Protein AF-0000000081344327 (afdb_homodimer)

Structure (mmCIF, N/CA/C/O backbone):
data_AF-0000000081344327-model_v1
#
loop_
_entity.id
_entity.type
_entity.pdbx_description
1 polymer 'Glycosyltransferase family 92 protein'
#
loop_
_atom_site.group_PDB
_atom_site.id
_atom_site.type_symbol
_atom_site.label_atom_id
_atom_site.label_alt_id
_atom_site.label_comp_id
_atom_site.label_asym_id
_atom_site.label_entity_id
_atom_site.label_seq_id
_atom_site.pdbx_PDB_ins_code
_atom_site.Cartn_x
_atom_site.Cartn_y
_atom_site.Cartn_z
_atom_site.occupancy
_atom_site.B_iso_or_equiv
_atom_site.auth_seq_id
_atom_site.auth_comp_id
_atom_site.auth_asym_id
_atom_site.auth_atom_id
_atom_site.pdbx_PDB_model_num
ATOM 1 N N . MET A 1 1 ? -19.141 -17.672 19.172 1 50.88 1 MET A N 1
ATOM 2 C CA . MET A 1 1 ? -18.172 -18.234 18.234 1 50.88 1 MET A CA 1
ATOM 3 C C . MET A 1 1 ? -18.219 -19.766 18.266 1 50.88 1 MET A C 1
ATOM 5 O O . MET A 1 1 ? -18.219 -20.375 19.344 1 50.88 1 MET A O 1
ATOM 9 N N . ASN A 1 2 ? -18.656 -20.359 17.172 1 65.81 2 ASN A N 1
ATOM 10 C CA . ASN A 1 2 ? -18.859 -21.797 17.031 1 65.81 2 ASN A CA 1
ATOM 11 C C . ASN A 1 2 ? -17.641 -22.594 17.484 1 65.81 2 ASN A C 1
ATOM 13 O O . ASN A 1 2 ? -16.516 -22.172 17.266 1 65.81 2 ASN A O 1
ATOM 17 N N . ASN A 1 3 ? -17.875 -23.438 18.5 1 71.12 3 ASN A N 1
ATOM 18 C CA . ASN A 1 3 ? -16.859 -24.312 19.094 1 71.12 3 ASN A CA 1
ATOM 19 C C . ASN A 1 3 ? -15.93 -24.891 18.047 1 71.12 3 ASN A C 1
ATOM 21 O O . ASN A 1 3 ? -14.727 -25.047 18.281 1 71.12 3 ASN A O 1
ATOM 25 N N . GLN A 1 4 ? -16.453 -25.125 16.922 1 75.94 4 GLN A N 1
ATOM 26 C CA . GLN A 1 4 ? -15.648 -25.703 15.852 1 75.94 4 GLN A CA 1
ATOM 27 C C . GLN A 1 4 ? -14.633 -24.688 15.328 1 75.94 4 GLN A C 1
ATOM 29 O O . GLN A 1 4 ? -13.484 -25.047 15.039 1 75.94 4 GLN A O 1
ATOM 34 N N . ILE A 1 5 ? -15.023 -23.531 15.383 1 76.25 5 ILE A N 1
ATOM 35 C CA . ILE A 1 5 ? -14.141 -22.469 14.906 1 76.25 5 ILE A CA 1
ATOM 36 C C . ILE A 1 5 ? -13.008 -22.25 15.906 1 76.25 5 ILE A C 1
ATOM 38 O O . ILE A 1 5 ? -11.852 -22.109 15.516 1 76.25 5 ILE A O 1
ATOM 42 N N . VAL A 1 6 ? -13.336 -22.359 17.125 1 80.25 6 VAL A N 1
ATOM 43 C CA . VAL A 1 6 ? -12.352 -22.141 18.172 1 80.25 6 VAL A CA 1
ATOM 44 C C . VAL A 1 6 ? -11.328 -23.281 18.172 1 80.25 6 VAL A C 1
ATOM 46 O O . VAL A 1 6 ? -10.125 -23.047 18.312 1 80.25 6 VAL A O 1
ATOM 49 N N . SER A 1 7 ? -11.867 -24.422 17.938 1 85.5 7 SER A N 1
ATOM 50 C CA . SER A 1 7 ? -10.961 -25.562 17.891 1 85.5 7 SER A CA 1
ATOM 51 C C . SER A 1 7 ? -10.031 -25.5 16.688 1 85.5 7 SER A C 1
ATOM 53 O O . SER A 1 7 ? -8.836 -25.797 16.797 1 85.5 7 SER A O 1
ATOM 55 N N . ARG A 1 8 ? -10.539 -25.156 15.617 1 85.56 8 ARG A N 1
ATOM 56 C CA . ARG A 1 8 ? -9.742 -25.047 14.398 1 85.56 8 ARG A CA 1
ATOM 57 C C . ARG A 1 8 ? -8.664 -23.984 14.539 1 85.56 8 ARG A C 1
ATOM 59 O O . ARG A 1 8 ? -7.523 -24.172 14.109 1 85.56 8 ARG A O 1
ATOM 66 N N . ILE A 1 9 ? -8.977 -22.953 15.188 1 85.06 9 ILE A N 1
ATOM 67 C CA . ILE A 1 9 ? -8.023 -21.875 15.422 1 85.06 9 ILE A CA 1
ATOM 68 C C . ILE A 1 9 ? -6.949 -22.344 16.406 1 85.06 9 ILE A C 1
ATOM 70 O O . ILE A 1 9 ? -5.77 -22.016 16.234 1 85.06 9 ILE A O 1
ATOM 74 N N . GLY A 1 10 ? -7.426 -23.047 17.359 1 88.94 10 GLY A N 1
ATOM 75 C CA . GLY A 1 10 ? -6.461 -23.609 18.297 1 88.94 10 GLY A CA 1
ATOM 76 C C . GLY A 1 10 ? -5.449 -24.531 17.641 1 88.94 10 GLY A C 1
ATOM 77 O O . GLY A 1 10 ? -4.25 -24.422 17.891 1 88.94 10 GLY A O 1
ATOM 78 N N . ILE A 1 11 ? -5.922 -25.359 16.766 1 91.62 11 ILE A N 1
ATOM 79 C CA . ILE A 1 11 ? -5.051 -26.281 16.031 1 91.62 11 ILE A CA 1
ATOM 80 C C . ILE A 1 11 ? -4.102 -25.5 15.141 1 91.62 11 ILE A C 1
ATOM 82 O O . ILE A 1 11 ? -2.916 -25.828 15.039 1 91.62 11 ILE A O 1
ATOM 86 N N . PHE A 1 12 ? -4.688 -24.562 14.555 1 91.69 12 PHE A N 1
ATOM 87 C CA . PHE A 1 12 ? -3.887 -23.703 13.672 1 91.69 12 PHE A CA 1
ATOM 88 C C . PHE A 1 12 ? -2.742 -23.062 14.445 1 91.69 12 PHE A C 1
ATOM 90 O O . PHE A 1 12 ? -1.598 -23.062 13.992 1 91.69 12 PHE A O 1
ATOM 97 N N . LEU A 1 13 ? -2.992 -22.531 15.609 1 91.12 13 LEU A N 1
ATOM 98 C CA . LEU A 1 13 ? -1.978 -21.859 16.406 1 91.12 13 LEU A CA 1
ATOM 99 C C . LEU A 1 13 ? -0.922 -22.844 16.891 1 91.12 13 LEU A C 1
ATOM 101 O O . LEU A 1 13 ? 0.272 -22.547 16.875 1 91.12 13 LEU A O 1
ATOM 105 N N . LEU A 1 14 ? -1.408 -23.969 17.281 1 94.19 14 LEU A N 1
ATOM 106 C CA . LEU A 1 14 ? -0.48 -25.016 17.688 1 94.19 14 LEU A CA 1
ATOM 107 C C . LEU A 1 14 ? 0.416 -25.438 16.531 1 94.19 14 LEU A C 1
ATOM 109 O O . LEU A 1 14 ? 1.628 -25.594 16.703 1 94.19 14 LEU A O 1
ATOM 113 N N . PHE A 1 15 ? -0.182 -25.625 15.445 1 95.44 15 PHE A N 1
ATOM 114 C CA . PHE A 1 15 ? 0.564 -26.062 14.266 1 95.44 15 PHE A CA 1
ATOM 115 C C . PHE A 1 15 ? 1.618 -25.031 13.891 1 95.44 15 PHE A C 1
ATOM 117 O O . PHE A 1 15 ? 2.752 -25.375 13.562 1 95.44 15 PHE A O 1
ATOM 124 N N . ARG A 1 16 ? 1.254 -23.766 13.969 1 93.75 16 ARG A N 1
ATOM 125 C CA . ARG A 1 16 ? 2.186 -22.703 13.633 1 93.75 16 ARG A CA 1
ATOM 126 C C . ARG A 1 16 ? 3.338 -22.641 14.633 1 93.75 16 ARG A C 1
ATOM 128 O O . ARG A 1 16 ? 4.48 -22.375 14.25 1 93.75 16 ARG A O 1
ATOM 135 N N . PHE A 1 17 ? 2.994 -22.875 15.828 1 94.69 17 PHE A N 1
ATOM 136 C CA . PHE A 1 17 ? 4.031 -22.906 16.859 1 94.69 17 PHE A CA 1
ATOM 137 C C . PHE A 1 17 ? 4.996 -24.062 16.609 1 94.69 17 PHE A C 1
ATOM 139 O O . PHE A 1 17 ? 6.215 -23.875 16.641 1 94.69 17 PHE A O 1
ATOM 146 N N . LEU A 1 18 ? 4.488 -25.172 16.328 1 95.5 18 LEU A N 1
ATOM 147 C CA . LEU A 1 18 ? 5.312 -26.344 16.047 1 95.5 18 LEU A CA 1
ATOM 148 C C . LEU A 1 18 ? 6.156 -26.125 14.797 1 95.5 18 LEU A C 1
ATOM 150 O O . LEU A 1 18 ? 7.305 -26.562 14.734 1 95.5 18 LEU A O 1
ATOM 154 N N . HIS A 1 19 ? 5.551 -25.5 13.828 1 95.88 19 HIS A N 1
ATOM 155 C CA . HIS A 1 19 ? 6.289 -25.188 12.609 1 95.88 19 HIS A CA 1
ATOM 156 C C . HIS A 1 19 ? 7.535 -24.359 12.914 1 95.88 19 HIS A C 1
ATOM 158 O O . HIS A 1 19 ? 8.617 -24.656 12.406 1 95.88 19 HIS A O 1
ATOM 164 N N . LEU A 1 20 ? 7.363 -23.344 13.719 1 93.12 20 LEU A N 1
ATOM 165 C CA . LEU A 1 20 ? 8.484 -22.484 14.078 1 93.12 20 LEU A CA 1
ATOM 166 C C . LEU A 1 20 ? 9.539 -23.266 14.859 1 93.12 20 LEU A C 1
ATOM 168 O O . LEU A 1 20 ? 10.734 -23.094 14.625 1 93.12 20 LEU A O 1
ATOM 172 N N . LEU A 1 21 ? 9.094 -24.109 15.719 1 94 21 LEU A N 1
ATOM 173 C CA . LEU A 1 21 ? 10 -24.922 16.516 1 94 21 LEU A CA 1
ATOM 174 C C . LEU A 1 21 ? 10.789 -25.875 15.633 1 94 21 LEU A C 1
ATOM 176 O O . LEU A 1 21 ? 12.016 -25.969 15.742 1 94 21 LEU A O 1
ATOM 180 N N . PHE A 1 22 ? 10.125 -26.562 14.758 1 93.62 22 PHE A N 1
ATOM 181 C CA . PHE A 1 22 ? 10.766 -27.516 13.867 1 93.62 22 PHE A CA 1
ATOM 182 C C . PHE A 1 22 ? 11.75 -26.812 12.938 1 93.62 22 PHE A C 1
ATOM 184 O O . PHE A 1 22 ? 12.844 -27.328 12.68 1 93.62 22 PHE A O 1
ATOM 191 N N . LEU A 1 23 ? 11.289 -25.703 12.438 1 92.12 23 LEU A N 1
ATOM 192 C CA . LEU A 1 23 ? 12.164 -24.969 11.523 1 92.12 23 LEU A CA 1
ATOM 193 C C . LEU A 1 23 ? 13.43 -24.516 12.234 1 92.12 23 LEU A C 1
ATOM 195 O O . LEU A 1 23 ? 14.523 -24.578 11.664 1 92.12 23 LEU A O 1
ATOM 199 N N . PHE A 1 24 ? 13.234 -24.078 13.445 1 92.44 24 PHE A N 1
ATOM 200 C CA . PHE A 1 24 ? 14.383 -23.641 14.234 1 92.44 24 PHE A CA 1
ATOM 201 C C . PHE A 1 24 ? 15.336 -24.797 14.484 1 92.44 24 PHE A C 1
ATOM 203 O O . PHE A 1 24 ? 16.547 -24.672 14.258 1 92.44 24 PHE A O 1
ATOM 210 N N . GLU A 1 25 ? 14.852 -25.875 14.914 1 92.12 25 GLU A N 1
ATOM 211 C CA . GLU A 1 25 ? 15.672 -27.062 15.164 1 92.12 25 GLU A CA 1
ATOM 212 C C . GLU A 1 25 ? 16.312 -27.562 13.875 1 92.12 25 GLU A C 1
ATOM 214 O O . GLU A 1 25 ? 17.469 -27.969 13.875 1 92.12 25 GLU A O 1
ATOM 219 N N . SER A 1 26 ? 15.547 -27.547 12.891 1 92.75 26 SER A N 1
ATOM 220 C CA . SER A 1 26 ? 16.031 -27.984 11.586 1 92.75 26 SER A CA 1
ATOM 221 C C . SER A 1 26 ? 17.188 -27.109 11.094 1 92.75 26 SER A C 1
ATOM 223 O O . SER A 1 26 ? 18.172 -27.625 10.578 1 92.75 26 SER A O 1
ATOM 225 N N . ASP A 1 27 ? 17.047 -25.844 11.242 1 91.69 27 ASP A N 1
ATOM 226 C CA . ASP A 1 27 ? 18.094 -24.922 10.812 1 91.69 27 ASP A CA 1
ATOM 227 C C . ASP A 1 27 ? 19.375 -25.141 11.625 1 91.69 27 ASP A C 1
ATOM 229 O O . ASP A 1 27 ? 20.484 -25.078 11.078 1 91.69 27 ASP A O 1
ATOM 233 N N . ILE A 1 28 ? 19.219 -25.406 12.906 1 91.62 28 ILE A N 1
ATOM 234 C CA . ILE A 1 28 ? 20.375 -25.688 13.758 1 91.62 28 ILE A CA 1
ATOM 235 C C . ILE A 1 28 ? 21.031 -26.984 13.312 1 91.62 28 ILE A C 1
ATOM 237 O O . ILE A 1 28 ? 22.266 -27.047 13.203 1 91.62 28 ILE A O 1
ATOM 241 N N . TYR A 1 29 ? 20.266 -27.922 13.086 1 91.25 29 TYR A N 1
ATOM 242 C CA . TYR A 1 29 ? 20.766 -29.203 12.625 1 91.25 29 TYR A CA 1
ATOM 243 C C . TYR A 1 29 ? 21.531 -29.062 11.312 1 91.25 29 TYR A C 1
ATOM 245 O O . TYR A 1 29 ? 22.625 -29.594 11.156 1 91.25 29 TYR A O 1
ATOM 253 N N . ALA A 1 30 ? 20.938 -28.359 10.375 1 89.38 30 ALA A N 1
ATOM 254 C CA . ALA A 1 30 ? 21.562 -28.125 9.086 1 89.38 30 ALA A CA 1
ATOM 255 C C . ALA A 1 30 ? 22.891 -27.391 9.25 1 89.38 30 ALA A C 1
ATOM 257 O O . ALA A 1 30 ? 23.875 -27.688 8.562 1 89.38 30 ALA A O 1
ATOM 258 N N . LEU A 1 31 ? 22.875 -26.406 10.141 1 88 31 LEU A N 1
ATOM 259 C CA . LEU A 1 31 ? 24.094 -25.641 10.414 1 88 31 LEU A CA 1
ATOM 260 C C . LEU A 1 31 ? 25.188 -26.547 10.984 1 88 31 LEU A C 1
ATOM 262 O O . LEU A 1 31 ? 26.344 -26.453 10.586 1 88 31 LEU A O 1
ATOM 266 N N . VAL A 1 32 ? 24.828 -27.406 11.867 1 88.94 32 VAL A N 1
ATOM 267 C CA . VAL A 1 32 ? 25.766 -28.328 12.492 1 88.94 32 VAL A CA 1
ATOM 268 C C . VAL A 1 32 ? 26.312 -29.281 11.438 1 88.94 32 VAL A C 1
ATOM 270 O O . VAL A 1 32 ? 27.531 -29.547 11.406 1 88.94 32 VAL A O 1
ATOM 273 N N . LEU A 1 33 ? 25.484 -29.766 10.562 1 87.06 33 LEU A N 1
ATOM 274 C CA . LEU A 1 33 ? 25.922 -30.672 9.492 1 87.06 33 LEU A CA 1
ATOM 275 C C . LEU A 1 33 ? 26.906 -29.969 8.562 1 87.06 33 LEU A C 1
ATOM 277 O O . LEU A 1 33 ? 27.875 -30.578 8.117 1 87.06 33 LEU A O 1
ATOM 281 N N . ARG A 1 34 ? 26.703 -28.734 8.266 1 84.75 34 ARG A N 1
ATOM 282 C CA . ARG A 1 34 ? 27.578 -27.969 7.379 1 84.75 34 ARG A CA 1
ATOM 283 C C . ARG A 1 34 ? 28.938 -27.719 8.031 1 84.75 34 ARG A C 1
ATOM 285 O O . ARG A 1 34 ? 29.953 -27.641 7.34 1 84.75 34 ARG A O 1
ATOM 292 N N . LEU A 1 35 ? 28.859 -27.516 9.258 1 82.94 35 LEU A N 1
ATOM 293 C CA . LEU A 1 35 ? 30.109 -27.281 9.977 1 82.94 35 LEU A CA 1
ATOM 294 C C . LEU A 1 35 ? 30.984 -28.531 9.969 1 82.94 35 LEU A C 1
ATOM 296 O O . LEU A 1 35 ? 32.219 -28.438 9.922 1 82.94 35 LEU A O 1
ATOM 300 N N . PHE A 1 36 ? 30.406 -29.641 9.922 1 82.94 36 PHE A N 1
ATOM 301 C CA . PHE A 1 36 ? 31.156 -30.875 10.023 1 82.94 36 PHE A CA 1
ATOM 302 C C . PHE A 1 36 ? 31.438 -31.453 8.633 1 82.94 36 PHE A C 1
ATOM 304 O O . PHE A 1 36 ? 32.25 -32.344 8.484 1 82.94 36 PHE A O 1
ATOM 311 N N . ASP A 1 37 ? 30.672 -31.125 7.672 1 75.25 37 ASP A N 1
ATOM 312 C CA . ASP A 1 37 ? 30.859 -31.656 6.328 1 75.25 37 ASP A CA 1
ATOM 313 C C . ASP A 1 37 ? 31.188 -30.547 5.336 1 75.25 37 ASP A C 1
ATOM 315 O O . ASP A 1 37 ? 30.281 -29.891 4.816 1 75.25 37 ASP A O 1
ATOM 319 N N . SER A 1 38 ? 32.438 -30.25 5.086 1 68.31 38 SER A N 1
ATOM 320 C CA . SER A 1 38 ? 32.938 -29.188 4.223 1 68.31 38 SER A CA 1
ATOM 321 C C . SER A 1 38 ? 32.688 -29.516 2.752 1 68.31 38 SER A C 1
ATOM 323 O O . SER A 1 38 ? 32.812 -28.641 1.892 1 68.31 38 SER A O 1
ATOM 325 N N . SER A 1 39 ? 32.312 -30.797 2.391 1 67.12 39 SER A N 1
ATOM 326 C CA . SER A 1 39 ? 32.188 -31.156 0.986 1 67.12 39 SER A CA 1
ATOM 327 C C . SER A 1 39 ? 30.906 -30.562 0.393 1 67.12 39 SER A C 1
ATOM 329 O O . SER A 1 39 ? 30.719 -30.562 -0.827 1 67.12 39 SER A O 1
ATOM 331 N N . LYS A 1 40 ? 30.188 -30.047 1.107 1 66.5 40 LYS A N 1
ATOM 332 C CA . LYS A 1 40 ? 28.875 -29.656 0.613 1 66.5 40 LYS A CA 1
ATOM 333 C C . LYS A 1 40 ? 28.781 -28.141 0.433 1 66.5 40 LYS A C 1
ATOM 335 O O . LYS A 1 40 ? 27.703 -27.562 0.496 1 66.5 40 LYS A O 1
ATOM 340 N N . LYS A 1 41 ? 29.891 -27.719 0.206 1 65.69 41 LYS A N 1
ATOM 341 C CA . LYS A 1 41 ? 29.984 -26.266 0.113 1 65.69 41 LYS A CA 1
ATOM 342 C C . LYS A 1 41 ? 29.25 -25.75 -1.121 1 65.69 41 LYS A C 1
ATOM 344 O O . LYS A 1 41 ? 28.781 -24.609 -1.137 1 65.69 41 LYS A O 1
ATOM 349 N N . ASN A 1 42 ? 29.016 -26.594 -2.039 1 73.31 42 ASN A N 1
ATOM 350 C CA . ASN A 1 42 ? 28.391 -26.141 -3.283 1 73.31 42 ASN A CA 1
ATOM 351 C C . ASN A 1 42 ? 26.891 -26.422 -3.303 1 73.31 42 ASN A C 1
ATOM 353 O O . ASN A 1 42 ? 26.219 -26.109 -4.285 1 73.31 42 ASN A O 1
ATOM 357 N N . GLU A 1 43 ? 26.469 -26.969 -2.318 1 83.62 43 GLU A N 1
ATOM 358 C CA . GLU A 1 43 ? 25.047 -27.281 -2.264 1 83.62 43 GLU A CA 1
ATOM 359 C C . GLU A 1 43 ? 24.234 -26.094 -1.754 1 83.62 43 GLU A C 1
ATOM 361 O O . GLU A 1 43 ? 24.406 -25.672 -0.606 1 83.62 43 GLU A O 1
ATOM 366 N N . GLU A 1 44 ? 23.359 -25.625 -2.725 1 90.12 44 GLU A N 1
ATOM 367 C CA . GLU A 1 44 ? 22.688 -24.359 -2.447 1 90.12 44 GLU A CA 1
ATOM 368 C C . GLU A 1 44 ? 21.203 -24.578 -2.143 1 90.12 44 GLU A C 1
ATOM 370 O O . GLU A 1 44 ? 20.484 -23.641 -1.794 1 90.12 44 GLU A O 1
ATOM 375 N N . VAL A 1 45 ? 20.766 -25.859 -2.264 1 96.62 45 VAL A N 1
ATOM 376 C CA . VAL A 1 45 ? 19.359 -26.172 -2.055 1 96.62 45 VAL A CA 1
ATOM 377 C C . VAL A 1 45 ? 19.203 -27.078 -0.842 1 96.62 45 VAL A C 1
ATOM 379 O O . VAL A 1 45 ? 19.938 -28.062 -0.703 1 96.62 45 VAL A O 1
ATOM 382 N N . GLU A 1 46 ? 18.344 -26.781 -0.004 1 96.31 46 GLU A N 1
ATOM 383 C CA . GLU A 1 46 ? 18.031 -27.641 1.139 1 96.31 46 GLU A CA 1
ATOM 384 C C . GLU A 1 46 ? 16.75 -28.438 0.902 1 96.31 46 GLU A C 1
ATOM 386 O O . GLU A 1 46 ? 15.734 -27.875 0.49 1 96.31 46 GLU A O 1
ATOM 391 N N . VAL A 1 47 ? 16.797 -29.688 1.205 1 97.19 47 VAL A N 1
ATOM 392 C CA . VAL A 1 47 ? 15.641 -30.547 1.04 1 97.19 47 VAL A CA 1
ATOM 393 C C . VAL A 1 47 ? 15.141 -31.016 2.408 1 97.19 47 VAL A C 1
ATOM 395 O O . VAL A 1 47 ? 15.938 -31.344 3.289 1 97.19 47 VAL A O 1
ATOM 398 N N . PHE A 1 48 ? 13.828 -31.031 2.543 1 97.69 48 PHE A N 1
ATOM 399 C CA . PHE A 1 48 ? 13.195 -31.359 3.814 1 97.69 48 PHE A CA 1
ATOM 400 C C . PHE A 1 48 ? 12.227 -32.531 3.652 1 97.69 48 PHE A C 1
ATOM 402 O O . PHE A 1 48 ? 11.602 -32.688 2.604 1 97.69 48 PHE A O 1
ATOM 409 N N . ASN A 1 49 ? 12.086 -33.281 4.723 1 97.25 49 ASN A N 1
ATOM 410 C CA . ASN A 1 49 ? 10.992 -34.25 4.844 1 97.25 49 ASN A CA 1
ATOM 411 C C . ASN A 1 49 ? 9.742 -33.594 5.438 1 97.25 49 ASN A C 1
ATOM 413 O O . ASN A 1 49 ? 9.836 -32.781 6.34 1 97.25 49 ASN A O 1
ATOM 417 N N . ILE A 1 50 ? 8.648 -34 4.875 1 97.25 50 ILE A N 1
ATOM 418 C CA . ILE A 1 50 ? 7.383 -33.469 5.383 1 97.25 50 ILE A CA 1
ATOM 419 C C . ILE A 1 50 ? 6.773 -34.469 6.367 1 97.25 50 ILE A C 1
ATOM 421 O O . ILE A 1 50 ? 6.57 -35.656 6.035 1 97.25 50 ILE A O 1
ATOM 425 N N . PHE A 1 51 ? 6.359 -33.969 7.602 1 96.19 51 PHE A N 1
ATOM 426 C CA . PHE A 1 51 ? 5.801 -34.844 8.641 1 96.19 51 PHE A CA 1
ATOM 427 C C . PHE A 1 51 ? 4.301 -34.625 8.773 1 96.19 51 PHE A C 1
ATOM 429 O O . PHE A 1 51 ? 3.568 -35.531 9.172 1 96.19 51 PHE A O 1
ATOM 436 N N . ALA A 1 52 ? 3.943 -33.469 8.555 1 97 52 ALA A N 1
ATOM 437 C CA . ALA A 1 52 ? 2.531 -33.125 8.695 1 97 52 ALA A CA 1
ATOM 438 C C . ALA A 1 52 ? 2.176 -31.906 7.852 1 97 52 ALA A C 1
ATOM 440 O O . ALA A 1 52 ? 3.059 -31.156 7.43 1 97 52 ALA A O 1
ATOM 441 N N . ARG A 1 53 ? 0.951 -31.781 7.543 1 96.88 53 ARG A N 1
ATOM 442 C CA . ARG A 1 53 ? 0.442 -30.641 6.781 1 96.88 53 ARG A CA 1
ATOM 443 C C . ARG A 1 53 ? -0.889 -30.156 7.344 1 96.88 53 ARG A C 1
ATOM 445 O O . ARG A 1 53 ? -1.671 -30.938 7.875 1 96.88 53 ARG A O 1
ATOM 452 N N . PHE A 1 54 ? -1.058 -28.859 7.293 1 96.19 54 PHE A N 1
ATOM 453 C CA . PHE A 1 54 ? -2.293 -28.266 7.793 1 96.19 54 PHE A CA 1
ATOM 454 C C . PHE A 1 54 ? -2.504 -26.875 7.207 1 96.19 54 PHE A C 1
ATOM 456 O O . PHE A 1 54 ? -1.561 -26.094 7.105 1 96.19 54 PHE A O 1
ATOM 463 N N . ARG A 1 55 ? -3.75 -26.609 6.758 1 92.25 55 ARG A N 1
ATOM 464 C CA . ARG A 1 55 ? -4.191 -25.281 6.332 1 92.25 55 ARG A CA 1
ATOM 465 C C . ARG A 1 55 ? -5.496 -24.891 7.02 1 92.25 55 ARG A C 1
ATOM 467 O O . ARG A 1 55 ? -6.418 -25.703 7.113 1 92.25 55 ARG A O 1
ATOM 474 N N . LEU A 1 56 ? -5.496 -23.703 7.48 1 89.06 56 LEU A N 1
ATOM 475 C CA . LEU A 1 56 ? -6.715 -23.203 8.109 1 89.06 56 LEU A CA 1
ATOM 476 C C . LEU A 1 56 ? -7.84 -23.078 7.09 1 89.06 56 LEU A C 1
ATOM 478 O O . LEU A 1 56 ? -8.992 -23.391 7.391 1 89.06 56 LEU A O 1
ATOM 482 N N . ASP A 1 57 ? -7.492 -22.547 5.965 1 89.06 57 ASP A N 1
ATOM 483 C CA . ASP A 1 57 ? -8.422 -22.328 4.859 1 89.06 57 ASP A CA 1
ATOM 484 C C . ASP A 1 57 ? -7.777 -22.703 3.525 1 89.06 57 ASP A C 1
ATOM 486 O O . ASP A 1 57 ? -6.719 -22.188 3.17 1 89.06 57 ASP A O 1
ATOM 490 N N . SER A 1 58 ? -8.469 -23.562 2.801 1 89.06 58 SER A N 1
ATOM 491 C CA . SER A 1 58 ? -7.922 -24.078 1.551 1 89.06 58 SER A CA 1
ATOM 492 C C . SER A 1 58 ? -7.902 -23.016 0.469 1 89.06 58 SER A C 1
ATOM 494 O O . SER A 1 58 ? -7.199 -23.141 -0.533 1 89.06 58 SER A O 1
ATOM 496 N N . THR A 1 59 ? -8.664 -21.953 0.677 1 90.25 59 THR A N 1
ATOM 497 C CA . THR A 1 59 ? -8.75 -20.906 -0.342 1 90.25 59 THR A CA 1
ATOM 498 C C . THR A 1 59 ? -7.652 -19.875 -0.144 1 90.25 59 THR A C 1
ATOM 500 O O . THR A 1 59 ? -7.449 -19 -0.999 1 90.25 59 THR A O 1
ATOM 503 N N . ASP A 1 60 ? -6.93 -20 0.9 1 93.31 60 ASP A N 1
ATOM 504 C CA . ASP A 1 60 ? -5.832 -19.062 1.162 1 93.31 60 ASP A CA 1
ATOM 505 C C . ASP A 1 60 ? -4.621 -19.391 0.289 1 93.31 60 ASP A C 1
ATOM 507 O O . ASP A 1 60 ? -4.555 -20.469 -0.316 1 93.31 60 ASP A O 1
ATOM 511 N N . ALA A 1 61 ? -3.768 -18.484 0.151 1 96.38 61 ALA A N 1
ATOM 512 C CA . ALA A 1 61 ? -2.539 -18.703 -0.605 1 96.38 61 ALA A CA 1
ATOM 513 C C . ALA A 1 61 ? -1.642 -19.719 0.096 1 96.38 61 ALA A C 1
ATOM 515 O O . ALA A 1 61 ? -1.739 -19.906 1.312 1 96.38 61 ALA A O 1
ATOM 516 N N . THR A 1 62 ? -0.84 -20.359 -0.666 1 97.44 62 THR A N 1
ATOM 517 C CA . THR A 1 62 ? 0.089 -21.344 -0.122 1 97.44 62 THR A CA 1
ATOM 518 C C . THR A 1 62 ? 1.188 -20.656 0.688 1 97.44 62 THR A C 1
ATOM 520 O O . THR A 1 62 ? 1.603 -19.547 0.364 1 97.44 62 THR A O 1
ATOM 523 N N . ARG A 1 63 ? 1.624 -21.359 1.72 1 95.94 63 ARG A N 1
ATOM 524 C CA . ARG A 1 63 ? 2.711 -20.906 2.58 1 95.94 63 ARG A CA 1
ATOM 525 C C . ARG A 1 63 ? 3.627 -22.062 2.963 1 95.94 63 ARG A C 1
ATOM 527 O O . ARG A 1 63 ? 3.189 -23.219 3.023 1 95.94 63 ARG A O 1
ATOM 534 N N . GLU A 1 64 ? 4.805 -21.688 3.182 1 94.12 64 GLU A N 1
ATOM 535 C CA . GLU A 1 64 ? 5.73 -22.734 3.625 1 94.12 64 GLU A CA 1
ATOM 536 C C . GLU A 1 64 ? 5.316 -23.297 4.98 1 94.12 64 GLU A C 1
ATOM 538 O O . GLU A 1 64 ? 5.617 -24.453 5.293 1 94.12 64 GLU A O 1
ATOM 543 N N . SER A 1 65 ? 4.613 -22.531 5.766 1 95.06 65 SER A N 1
ATOM 544 C CA . SER A 1 65 ? 4.176 -22.938 7.098 1 95.06 65 SER A CA 1
ATOM 545 C C . SER A 1 65 ? 3.029 -23.938 7.02 1 95.06 65 SER A C 1
ATOM 547 O O . SER A 1 65 ? 2.535 -24.406 8.047 1 95.06 65 SER A O 1
ATOM 549 N N . ASP A 1 66 ? 2.598 -24.281 5.816 1 97.31 66 ASP A N 1
ATOM 550 C CA . ASP A 1 66 ? 1.562 -25.297 5.637 1 97.31 66 ASP A CA 1
ATOM 551 C C . ASP A 1 66 ? 2.09 -26.688 5.977 1 97.31 66 ASP A C 1
ATOM 553 O O . ASP A 1 66 ? 1.313 -27.641 6.125 1 97.31 66 ASP A O 1
ATOM 557 N N . PHE A 1 67 ? 3.451 -26.766 6.117 1 97.75 67 PHE A N 1
ATOM 558 C CA . PHE A 1 67 ? 4.078 -28.062 6.34 1 97.75 67 PHE A CA 1
ATOM 559 C C . PHE A 1 67 ? 4.945 -28.031 7.594 1 97.75 67 PHE A C 1
ATOM 561 O O . PHE A 1 67 ? 5.605 -27.031 7.879 1 97.75 67 PHE A O 1
ATOM 568 N N . LEU A 1 68 ? 4.852 -29.109 8.336 1 97.56 68 LEU A N 1
ATOM 569 C CA . LEU A 1 68 ? 5.91 -29.406 9.289 1 97.56 68 LEU A CA 1
ATOM 570 C C . LEU A 1 68 ? 7.035 -30.203 8.633 1 97.56 68 LEU A C 1
ATOM 572 O O . LEU A 1 68 ? 6.812 -31.312 8.156 1 97.56 68 LEU A O 1
ATOM 576 N N . SER A 1 69 ? 8.156 -29.594 8.57 1 96.75 69 SER A N 1
ATOM 577 C CA . SER A 1 69 ? 9.234 -30.219 7.82 1 96.75 69 SER A CA 1
ATOM 578 C C . SER A 1 69 ? 10.547 -30.156 8.594 1 96.75 69 SER A C 1
ATOM 580 O O . SER A 1 69 ? 10.703 -29.344 9.5 1 96.75 69 SER A O 1
ATOM 582 N N . PHE A 1 70 ? 11.406 -31.047 8.234 1 97.06 70 PHE A N 1
ATOM 583 C CA . PHE A 1 70 ? 12.719 -31.125 8.867 1 97.06 70 PHE A CA 1
ATOM 584 C C . PHE A 1 70 ? 13.805 -31.422 7.84 1 97.06 70 PHE A C 1
ATOM 586 O O . PHE A 1 70 ? 13.602 -32.219 6.926 1 97.06 70 PHE A O 1
ATOM 593 N N . HIS A 1 71 ? 14.906 -30.828 8.086 1 96.19 71 HIS A N 1
ATOM 594 C CA . HIS A 1 71 ? 16 -30.906 7.133 1 96.19 71 HIS A CA 1
ATOM 595 C C . HIS A 1 71 ? 16.438 -32.344 6.918 1 96.19 71 HIS A C 1
ATOM 597 O O . HIS A 1 71 ? 16.672 -33.094 7.883 1 96.19 71 HIS A O 1
ATOM 603 N N . GLU A 1 72 ? 16.562 -32.75 5.652 1 94.56 72 GLU A N 1
ATOM 604 C CA . GLU A 1 72 ? 17.062 -34.062 5.293 1 94.56 72 GLU A CA 1
ATOM 605 C C . GLU A 1 72 ? 18.469 -34 4.719 1 94.56 72 GLU A C 1
ATOM 607 O O . GLU A 1 72 ? 19.391 -34.625 5.234 1 94.56 72 GLU A O 1
ATOM 612 N N . LYS A 1 73 ? 18.578 -33.156 3.629 1 92.62 73 LYS A N 1
ATOM 613 C CA . LYS A 1 73 ? 19.875 -33.062 2.955 1 92.62 73 LYS A CA 1
ATOM 614 C C . LYS A 1 73 ? 19.984 -31.75 2.18 1 92.62 73 LYS A C 1
ATOM 616 O O . LYS A 1 73 ? 18.984 -31.031 2.014 1 92.62 73 LYS A O 1
ATOM 621 N N . SER A 1 74 ? 21.203 -31.484 1.789 1 92.94 74 SER A N 1
ATOM 622 C CA . SER A 1 74 ? 21.453 -30.406 0.834 1 92.94 74 SER A CA 1
ATOM 623 C C . SER A 1 74 ? 21.766 -30.953 -0.552 1 92.94 74 SER A C 1
ATOM 625 O O . SER A 1 74 ? 22.297 -32.062 -0.68 1 92.94 74 SER A O 1
ATOM 627 N N . THR A 1 75 ? 21.344 -30.281 -1.536 1 93.75 75 THR A N 1
ATOM 628 C CA . THR A 1 75 ? 21.578 -30.734 -2.9 1 93.75 75 THR A CA 1
ATOM 629 C C . THR A 1 75 ? 21.859 -29.562 -3.832 1 93.75 75 THR A C 1
ATOM 631 O O . THR A 1 75 ? 22 -28.422 -3.379 1 93.75 75 THR A O 1
ATOM 634 N N . ILE A 1 76 ? 21.984 -29.875 -5.137 1 94.19 76 ILE A N 1
ATOM 635 C CA . ILE A 1 76 ? 22.312 -28.859 -6.133 1 94.19 76 ILE A CA 1
ATOM 636 C C . ILE A 1 76 ? 21.031 -28.422 -6.848 1 94.19 76 ILE A C 1
ATOM 638 O O . ILE A 1 76 ? 20 -29.094 -6.777 1 94.19 76 ILE A O 1
ATOM 642 N N . PHE A 1 77 ? 21.094 -27.344 -7.578 1 96.06 77 PHE A N 1
ATOM 643 C CA . PHE A 1 77 ? 19.969 -26.734 -8.258 1 96.06 77 PHE A CA 1
ATOM 644 C C . PHE A 1 77 ? 19.422 -27.656 -9.344 1 96.06 77 PHE A C 1
ATOM 646 O O . PHE A 1 77 ? 18.203 -27.75 -9.547 1 96.06 77 PHE A O 1
ATOM 653 N N . GLU A 1 78 ? 20.266 -28.406 -9.977 1 94.12 78 GLU A N 1
ATOM 654 C CA . GLU A 1 78 ? 19.875 -29.266 -11.078 1 94.12 78 GLU A CA 1
ATOM 655 C C . GLU A 1 78 ? 18.922 -30.359 -10.617 1 94.12 78 GLU A C 1
ATOM 657 O O . GLU A 1 78 ? 18.062 -30.812 -11.383 1 94.12 78 GLU A O 1
ATOM 662 N N . GLU A 1 79 ? 19.016 -30.688 -9.422 1 94.62 79 GLU A N 1
ATOM 663 C CA . GLU A 1 79 ? 18.141 -31.734 -8.898 1 94.62 79 GLU A CA 1
ATOM 664 C C . GLU A 1 79 ? 16.703 -31.25 -8.828 1 94.62 79 GLU A C 1
ATOM 666 O O . GLU A 1 79 ? 15.773 -32.031 -9.094 1 94.62 79 GLU A O 1
ATOM 671 N N . ILE A 1 80 ? 16.547 -30.016 -8.461 1 95.69 80 ILE A N 1
ATOM 672 C CA . ILE A 1 80 ? 15.18 -29.531 -8.32 1 95.69 80 ILE A CA 1
ATOM 673 C C . ILE A 1 80 ? 14.633 -29.109 -9.68 1 95.69 80 ILE A C 1
ATOM 675 O O . ILE A 1 80 ? 13.484 -28.672 -9.797 1 95.69 80 ILE A O 1
ATOM 679 N N . CYS A 1 81 ? 15.414 -29.188 -10.695 1 95 81 CYS A N 1
ATOM 680 C CA . CYS A 1 81 ? 14.969 -28.938 -12.055 1 95 81 CYS A CA 1
ATOM 681 C C . CYS A 1 81 ? 14.336 -30.188 -12.672 1 95 81 CYS A C 1
ATOM 683 O O . CYS A 1 81 ? 13.773 -30.125 -13.766 1 95 81 CYS A O 1
ATOM 685 N N . GLU A 1 82 ? 14.391 -31.219 -11.93 1 92.12 82 GLU A N 1
ATOM 686 C CA . GLU A 1 82 ? 13.758 -32.438 -12.414 1 92.12 82 GLU A CA 1
ATOM 687 C C . GLU A 1 82 ? 12.234 -32.344 -12.391 1 92.12 82 GLU A C 1
ATOM 689 O O . GLU A 1 82 ? 11.68 -31.5 -11.656 1 92.12 82 GLU A O 1
ATOM 694 N N . GLU A 1 83 ? 11.609 -33.125 -13.25 1 89.69 83 GLU A N 1
ATOM 695 C CA . GLU A 1 83 ? 10.148 -33.156 -13.266 1 89.69 83 GLU A CA 1
ATOM 696 C C . GLU A 1 83 ? 9.578 -33.531 -11.906 1 89.69 83 GLU A C 1
ATOM 698 O O . GLU A 1 83 ? 10.141 -34.406 -11.219 1 89.69 83 GLU A O 1
ATOM 703 N N . GLY A 1 84 ? 8.531 -32.812 -11.562 1 92.06 84 GLY A N 1
ATOM 704 C CA . GLY A 1 84 ? 7.871 -33.125 -10.312 1 92.06 84 GLY A CA 1
ATOM 705 C C . GLY A 1 84 ? 8.047 -32.062 -9.25 1 92.06 84 GLY A C 1
ATOM 706 O O . GLY A 1 84 ? 7.324 -32.031 -8.258 1 92.06 84 GLY A O 1
ATOM 707 N N . TRP A 1 85 ? 9.062 -31.297 -9.461 1 95.94 85 TRP A N 1
ATOM 708 C CA . TRP A 1 85 ? 9.266 -30.172 -8.539 1 95.94 85 TRP A CA 1
ATOM 709 C C . TRP A 1 85 ? 8.492 -28.953 -8.992 1 95.94 85 TRP A C 1
ATOM 711 O O . TRP A 1 85 ? 8.516 -28.594 -10.18 1 95.94 85 TRP A O 1
ATOM 721 N N . PHE A 1 86 ? 7.77 -28.312 -8.07 1 97.19 86 PHE A N 1
ATOM 722 C CA . PHE A 1 86 ? 6.977 -27.125 -8.344 1 97.19 86 PHE A CA 1
ATOM 723 C C . PHE A 1 86 ? 7.246 -26.047 -7.309 1 97.19 86 PHE A C 1
ATOM 725 O O . PHE A 1 86 ? 7.43 -26.344 -6.125 1 97.19 86 PHE A O 1
ATOM 732 N N . ILE A 1 87 ? 7.297 -24.828 -7.719 1 98.5 87 ILE A N 1
ATOM 733 C CA . ILE A 1 87 ? 7.363 -23.734 -6.746 1 98.5 87 ILE A CA 1
ATOM 734 C C . ILE A 1 87 ? 6.051 -23.656 -5.977 1 98.5 87 ILE A C 1
ATOM 736 O O . ILE A 1 87 ? 4.98 -23.516 -6.578 1 98.5 87 ILE A O 1
ATOM 740 N N . TYR A 1 88 ? 6.141 -23.75 -4.668 1 98.5 88 TYR A N 1
ATOM 741 C CA . TYR A 1 88 ? 4.969 -23.781 -3.799 1 98.5 88 TYR A CA 1
ATOM 742 C C . TYR A 1 88 ? 4.699 -22.406 -3.199 1 98.5 88 TYR A C 1
ATOM 744 O O . TYR A 1 88 ? 3.541 -22.016 -3.051 1 98.5 88 TYR A O 1
ATOM 752 N N . ASN A 1 89 ? 5.793 -21.75 -2.846 1 98.31 89 ASN A N 1
ATOM 753 C CA . ASN A 1 89 ? 5.711 -20.438 -2.209 1 98.31 89 ASN A CA 1
ATOM 754 C C . ASN A 1 89 ? 7.012 -19.641 -2.371 1 98.31 89 ASN A C 1
ATOM 756 O O . ASN A 1 89 ? 8.086 -20.234 -2.484 1 98.31 89 ASN A O 1
ATOM 760 N N . ILE A 1 90 ? 6.824 -18.375 -2.479 1 98.31 90 ILE A N 1
ATOM 761 C CA . ILE A 1 90 ? 7.977 -17.484 -2.52 1 98.31 90 ILE A CA 1
ATOM 762 C C . ILE A 1 90 ? 7.863 -16.453 -1.404 1 98.31 90 ILE A C 1
ATOM 764 O O . ILE A 1 90 ? 6.848 -15.766 -1.287 1 98.31 90 ILE A O 1
ATOM 768 N N . THR A 1 91 ? 8.867 -16.391 -0.566 1 94.81 91 THR A N 1
ATOM 769 C CA . THR A 1 91 ? 8.953 -15.359 0.463 1 94.81 91 THR A CA 1
ATOM 770 C C . THR A 1 91 ? 9.984 -14.305 0.083 1 94.81 91 THR A C 1
ATOM 772 O O . THR A 1 91 ? 10.547 -14.344 -1.013 1 94.81 91 THR A O 1
ATOM 775 N N . SER A 1 92 ? 10.188 -13.391 0.94 1 89.69 92 SER A N 1
ATOM 776 C CA . SER A 1 92 ? 11.133 -12.312 0.662 1 89.69 92 SER A CA 1
ATOM 777 C C . SER A 1 92 ? 12.562 -12.836 0.586 1 89.69 92 SER A C 1
ATOM 779 O O . SER A 1 92 ? 13.43 -12.219 -0.033 1 89.69 92 SER A O 1
ATOM 781 N N . ASN A 1 93 ? 12.773 -14.047 1.111 1 92.19 93 ASN A N 1
ATOM 782 C CA . ASN A 1 93 ? 14.156 -14.5 1.208 1 92.19 93 ASN A CA 1
ATOM 783 C C . ASN A 1 93 ? 14.367 -15.82 0.476 1 92.19 93 ASN A C 1
ATOM 785 O O . ASN A 1 93 ? 15.477 -16.125 0.049 1 92.19 93 ASN A O 1
ATOM 789 N N . TYR A 1 94 ? 13.242 -16.562 0.379 1 96.88 94 TYR A N 1
ATOM 790 C CA . TYR A 1 94 ? 13.438 -17.922 -0.11 1 96.88 94 TYR A CA 1
ATOM 791 C C . TYR A 1 94 ? 12.383 -18.281 -1.147 1 96.88 94 TYR A C 1
ATOM 793 O O . TYR A 1 94 ? 11.305 -17.688 -1.177 1 96.88 94 TYR A O 1
ATOM 801 N N . VAL A 1 95 ? 12.75 -19.188 -1.967 1 98.5 95 VAL A N 1
ATOM 802 C CA . VAL A 1 95 ? 11.82 -19.906 -2.83 1 98.5 95 VAL A CA 1
ATOM 803 C C . VAL A 1 95 ? 11.602 -21.312 -2.303 1 98.5 95 VAL A C 1
ATOM 805 O O . VAL A 1 95 ? 12.562 -22.062 -2.111 1 98.5 95 VAL A O 1
ATOM 808 N N . TYR A 1 96 ? 10.422 -21.641 -2.029 1 98.75 96 TYR A N 1
ATOM 809 C CA . TYR A 1 96 ? 10.062 -22.969 -1.531 1 98.75 96 TYR A CA 1
ATOM 810 C C . TYR A 1 96 ? 9.453 -23.812 -2.637 1 98.75 96 TYR A C 1
ATOM 812 O O . TYR A 1 96 ? 8.547 -23.375 -3.344 1 98.75 96 TYR A O 1
ATOM 820 N N . LEU A 1 97 ? 9.93 -25.016 -2.771 1 98.56 97 LEU A N 1
ATOM 821 C CA . LEU A 1 97 ? 9.445 -25.969 -3.768 1 98.56 97 LEU A CA 1
ATOM 822 C C . LEU A 1 97 ? 8.93 -27.234 -3.1 1 98.56 97 LEU A C 1
ATOM 824 O O . LEU A 1 97 ? 9.32 -27.547 -1.977 1 98.56 97 LEU A O 1
ATOM 828 N N . VAL A 1 98 ? 8.055 -27.875 -3.773 1 98.25 98 VAL A N 1
ATOM 829 C CA . VAL A 1 98 ? 7.59 -29.188 -3.316 1 98.25 98 VAL A CA 1
ATOM 830 C C . VAL A 1 98 ? 7.727 -30.203 -4.441 1 98.25 98 VAL A C 1
ATOM 832 O O . VAL A 1 98 ? 7.656 -29.859 -5.621 1 98.25 98 VAL A O 1
ATOM 835 N N . ARG A 1 99 ? 7.91 -31.406 -4.051 1 97 99 ARG A N 1
ATOM 836 C CA . ARG A 1 99 ? 7.977 -32.5 -5.008 1 97 99 ARG A CA 1
ATOM 837 C C . ARG A 1 99 ? 6.719 -33.375 -4.941 1 97 99 ARG A C 1
ATOM 839 O O . ARG A 1 99 ? 6.301 -33.781 -3.859 1 97 99 ARG A O 1
ATOM 846 N N . VAL A 1 100 ? 6.102 -33.531 -6.078 1 93.88 100 VAL A N 1
ATOM 847 C CA . VAL A 1 100 ? 4.957 -34.406 -6.18 1 93.88 100 VAL A CA 1
ATOM 848 C C . VAL A 1 100 ? 5.32 -35.625 -7.031 1 93.88 100 VAL A C 1
ATOM 850 O O . VAL A 1 100 ? 5.945 -35.5 -8.086 1 93.88 100 VAL A O 1
ATOM 853 N N . PRO A 1 101 ? 5.055 -36.781 -6.398 1 82.94 101 PRO A N 1
ATOM 854 C CA . PRO A 1 101 ? 5.41 -37.969 -7.16 1 82.94 101 PRO A CA 1
ATOM 855 C C . PRO A 1 101 ? 4.621 -38.094 -8.461 1 82.94 101 PRO A C 1
ATOM 857 O O . PRO A 1 101 ? 3.467 -37.656 -8.531 1 82.94 101 PRO A O 1
ATOM 860 N N . SER A 1 102 ? 5.355 -38.375 -9.516 1 70.5 102 SER A N 1
ATOM 861 C CA . SER A 1 102 ? 4.648 -38.688 -10.766 1 70.5 102 SER A CA 1
ATOM 862 C C . SER A 1 102 ? 3.904 -40 -10.68 1 70.5 102 SER A C 1
ATOM 864 O O . SER A 1 102 ? 4.484 -41.031 -10.305 1 70.5 102 SER A O 1
ATOM 866 N N . ILE A 1 103 ? 2.668 -40 -10.492 1 60.81 103 ILE A N 1
ATOM 867 C CA . ILE A 1 103 ? 1.993 -41.312 -10.477 1 60.81 103 ILE A CA 1
ATOM 868 C C . ILE A 1 103 ? 2.391 -42.094 -11.711 1 60.81 103 ILE A C 1
ATOM 870 O O . ILE A 1 103 ? 2.779 -43.281 -11.609 1 60.81 103 ILE A O 1
ATOM 874 N N . ASP A 1 104 ? 2.17 -41.5 -12.945 1 66.19 104 ASP A N 1
ATOM 875 C CA . ASP A 1 104 ? 2.529 -42.094 -14.227 1 66.19 104 ASP A CA 1
ATOM 876 C C . ASP A 1 104 ? 3.121 -41.031 -15.164 1 66.19 104 ASP A C 1
ATOM 878 O O . ASP A 1 104 ? 2.441 -40.094 -15.539 1 66.19 104 ASP A O 1
ATOM 882 N N . PRO A 1 105 ? 4.395 -41.188 -15.383 1 64.12 105 PRO A N 1
ATOM 883 C CA . PRO A 1 105 ? 5.051 -40.219 -16.266 1 64.12 105 PRO A CA 1
ATOM 884 C C . PRO A 1 105 ? 4.262 -39.969 -17.547 1 64.12 105 PRO A C 1
ATOM 886 O O . PRO A 1 105 ? 4.301 -38.844 -18.094 1 64.12 105 PRO A O 1
ATOM 889 N N . GLU A 1 106 ? 3.6 -40.969 -17.938 1 63.62 106 GLU A N 1
ATOM 890 C CA . GLU A 1 106 ? 2.826 -40.844 -19.172 1 63.62 106 GLU A CA 1
ATOM 891 C C . GLU A 1 106 ? 1.618 -39.938 -18.969 1 63.62 106 GLU A C 1
ATOM 893 O O . GLU A 1 106 ? 1.116 -39.344 -19.922 1 63.62 106 GLU A O 1
ATOM 898 N N . PHE A 1 107 ? 1.42 -39.719 -17.719 1 70.38 107 PHE A N 1
ATOM 899 C CA . PHE A 1 107 ? 0.182 -39 -17.469 1 70.38 107 PHE A CA 1
ATOM 900 C C . PHE A 1 107 ? 0.432 -37.781 -16.578 1 70.38 107 PHE A C 1
ATOM 902 O O . PHE A 1 107 ? -0.497 -37.25 -15.953 1 70.38 107 PHE A O 1
ATOM 909 N N . TYR A 1 108 ? 1.593 -37.406 -16.594 1 78 108 TYR A N 1
ATOM 910 C CA . TYR A 1 108 ? 1.957 -36.312 -15.672 1 78 108 TYR A CA 1
ATOM 911 C C . TYR A 1 108 ? 1.215 -35.031 -16.031 1 78 108 TYR A C 1
ATOM 913 O O . TYR A 1 108 ? 0.571 -34.438 -15.164 1 78 108 TYR A O 1
ATOM 921 N N . GLU A 1 109 ? 1.229 -34.75 -17.297 1 82 109 GLU A N 1
ATOM 922 C CA . GLU A 1 109 ? 0.571 -33.531 -17.75 1 82 109 GLU A CA 1
ATOM 923 C C . GLU A 1 109 ? -0.934 -33.594 -17.5 1 82 109 GLU A C 1
ATOM 925 O O . GLU A 1 109 ? -1.562 -32.562 -17.219 1 82 109 GLU A O 1
ATOM 930 N N . SER A 1 110 ? -1.353 -34.719 -17.547 1 82.88 110 SER A N 1
ATOM 931 C CA . SER A 1 110 ? -2.781 -34.875 -17.312 1 82.88 110 SER A CA 1
ATOM 932 C C . SER A 1 110 ? -3.135 -34.656 -15.852 1 82.88 110 SER A C 1
ATOM 934 O O . SER A 1 110 ? -4.223 -34.156 -15.539 1 82.88 110 SER A O 1
ATOM 936 N N . SER A 1 111 ? -2.227 -34.906 -15.055 1 84.81 111 SER A N 1
ATOM 937 C CA . SER A 1 111 ? -2.488 -34.781 -13.625 1 84.81 111 SER A CA 1
ATOM 938 C C . SER A 1 111 ? -2.475 -33.312 -13.188 1 84.81 111 SER A C 1
ATOM 940 O O . SER A 1 111 ? -3.195 -32.938 -12.266 1 84.81 111 SER A O 1
ATOM 942 N N . ILE A 1 112 ? -1.735 -32.562 -13.891 1 90.75 112 ILE A N 1
ATOM 943 C CA . ILE A 1 112 ? -1.578 -31.188 -13.43 1 90.75 112 ILE A CA 1
ATOM 944 C C . ILE A 1 112 ? -2.441 -30.25 -14.273 1 90.75 112 ILE A C 1
ATOM 946 O O . ILE A 1 112 ? -2.564 -29.062 -13.961 1 90.75 112 ILE A O 1
ATOM 950 N N . SER A 1 113 ? -3.027 -30.766 -15.312 1 94.38 113 SER A N 1
ATOM 951 C CA . SER A 1 113 ? -3.885 -29.969 -16.172 1 94.38 113 SER A CA 1
ATOM 952 C C . SER A 1 113 ? -5.121 -29.484 -15.43 1 94.38 113 SER A C 1
ATOM 954 O O . SER A 1 113 ? -5.574 -30.125 -14.477 1 94.38 113 SER A O 1
ATOM 956 N N . VAL A 1 114 ? -5.703 -28.453 -15.852 1 95.62 114 VAL A N 1
ATOM 957 C CA . VAL A 1 114 ? -6.844 -27.797 -15.211 1 95.62 114 VAL A CA 1
ATOM 958 C C . VAL A 1 114 ? -8.047 -28.734 -15.219 1 95.62 114 VAL A C 1
ATOM 960 O O . VAL A 1 114 ? -8.961 -28.578 -14.406 1 95.62 114 VAL A O 1
ATOM 963 N N . GLU A 1 115 ? -8 -29.703 -16.125 1 90.25 115 GLU A N 1
ATOM 964 C CA . GLU A 1 115 ? -9.078 -30.688 -16.219 1 90.25 115 GLU A CA 1
ATOM 965 C C . GLU A 1 115 ? -9.219 -31.484 -14.922 1 90.25 115 GLU A C 1
ATOM 967 O O . GLU A 1 115 ? -10.328 -31.734 -14.453 1 90.25 115 GLU A O 1
ATOM 972 N N . ASN A 1 116 ? -8.109 -31.781 -14.359 1 87.44 116 ASN A N 1
ATOM 973 C CA . ASN A 1 116 ? -8.102 -32.625 -13.164 1 87.44 116 ASN A CA 1
ATOM 974 C C . ASN A 1 116 ? -7.613 -31.844 -11.938 1 87.44 116 ASN A C 1
ATOM 976 O O . ASN A 1 116 ? -7.824 -32.281 -10.805 1 87.44 116 ASN A O 1
ATOM 980 N N . CYS A 1 117 ? -6.98 -30.719 -12.234 1 90.75 117 CYS A N 1
ATOM 981 C CA . CYS A 1 117 ? -6.406 -29.875 -11.188 1 90.75 117 CYS A CA 1
ATOM 982 C C . CYS A 1 117 ? -6.773 -28.422 -11.398 1 90.75 117 CYS A C 1
ATOM 984 O O . CYS A 1 117 ? -5.969 -27.641 -11.906 1 90.75 117 CYS A O 1
ATOM 986 N N . SER A 1 118 ? -7.918 -28.109 -10.867 1 89.44 118 SER A N 1
ATOM 987 C CA . SER A 1 118 ? -8.398 -26.75 -11.094 1 89.44 118 SER A CA 1
ATOM 988 C C . SER A 1 118 ? -7.598 -25.734 -10.273 1 89.44 118 SER A C 1
ATOM 990 O O . SER A 1 118 ? -7.461 -24.578 -10.664 1 89.44 118 SER A O 1
ATOM 992 N N . LYS A 1 119 ? -7.141 -26.25 -9.125 1 93.19 119 LYS A N 1
ATOM 993 C CA . LYS A 1 119 ? -6.297 -25.438 -8.25 1 93.19 119 LYS A CA 1
ATOM 994 C C . LYS A 1 119 ? -4.996 -26.172 -7.914 1 93.19 119 LYS A C 1
ATOM 996 O O . LYS A 1 119 ? -4.965 -27.016 -7.016 1 93.19 119 LYS A O 1
ATOM 1001 N N . MET A 1 120 ? -4.016 -25.766 -8.555 1 95.25 120 MET A N 1
ATOM 1002 C CA . MET A 1 120 ? -2.725 -26.422 -8.383 1 95.25 120 MET A CA 1
ATOM 1003 C C . MET A 1 120 ? -2.24 -26.297 -6.941 1 95.25 120 MET A C 1
ATOM 1005 O O . MET A 1 120 ? -1.563 -27.203 -6.434 1 95.25 120 MET A O 1
ATOM 1009 N N . SER A 1 121 ? -2.621 -25.219 -6.273 1 95.38 121 SER A N 1
ATOM 1010 C CA . SER A 1 121 ? -2.221 -25.031 -4.883 1 95.38 121 SER A CA 1
ATOM 1011 C C . SER A 1 121 ? -2.713 -26.172 -3.998 1 95.38 121 SER A C 1
ATOM 1013 O O . SER A 1 121 ? -1.952 -26.703 -3.189 1 95.38 121 SER A O 1
ATOM 1015 N N . ASN A 1 122 ? -3.926 -26.562 -4.172 1 94.31 122 ASN A N 1
ATOM 1016 C CA . ASN A 1 122 ? -4.5 -27.641 -3.379 1 94.31 122 ASN A CA 1
ATOM 1017 C C . ASN A 1 122 ? -3.879 -28.984 -3.734 1 94.31 122 ASN A C 1
ATOM 1019 O O . ASN A 1 122 ? -3.613 -29.797 -2.852 1 94.31 122 ASN A O 1
ATOM 1023 N N . TYR A 1 123 ? -3.689 -29.172 -4.98 1 94.38 123 TYR A N 1
ATOM 1024 C CA . TYR A 1 123 ? -3.086 -30.406 -5.438 1 94.38 123 TYR A CA 1
ATOM 1025 C C . TYR A 1 123 ? -1.693 -30.594 -4.848 1 94.38 123 TYR A C 1
ATOM 1027 O O . TYR A 1 123 ? -1.366 -31.672 -4.332 1 94.38 123 TYR A O 1
ATOM 1035 N N . LEU A 1 124 ? -0.892 -29.547 -4.926 1 96.31 124 LEU A N 1
ATOM 1036 C CA . LEU A 1 124 ? 0.469 -29.625 -4.402 1 96.31 124 LEU A CA 1
ATOM 1037 C C . LEU A 1 124 ? 0.461 -29.828 -2.893 1 96.31 124 LEU A C 1
ATOM 1039 O O . LEU A 1 124 ? 1.26 -30.594 -2.361 1 96.31 124 LEU A O 1
ATOM 1043 N N . PHE A 1 125 ? -0.435 -29.172 -2.211 1 96.88 125 PHE A N 1
ATOM 1044 C CA . PHE A 1 125 ? -0.555 -29.297 -0.763 1 96.88 125 PHE A CA 1
ATOM 1045 C C . PHE A 1 125 ? -0.859 -30.734 -0.375 1 96.88 125 PHE A C 1
ATOM 1047 O O . PHE A 1 125 ? -0.236 -31.281 0.537 1 96.88 125 PHE A O 1
ATOM 1054 N N . GLU A 1 126 ? -1.741 -31.375 -1.11 1 95.31 126 GLU A N 1
ATOM 1055 C CA . GLU A 1 126 ? -2.223 -32.719 -0.763 1 95.31 126 GLU A CA 1
ATOM 1056 C C . GLU A 1 126 ? -1.198 -33.781 -1.127 1 95.31 126 GLU A C 1
ATOM 1058 O O . GLU A 1 126 ? -1.083 -34.781 -0.439 1 95.31 126 GLU A O 1
ATOM 1063 N N . ASN A 1 127 ? -0.409 -33.531 -2.139 1 94.56 127 ASN A N 1
ATOM 1064 C CA . ASN A 1 127 ? 0.38 -34.625 -2.68 1 94.56 127 ASN A CA 1
ATOM 1065 C C . ASN A 1 127 ? 1.873 -34.406 -2.451 1 94.56 127 ASN A C 1
ATOM 1067 O O . ASN A 1 127 ? 2.688 -35.281 -2.789 1 94.56 127 ASN A O 1
ATOM 1071 N N . ALA A 1 128 ? 2.242 -33.312 -1.887 1 96.88 128 ALA A N 1
ATOM 1072 C CA . ALA A 1 128 ? 3.66 -33 -1.688 1 96.88 128 ALA A CA 1
ATOM 1073 C C . ALA A 1 128 ? 4.32 -34.062 -0.816 1 96.88 128 ALA A C 1
ATOM 1075 O O . ALA A 1 128 ? 3.805 -34.406 0.25 1 96.88 128 ALA A O 1
ATOM 1076 N N . GLU A 1 129 ? 5.512 -34.562 -1.242 1 96.44 129 GLU A N 1
ATOM 1077 C CA . GLU A 1 129 ? 6.258 -35.562 -0.486 1 96.44 129 GLU A CA 1
ATOM 1078 C C . GLU A 1 129 ? 7.496 -34.938 0.166 1 96.44 129 GLU A C 1
ATOM 1080 O O . GLU A 1 129 ? 7.938 -35.406 1.22 1 96.44 129 GLU A O 1
ATOM 1085 N N . ARG A 1 130 ? 8.062 -34.031 -0.524 1 97.38 130 ARG A N 1
ATOM 1086 C CA . ARG A 1 130 ? 9.258 -33.344 -0.043 1 97.38 130 ARG A CA 1
ATOM 1087 C C . ARG A 1 130 ? 9.125 -31.812 -0.222 1 97.38 130 ARG A C 1
ATOM 1089 O O . ARG A 1 130 ? 8.352 -31.344 -1.06 1 97.38 130 ARG A O 1
ATOM 1096 N N . LEU A 1 131 ? 9.82 -31.156 0.604 1 98.19 131 LEU A N 1
ATOM 1097 C CA . LEU A 1 131 ? 9.938 -29.703 0.525 1 98.19 131 LEU A CA 1
ATOM 1098 C C . LEU A 1 131 ? 11.383 -29.281 0.273 1 98.19 131 LEU A C 1
ATOM 1100 O O . LEU A 1 131 ? 12.312 -29.922 0.764 1 98.19 131 LEU A O 1
ATOM 1104 N N . ALA A 1 132 ? 11.602 -28.312 -0.537 1 98.31 132 ALA A N 1
ATOM 1105 C CA . ALA A 1 132 ? 12.93 -27.75 -0.762 1 98.31 132 ALA A CA 1
ATOM 1106 C C . ALA A 1 132 ? 12.938 -26.234 -0.583 1 98.31 132 ALA A C 1
ATOM 1108 O O . ALA A 1 132 ? 11.906 -25.578 -0.762 1 98.31 132 ALA A O 1
ATOM 1109 N N . ARG A 1 133 ? 14.016 -25.734 -0.228 1 97.88 133 ARG A N 1
ATOM 1110 C CA . ARG A 1 133 ? 14.188 -24.312 -0.01 1 97.88 133 ARG A CA 1
ATOM 1111 C C . ARG A 1 133 ? 15.5 -23.812 -0.613 1 97.88 133 ARG A C 1
ATOM 1113 O O . ARG A 1 133 ? 16.531 -24.484 -0.511 1 97.88 133 ARG A O 1
ATOM 1120 N N . ILE A 1 134 ? 15.469 -22.734 -1.302 1 97.69 134 ILE A N 1
ATOM 1121 C CA . ILE A 1 134 ? 16.656 -22.125 -1.89 1 97.69 134 ILE A CA 1
ATOM 1122 C C . ILE A 1 134 ? 16.594 -20.609 -1.689 1 97.69 134 ILE A C 1
ATOM 1124 O O . ILE A 1 134 ? 15.523 -20 -1.777 1 97.69 134 ILE A O 1
ATOM 1128 N N . ASP A 1 135 ? 17.719 -20.062 -1.41 1 96.5 135 ASP A N 1
ATOM 1129 C CA . ASP A 1 135 ? 17.797 -18.609 -1.288 1 96.5 135 ASP A CA 1
ATOM 1130 C C . ASP A 1 135 ? 17.359 -17.922 -2.584 1 96.5 135 ASP A C 1
ATOM 1132 O O . ASP A 1 135 ? 17.719 -18.375 -3.676 1 96.5 135 ASP A O 1
ATOM 1136 N N . MET A 1 136 ? 16.656 -16.891 -2.443 1 96.12 136 MET A N 1
ATOM 1137 C CA . MET A 1 136 ? 16.031 -16.219 -3.588 1 96.12 136 MET A CA 1
ATOM 1138 C C . MET A 1 136 ? 17.094 -15.734 -4.566 1 96.12 136 MET A C 1
ATOM 1140 O O . MET A 1 136 ? 16.953 -15.883 -5.781 1 96.12 136 MET A O 1
ATOM 1144 N N . GLU A 1 137 ? 18.156 -15.078 -4.078 1 94.31 137 GLU A N 1
ATOM 1145 C CA . GLU A 1 137 ? 19.219 -14.57 -4.945 1 94.31 137 GLU A CA 1
ATOM 1146 C C . GLU A 1 137 ? 19.922 -15.711 -5.684 1 94.31 137 GLU A C 1
ATOM 1148 O O . GLU A 1 137 ? 20.219 -15.594 -6.875 1 94.31 137 GLU A O 1
ATOM 1153 N N . THR A 1 138 ? 20.141 -16.73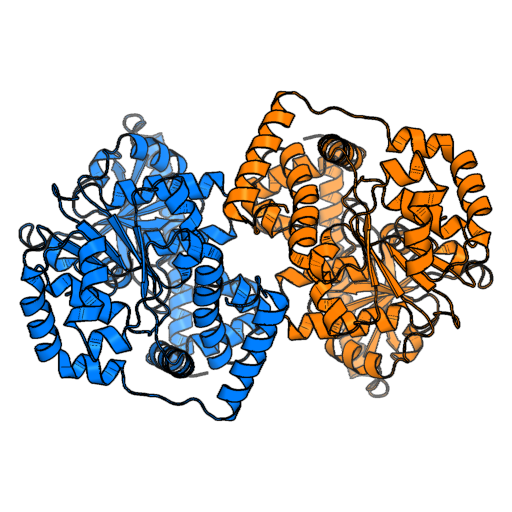4 -4.93 1 96.19 138 THR A N 1
ATOM 1154 C CA . THR A 1 138 ? 20.766 -17.906 -5.531 1 96.19 138 THR A CA 1
ATOM 1155 C C . THR A 1 138 ? 19.844 -18.516 -6.594 1 96.19 138 THR A C 1
ATOM 1157 O O . THR A 1 138 ? 20.312 -18.922 -7.66 1 96.19 138 THR A O 1
ATOM 1160 N N . PHE A 1 139 ? 18.656 -18.562 -6.309 1 97.88 139 PHE A N 1
ATOM 1161 C CA . PHE A 1 139 ? 17.672 -19.078 -7.25 1 97.88 139 PHE A CA 1
ATOM 1162 C C . PHE A 1 139 ? 17.672 -18.266 -8.539 1 97.88 139 PHE A C 1
ATOM 1164 O O . PHE A 1 139 ? 17.688 -18.844 -9.641 1 97.88 139 PHE A O 1
ATOM 1171 N N . GLU A 1 140 ? 17.625 -16.984 -8.445 1 96.44 140 GLU A N 1
ATOM 1172 C CA . GLU A 1 140 ? 17.609 -16.109 -9.609 1 96.44 140 GLU A CA 1
ATOM 1173 C C . GLU A 1 140 ? 18.859 -16.297 -10.461 1 96.44 140 GLU A C 1
ATOM 1175 O O . GLU A 1 140 ? 18.781 -16.328 -11.695 1 96.44 140 GLU A O 1
ATOM 1180 N N . ARG A 1 141 ? 19.953 -16.406 -9.797 1 95.25 141 ARG A N 1
ATOM 1181 C CA . ARG A 1 141 ? 21.219 -16.625 -10.5 1 95.25 141 ARG A CA 1
ATOM 1182 C C . ARG A 1 141 ? 21.203 -17.953 -11.25 1 95.25 141 ARG A C 1
ATOM 1184 O O . ARG A 1 141 ? 21.578 -18.016 -12.414 1 95.25 141 ARG A O 1
ATOM 1191 N N . ALA A 1 142 ? 20.75 -18.938 -10.578 1 95.56 142 ALA A N 1
ATOM 1192 C CA . ALA A 1 142 ? 20.734 -20.281 -11.164 1 95.56 142 ALA A CA 1
ATOM 1193 C C . ALA A 1 142 ? 19.734 -20.359 -12.312 1 95.56 142 ALA A C 1
ATOM 1195 O O . ALA A 1 142 ? 19.969 -21.031 -13.312 1 95.56 142 ALA A O 1
ATOM 1196 N N . ALA A 1 143 ? 18.656 -19.672 -12.164 1 95.44 143 ALA A N 1
ATOM 1197 C CA . ALA A 1 143 ? 17.562 -19.734 -13.141 1 95.44 143 ALA A CA 1
ATOM 1198 C C . ALA A 1 143 ? 17.984 -19.094 -14.453 1 95.44 143 ALA A C 1
ATOM 1200 O O . ALA A 1 143 ? 17.344 -19.297 -15.484 1 95.44 143 ALA A O 1
ATOM 1201 N N . LYS A 1 144 ? 19 -18.297 -14.469 1 92 144 LYS A N 1
ATOM 1202 C CA . LYS A 1 144 ? 19.5 -17.672 -15.68 1 92 144 LYS A CA 1
ATOM 1203 C C . LYS A 1 144 ? 20.016 -18.703 -16.672 1 92 144 LYS A C 1
ATOM 1205 O O . LYS A 1 144 ? 20.062 -18.453 -17.875 1 92 144 LYS A O 1
ATOM 1210 N N . SER A 1 145 ? 20.375 -19.781 -16.141 1 91.81 145 SER A N 1
ATOM 1211 C CA . SER A 1 145 ? 20.938 -20.828 -17 1 91.81 145 SER A CA 1
ATOM 1212 C C . SER A 1 145 ? 19.844 -21.641 -17.672 1 91.81 145 SER A C 1
ATOM 1214 O O . SER A 1 145 ? 20.109 -22.422 -18.594 1 91.81 145 SER A O 1
ATOM 1216 N N . LEU A 1 146 ? 18.672 -21.359 -17.234 1 92.81 146 LEU A N 1
ATOM 1217 C CA . LEU A 1 146 ? 17.578 -22.125 -17.812 1 92.81 146 LEU A CA 1
ATOM 1218 C C . LEU A 1 146 ? 17.266 -21.656 -19.219 1 92.81 146 LEU A C 1
ATOM 1220 O O . LEU A 1 146 ? 17.484 -20.484 -19.562 1 92.81 146 LEU A O 1
ATOM 1224 N N . GLY A 1 147 ? 16.859 -22.5 -20.047 1 84.44 147 GLY A N 1
ATOM 1225 C CA . GLY A 1 147 ? 16.625 -22.234 -21.469 1 84.44 147 GLY A CA 1
ATOM 1226 C C . GLY A 1 147 ? 15.445 -21.312 -21.703 1 84.44 147 GLY A C 1
ATOM 1227 O O . GLY A 1 147 ? 14.766 -20.891 -20.766 1 84.44 147 GLY A O 1
ATOM 1228 N N . LYS A 1 148 ? 15.234 -20.969 -22.922 1 88.62 148 LYS A N 1
ATOM 1229 C CA . LYS A 1 148 ? 14.125 -20.125 -23.375 1 88.62 148 LYS A CA 1
ATOM 1230 C C . LYS A 1 148 ? 12.828 -20.938 -23.453 1 88.62 148 LYS A C 1
ATOM 1232 O O . LYS A 1 148 ? 12.844 -22.156 -23.297 1 88.62 148 LYS A O 1
ATOM 1237 N N . PHE A 1 149 ? 11.758 -20.203 -23.609 1 93.44 149 PHE A N 1
ATOM 1238 C CA . PHE A 1 149 ? 10.477 -20.859 -23.797 1 93.44 149 PHE A CA 1
ATOM 1239 C C . PHE A 1 149 ? 10.484 -21.703 -25.062 1 93.44 149 PHE A C 1
ATOM 1241 O O . PHE A 1 149 ? 10.977 -21.266 -26.109 1 93.44 149 PHE A O 1
ATOM 1248 N N . GLN A 1 150 ? 10.008 -22.875 -25 1 94.56 150 GLN A N 1
ATOM 1249 C CA . GLN A 1 150 ? 9.984 -23.797 -26.141 1 94.56 150 GLN A CA 1
ATOM 1250 C C . GLN A 1 150 ? 8.711 -23.609 -26.953 1 94.56 150 GLN A C 1
ATOM 1252 O O . GLN A 1 150 ? 8.516 -24.281 -27.969 1 94.56 150 GLN A O 1
ATOM 1257 N N . GLY A 1 151 ? 7.82 -22.812 -26.531 1 95.44 151 GLY A N 1
ATOM 1258 C CA . GLY A 1 151 ? 6.551 -22.469 -27.156 1 95.44 151 GLY A CA 1
ATOM 1259 C C . GLY A 1 151 ? 5.898 -21.25 -26.531 1 95.44 151 GLY A C 1
ATOM 1260 O O . GLY A 1 151 ? 6.496 -20.578 -25.688 1 95.44 151 GLY A O 1
ATOM 1261 N N . PRO A 1 152 ? 4.703 -20.969 -26.984 1 97.19 152 PRO A N 1
ATOM 1262 C CA . PRO A 1 152 ? 4.004 -19.812 -26.438 1 97.19 152 PRO A CA 1
ATOM 1263 C C . PRO A 1 152 ? 3.559 -20.016 -24.984 1 97.19 152 PRO A C 1
ATOM 1265 O O . PRO A 1 152 ? 3.256 -21.141 -24.594 1 97.19 152 PRO A O 1
ATOM 1268 N N . VAL A 1 153 ? 3.564 -18.969 -24.266 1 98.25 153 VAL A N 1
ATOM 1269 C CA . VAL A 1 153 ? 3.035 -18.938 -22.906 1 98.25 153 VAL A CA 1
ATOM 1270 C C . VAL A 1 153 ? 1.959 -17.859 -22.797 1 98.25 153 VAL A C 1
ATOM 1272 O O . VAL A 1 153 ? 2.148 -16.734 -23.266 1 98.25 153 VAL A O 1
ATOM 1275 N N . VAL A 1 154 ? 0.837 -18.219 -22.266 1 98.44 154 VAL A N 1
ATOM 1276 C CA . VAL A 1 154 ? -0.292 -17.297 -22.141 1 98.44 154 VAL A CA 1
ATOM 1277 C C . VAL A 1 154 ? -0.762 -17.266 -20.688 1 98.44 154 VAL A C 1
ATOM 1279 O O . VAL A 1 154 ? -0.81 -18.297 -20.016 1 98.44 154 VAL A O 1
ATOM 1282 N N . MET A 1 155 ? -1.021 -16.125 -20.188 1 98.44 155 MET A N 1
ATOM 1283 C CA . MET A 1 155 ? -1.6 -15.961 -18.859 1 98.44 155 MET A CA 1
ATOM 1284 C C . MET A 1 155 ? -3.062 -15.539 -18.938 1 98.44 155 MET A C 1
ATOM 1286 O O . MET A 1 155 ? -3.395 -14.586 -19.656 1 98.44 155 MET A O 1
ATOM 1290 N N . MET A 1 156 ? -3.863 -16.266 -18.25 1 98.25 156 MET A N 1
ATOM 1291 C CA . MET A 1 156 ? -5.301 -16 -18.234 1 98.25 156 MET A CA 1
ATOM 1292 C C . MET A 1 156 ? -5.742 -15.477 -16.875 1 98.25 156 MET A C 1
ATOM 1294 O O . MET A 1 156 ? -5.574 -16.156 -15.859 1 98.25 156 MET A O 1
ATOM 1298 N N . TYR A 1 157 ? -6.281 -14.305 -16.891 1 98.38 157 TYR A N 1
ATOM 1299 C CA . TYR A 1 157 ? -6.738 -13.648 -15.664 1 98.38 157 TYR A CA 1
ATOM 1300 C C . TYR A 1 157 ? -8.258 -13.609 -15.609 1 98.38 157 TYR A C 1
ATOM 1302 O O . TYR A 1 157 ? -8.93 -13.586 -16.641 1 98.38 157 TYR A O 1
ATOM 1310 N N . SER A 1 158 ? -8.797 -13.625 -14.414 1 97.25 158 SER A N 1
ATOM 1311 C CA . SER A 1 158 ? -10.227 -13.484 -14.203 1 97.25 158 SER A CA 1
ATOM 1312 C C . SER A 1 158 ? -10.531 -13.047 -12.773 1 97.25 158 SER A C 1
ATOM 1314 O O . SER A 1 158 ? -9.703 -13.211 -11.875 1 97.25 158 SER A O 1
ATOM 1316 N N . THR A 1 159 ? -11.703 -12.414 -12.578 1 95.62 159 THR A N 1
ATOM 1317 C CA . THR A 1 159 ? -12.148 -12.172 -11.211 1 95.62 159 THR A CA 1
ATOM 1318 C C . THR A 1 159 ? -12.477 -13.477 -10.508 1 95.62 159 THR A C 1
ATOM 1320 O O . THR A 1 159 ? -12.641 -14.516 -11.148 1 95.62 159 THR A O 1
ATOM 1323 N N . PRO A 1 160 ? -12.539 -13.414 -9.195 1 93.81 160 PRO A N 1
ATOM 1324 C CA . PRO A 1 160 ? -12.922 -14.633 -8.492 1 93.81 160 PRO A CA 1
ATOM 1325 C C . PRO A 1 160 ? -14.344 -15.078 -8.812 1 93.81 160 PRO A C 1
ATOM 1327 O O . PRO A 1 160 ? -15.242 -14.242 -8.961 1 93.81 160 PRO A O 1
ATOM 1330 N N . CYS A 1 161 ? -14.508 -16.359 -9 1 90.06 161 CYS A N 1
ATOM 1331 C CA . CYS A 1 161 ? -15.82 -16.969 -9.164 1 90.06 161 CYS A CA 1
ATOM 1332 C C . CYS A 1 161 ? -16.531 -16.406 -10.391 1 90.06 161 CYS A C 1
ATOM 1334 O O . CYS A 1 161 ? -17.75 -16.203 -10.375 1 90.06 161 CYS A O 1
ATOM 1336 N N . SER A 1 162 ? -15.758 -16.047 -11.406 1 89.44 162 SER A N 1
ATOM 1337 C CA . SER A 1 162 ? -16.375 -15.445 -12.586 1 89.44 162 SER A CA 1
ATOM 1338 C C . SER A 1 162 ? -16.391 -16.422 -13.758 1 89.44 162 SER A C 1
ATOM 1340 O O . SER A 1 162 ? -16.734 -16.047 -14.875 1 89.44 162 SER A O 1
ATOM 1342 N N . GLY A 1 163 ? -15.922 -17.594 -13.523 1 89.5 163 GLY A N 1
ATOM 1343 C CA . GLY A 1 163 ? -15.961 -18.594 -14.586 1 89.5 163 GLY A CA 1
ATOM 1344 C C . GLY A 1 163 ? -14.617 -18.781 -15.273 1 89.5 163 GLY A C 1
ATOM 1345 O O . GLY A 1 163 ? -14.547 -19.406 -16.344 1 89.5 163 GLY A O 1
ATOM 1346 N N . GLY A 1 164 ? -13.609 -18.266 -14.688 1 92.81 164 GLY A N 1
ATOM 1347 C CA . GLY A 1 164 ? -12.281 -18.453 -15.25 1 92.81 164 GLY A CA 1
ATOM 1348 C C . GLY A 1 164 ? -11.898 -19.906 -15.398 1 92.81 164 GLY A C 1
ATOM 1349 O O . GLY A 1 164 ? -11.281 -20.297 -16.406 1 92.81 164 GLY A O 1
ATOM 1350 N N . THR A 1 165 ? -12.328 -20.719 -14.406 1 93.31 165 THR A N 1
ATOM 1351 C CA . THR A 1 165 ? -12.023 -22.141 -14.445 1 93.31 165 THR A CA 1
ATOM 1352 C C . THR A 1 165 ? -12.789 -22.828 -15.578 1 93.31 165 THR A C 1
ATOM 1354 O O . THR A 1 165 ? -12.258 -23.719 -16.25 1 93.31 165 THR A O 1
ATOM 1357 N N . VAL A 1 166 ? -13.945 -22.391 -15.82 1 92.81 166 VAL A N 1
ATOM 1358 C CA . VAL A 1 166 ? -14.758 -22.938 -16.906 1 92.81 166 VAL A CA 1
ATOM 1359 C C . VAL A 1 166 ? -14.102 -22.625 -18.25 1 92.81 166 VAL A C 1
ATOM 1361 O O . VAL A 1 166 ? -13.969 -23.5 -19.094 1 92.81 166 VAL A O 1
ATOM 1364 N N . ALA A 1 167 ? -13.719 -21.406 -18.391 1 94.31 167 ALA A N 1
ATOM 1365 C CA . ALA A 1 167 ? -13.047 -21 -19.625 1 94.31 167 ALA A CA 1
ATOM 1366 C C . ALA A 1 167 ? -11.766 -21.797 -19.844 1 94.31 167 ALA A C 1
ATOM 1368 O O . ALA A 1 167 ? -11.469 -22.219 -20.953 1 94.31 167 ALA A O 1
ATOM 1369 N N . ALA A 1 168 ? -11.055 -22.031 -18.781 1 96.38 168 ALA A N 1
ATOM 1370 C CA . ALA A 1 168 ? -9.797 -22.766 -18.844 1 96.38 168 ALA A CA 1
ATOM 1371 C C . ALA A 1 168 ? -10.039 -24.219 -19.25 1 96.38 168 ALA A C 1
ATOM 1373 O O . ALA A 1 168 ? -9.305 -24.781 -20.062 1 96.38 168 ALA A O 1
ATOM 1374 N N . LYS A 1 169 ? -11.016 -24.812 -18.656 1 94.56 169 LYS A N 1
ATOM 1375 C CA . LYS A 1 169 ? -11.344 -26.188 -18.969 1 94.56 169 LYS A CA 1
ATOM 1376 C C . LYS A 1 169 ? -11.852 -26.312 -20.406 1 94.56 169 LYS A C 1
ATOM 1378 O O . LYS A 1 169 ? -11.523 -27.281 -21.109 1 94.56 169 LYS A O 1
ATOM 1383 N N . LEU A 1 170 ? -12.656 -25.359 -20.812 1 93.94 170 LEU A N 1
ATOM 1384 C CA . LEU A 1 170 ? -13.117 -25.328 -22.203 1 93.94 170 LEU A CA 1
ATOM 1385 C C . LEU A 1 170 ? -11.945 -25.281 -23.172 1 93.94 170 LEU A C 1
ATOM 1387 O O . LEU A 1 170 ? -11.938 -26 -24.172 1 93.94 170 LEU A O 1
ATOM 1391 N N . LEU A 1 171 ? -10.992 -24.5 -22.844 1 95.56 171 LEU A N 1
ATOM 1392 C CA . LEU A 1 171 ? -9.805 -24.359 -23.672 1 95.56 171 LEU A CA 1
ATOM 1393 C C . LEU A 1 171 ? -8.984 -25.641 -23.688 1 95.56 171 LEU A C 1
ATOM 1395 O O . LEU A 1 171 ? -8.523 -26.078 -24.75 1 95.56 171 LEU A O 1
ATOM 1399 N N . GLN A 1 172 ? -8.805 -26.234 -22.5 1 95.88 172 GLN A N 1
ATOM 1400 C CA . GLN A 1 172 ? -8.023 -27.469 -22.406 1 95.88 172 GLN A CA 1
ATOM 1401 C C . GLN A 1 172 ? -8.664 -28.578 -23.234 1 95.88 172 GLN A C 1
ATOM 1403 O O . GLN A 1 172 ? -7.961 -29.438 -23.781 1 95.88 172 GLN A O 1
ATOM 1408 N N . ALA A 1 173 ? -9.945 -28.562 -23.359 1 94.25 173 ALA A N 1
ATOM 1409 C CA . ALA A 1 173 ? -10.68 -29.594 -24.078 1 94.25 173 ALA A CA 1
ATOM 1410 C C . ALA A 1 173 ? -10.305 -29.609 -25.562 1 94.25 173 ALA A C 1
ATOM 1412 O O . ALA A 1 173 ? -10.523 -30.594 -26.25 1 94.25 173 ALA A O 1
ATOM 1413 N N . CYS A 1 174 ? -9.711 -28.562 -26.016 1 93.88 174 CYS A N 1
ATOM 1414 C CA . CYS A 1 174 ? -9.32 -28.453 -27.406 1 93.88 174 CYS A CA 1
ATOM 1415 C C . CYS A 1 174 ? -8.141 -29.375 -27.719 1 93.88 174 CYS A C 1
ATOM 1417 O O . CYS A 1 174 ? -7.852 -29.641 -28.891 1 93.88 174 CYS A O 1
ATOM 1419 N N . ASP A 1 175 ? -7.438 -29.812 -26.703 1 93.38 175 ASP A N 1
ATOM 1420 C CA . ASP A 1 175 ? -6.352 -30.766 -26.875 1 93.38 175 ASP A CA 1
ATOM 1421 C C . ASP A 1 175 ? -6.309 -31.75 -25.703 1 93.38 175 ASP A C 1
ATOM 1423 O O . ASP A 1 175 ? -5.68 -31.484 -24.688 1 93.38 175 ASP A O 1
ATOM 1427 N N . ASN A 1 176 ? -6.719 -32.875 -25.938 1 88.88 176 ASN A N 1
ATOM 1428 C CA . ASN A 1 176 ? -6.781 -33.906 -24.891 1 88.88 176 ASN A CA 1
ATOM 1429 C C . ASN A 1 176 ? -5.41 -34.531 -24.625 1 88.88 176 ASN A C 1
ATOM 1431 O O . ASN A 1 176 ? -5.164 -35.031 -23.547 1 88.88 176 ASN A O 1
ATOM 1435 N N . SER A 1 177 ? -4.562 -34.469 -25.562 1 89.06 177 SER A N 1
ATOM 1436 C CA . SER A 1 177 ? -3.258 -35.094 -25.438 1 89.06 177 SER A CA 1
ATOM 1437 C C . SER A 1 177 ? -2.299 -34.219 -24.609 1 89.06 177 SER A C 1
ATOM 1439 O O . SER A 1 177 ? -1.285 -34.719 -24.125 1 89.06 177 SER A O 1
ATOM 1441 N N . LYS A 1 178 ? -2.605 -32.969 -24.562 1 91.25 178 LYS A N 1
ATOM 1442 C CA . LYS A 1 178 ? -1.783 -31.969 -23.875 1 91.25 178 LYS A CA 1
ATOM 1443 C C . LYS A 1 178 ? -0.44 -31.781 -24.578 1 91.25 178 LYS A C 1
ATOM 1445 O O . LYS A 1 178 ? 0.517 -31.297 -23.984 1 91.25 178 LYS A O 1
ATOM 1450 N N . MET A 1 179 ? -0.337 -32.188 -25.766 1 91.44 179 MET A N 1
ATOM 1451 C CA . MET A 1 179 ? 0.917 -32.094 -26.5 1 91.44 179 MET A CA 1
ATOM 1452 C C . MET A 1 179 ? 1.064 -30.703 -27.141 1 91.44 179 MET A C 1
ATOM 1454 O O . MET A 1 179 ? 2.168 -30.156 -27.188 1 91.44 179 MET A O 1
ATOM 1458 N N . SER A 1 180 ? -0.085 -30.188 -27.5 1 93.5 180 SER A N 1
ATOM 1459 C CA . SER A 1 180 ? -0.042 -28.891 -28.156 1 93.5 180 SER A CA 1
ATOM 1460 C C . SER A 1 180 ? -0.501 -27.781 -27.219 1 93.5 180 SER A C 1
ATOM 1462 O O . SER A 1 180 ? -0.184 -26.609 -27.422 1 93.5 180 SER A O 1
ATOM 1464 N N . LEU A 1 181 ? -1.307 -28.219 -26.281 1 96.44 181 LEU A N 1
ATOM 1465 C CA . LEU A 1 181 ? -1.876 -27.25 -25.359 1 96.44 181 LEU A CA 1
ATOM 1466 C C . LEU A 1 181 ? -1.963 -27.812 -23.953 1 96.44 181 LEU A C 1
ATOM 1468 O O . LEU A 1 181 ? -2.502 -28.906 -23.734 1 96.44 181 LEU A O 1
ATOM 1472 N N . LEU A 1 182 ? -1.437 -27.094 -23.016 1 96.94 182 LEU A N 1
ATOM 1473 C CA . LEU A 1 182 ? -1.54 -27.438 -21.609 1 96.94 182 LEU A CA 1
ATOM 1474 C C . LEU A 1 182 ? -2.014 -26.234 -20.797 1 96.94 182 LEU A C 1
ATOM 1476 O O . LEU A 1 182 ? -1.374 -25.188 -20.797 1 96.94 182 LEU A O 1
ATOM 1480 N N . VAL A 1 183 ? -3.143 -26.391 -20.156 1 98 183 VAL A N 1
ATOM 1481 C CA . VAL A 1 183 ? -3.682 -25.328 -19.312 1 98 183 VAL A CA 1
ATOM 1482 C C . VAL A 1 183 ? -3.5 -25.688 -17.844 1 98 183 VAL A C 1
ATOM 1484 O O . VAL A 1 183 ? -3.949 -26.75 -17.391 1 98 183 VAL A O 1
ATOM 1487 N N . LEU A 1 184 ? -2.797 -24.797 -17.109 1 97.44 184 LEU A N 1
ATOM 1488 C CA . LEU A 1 184 ? -2.543 -24.984 -15.688 1 97.44 184 LEU A CA 1
ATOM 1489 C C . LEU A 1 184 ? -3.465 -24.109 -14.859 1 97.44 184 LEU A C 1
ATOM 1491 O O . LEU A 1 184 ? -3.705 -22.953 -15.203 1 97.44 184 LEU A O 1
ATOM 1495 N N . GLY A 1 185 ? -3.926 -24.719 -13.773 1 97.31 185 GLY A N 1
ATOM 1496 C CA . GLY A 1 185 ? -4.836 -23.984 -12.914 1 97.31 185 GLY A CA 1
ATOM 1497 C C . GLY A 1 185 ? -4.148 -23.344 -11.719 1 97.31 185 GLY A C 1
ATOM 1498 O O . GLY A 1 185 ? -3.672 -24.047 -10.828 1 97.31 185 GLY A O 1
ATOM 1499 N N . GLU A 1 186 ? -4.051 -22.109 -11.641 1 96.5 186 GLU A N 1
ATOM 1500 C CA . GLU A 1 186 ? -3.633 -21.266 -10.531 1 96.5 186 GLU A CA 1
ATOM 1501 C C . GLU A 1 186 ? -2.307 -21.734 -9.938 1 96.5 186 GLU A C 1
ATOM 1503 O O . GLU A 1 186 ? -2.225 -22.047 -8.75 1 96.5 186 GLU A O 1
ATOM 1508 N N . PRO A 1 187 ? -1.294 -21.75 -10.758 1 97.38 187 PRO A N 1
ATOM 1509 C CA . PRO A 1 187 ? 0.017 -22.062 -10.172 1 97.38 187 PRO A CA 1
ATOM 1510 C C . PRO A 1 187 ? 0.352 -21.156 -8.984 1 97.38 187 PRO A C 1
ATOM 1512 O O . PRO A 1 187 ? 0.272 -19.938 -9.086 1 97.38 187 PRO A O 1
ATOM 1515 N N . PRO A 1 188 ? 0.789 -21.719 -7.891 1 98 188 PRO A N 1
ATOM 1516 C CA . PRO A 1 188 ? 0.928 -20.938 -6.648 1 98 188 PRO A CA 1
ATOM 1517 C C . PRO A 1 188 ? 2.029 -19.891 -6.73 1 98 188 PRO A C 1
ATOM 1519 O O . PRO A 1 188 ? 1.956 -18.859 -6.047 1 98 188 PRO A O 1
ATOM 1522 N N . PHE A 1 189 ? 3.039 -20.125 -7.57 1 98.19 189 PHE A N 1
ATOM 1523 C CA . PHE A 1 189 ? 4.148 -19.172 -7.598 1 98.19 189 PHE A CA 1
ATOM 1524 C C . PHE A 1 189 ? 3.676 -17.812 -8.078 1 98.19 189 PHE A C 1
ATOM 1526 O O . PHE A 1 189 ? 4.199 -16.781 -7.641 1 98.19 189 PHE A O 1
ATOM 1533 N N . LEU A 1 190 ? 2.674 -17.781 -8.938 1 98.5 190 LEU A N 1
ATOM 1534 C CA . LEU A 1 190 ? 2.148 -16.516 -9.422 1 98.5 190 LEU A CA 1
ATOM 1535 C C . LEU A 1 190 ? 1.443 -15.75 -8.305 1 98.5 190 LEU A C 1
ATOM 1537 O O . LEU A 1 190 ? 1.581 -14.531 -8.195 1 98.5 190 LEU A O 1
ATOM 1541 N N . THR A 1 191 ? 0.722 -16.5 -7.492 1 98.44 191 THR A N 1
ATOM 1542 C CA . THR A 1 191 ? 0.064 -15.883 -6.344 1 98.44 191 THR A CA 1
ATOM 1543 C C . THR A 1 191 ? 1.094 -15.32 -5.367 1 98.44 191 THR A C 1
ATOM 1545 O O . THR A 1 191 ? 0.906 -14.234 -4.816 1 98.44 191 THR A O 1
ATOM 1548 N N . SER A 1 192 ? 2.164 -16.062 -5.199 1 98.31 192 SER A N 1
ATOM 1549 C CA . SER A 1 192 ? 3.236 -15.586 -4.332 1 98.31 192 SER A CA 1
ATOM 1550 C C . SER A 1 192 ? 3.832 -14.281 -4.848 1 98.31 192 SER A C 1
ATOM 1552 O O . SER A 1 192 ? 4.102 -13.359 -4.07 1 98.31 192 SER A O 1
ATOM 1554 N N . LEU A 1 193 ? 4.004 -14.242 -6.117 1 98.25 193 LEU A N 1
ATOM 1555 C CA . LEU A 1 193 ? 4.539 -13.031 -6.727 1 98.25 193 LEU A CA 1
ATOM 1556 C C . LEU A 1 193 ? 3.596 -11.852 -6.52 1 98.25 193 LEU A C 1
ATOM 1558 O O . LEU A 1 193 ? 4.039 -10.742 -6.23 1 98.25 193 LEU A O 1
ATOM 1562 N N . SER A 1 194 ? 2.301 -12.125 -6.656 1 98.12 194 SER A N 1
ATOM 1563 C CA . SER A 1 194 ? 1.31 -11.07 -6.457 1 98.12 194 SER A CA 1
ATOM 1564 C C . SER A 1 194 ? 1.342 -10.539 -5.027 1 98.12 194 SER A C 1
ATOM 1566 O O . SER A 1 194 ? 1.125 -9.352 -4.797 1 98.12 194 SER A O 1
ATOM 1568 N N . LEU A 1 195 ? 1.605 -11.398 -4.086 1 97.69 195 LEU A N 1
ATOM 1569 C CA . LEU A 1 195 ? 1.685 -10.984 -2.688 1 97.69 195 LEU A CA 1
ATOM 1570 C C . LEU A 1 195 ? 2.955 -10.18 -2.43 1 97.69 195 LEU A C 1
ATOM 1572 O O . LEU A 1 195 ? 2.945 -9.227 -1.649 1 97.69 195 LEU A O 1
ATOM 1576 N N . LEU A 1 196 ? 3.99 -10.516 -3.131 1 96.81 196 LEU A N 1
ATOM 1577 C CA . LEU A 1 196 ? 5.266 -9.828 -2.967 1 96.81 196 LEU A CA 1
ATOM 1578 C C . LEU A 1 196 ? 5.227 -8.445 -3.609 1 96.81 196 LEU A C 1
ATOM 1580 O O . LEU A 1 196 ? 6.082 -7.605 -3.33 1 96.81 196 LEU A O 1
ATOM 1584 N N . TYR A 1 197 ? 4.25 -8.219 -4.441 1 95.38 197 TYR A N 1
ATOM 1585 C CA . TYR A 1 197 ? 3.996 -6.922 -5.059 1 95.38 197 TYR A CA 1
ATOM 1586 C C . TYR A 1 197 ? 3.986 -5.816 -4.008 1 95.38 197 TYR A C 1
ATOM 1588 O O . TYR A 1 197 ? 4.43 -4.699 -4.273 1 95.38 197 TYR A O 1
ATOM 1596 N N . ASN A 1 198 ? 3.564 -6.129 -2.824 1 88.94 198 ASN A N 1
ATOM 1597 C CA . ASN A 1 198 ? 3.352 -5.145 -1.769 1 88.94 198 ASN A CA 1
ATOM 1598 C C . ASN A 1 198 ? 4.633 -4.875 -0.988 1 88.94 198 ASN A C 1
ATOM 1600 O O . ASN A 1 198 ? 4.684 -3.953 -0.17 1 88.94 198 ASN A O 1
ATOM 1604 N N . SER A 1 199 ? 5.68 -5.613 -1.28 1 91.25 199 SER A N 1
ATOM 1605 C CA . SER A 1 199 ? 6.832 -5.473 -0.399 1 91.25 199 SER A CA 1
ATOM 1606 C C . SER A 1 199 ? 8.141 -5.48 -1.191 1 91.25 199 SER A C 1
ATOM 1608 O O . SER A 1 199 ? 9.219 -5.316 -0.621 1 91.25 199 SER A O 1
ATOM 1610 N N . MET A 1 200 ? 8.016 -5.66 -2.531 1 93.75 200 MET A N 1
ATOM 1611 C CA . MET A 1 200 ? 9.234 -5.766 -3.322 1 93.75 200 MET A CA 1
ATOM 1612 C C . MET A 1 200 ? 9.352 -4.602 -4.301 1 93.75 200 MET A C 1
ATOM 1614 O O . MET A 1 200 ? 8.344 -4.078 -4.777 1 93.75 200 MET A O 1
ATOM 1618 N N . SER A 1 201 ? 10.594 -4.289 -4.582 1 94.81 201 SER A N 1
ATOM 1619 C CA . SER A 1 201 ? 10.859 -3.23 -5.551 1 94.81 201 SER A CA 1
ATOM 1620 C C . SER A 1 201 ? 10.555 -3.693 -6.973 1 94.81 201 SER A C 1
ATOM 1622 O O . SER A 1 201 ? 10.445 -4.895 -7.23 1 94.81 201 SER A O 1
ATOM 1624 N N . ILE A 1 202 ? 10.445 -2.805 -7.867 1 95 202 ILE A N 1
ATOM 1625 C CA . ILE A 1 202 ? 10.156 -3.08 -9.273 1 95 202 ILE A CA 1
ATOM 1626 C C . ILE A 1 202 ? 11.258 -3.971 -9.859 1 95 202 ILE A C 1
ATOM 1628 O O . ILE A 1 202 ? 10.961 -4.977 -10.508 1 95 202 ILE A O 1
ATOM 1632 N N . GLU A 1 203 ? 12.469 -3.613 -9.539 1 95.06 203 GLU A N 1
ATOM 1633 C CA . GLU A 1 203 ? 13.602 -4.34 -10.117 1 95.06 203 GLU A CA 1
ATOM 1634 C C . GLU A 1 203 ? 13.633 -5.785 -9.633 1 95.06 203 GLU A C 1
ATOM 1636 O O . GLU A 1 203 ? 13.805 -6.711 -10.422 1 95.06 203 GLU A O 1
ATOM 1641 N N . LYS A 1 204 ? 13.422 -5.949 -8.391 1 95.06 204 LYS A N 1
ATOM 1642 C CA . LYS A 1 204 ? 13.477 -7.289 -7.812 1 95.06 204 LYS A CA 1
ATOM 1643 C C . LYS A 1 204 ? 12.297 -8.141 -8.289 1 95.06 204 LYS A C 1
ATOM 1645 O O . LYS A 1 204 ? 12.477 -9.312 -8.633 1 95.06 204 LYS A O 1
ATOM 1650 N N . LEU A 1 205 ? 11.133 -7.574 -8.328 1 96.56 205 LEU A N 1
ATOM 1651 C CA . LEU A 1 205 ? 9.953 -8.312 -8.742 1 96.56 205 LEU A CA 1
ATOM 1652 C C . LEU A 1 205 ? 10.039 -8.711 -10.219 1 96.56 205 LEU A C 1
ATOM 1654 O O . LEU A 1 205 ? 9.664 -9.82 -10.586 1 96.56 205 LEU A O 1
ATOM 1658 N N . ARG A 1 206 ? 10.523 -7.824 -11.055 1 95.94 206 ARG A N 1
ATOM 1659 C CA . ARG A 1 206 ? 10.711 -8.133 -12.469 1 95.94 206 ARG A CA 1
ATOM 1660 C C . ARG A 1 206 ? 11.68 -9.305 -12.648 1 95.94 206 ARG A C 1
ATOM 1662 O O . ARG A 1 206 ? 11.406 -10.227 -13.414 1 95.94 206 ARG A O 1
ATOM 1669 N N . SER A 1 207 ? 12.727 -9.227 -11.898 1 95.75 207 SER A N 1
ATOM 1670 C CA . SER A 1 207 ? 13.711 -10.297 -11.984 1 95.75 207 SER A CA 1
ATOM 1671 C C . SER A 1 207 ? 13.133 -11.625 -11.5 1 95.75 207 SER A C 1
ATOM 1673 O O . SER A 1 207 ? 13.328 -12.664 -12.133 1 95.75 207 SER A O 1
ATOM 1675 N N . LEU A 1 208 ? 12.445 -11.57 -10.445 1 97.38 208 LEU A N 1
ATOM 1676 C CA . LEU A 1 208 ? 11.852 -12.773 -9.867 1 97.38 208 LEU A CA 1
ATOM 1677 C C . LEU A 1 208 ? 10.797 -13.359 -10.797 1 97.38 208 LEU A C 1
ATOM 1679 O O . LEU A 1 208 ? 10.672 -14.578 -10.914 1 97.38 208 LEU A O 1
ATOM 1683 N N . CYS A 1 209 ? 9.977 -12.5 -11.422 1 97.31 209 CYS A N 1
ATOM 1684 C CA . CYS A 1 209 ? 8.977 -12.961 -12.375 1 97.31 209 CYS A CA 1
ATOM 1685 C C . CYS A 1 209 ? 9.625 -13.773 -13.492 1 97.31 209 CYS A C 1
ATOM 1687 O O . CYS A 1 209 ? 9.203 -14.891 -13.781 1 97.31 209 CYS A O 1
ATOM 1689 N N . ARG A 1 210 ? 10.656 -13.266 -14.016 1 96.56 210 ARG A N 1
ATOM 1690 C CA . ARG A 1 210 ? 11.344 -13.938 -15.117 1 96.56 210 ARG A CA 1
ATOM 1691 C C . ARG A 1 210 ? 11.891 -15.289 -14.672 1 96.56 210 ARG A C 1
ATOM 1693 O O . ARG A 1 210 ? 11.656 -16.312 -15.32 1 96.56 210 ARG A O 1
ATOM 1700 N N . SER A 1 211 ? 12.57 -15.258 -13.523 1 97.56 211 SER A N 1
ATOM 1701 C CA . SER A 1 211 ? 13.227 -16.469 -13.039 1 97.56 211 SER A CA 1
ATOM 1702 C C . SER A 1 211 ? 12.211 -17.547 -12.695 1 97.56 211 SER A C 1
ATOM 1704 O O . SER A 1 211 ? 12.398 -18.719 -13.023 1 97.56 211 SER A O 1
ATOM 1706 N N . THR A 1 212 ? 11.148 -17.188 -12.078 1 98.06 212 THR A N 1
ATOM 1707 C CA . THR A 1 212 ? 10.172 -18.156 -11.617 1 98.06 212 THR A CA 1
ATOM 1708 C C . THR A 1 212 ? 9.367 -18.703 -12.789 1 98.06 212 THR A C 1
ATOM 1710 O O . THR A 1 212 ? 9.016 -19.891 -12.82 1 98.06 212 THR A O 1
ATOM 1713 N N . ILE A 1 213 ? 9.031 -17.859 -13.797 1 97.69 213 ILE A N 1
ATOM 1714 C CA . ILE A 1 213 ? 8.297 -18.328 -14.977 1 97.69 213 ILE A CA 1
ATOM 1715 C C . ILE A 1 213 ? 9.172 -19.281 -15.789 1 97.69 213 ILE A C 1
ATOM 1717 O O . ILE A 1 213 ? 8.719 -20.344 -16.203 1 97.69 213 ILE A O 1
ATOM 1721 N N . ARG A 1 214 ? 10.43 -18.922 -15.938 1 96.44 214 ARG A N 1
ATOM 1722 C CA . ARG A 1 214 ? 11.359 -19.781 -16.656 1 96.44 214 ARG A CA 1
ATOM 1723 C C . ARG A 1 214 ? 11.461 -21.156 -15.992 1 96.44 214 ARG A C 1
ATOM 1725 O O . ARG A 1 214 ? 11.445 -22.188 -16.672 1 96.44 214 ARG A O 1
ATOM 1732 N N . PHE A 1 215 ? 11.555 -21.094 -14.734 1 97.81 215 PHE A N 1
ATOM 1733 C CA . PHE A 1 215 ? 11.641 -22.344 -13.984 1 97.81 215 PHE A CA 1
ATOM 1734 C C . PHE A 1 215 ? 10.367 -23.172 -14.164 1 97.81 215 PHE A C 1
ATOM 1736 O O . PHE A 1 215 ? 10.438 -24.391 -14.336 1 97.81 215 PHE A O 1
ATOM 1743 N N . SER A 1 216 ? 9.227 -22.531 -14.148 1 96.69 216 SER A N 1
ATOM 1744 C CA . SER A 1 216 ? 7.941 -23.219 -14.117 1 96.69 216 SER A CA 1
ATOM 1745 C C . SER A 1 216 ? 7.609 -23.828 -15.477 1 96.69 216 SER A C 1
ATOM 1747 O O . SER A 1 216 ? 6.82 -24.781 -15.57 1 96.69 216 SER A O 1
ATOM 1749 N N . VAL A 1 217 ? 8.211 -23.312 -16.547 1 95.75 217 VAL A N 1
ATOM 1750 C CA . VAL A 1 217 ? 7.879 -23.812 -17.875 1 95.75 217 VAL A CA 1
ATOM 1751 C C . VAL A 1 217 ? 9.086 -24.547 -18.469 1 95.75 217 VAL A C 1
ATOM 1753 O O . VAL A 1 217 ? 9.156 -24.75 -19.688 1 95.75 217 VAL A O 1
ATOM 1756 N N . GLN A 1 218 ? 10.023 -24.891 -17.641 1 94.5 218 GLN A N 1
ATOM 1757 C CA . GLN A 1 218 ? 11.289 -25.438 -18.125 1 94.5 218 GLN A CA 1
ATOM 1758 C C . GLN A 1 218 ? 11.07 -26.766 -18.828 1 94.5 218 GLN A C 1
ATOM 1760 O O . GLN A 1 218 ? 11.883 -27.172 -19.672 1 94.5 218 GLN A O 1
ATOM 1765 N N . HIS A 1 219 ? 9.977 -27.438 -18.547 1 92.56 219 HIS A N 1
ATOM 1766 C CA . HIS A 1 219 ? 9.711 -28.75 -19.156 1 92.56 219 HIS A CA 1
ATOM 1767 C C . HIS A 1 219 ? 8.68 -28.641 -20.281 1 92.56 219 HIS A C 1
ATOM 1769 O O . HIS A 1 219 ? 8.07 -29.625 -20.656 1 92.56 219 HIS A O 1
ATOM 1775 N N . GLN A 1 220 ? 8.445 -27.484 -20.75 1 95.12 220 GLN A N 1
ATOM 1776 C CA . GLN A 1 220 ? 7.535 -27.266 -21.875 1 95.12 220 GLN A CA 1
ATOM 1777 C C . GLN A 1 220 ? 7.969 -28.047 -23.109 1 95.12 220 GLN A C 1
ATOM 1779 O O . GLN A 1 220 ? 9.148 -28.031 -23.469 1 95.12 220 GLN A O 1
ATOM 1784 N N . LYS A 1 221 ? 7.055 -28.719 -23.656 1 93.56 221 LYS A N 1
ATOM 1785 C CA . LYS A 1 221 ? 7.336 -29.453 -24.875 1 93.56 221 LYS A CA 1
ATOM 1786 C C . LYS A 1 221 ? 7.496 -28.5 -26.062 1 93.56 221 LYS A C 1
ATOM 1788 O O . LYS A 1 221 ? 7 -27.375 -26.031 1 93.56 221 LYS A O 1
ATOM 1793 N N . GLN A 1 222 ? 8.133 -29 -27.062 1 94.19 222 GLN A N 1
ATOM 1794 C CA . GLN A 1 222 ? 8.344 -28.188 -28.266 1 94.19 222 GLN A CA 1
ATOM 1795 C C . GLN A 1 222 ? 7.016 -27.812 -28.922 1 94.19 222 GLN A C 1
ATOM 1797 O O . GLN A 1 222 ? 6.172 -28.688 -29.156 1 94.19 222 GLN A O 1
ATOM 1802 N N . ASN A 1 223 ? 6.715 -26.594 -29.109 1 92.75 223 ASN A N 1
ATOM 1803 C CA . ASN A 1 223 ? 5.555 -26.016 -29.766 1 92.75 223 ASN A CA 1
ATOM 1804 C C . ASN A 1 223 ? 4.289 -26.172 -28.938 1 92.75 223 ASN A C 1
ATOM 1806 O O . ASN A 1 223 ? 3.176 -26.062 -29.453 1 92.75 223 ASN A O 1
ATOM 1810 N N . GLN A 1 224 ? 4.453 -26.516 -27.734 1 96 224 GLN A N 1
ATOM 1811 C CA . GLN A 1 224 ? 3.324 -26.578 -26.812 1 96 224 GLN A CA 1
ATOM 1812 C C . GLN A 1 224 ? 2.99 -25.188 -26.266 1 96 224 GLN A C 1
ATOM 1814 O O . GLN A 1 224 ? 3.885 -24.453 -25.859 1 96 224 GLN A O 1
ATOM 1819 N N . THR A 1 225 ? 1.755 -24.891 -26.312 1 97.88 225 THR A N 1
ATOM 1820 C CA . THR A 1 225 ? 1.308 -23.672 -25.641 1 97.88 225 THR A CA 1
ATOM 1821 C C . THR A 1 225 ? 0.943 -23.969 -24.188 1 97.88 225 THR A C 1
ATOM 1823 O O . THR A 1 225 ? 0.155 -24.859 -23.906 1 97.88 225 THR A O 1
ATOM 1826 N N . ILE A 1 226 ? 1.523 -23.25 -23.312 1 98.06 226 ILE A N 1
ATOM 1827 C CA . ILE A 1 226 ? 1.16 -23.375 -21.906 1 98.06 226 ILE A CA 1
ATOM 1828 C C . ILE A 1 226 ? 0.329 -22.156 -21.484 1 98.06 226 ILE A C 1
ATOM 1830 O O . ILE A 1 226 ? 0.751 -21.016 -21.656 1 98.06 226 ILE A O 1
ATOM 1834 N N . VAL A 1 227 ? -0.852 -22.438 -21.031 1 98.38 227 VAL A N 1
ATOM 1835 C CA . VAL A 1 227 ? -1.727 -21.406 -20.5 1 98.38 227 VAL A CA 1
ATOM 1836 C C . VAL A 1 227 ? -1.809 -21.516 -18.984 1 98.38 227 VAL A C 1
ATOM 1838 O O . VAL A 1 227 ? -2.1 -22.594 -18.453 1 98.38 227 VAL A O 1
ATOM 1841 N N . MET A 1 228 ? -1.516 -20.484 -18.312 1 98.25 228 MET A N 1
ATOM 1842 C CA . MET A 1 228 ? -1.64 -20.453 -16.859 1 98.25 228 MET A CA 1
ATOM 1843 C C . MET A 1 228 ? -2.822 -19.594 -16.422 1 98.25 228 MET A C 1
ATOM 1845 O O . MET A 1 228 ? -2.787 -18.375 -16.562 1 98.25 228 MET A O 1
ATOM 1849 N N . LYS A 1 229 ? -3.816 -20.219 -15.953 1 98.12 229 LYS A N 1
ATOM 1850 C CA . LYS A 1 229 ? -4.902 -19.484 -15.312 1 98.12 229 LYS A CA 1
ATOM 1851 C C . LYS A 1 229 ? -4.488 -19 -13.922 1 98.12 229 LYS A C 1
ATOM 1853 O O . LYS A 1 229 ? -4.172 -19.812 -13.047 1 98.12 229 LYS A O 1
ATOM 1858 N N . THR A 1 230 ? -4.535 -17.75 -13.742 1 97.94 230 THR A N 1
ATOM 1859 C CA . THR A 1 230 ? -3.99 -17.172 -12.516 1 97.94 230 THR A CA 1
ATOM 1860 C C . THR A 1 230 ? -5.105 -16.844 -11.523 1 97.94 230 THR A C 1
ATOM 1862 O O . THR A 1 230 ? -6.285 -16.828 -11.891 1 97.94 230 THR A O 1
ATOM 1865 N N . ARG A 1 231 ? -4.73 -16.672 -10.312 1 97.06 231 ARG A N 1
ATOM 1866 C CA . ARG A 1 231 ? -5.652 -16.094 -9.352 1 97.06 231 ARG A CA 1
ATOM 1867 C C . ARG A 1 231 ? -5.906 -14.617 -9.656 1 97.06 231 ARG A C 1
ATOM 1869 O O . ARG A 1 231 ? -5.113 -13.977 -10.359 1 97.06 231 ARG A O 1
ATOM 1876 N N . SER A 1 232 ? -6.957 -14.164 -9.156 1 97 232 SER A N 1
ATOM 1877 C CA . SER A 1 232 ? -7.434 -12.828 -9.508 1 97 232 SER A CA 1
ATOM 1878 C C . SER A 1 232 ? -6.418 -11.758 -9.117 1 97 232 SER A C 1
ATOM 1880 O O . SER A 1 232 ? -6.258 -10.766 -9.82 1 97 232 SER A O 1
ATOM 1882 N N . SER A 1 233 ? -5.652 -11.961 -8.062 1 97.88 233 SER A N 1
ATOM 1883 C CA . SER A 1 233 ? -4.746 -10.938 -7.547 1 97.88 233 SER A CA 1
ATOM 1884 C C . SER A 1 233 ? -3.557 -10.734 -8.477 1 97.88 233 SER A C 1
ATOM 1886 O O . SER A 1 233 ? -2.824 -9.75 -8.352 1 97.88 233 SER A O 1
ATOM 1888 N N . CYS A 1 234 ? -3.355 -11.57 -9.453 1 98.38 234 CYS A N 1
ATOM 1889 C CA . CYS A 1 234 ? -2.164 -11.555 -10.297 1 98.38 234 CYS A CA 1
ATOM 1890 C C . CYS A 1 234 ? -2.268 -10.477 -11.367 1 98.38 234 CYS A C 1
ATOM 1892 O O . CYS A 1 234 ? -1.282 -10.164 -12.039 1 98.38 234 CYS A O 1
ATOM 1894 N N . THR A 1 235 ? -3.418 -9.883 -11.508 1 97.31 235 THR A N 1
ATOM 1895 C CA . THR A 1 235 ? -3.58 -8.82 -12.5 1 97.31 235 THR A CA 1
ATOM 1896 C C . THR A 1 235 ? -2.641 -7.652 -12.203 1 97.31 235 THR A C 1
ATOM 1898 O O . THR A 1 235 ? -2.242 -6.922 -13.109 1 97.31 235 THR A O 1
ATOM 1901 N N . LYS A 1 236 ? -2.246 -7.5 -10.969 1 95 236 LYS A N 1
ATOM 1902 C CA . LYS A 1 236 ? -1.438 -6.348 -10.586 1 95 236 LYS A CA 1
ATOM 1903 C C . LYS A 1 236 ? 0.017 -6.531 -11.008 1 95 236 LYS A C 1
ATOM 1905 O O . LYS A 1 236 ? 0.775 -5.562 -11.086 1 95 236 LYS A O 1
ATOM 1910 N N . ILE A 1 237 ? 0.47 -7.801 -11.367 1 96.81 237 ILE A N 1
ATOM 1911 C CA . ILE A 1 237 ? 1.885 -8.008 -11.656 1 96.81 237 ILE A CA 1
ATOM 1912 C C . ILE A 1 237 ? 2.082 -8.156 -13.164 1 96.81 237 ILE A C 1
ATOM 1914 O O . ILE A 1 237 ? 3.182 -8.469 -13.625 1 96.81 237 ILE A O 1
ATOM 1918 N N . VAL A 1 238 ? 1.059 -7.883 -14 1 96.81 238 VAL A N 1
ATOM 1919 C CA . VAL A 1 238 ? 1.105 -8.023 -15.453 1 96.81 238 VAL A CA 1
ATOM 1920 C C . VAL A 1 238 ? 2.246 -7.18 -16.016 1 96.81 238 VAL A C 1
ATOM 1922 O O . VAL A 1 238 ? 3.061 -7.668 -16.797 1 96.81 238 VAL A O 1
ATOM 1925 N N . PRO A 1 239 ? 2.395 -5.887 -15.57 1 94.62 239 PRO A N 1
ATOM 1926 C CA . PRO A 1 239 ? 3.482 -5.082 -16.141 1 94.62 239 PRO A CA 1
ATOM 1927 C C . PRO A 1 239 ? 4.863 -5.652 -15.82 1 94.62 239 PRO A C 1
ATOM 1929 O O . PRO A 1 239 ? 5.789 -5.52 -16.625 1 94.62 239 PRO A O 1
ATOM 1932 N N . PHE A 1 240 ? 4.977 -6.305 -14.711 1 95.75 240 PHE A N 1
ATOM 1933 C CA . PHE A 1 240 ? 6.262 -6.855 -14.297 1 95.75 240 PHE A CA 1
ATOM 1934 C C . PHE A 1 240 ? 6.621 -8.07 -15.141 1 95.75 240 PHE A C 1
ATOM 1936 O O . PHE A 1 240 ? 7.777 -8.234 -15.547 1 95.75 240 PHE A O 1
ATOM 1943 N N . ILE A 1 241 ? 5.637 -8.867 -15.406 1 97.12 241 ILE A N 1
ATOM 1944 C CA . ILE A 1 241 ? 5.84 -10.031 -16.25 1 97.12 241 ILE A CA 1
ATOM 1945 C C . ILE A 1 241 ? 6.145 -9.578 -17.688 1 97.12 241 ILE A C 1
ATOM 1947 O O . ILE A 1 241 ? 7.098 -10.055 -18.297 1 97.12 241 ILE A O 1
ATOM 1951 N N . HIS A 1 242 ? 5.395 -8.648 -18.172 1 95.38 242 HIS A N 1
ATOM 1952 C CA . HIS A 1 242 ? 5.512 -8.188 -19.547 1 95.38 242 HIS A CA 1
ATOM 1953 C C . HIS A 1 242 ? 6.871 -7.547 -19.797 1 95.38 242 HIS A C 1
ATOM 1955 O O . HIS A 1 242 ? 7.434 -7.672 -20.891 1 95.38 242 HIS A O 1
ATOM 1961 N N . SER A 1 243 ? 7.367 -6.879 -18.844 1 92.56 243 SER A N 1
ATOM 1962 C CA . SER A 1 243 ? 8.633 -6.156 -18.984 1 92.56 243 SER A CA 1
ATOM 1963 C C . SER A 1 243 ? 9.789 -7.117 -19.234 1 92.56 243 SER A C 1
ATOM 1965 O O . SER A 1 243 ? 10.719 -6.801 -19.969 1 92.56 243 SER A O 1
ATOM 1967 N N . ARG A 1 244 ? 9.695 -8.258 -18.656 1 92.62 244 ARG A N 1
ATOM 1968 C CA . ARG A 1 244 ? 10.82 -9.18 -18.75 1 92.62 244 ARG A CA 1
ATOM 1969 C C . ARG A 1 244 ? 10.516 -10.32 -19.719 1 92.62 244 ARG A C 1
ATOM 1971 O O . ARG A 1 244 ? 11.438 -10.938 -20.266 1 92.62 244 ARG A O 1
ATOM 1978 N N . CYS A 1 245 ? 9.25 -10.57 -19.875 1 95.62 245 CYS A N 1
ATOM 1979 C CA . CYS A 1 245 ? 8.805 -11.609 -20.797 1 95.62 245 CYS A CA 1
ATOM 1980 C C . CYS A 1 245 ? 7.719 -11.078 -21.734 1 95.62 245 CYS A C 1
ATOM 1982 O O . CYS A 1 245 ? 6.574 -11.531 -21.672 1 95.62 245 CYS A O 1
ATOM 1984 N N . PRO A 1 246 ? 8.078 -10.32 -22.672 1 94.44 246 PRO A N 1
ATOM 1985 C CA . PRO A 1 246 ? 7.082 -9.672 -23.531 1 94.44 246 PRO A CA 1
ATOM 1986 C C . PRO A 1 246 ? 6.367 -10.656 -24.453 1 94.44 246 PRO A C 1
ATOM 1988 O O . PRO A 1 246 ? 5.305 -10.336 -24.984 1 94.44 246 PRO A O 1
ATOM 1991 N N . SER A 1 247 ? 6.973 -11.773 -24.641 1 95.75 247 SER A N 1
ATOM 1992 C CA . SER A 1 247 ? 6.355 -12.766 -25.516 1 95.75 247 SER A CA 1
ATOM 1993 C C . SER A 1 247 ? 5.129 -13.391 -24.859 1 95.75 247 SER A C 1
ATOM 1995 O O . SER A 1 247 ? 4.312 -14.023 -25.531 1 95.75 247 SER A O 1
ATOM 1997 N N . ILE A 1 248 ? 5.035 -13.242 -23.594 1 97.75 248 ILE A N 1
ATOM 1998 C CA . ILE A 1 248 ? 3.891 -13.805 -22.875 1 97.75 248 ILE A CA 1
ATOM 1999 C C . ILE A 1 248 ? 2.643 -12.977 -23.172 1 97.75 248 ILE A C 1
ATOM 2001 O O . ILE A 1 248 ? 2.654 -11.75 -23.016 1 97.75 248 ILE A O 1
ATOM 2005 N N . GLN A 1 249 ? 1.657 -13.656 -23.578 1 97.94 249 GLN A N 1
ATOM 2006 C CA . GLN A 1 249 ? 0.393 -12.984 -23.859 1 97.94 249 GLN A CA 1
ATOM 2007 C C . GLN A 1 249 ? -0.531 -13.008 -22.641 1 97.94 249 GLN A C 1
ATOM 2009 O O . GLN A 1 249 ? -0.517 -13.969 -21.875 1 97.94 249 GLN A O 1
ATOM 2014 N N . HIS A 1 250 ? -1.278 -11.938 -22.516 1 98.25 250 HIS A N 1
ATOM 2015 C CA . HIS A 1 250 ? -2.203 -11.805 -21.391 1 98.25 250 HIS A CA 1
ATOM 2016 C C . HIS A 1 250 ? -3.645 -11.688 -21.875 1 98.25 250 HIS A C 1
ATOM 2018 O O . HIS A 1 250 ? -3.93 -10.93 -22.812 1 98.25 250 HIS A O 1
ATOM 2024 N N . ILE A 1 251 ? -4.531 -12.445 -21.281 1 97.94 251 ILE A N 1
ATOM 2025 C CA . ILE A 1 251 ? -5.949 -12.367 -21.609 1 97.94 251 ILE A CA 1
ATOM 2026 C C . ILE A 1 251 ? -6.777 -12.258 -20.328 1 97.94 251 ILE A C 1
ATOM 2028 O O . ILE A 1 251 ? -6.371 -12.758 -19.281 1 97.94 251 ILE A O 1
ATOM 2032 N N . PHE A 1 252 ? -7.918 -11.555 -20.422 1 98 252 PHE A N 1
ATOM 2033 C CA . PHE A 1 252 ? -8.797 -11.383 -19.266 1 98 252 PHE A CA 1
ATOM 2034 C C . PHE A 1 252 ? -10.188 -11.953 -19.562 1 98 252 PHE A C 1
ATOM 2036 O O . PHE A 1 252 ? -10.789 -11.633 -20.578 1 98 252 PHE A O 1
ATOM 2043 N N . ILE A 1 253 ? -10.625 -12.812 -18.672 1 96.62 253 ILE A N 1
ATOM 2044 C CA . ILE A 1 253 ? -11.961 -13.383 -18.75 1 96.62 253 ILE A CA 1
ATOM 2045 C C . ILE A 1 253 ? -12.883 -12.664 -17.766 1 96.62 253 ILE A C 1
ATOM 2047 O O . ILE A 1 253 ? -12.609 -12.633 -16.562 1 96.62 253 ILE A O 1
ATOM 2051 N N . GLY A 1 254 ? -13.93 -12.102 -18.266 1 94.25 254 GLY A N 1
ATOM 2052 C CA . GLY A 1 254 ? -14.859 -11.352 -17.422 1 94.25 254 GLY A CA 1
ATOM 2053 C C . GLY A 1 254 ? -16.25 -11.969 -17.391 1 94.25 254 GLY A C 1
ATOM 2054 O O . GLY A 1 254 ? -16.469 -13.047 -17.938 1 94.25 254 GLY A O 1
ATOM 2055 N N . LYS A 1 255 ? -17.109 -11.328 -16.594 1 93.25 255 LYS A N 1
ATOM 2056 C CA . LYS A 1 255 ? -18.516 -11.672 -16.469 1 93.25 255 LYS A CA 1
ATOM 2057 C C . LYS A 1 255 ? -19.406 -10.438 -16.594 1 93.25 255 LYS A C 1
ATOM 2059 O O . LYS A 1 255 ? -18.938 -9.312 -16.359 1 93.25 255 LYS A O 1
ATOM 2064 N N . HIS A 1 256 ? -20.609 -10.609 -16.984 1 89.69 256 HIS A N 1
ATOM 2065 C CA . HIS A 1 256 ? -21.5 -9.477 -17.203 1 89.69 256 HIS A CA 1
ATOM 2066 C C . HIS A 1 256 ? -21.984 -8.883 -15.891 1 89.69 256 HIS A C 1
ATOM 2068 O O . HIS A 1 256 ? -22.141 -7.668 -15.766 1 89.69 256 HIS A O 1
ATOM 2074 N N . ASN A 1 257 ? -22.266 -9.703 -14.961 1 90.38 257 ASN A N 1
ATOM 2075 C CA . ASN A 1 257 ? -22.828 -9.242 -13.695 1 90.38 257 ASN A CA 1
ATOM 2076 C C . ASN A 1 257 ? -21.891 -9.523 -12.523 1 90.38 257 ASN A C 1
ATOM 2078 O O . ASN A 1 257 ? -21.875 -10.633 -11.992 1 90.38 257 ASN A O 1
ATOM 2082 N N . TYR A 1 258 ? -21.359 -8.484 -12.016 1 92.25 258 TYR A N 1
ATOM 2083 C CA . TYR A 1 258 ? -20.375 -8.68 -10.969 1 92.25 258 TYR A CA 1
ATOM 2084 C C . TYR A 1 258 ? -21.031 -8.727 -9.594 1 92.25 258 TYR A C 1
ATOM 2086 O O . TYR A 1 258 ? -20.406 -9.156 -8.617 1 92.25 258 TYR A O 1
ATOM 2094 N N . GLU A 1 259 ? -22.25 -8.32 -9.477 1 92.69 259 GLU A N 1
ATOM 2095 C CA . GLU A 1 259 ? -22.969 -8.516 -8.219 1 92.69 259 GLU A CA 1
ATOM 2096 C C . GLU A 1 259 ? -23.125 -10.008 -7.906 1 92.69 259 GLU A C 1
ATOM 2098 O O . GLU A 1 259 ? -23 -10.422 -6.754 1 92.69 259 GLU A O 1
ATOM 2103 N N . ASN A 1 260 ? -23.422 -10.68 -8.977 1 92.5 260 ASN A N 1
ATOM 2104 C CA . ASN A 1 260 ? -23.547 -12.125 -8.828 1 92.5 260 ASN A CA 1
ATOM 2105 C C . ASN A 1 260 ? -22.203 -12.75 -8.43 1 92.5 260 ASN A C 1
ATOM 2107 O O . ASN A 1 260 ? -22.172 -13.703 -7.645 1 92.5 260 ASN A O 1
ATOM 2111 N N . VAL A 1 261 ? -21.156 -12.273 -8.992 1 93.88 261 VAL A N 1
ATOM 2112 C CA . VAL A 1 261 ? -19.812 -12.773 -8.711 1 93.88 261 VAL A CA 1
ATOM 2113 C C . VAL A 1 261 ? -19.484 -12.562 -7.234 1 93.88 261 VAL A C 1
ATOM 2115 O O . VAL A 1 261 ? -18.953 -13.461 -6.574 1 93.88 261 VAL A O 1
ATOM 2118 N N . ILE A 1 262 ? -19.828 -11.391 -6.711 1 96.31 262 ILE A N 1
ATOM 2119 C CA . ILE A 1 262 ? -19.578 -11.047 -5.312 1 96.31 262 ILE A CA 1
ATOM 2120 C C . ILE A 1 262 ? -20.344 -12.008 -4.398 1 96.31 262 ILE A C 1
ATOM 2122 O O . ILE A 1 262 ? -19.766 -12.555 -3.449 1 96.31 262 ILE A O 1
ATOM 2126 N N . SER A 1 263 ? -21.562 -12.227 -4.73 1 94.25 263 SER A N 1
ATOM 2127 C CA . SER A 1 263 ? -22.391 -13.125 -3.932 1 94.25 263 SER A CA 1
ATOM 2128 C C . SER A 1 263 ? -21.828 -14.547 -3.949 1 94.25 263 SER A C 1
ATOM 2130 O O . SER A 1 263 ? -21.781 -15.211 -2.912 1 94.25 263 SER A O 1
ATOM 2132 N N . ARG A 1 264 ? -21.406 -14.992 -5.051 1 92.38 264 ARG A N 1
ATOM 2133 C CA . ARG A 1 264 ? -20.859 -16.344 -5.188 1 92.38 264 ARG A CA 1
ATOM 2134 C C . ARG A 1 264 ? -19.562 -16.484 -4.406 1 92.38 264 ARG A C 1
ATOM 2136 O O . ARG A 1 264 ? -19.297 -17.547 -3.824 1 92.38 264 ARG A O 1
ATOM 2143 N N . LEU A 1 265 ? -18.797 -15.492 -4.465 1 93.81 265 LEU A N 1
ATOM 2144 C CA . LEU A 1 265 ? -17.531 -15.539 -3.729 1 93.81 265 LEU A CA 1
ATOM 2145 C C . LEU A 1 265 ? -17.781 -15.672 -2.23 1 93.81 265 LEU A C 1
ATOM 2147 O O . LEU A 1 265 ? -17.109 -16.438 -1.55 1 93.81 265 LEU A O 1
ATOM 2151 N N . VAL A 1 266 ? -18.766 -14.93 -1.739 1 93.94 266 VAL A N 1
ATOM 2152 C CA . VAL A 1 266 ? -19.109 -15 -0.323 1 93.94 266 VAL A CA 1
ATOM 2153 C C . VAL A 1 266 ? -19.562 -16.422 0.027 1 93.94 266 VAL A C 1
ATOM 2155 O O . VAL A 1 266 ? -19.109 -16.984 1.024 1 93.94 266 VAL A O 1
ATOM 2158 N N . ILE A 1 267 ? -20.328 -16.969 -0.822 1 89.5 267 ILE A N 1
ATOM 2159 C CA . ILE A 1 267 ? -20.875 -18.297 -0.57 1 89.5 267 ILE A CA 1
ATOM 2160 C C . ILE A 1 267 ? -19.766 -19.344 -0.657 1 89.5 267 ILE A C 1
ATOM 2162 O O . ILE A 1 267 ? -19.672 -20.234 0.198 1 89.5 267 ILE A O 1
ATOM 2166 N N . SER A 1 268 ? -18.953 -19.234 -1.634 1 87.12 268 SER A N 1
ATOM 2167 C CA . SER A 1 268 ? -17.891 -20.219 -1.862 1 87.12 268 SER A CA 1
ATOM 2168 C C . SER A 1 268 ? -16.891 -20.219 -0.723 1 87.12 268 SER A C 1
ATOM 2170 O O . SER A 1 268 ? -16.266 -21.25 -0.438 1 87.12 268 SER A O 1
ATOM 2172 N N . THR A 1 269 ? -16.703 -19.125 -0.074 1 85.81 269 THR A N 1
ATOM 2173 C CA . THR A 1 269 ? -15.688 -19.031 0.976 1 85.81 269 THR A CA 1
ATOM 2174 C C . THR A 1 269 ? -16.312 -19.25 2.35 1 85.81 269 THR A C 1
ATOM 2176 O O . THR A 1 269 ? -15.625 -19.188 3.369 1 85.81 269 THR A O 1
ATOM 2179 N N . SER A 1 270 ? -17.594 -19.438 2.402 1 79.56 270 SER A N 1
ATOM 2180 C CA . SER A 1 270 ? -18.266 -19.609 3.678 1 79.56 270 SER A CA 1
ATOM 2181 C C . SER A 1 270 ? -18.641 -21.078 3.918 1 79.56 270 SER A C 1
ATOM 2183 O O . SER A 1 270 ? -19.219 -21.406 4.945 1 79.56 270 SER A O 1
ATOM 2185 N N . SER A 1 271 ? -18.328 -21.891 2.998 1 74.88 271 SER A N 1
ATOM 2186 C CA . SER A 1 271 ? -18.766 -23.281 3.084 1 74.88 271 SER A CA 1
ATOM 2187 C C . SER A 1 271 ? -18.141 -23.984 4.281 1 74.88 271 SER A C 1
ATOM 2189 O O . SER A 1 271 ? -18.844 -24.688 5.027 1 74.88 271 SER A O 1
ATOM 2191 N N . GLU A 1 272 ? -16.953 -23.875 4.461 1 67.94 272 GLU A N 1
ATOM 2192 C CA . GLU A 1 272 ? -16.266 -24.531 5.566 1 67.94 272 GLU A CA 1
ATOM 2193 C C . GLU A 1 272 ? -16.219 -23.641 6.805 1 67.94 272 GLU A C 1
ATOM 2195 O O . GLU A 1 272 ? -16.516 -24.094 7.91 1 67.94 272 GLU A O 1
ATOM 2200 N N . PHE A 1 273 ? -15.875 -22.516 6.535 1 77.75 273 PHE A N 1
ATOM 2201 C CA . PHE A 1 273 ? -15.617 -21.5 7.543 1 77.75 273 PHE A CA 1
ATOM 2202 C C . PHE A 1 273 ? -15.867 -20.109 6.98 1 77.75 273 PHE A C 1
ATOM 2204 O O . PHE A 1 273 ? -15.562 -19.844 5.816 1 77.75 273 PHE A O 1
ATOM 2211 N N . ALA A 1 274 ? -16.719 -19.328 7.762 1 84.56 274 ALA A N 1
ATOM 2212 C CA . ALA A 1 274 ? -16.984 -17.969 7.289 1 84.56 274 ALA A CA 1
ATOM 2213 C C . ALA A 1 274 ? -15.711 -17.141 7.309 1 84.56 274 ALA A C 1
ATOM 2215 O O . ALA A 1 274 ? -15.57 -16.234 8.141 1 84.56 274 ALA A O 1
ATOM 2216 N N . VAL A 1 275 ? -14.953 -17.375 6.344 1 87.62 275 VAL A N 1
ATOM 2217 C CA . VAL A 1 275 ? -13.594 -16.844 6.305 1 87.62 275 VAL A CA 1
ATOM 2218 C C . VAL A 1 275 ? -13.633 -15.328 6.211 1 87.62 275 VAL A C 1
ATOM 2220 O O . VAL A 1 275 ? -12.945 -14.641 6.969 1 87.62 275 VAL A O 1
ATOM 2223 N N . PHE A 1 276 ? -14.516 -14.781 5.398 1 93.12 276 PHE A N 1
ATOM 2224 C CA . PHE A 1 276 ? -14.508 -13.344 5.156 1 93.12 276 PHE A CA 1
ATOM 2225 C C . PHE A 1 276 ? -15.047 -12.594 6.367 1 93.12 276 PHE A C 1
ATOM 2227 O O . PHE A 1 276 ? -14.547 -11.516 6.703 1 93.12 276 PHE A O 1
ATOM 2234 N N . SER A 1 277 ? -16.016 -13.18 7 1 91.12 277 SER A N 1
ATOM 2235 C CA . SER A 1 277 ? -16.5 -12.555 8.227 1 91.12 277 SER A CA 1
ATOM 2236 C C . SER A 1 277 ? -15.422 -12.531 9.305 1 91.12 277 SER A C 1
ATOM 2238 O O . SER A 1 277 ? -15.273 -11.531 10.008 1 91.12 277 SER A O 1
ATOM 2240 N N . TRP A 1 278 ? -14.789 -13.555 9.328 1 89.25 278 TRP A N 1
ATOM 2241 C CA . TRP A 1 278 ? -13.711 -13.656 10.312 1 89.25 278 TRP A CA 1
ATOM 2242 C C . TRP A 1 278 ? -12.594 -12.672 10 1 89.25 278 TRP A C 1
ATOM 2244 O O . TRP A 1 278 ? -12.047 -12.039 10.906 1 89.25 278 TRP A O 1
ATOM 2254 N N . ILE A 1 279 ? -12.266 -12.547 8.781 1 92.56 279 ILE A N 1
ATOM 2255 C CA . ILE A 1 279 ? -11.219 -11.625 8.359 1 92.56 279 ILE A CA 1
ATOM 2256 C C . ILE A 1 279 ? -11.633 -10.188 8.68 1 92.56 279 ILE A C 1
ATOM 2258 O O . ILE A 1 279 ? -10.828 -9.398 9.164 1 92.56 279 ILE A O 1
ATOM 2262 N N . CYS A 1 280 ? -12.844 -9.875 8.406 1 93.81 280 CYS A N 1
ATOM 2263 C CA . CYS A 1 280 ? -13.344 -8.539 8.727 1 93.81 280 CYS A CA 1
ATOM 2264 C C . CYS A 1 280 ? -13.234 -8.266 10.219 1 93.81 280 CYS A C 1
ATOM 2266 O O . CYS A 1 280 ? -12.852 -7.164 10.625 1 93.81 280 CYS A O 1
ATOM 2268 N N . TRP A 1 281 ? -13.531 -9.289 10.977 1 90.81 281 TRP A N 1
ATOM 2269 C CA . TRP A 1 281 ? -13.406 -9.148 12.43 1 90.81 281 TRP A CA 1
ATOM 2270 C C . TRP A 1 281 ? -11.953 -8.906 12.828 1 90.81 281 TRP A C 1
ATOM 2272 O O . TRP A 1 281 ? -11.672 -8.039 13.656 1 90.81 281 TRP A O 1
ATOM 2282 N N . LEU A 1 282 ? -11.055 -9.594 12.227 1 89.88 282 LEU A N 1
ATOM 2283 C CA . LEU A 1 282 ? -9.633 -9.438 12.508 1 89.88 282 LEU A CA 1
ATOM 2284 C C . LEU A 1 282 ? -9.148 -8.055 12.086 1 89.88 282 LEU A C 1
ATOM 2286 O O . LEU A 1 282 ? -8.367 -7.418 12.805 1 89.88 282 LEU A O 1
ATOM 2290 N N . LEU A 1 283 ? -9.594 -7.582 10.969 1 91 283 LEU A N 1
ATOM 2291 C CA . LEU A 1 283 ? -9.18 -6.285 10.445 1 91 283 LEU A CA 1
ATOM 2292 C C . LEU A 1 283 ? -9.602 -5.16 11.383 1 91 283 LEU A C 1
ATOM 2294 O O . LEU A 1 283 ? -8.867 -4.184 11.555 1 91 283 LEU A O 1
ATOM 2298 N N . ASN A 1 284 ? -10.648 -5.312 12.016 1 86 284 ASN A N 1
ATOM 2299 C CA . ASN A 1 284 ? -11.188 -4.25 12.852 1 86 284 ASN A CA 1
ATOM 2300 C C . ASN A 1 284 ? -10.656 -4.332 14.281 1 86 284 ASN A C 1
ATOM 2302 O O . ASN A 1 284 ? -10.633 -3.33 14.992 1 86 284 ASN A O 1
ATOM 2306 N N . ASN A 1 285 ? -10.164 -5.52 14.648 1 82.5 285 ASN A N 1
ATOM 2307 C CA . ASN A 1 285 ? -9.805 -5.691 16.047 1 82.5 285 ASN A CA 1
ATOM 2308 C C . ASN A 1 285 ? -8.312 -5.961 16.219 1 82.5 285 ASN A C 1
ATOM 2310 O O . ASN A 1 285 ? -7.742 -5.703 17.281 1 82.5 285 ASN A O 1
ATOM 2314 N N . SER A 1 286 ? -7.711 -6.508 15.273 1 80.12 286 SER A N 1
ATOM 2315 C CA . SER A 1 286 ? -6.301 -6.871 15.367 1 80.12 286 SER A CA 1
ATOM 2316 C C . SER A 1 286 ? -5.605 -6.719 14.016 1 80.12 286 SER A C 1
ATOM 2318 O O . SER A 1 286 ? -5.152 -7.707 13.43 1 80.12 286 SER A O 1
ATOM 2320 N N . LYS A 1 287 ? -5.328 -5.629 13.609 1 74.88 287 LYS A N 1
ATOM 2321 C CA . LYS A 1 287 ? -4.824 -5.344 12.273 1 74.88 287 LYS A CA 1
ATOM 2322 C C . LYS A 1 287 ? -3.438 -5.945 12.062 1 74.88 287 LYS A C 1
ATOM 2324 O O . LYS A 1 287 ? -3.104 -6.387 10.961 1 74.88 287 LYS A O 1
ATOM 2329 N N . TYR A 1 288 ? -2.732 -6.223 13.109 1 73.56 288 TYR A N 1
ATOM 2330 C CA . TYR A 1 288 ? -1.346 -6.656 12.977 1 73.56 288 TYR A CA 1
ATOM 2331 C C . TYR A 1 288 ? -1.257 -8.172 12.852 1 73.56 288 TYR A C 1
ATOM 2333 O O . TYR A 1 288 ? -0.234 -8.703 12.414 1 73.56 288 TYR A O 1
ATOM 2341 N N . LEU A 1 289 ? -2.381 -8.789 13.125 1 82.38 289 LEU A N 1
ATOM 2342 C CA . LEU A 1 289 ? -2.346 -10.25 13.125 1 82.38 289 LEU A CA 1
ATOM 2343 C C . LEU A 1 289 ? -2.926 -10.805 11.828 1 82.38 289 LEU A C 1
ATOM 2345 O O . LEU A 1 289 ? -2.732 -11.984 11.508 1 82.38 289 LEU A O 1
ATOM 2349 N N . VAL A 1 290 ? -3.537 -10 11.086 1 88.25 290 VAL A N 1
ATOM 2350 C CA . VAL A 1 290 ? -4.297 -10.484 9.938 1 88.25 290 VAL A CA 1
ATOM 2351 C C . VAL A 1 290 ? -3.352 -11.117 8.922 1 88.25 290 VAL A C 1
ATOM 2353 O O . VAL A 1 290 ? -3.6 -12.219 8.43 1 88.25 290 VAL A O 1
ATOM 2356 N N . ASP A 1 291 ? -2.225 -10.539 8.695 1 87.56 291 ASP A N 1
ATOM 2357 C CA . ASP A 1 291 ? -1.298 -11 7.664 1 87.56 291 ASP A CA 1
ATOM 2358 C C . ASP A 1 291 ? -0.617 -12.305 8.078 1 87.56 291 ASP A C 1
ATOM 2360 O O . ASP A 1 291 ? -0.167 -13.078 7.23 1 87.56 291 ASP A O 1
ATOM 2364 N N . SER A 1 292 ? -0.576 -12.492 9.398 1 86.56 292 SER A N 1
ATOM 2365 C CA . SER A 1 292 ? 0.043 -13.711 9.898 1 86.56 292 SER A CA 1
ATOM 2366 C C . SER A 1 292 ? -0.899 -14.906 9.766 1 86.56 292 SER A C 1
ATOM 2368 O O . SER A 1 292 ? -0.45 -16.047 9.641 1 86.56 292 SER A O 1
ATOM 2370 N N . VAL A 1 293 ? -2.145 -14.594 9.664 1 88.88 293 VAL A N 1
ATOM 2371 C CA . VAL A 1 293 ? -3.119 -15.68 9.711 1 88.88 293 VAL A CA 1
ATOM 2372 C C . VAL A 1 293 ? -3.609 -15.992 8.297 1 88.88 293 VAL A C 1
ATOM 2374 O O . VAL A 1 293 ? -3.836 -17.156 7.953 1 88.88 293 VAL A O 1
ATOM 2377 N N . THR A 1 294 ? -3.771 -14.984 7.531 1 92.69 294 THR A N 1
ATOM 2378 C CA . THR A 1 294 ? -4.324 -15.195 6.195 1 92.69 294 THR A CA 1
ATOM 2379 C C . THR A 1 294 ? -3.664 -14.266 5.184 1 92.69 294 THR A C 1
ATOM 2381 O O . THR A 1 294 ? -3.113 -13.227 5.551 1 92.69 294 THR A O 1
ATOM 2384 N N . SER A 1 295 ? -3.727 -14.672 3.934 1 94.69 295 SER A N 1
ATOM 2385 C CA . SER A 1 295 ? -3.148 -13.875 2.855 1 94.69 295 SER A CA 1
ATOM 2386 C C . SER A 1 295 ? -4.223 -13.07 2.127 1 94.69 295 SER A C 1
ATOM 2388 O O . SER A 1 295 ? -3.912 -12.281 1.234 1 94.69 295 SER A O 1
ATOM 2390 N N . TRP A 1 296 ? -5.449 -13.219 2.508 1 95.12 296 TRP A N 1
ATOM 2391 C CA . TRP A 1 296 ? -6.566 -12.641 1.763 1 95.12 296 TRP A CA 1
ATOM 2392 C C . TRP A 1 296 ? -6.457 -11.125 1.701 1 95.12 296 TRP A C 1
ATOM 2394 O O . TRP A 1 296 ? -6.703 -10.516 0.656 1 95.12 296 TRP A O 1
ATOM 2404 N N . LYS A 1 297 ? -6.07 -10.523 2.74 1 95.56 297 LYS A N 1
ATOM 2405 C CA . LYS A 1 297 ? -5.914 -9.07 2.721 1 95.56 297 LYS A CA 1
ATOM 2406 C C . LYS A 1 297 ? -4.859 -8.641 1.703 1 95.56 297 LYS A C 1
ATOM 2408 O O . LYS A 1 297 ? -5.066 -7.688 0.95 1 95.56 297 LYS A O 1
ATOM 2413 N N . GLY A 1 298 ? -3.777 -9.398 1.688 1 95.81 298 GLY A N 1
ATOM 2414 C CA . GLY A 1 298 ? -2.65 -9.062 0.833 1 95.81 298 GLY A CA 1
ATOM 2415 C C . GLY A 1 298 ? -2.934 -9.273 -0.642 1 95.81 298 GLY A C 1
ATOM 2416 O O . GLY A 1 298 ? -2.25 -8.711 -1.5 1 95.81 298 GLY A O 1
ATOM 2417 N N . LEU A 1 299 ? -3.922 -10.07 -0.966 1 97.69 299 LEU A N 1
ATOM 2418 C CA . LEU A 1 299 ? -4.242 -10.352 -2.361 1 97.69 299 LEU A CA 1
ATOM 2419 C C . LEU A 1 299 ? -4.742 -9.094 -3.064 1 97.69 299 LEU A C 1
ATOM 2421 O O . LEU A 1 299 ? -4.391 -8.836 -4.219 1 97.69 299 LEU A O 1
ATOM 2425 N N . GLU A 1 300 ? -5.535 -8.367 -2.344 1 96.94 300 GLU A N 1
ATOM 2426 C CA . GLU A 1 300 ? -5.98 -7.066 -2.834 1 96.94 300 GLU A CA 1
ATOM 2427 C C . GLU A 1 300 ? -5.867 -5.996 -1.75 1 96.94 300 GLU A C 1
ATOM 2429 O O . GLU A 1 300 ? -6.852 -5.328 -1.426 1 96.94 300 GLU A O 1
ATOM 2434 N N . GLU A 1 301 ? -4.699 -5.777 -1.378 1 95.25 301 GLU A N 1
ATOM 2435 C CA . GLU A 1 301 ? -4.43 -4.938 -0.216 1 95.25 301 GLU A CA 1
ATOM 2436 C C . GLU A 1 301 ? -4.922 -3.51 -0.441 1 95.25 301 GLU A C 1
ATOM 2438 O O . GLU A 1 301 ? -5.547 -2.918 0.442 1 95.25 301 GLU A O 1
ATOM 2443 N N . GLU A 1 302 ? -4.664 -2.896 -1.573 1 93.62 302 GLU A N 1
ATOM 2444 C CA . GLU A 1 302 ? -5.051 -1.517 -1.854 1 93.62 302 GLU A CA 1
ATOM 2445 C C . GLU A 1 302 ? -6.559 -1.33 -1.727 1 93.62 302 GLU A C 1
ATOM 2447 O O . GLU A 1 302 ? -7.023 -0.451 -0.998 1 93.62 302 GLU A O 1
ATOM 2452 N N . LEU A 1 303 ? -7.332 -2.199 -2.363 1 95.94 303 LEU A N 1
ATOM 2453 C CA . LEU A 1 303 ? -8.781 -2.014 -2.371 1 95.94 303 LEU A CA 1
ATOM 2454 C C . LEU A 1 303 ? -9.383 -2.391 -1.021 1 95.94 303 LEU A C 1
ATOM 2456 O O . LEU A 1 303 ? -10.367 -1.792 -0.59 1 95.94 303 LEU A O 1
ATOM 2460 N N . VAL A 1 304 ? -8.805 -3.422 -0.391 1 96.81 304 VAL A N 1
ATOM 2461 C CA . VAL A 1 304 ? -9.289 -3.775 0.94 1 96.81 304 VAL A CA 1
ATOM 2462 C C . VAL A 1 304 ? -9.117 -2.588 1.885 1 96.81 304 VAL A C 1
ATOM 2464 O O . VAL A 1 304 ? -10.008 -2.287 2.682 1 96.81 304 VAL A O 1
ATOM 2467 N N . THR A 1 305 ? -8.039 -1.908 1.732 1 94 305 THR A N 1
ATOM 2468 C CA . THR A 1 305 ? -7.793 -0.743 2.572 1 94 305 THR A CA 1
ATOM 2469 C C . THR A 1 305 ? -8.742 0.395 2.219 1 94 305 THR A C 1
ATOM 2471 O O . THR A 1 305 ? -9.32 1.028 3.104 1 94 305 THR A O 1
ATOM 2474 N N . ARG A 1 306 ? -8.945 0.669 0.942 1 95 306 ARG A N 1
ATOM 2475 C CA . ARG A 1 306 ? -9.789 1.77 0.491 1 95 306 ARG A CA 1
ATOM 2476 C C . ARG A 1 306 ? -11.242 1.536 0.878 1 95 306 ARG A C 1
ATOM 2478 O O . ARG A 1 306 ? -11.961 2.48 1.213 1 95 306 ARG A O 1
ATOM 2485 N N . VAL A 1 307 ? -11.625 0.31 0.825 1 96.56 307 VAL A N 1
ATOM 2486 C CA . VAL A 1 307 ? -13.016 -0.021 1.144 1 96.56 307 VAL A CA 1
ATOM 2487 C C . VAL A 1 307 ? -13.195 -0.065 2.658 1 96.56 307 VAL A C 1
ATOM 2489 O O . VAL A 1 307 ? -14.211 0.408 3.18 1 96.56 307 VAL A O 1
ATOM 2492 N N . GLY A 1 308 ? -12.219 -0.577 3.389 1 95.44 308 GLY A N 1
ATOM 2493 C CA . GLY A 1 308 ? -12.406 -0.795 4.812 1 95.44 308 GLY A CA 1
ATOM 2494 C C . GLY A 1 308 ? -13.609 -1.656 5.133 1 95.44 308 GLY A C 1
ATOM 2495 O O . GLY A 1 308 ? -14.539 -1.209 5.809 1 95.44 308 GLY A O 1
ATOM 2496 N N . PRO A 1 309 ? -13.516 -2.896 4.758 1 96.88 309 PRO A N 1
ATOM 2497 C CA . PRO A 1 309 ? -14.711 -3.738 4.82 1 96.88 309 PRO A CA 1
ATOM 2498 C C . PRO A 1 309 ? -15.125 -4.07 6.254 1 96.88 309 PRO A C 1
ATOM 2500 O O . PRO A 1 309 ? -14.273 -4.379 7.09 1 96.88 309 PRO A O 1
ATOM 2503 N N . ASN A 1 310 ? -16.438 -4.031 6.457 1 94.75 310 ASN A N 1
ATOM 2504 C CA . ASN A 1 310 ? -17.016 -4.426 7.734 1 94.75 310 ASN A CA 1
ATOM 2505 C C . ASN A 1 310 ? -17.844 -5.703 7.605 1 94.75 310 ASN A C 1
ATOM 2507 O O . ASN A 1 310 ? -18.156 -6.344 8.609 1 94.75 310 ASN A O 1
ATOM 2511 N N . THR A 1 311 ? -18.203 -6.02 6.398 1 95.88 311 THR A N 1
ATOM 2512 C CA . THR A 1 311 ? -19 -7.203 6.133 1 95.88 311 THR A CA 1
ATOM 2513 C C . THR A 1 311 ? -18.312 -8.117 5.133 1 95.88 311 THR A C 1
ATOM 2515 O O . THR A 1 311 ? -17.359 -7.711 4.465 1 95.88 311 THR A O 1
ATOM 2518 N N . ASP A 1 312 ? -18.812 -9.328 5.07 1 95.94 312 ASP A N 1
ATOM 2519 C CA . ASP A 1 312 ? -18.25 -10.289 4.117 1 95.94 312 ASP A CA 1
ATOM 2520 C C . ASP A 1 312 ? -18.5 -9.836 2.68 1 95.94 312 ASP A C 1
ATOM 2522 O O . ASP A 1 312 ? -17.641 -10.016 1.813 1 95.94 312 ASP A O 1
ATOM 2526 N N . VAL A 1 313 ? -19.609 -9.172 2.416 1 97.25 313 VAL A N 1
ATOM 2527 C CA . VAL A 1 313 ? -19.953 -8.688 1.079 1 97.25 313 VAL A CA 1
ATOM 2528 C C . VAL A 1 313 ? -18.984 -7.582 0.668 1 97.25 313 VAL A C 1
ATOM 2530 O O . VAL A 1 313 ? -18.484 -7.566 -0.462 1 97.25 313 VAL A O 1
ATOM 2533 N N . GLU A 1 314 ? -18.672 -6.703 1.582 1 97.94 314 GLU A N 1
ATOM 2534 C CA . GLU A 1 314 ? -17.734 -5.625 1.288 1 97.94 314 GLU A CA 1
ATOM 2535 C C . GLU A 1 314 ? -16.328 -6.172 1.004 1 97.94 314 GLU A C 1
ATOM 2537 O O . GLU A 1 314 ? -15.633 -5.676 0.118 1 97.94 314 GLU A O 1
ATOM 2542 N N . PHE A 1 315 ? -15.984 -7.137 1.776 1 97.94 315 PHE A N 1
ATOM 2543 C CA . PHE A 1 315 ? -14.672 -7.75 1.575 1 97.94 315 PHE A CA 1
ATOM 2544 C C . PHE A 1 315 ? -14.602 -8.445 0.22 1 97.94 315 PHE A C 1
ATOM 2546 O O . PHE A 1 315 ? -13.609 -8.312 -0.497 1 97.94 315 PHE A O 1
ATOM 2553 N N . ALA A 1 316 ? -15.656 -9.172 -0.097 1 97.75 316 ALA A N 1
ATOM 2554 C CA . ALA A 1 316 ? -15.727 -9.836 -1.395 1 97.75 316 ALA A CA 1
ATOM 2555 C C . ALA A 1 316 ? -15.68 -8.82 -2.535 1 97.75 316 ALA A C 1
ATOM 2557 O O . ALA A 1 316 ? -14.992 -9.039 -3.537 1 97.75 316 ALA A O 1
ATOM 2558 N N . MET A 1 317 ? -16.406 -7.781 -2.352 1 97.88 317 MET A N 1
ATOM 2559 C CA . MET A 1 317 ? -16.406 -6.734 -3.369 1 97.88 317 MET A CA 1
ATOM 2560 C C . MET A 1 317 ? -15 -6.176 -3.582 1 97.88 317 MET A C 1
ATOM 2562 O O . MET A 1 317 ? -14.586 -5.941 -4.719 1 97.88 317 MET A O 1
ATOM 2566 N N . ALA A 1 318 ? -14.273 -5.977 -2.494 1 97.88 318 ALA A N 1
ATOM 2567 C CA . ALA A 1 318 ? -12.914 -5.461 -2.592 1 97.88 318 ALA A CA 1
ATOM 2568 C C . ALA A 1 318 ? -12.031 -6.41 -3.395 1 97.88 318 ALA A C 1
ATOM 2570 O O . ALA A 1 318 ? -11.164 -5.969 -4.16 1 97.88 318 ALA A O 1
ATOM 2571 N N . GLN A 1 319 ? -12.219 -7.684 -3.236 1 97.88 319 GLN A N 1
ATOM 2572 C CA . GLN A 1 319 ? -11.453 -8.672 -3.982 1 97.88 319 GLN A CA 1
ATOM 2573 C C . GLN A 1 319 ? -11.781 -8.625 -5.469 1 97.88 319 GLN A C 1
ATOM 2575 O O . GLN A 1 319 ? -10.891 -8.641 -6.312 1 97.88 319 GLN A O 1
ATOM 2580 N N . VAL A 1 320 ? -13.047 -8.531 -5.77 1 97.62 320 VAL A N 1
ATOM 2581 C CA . VAL A 1 320 ? -13.516 -8.562 -7.152 1 97.62 320 VAL A CA 1
ATOM 2582 C C . VAL A 1 320 ? -13.086 -7.285 -7.871 1 97.62 320 VAL A C 1
ATOM 2584 O O . VAL A 1 320 ? -12.461 -7.34 -8.93 1 97.62 320 VAL A O 1
ATOM 2587 N N . TYR A 1 321 ? -13.312 -6.203 -7.266 1 96.38 321 TYR A N 1
ATOM 2588 C CA . TYR A 1 321 ? -13.047 -4.934 -7.934 1 96.38 321 TYR A CA 1
ATOM 2589 C C . TYR A 1 321 ? -11.562 -4.594 -7.883 1 96.38 321 TYR A C 1
ATOM 2591 O O . TYR A 1 321 ? -11.062 -3.824 -8.711 1 96.38 321 TYR A O 1
ATOM 2599 N N . GLY A 1 322 ? -10.859 -5.141 -6.855 1 95.81 322 GLY A N 1
ATOM 2600 C CA . GLY A 1 322 ? -9.406 -5 -6.91 1 95.81 322 GLY A CA 1
ATOM 2601 C C . GLY A 1 322 ? -8.805 -5.559 -8.18 1 95.81 322 GLY A C 1
ATOM 2602 O O . GLY A 1 322 ? -7.957 -4.914 -8.805 1 95.81 322 GLY A O 1
ATOM 2603 N N . CYS A 1 323 ? -9.273 -6.668 -8.57 1 96.81 323 CYS A N 1
ATOM 2604 C CA . CYS A 1 323 ? -8.844 -7.305 -9.812 1 96.81 323 CYS A CA 1
ATOM 2605 C C . CYS A 1 323 ? -9.242 -6.465 -11.023 1 96.81 323 CYS A C 1
ATOM 2607 O O . CYS A 1 323 ? -8.422 -6.246 -11.922 1 96.81 323 CYS A O 1
ATOM 2609 N N . LEU A 1 324 ? -10.43 -5.93 -11.031 1 95.31 324 LEU A N 1
ATOM 2610 C CA . LEU A 1 324 ? -10.945 -5.172 -12.164 1 95.31 324 LEU A CA 1
ATOM 2611 C C . LEU A 1 324 ? -10.203 -3.85 -12.32 1 95.31 324 LEU A C 1
ATOM 2613 O O . LEU A 1 324 ? -9.906 -3.424 -13.438 1 95.31 324 LEU A O 1
ATOM 2617 N N . VAL A 1 325 ? -9.914 -3.221 -11.227 1 93.19 325 VAL A N 1
ATOM 2618 C CA . VAL A 1 325 ? -9.172 -1.966 -11.25 1 93.19 325 VAL A CA 1
ATOM 2619 C C . VAL A 1 325 ? -7.781 -2.201 -11.836 1 93.19 325 VAL A C 1
ATOM 2621 O O . VAL A 1 325 ? -7.324 -1.44 -12.695 1 93.19 325 VAL A O 1
ATOM 2624 N N . ASN A 1 326 ? -7.156 -3.205 -11.398 1 93.5 326 ASN A N 1
ATOM 2625 C CA . ASN A 1 326 ? -5.824 -3.516 -11.906 1 93.5 326 ASN A CA 1
ATOM 2626 C C . ASN A 1 326 ? -5.871 -3.902 -13.383 1 93.5 326 ASN A C 1
ATOM 2628 O O . ASN A 1 326 ? -4.945 -3.596 -14.141 1 93.5 326 ASN A O 1
ATOM 2632 N N . PHE A 1 327 ? -6.941 -4.602 -13.805 1 95.25 327 PHE A N 1
ATOM 2633 C CA . PHE A 1 327 ? -7.113 -4.902 -15.219 1 95.25 327 PHE A CA 1
ATOM 2634 C C . PHE A 1 327 ? -7.199 -3.619 -16.031 1 95.25 327 PHE A C 1
ATOM 2636 O O . PHE A 1 327 ? -6.539 -3.49 -17.078 1 95.25 327 PHE A O 1
ATOM 2643 N N . ARG A 1 328 ? -7.926 -2.729 -15.562 1 90.56 328 ARG A N 1
ATOM 2644 C CA . ARG A 1 328 ? -8.086 -1.465 -16.266 1 90.56 328 ARG A CA 1
ATOM 2645 C C . ARG A 1 328 ? -6.773 -0.696 -16.328 1 90.56 328 ARG A C 1
ATOM 2647 O O . ARG A 1 328 ? -6.426 -0.129 -17.375 1 90.56 328 ARG A O 1
ATOM 2654 N N . ARG A 1 329 ? -6.109 -0.68 -15.234 1 87.25 329 ARG A N 1
ATOM 2655 C CA . ARG A 1 329 ? -4.832 0.018 -15.164 1 87.25 329 ARG A CA 1
ATOM 2656 C C . ARG A 1 329 ? -3.822 -0.591 -16.125 1 87.25 329 ARG A C 1
ATOM 2658 O O . ARG A 1 329 ? -2.975 0.117 -16.688 1 87.25 329 ARG A O 1
ATOM 2665 N N . ASN A 1 330 ? -3.939 -1.901 -16.359 1 91.75 330 ASN A N 1
ATOM 2666 C CA . ASN A 1 330 ? -2.939 -2.619 -17.141 1 91.75 330 ASN A CA 1
ATOM 2667 C C . ASN A 1 330 ? -3.494 -3.043 -18.5 1 91.75 330 ASN A C 1
ATOM 2669 O O . ASN A 1 330 ? -2.969 -3.963 -19.125 1 91.75 330 ASN A O 1
ATOM 2673 N N . GLN A 1 331 ? -4.512 -2.406 -18.984 1 91.94 331 GLN A N 1
ATOM 2674 C CA . GLN A 1 331 ? -5.23 -2.809 -20.188 1 91.94 331 GLN A CA 1
ATOM 2675 C C . GLN A 1 331 ? -4.305 -2.83 -21.391 1 91.94 331 GLN A C 1
ATOM 2677 O O . GLN A 1 331 ? -4.461 -3.67 -22.281 1 91.94 331 GLN A O 1
ATOM 2682 N N . GLN A 1 332 ? -3.305 -2.035 -21.422 1 90.38 332 GLN A N 1
ATOM 2683 C CA . GLN A 1 332 ? -2.41 -1.896 -22.562 1 90.38 332 GLN A CA 1
ATOM 2684 C C . GLN A 1 332 ? -1.59 -3.164 -22.781 1 90.38 332 GLN A C 1
ATOM 2686 O O . GLN A 1 332 ? -1.096 -3.41 -23.891 1 90.38 332 GLN A O 1
ATOM 2691 N N . PHE A 1 333 ? -1.477 -3.959 -21.781 1 94 333 PHE A N 1
ATOM 2692 C CA . PHE A 1 333 ? -0.623 -5.137 -21.875 1 94 333 PHE A CA 1
ATOM 2693 C C . PHE A 1 333 ? -1.425 -6.352 -22.328 1 94 333 PHE A C 1
ATOM 2695 O O . PHE A 1 333 ? -0.854 -7.398 -22.641 1 94 333 PHE A O 1
ATOM 2702 N N . PHE A 1 334 ? -2.715 -6.254 -22.344 1 96.19 334 PHE A N 1
ATOM 2703 C CA . PHE A 1 334 ? -3.557 -7.391 -22.703 1 96.19 334 PHE A CA 1
ATOM 2704 C C . PHE A 1 334 ? -3.697 -7.512 -24.219 1 96.19 334 PHE A C 1
ATOM 2706 O O . PHE A 1 334 ? -3.795 -6.5 -24.922 1 96.19 334 PHE A O 1
ATOM 2713 N N . SER A 1 335 ? -3.738 -8.688 -24.672 1 95.38 335 SER A N 1
ATOM 2714 C CA . SER A 1 335 ? -3.709 -8.992 -26.109 1 95.38 335 SER A CA 1
ATOM 2715 C C . SER A 1 335 ? -5.082 -8.797 -26.734 1 95.38 335 SER A C 1
ATOM 2717 O O . SER A 1 335 ? -5.199 -8.711 -27.969 1 95.38 335 SER A O 1
ATOM 2719 N N . SER A 1 336 ? -6.07 -8.82 -25.953 1 92.06 336 SER A N 1
ATOM 2720 C CA . SER A 1 336 ? -7.438 -8.656 -26.438 1 92.06 336 SER A CA 1
ATOM 2721 C C . SER A 1 336 ? -8.312 -7.949 -25.406 1 92.06 336 SER A C 1
ATOM 2723 O O . SER A 1 336 ? -7.898 -7.777 -24.25 1 92.06 336 SER A O 1
ATOM 2725 N N . GLU A 1 337 ? -9.43 -7.59 -25.922 1 91.75 337 GLU A N 1
ATOM 2726 C CA . GLU A 1 337 ? -10.445 -7.102 -24.984 1 91.75 337 GLU A CA 1
ATOM 2727 C C . GLU A 1 337 ? -10.945 -8.219 -24.078 1 91.75 337 GLU A C 1
ATOM 2729 O O . GLU A 1 337 ? -10.641 -9.391 -24.297 1 91.75 337 GLU A O 1
ATOM 2734 N N . MET A 1 338 ? -11.617 -7.758 -23.156 1 93.44 338 MET A N 1
ATOM 2735 C CA . MET A 1 338 ? -12.164 -8.703 -22.188 1 93.44 338 MET A CA 1
ATOM 2736 C C . MET A 1 338 ? -13.086 -9.711 -22.859 1 93.44 338 MET A C 1
ATOM 2738 O O . MET A 1 338 ? -13.945 -9.336 -23.672 1 93.44 338 MET A O 1
ATOM 2742 N N . ILE A 1 339 ? -12.852 -10.984 -22.656 1 94.44 339 ILE A N 1
ATOM 2743 C CA . ILE A 1 339 ? -13.711 -12.055 -23.172 1 94.44 339 ILE A CA 1
ATOM 2744 C C . ILE A 1 339 ? -14.734 -12.445 -22.109 1 94.44 339 ILE A C 1
ATOM 2746 O O . ILE A 1 339 ? -14.367 -12.812 -20.984 1 94.44 339 ILE A O 1
ATOM 2750 N N . MET A 1 340 ? -15.969 -12.375 -22.469 1 94.56 340 MET A N 1
ATOM 2751 C CA . MET A 1 340 ? -17.031 -12.656 -21.516 1 94.56 340 MET A CA 1
ATOM 2752 C C . MET A 1 340 ? -17.359 -14.148 -21.484 1 94.56 340 MET A C 1
ATOM 2754 O O . MET A 1 340 ? -17.703 -14.727 -22.516 1 94.56 340 MET A O 1
ATOM 2758 N N . VAL A 1 341 ? -17.297 -14.703 -20.297 1 93.94 341 VAL A N 1
ATOM 2759 C CA . VAL A 1 341 ? -17.547 -16.141 -20.172 1 93.94 341 VAL A CA 1
ATOM 2760 C C . VAL A 1 341 ? -19 -16.453 -20.531 1 93.94 341 VAL A C 1
ATOM 2762 O O . VAL A 1 341 ? -19.281 -17.5 -21.094 1 93.94 341 VAL A O 1
ATOM 2765 N N . ASP A 1 342 ? -19.875 -15.523 -20.219 1 92.31 342 ASP A N 1
ATOM 2766 C CA . ASP A 1 342 ? -21.281 -15.703 -20.578 1 92.31 342 ASP A CA 1
ATOM 2767 C C . ASP A 1 342 ? -21.453 -15.891 -22.078 1 92.31 342 ASP A C 1
ATOM 2769 O O . ASP A 1 342 ? -22.203 -16.766 -22.531 1 92.31 342 ASP A O 1
ATOM 2773 N N . ASP A 1 343 ? -20.719 -15.156 -22.812 1 93.38 343 ASP A N 1
ATOM 2774 C CA . ASP A 1 343 ? -20.766 -15.242 -24.266 1 93.38 343 ASP A CA 1
ATOM 2775 C C . ASP A 1 343 ? -20.078 -16.516 -24.766 1 93.38 343 ASP A C 1
ATOM 2777 O O . ASP A 1 343 ? -20.531 -17.141 -25.734 1 93.38 343 ASP A O 1
ATOM 2781 N N . LEU A 1 344 ? -19.031 -16.891 -24.109 1 92.25 344 LEU A N 1
ATOM 2782 C CA . LEU A 1 344 ? -18.281 -18.094 -24.453 1 92.25 344 LEU A CA 1
ATOM 2783 C C . LEU A 1 344 ? -19.172 -19.328 -24.328 1 92.25 344 LEU A C 1
ATOM 2785 O O . LEU A 1 344 ? -19.062 -20.281 -25.125 1 92.25 344 LEU A O 1
ATOM 2789 N N . ILE A 1 345 ? -20.031 -19.297 -23.359 1 90.81 345 ILE A N 1
ATOM 2790 C CA . ILE A 1 345 ? -20.859 -20.469 -23.094 1 90.81 345 ILE A CA 1
ATOM 2791 C C . ILE A 1 345 ? -22.125 -20.391 -23.953 1 90.81 345 ILE A C 1
ATOM 2793 O O . ILE A 1 345 ? -22.578 -21.406 -24.484 1 90.81 345 ILE A O 1
ATOM 2797 N N . SER A 1 346 ? -22.719 -19.203 -24.094 1 91.12 346 SER A N 1
ATOM 2798 C CA . SER A 1 346 ? -23.969 -19.047 -24.844 1 91.12 346 SER A CA 1
ATOM 2799 C C . SER A 1 346 ? -23.719 -19.219 -26.344 1 91.12 346 SER A C 1
ATOM 2801 O O . SER A 1 346 ? -24.516 -19.859 -27.031 1 91.12 346 SER A O 1
ATOM 2803 N N . ASP A 1 347 ? -22.641 -18.641 -26.844 1 93.56 347 ASP A N 1
ATOM 2804 C CA . ASP A 1 347 ? -22.219 -18.703 -28.234 1 93.56 347 ASP A CA 1
ATOM 2805 C C . ASP A 1 347 ? -20.734 -19 -28.344 1 93.56 347 ASP A C 1
ATOM 2807 O O . ASP A 1 347 ? -19.922 -18.109 -28.578 1 93.56 347 ASP A O 1
ATOM 2811 N N . THR A 1 348 ? -20.422 -20.281 -28.312 1 92.81 348 THR A N 1
ATOM 2812 C CA . THR A 1 348 ? -19.062 -20.75 -28.094 1 92.81 348 THR A CA 1
ATOM 2813 C C . THR A 1 348 ? -18.188 -20.531 -29.328 1 92.81 348 THR A C 1
ATOM 2815 O O . THR A 1 348 ? -17.078 -20.016 -29.219 1 92.81 348 THR A O 1
ATOM 2818 N N . VAL A 1 349 ? -18.625 -20.797 -30.516 1 92.25 349 VAL A N 1
ATOM 2819 C CA . VAL A 1 349 ? -17.812 -20.891 -31.719 1 92.25 349 VAL A CA 1
ATOM 2820 C C . VAL A 1 349 ? -17.172 -19.531 -32.031 1 92.25 349 VAL A C 1
ATOM 2822 O O . VAL A 1 349 ? -15.945 -19.406 -32.062 1 92.25 349 VAL A O 1
ATOM 2825 N N . PRO A 1 350 ? -17.938 -18.484 -32.094 1 93.19 350 PRO A N 1
ATOM 2826 C CA . PRO A 1 350 ? -17.297 -17.203 -32.438 1 93.19 350 PRO A CA 1
ATOM 2827 C C . PRO A 1 350 ? -16.484 -16.641 -31.281 1 93.19 350 PRO A C 1
ATOM 2829 O O . PRO A 1 350 ? -15.492 -15.938 -31.5 1 93.19 350 PRO A O 1
ATOM 2832 N N . ASN A 1 351 ? -16.797 -17.016 -30.078 1 93.25 351 ASN A N 1
ATOM 2833 C CA . ASN A 1 351 ? -16.172 -16.359 -28.938 1 93.25 351 ASN A CA 1
ATOM 2834 C C . ASN A 1 351 ? -14.93 -17.109 -28.469 1 93.25 351 ASN A C 1
ATOM 2836 O O . ASN A 1 351 ? -14.109 -16.547 -27.734 1 93.25 351 ASN A O 1
ATOM 2840 N N . ILE A 1 352 ? -14.805 -18.344 -28.891 1 93.75 352 ILE A N 1
ATOM 2841 C CA . ILE A 1 352 ? -13.617 -19.094 -28.484 1 93.75 352 ILE A CA 1
ATOM 2842 C C . ILE A 1 352 ? -12.484 -18.844 -29.484 1 93.75 352 ILE A C 1
ATOM 2844 O O . ILE A 1 352 ? -11.312 -19.078 -29.172 1 93.75 352 ILE A O 1
ATOM 2848 N N . ARG A 1 353 ? -12.773 -18.422 -30.672 1 93.62 353 ARG A N 1
ATOM 2849 C CA . ARG A 1 353 ? -11.805 -18.266 -31.75 1 93.62 353 ARG A CA 1
ATOM 2850 C C . ARG A 1 353 ? -10.68 -17.328 -31.359 1 93.62 353 ARG A C 1
ATOM 2852 O O . ARG A 1 353 ? -9.5 -17.625 -31.562 1 93.62 353 ARG A O 1
ATOM 2859 N N . PRO A 1 354 ? -11.039 -16.172 -30.781 1 93.38 354 PRO A N 1
ATOM 2860 C CA . PRO A 1 354 ? -9.953 -15.281 -30.375 1 93.38 354 PRO A CA 1
ATOM 2861 C C . PRO A 1 354 ? -9.008 -15.93 -29.359 1 93.38 354 PRO A C 1
ATOM 2863 O O . PRO A 1 354 ? -7.793 -15.711 -29.406 1 93.38 354 PRO A O 1
ATOM 2866 N N . LEU A 1 355 ? -9.523 -16.656 -28.516 1 94.62 355 LEU A N 1
ATOM 2867 C CA . LEU A 1 355 ? -8.719 -17.344 -27.516 1 94.62 355 LEU A CA 1
ATOM 2868 C C . LEU A 1 355 ? -7.812 -18.391 -28.172 1 94.62 355 LEU A C 1
ATOM 2870 O O . LEU A 1 355 ? -6.641 -18.516 -27.812 1 94.62 355 LEU A O 1
ATOM 2874 N N . LEU A 1 356 ? -8.367 -19.156 -29.078 1 95.44 356 LEU A N 1
ATOM 2875 C CA . LEU A 1 356 ? -7.594 -20.156 -29.797 1 95.44 356 LEU A CA 1
ATOM 2876 C C . LEU A 1 356 ? -6.473 -19.516 -30.609 1 95.44 356 LEU A C 1
ATOM 2878 O O . LEU A 1 356 ? -5.355 -20.031 -30.656 1 95.44 356 LEU A O 1
ATOM 2882 N N . ASN A 1 357 ? -6.793 -18.422 -31.156 1 95.38 357 ASN A N 1
ATOM 2883 C CA . ASN A 1 357 ? -5.789 -17.703 -31.953 1 95.38 357 ASN A CA 1
ATOM 2884 C C . ASN A 1 357 ? -4.613 -17.266 -31.078 1 95.38 357 ASN A C 1
ATOM 2886 O O . ASN A 1 357 ? -3.455 -17.438 -31.469 1 95.38 357 ASN A O 1
ATOM 2890 N N . ILE A 1 358 ? -4.926 -16.734 -29.938 1 95.94 358 ILE A N 1
ATOM 2891 C CA . ILE A 1 358 ? -3.889 -16.266 -29.031 1 95.94 358 ILE A CA 1
ATOM 2892 C C . ILE A 1 358 ? -3.053 -17.438 -28.531 1 95.94 358 ILE A C 1
ATOM 2894 O O . ILE A 1 358 ? -1.833 -17.328 -28.375 1 95.94 358 ILE A O 1
ATOM 2898 N N . CYS A 1 359 ? -3.686 -18.531 -28.359 1 95.81 359 CYS A N 1
ATOM 2899 C CA . CYS A 1 359 ? -3.01 -19.719 -27.859 1 95.81 359 CYS A CA 1
ATOM 2900 C C . CYS A 1 359 ? -2.377 -20.516 -29 1 95.81 359 CYS A C 1
ATOM 2902 O O . CYS A 1 359 ? -1.784 -21.562 -28.766 1 95.81 359 CYS A O 1
ATOM 2904 N N . GLN A 1 360 ? -2.625 -20.125 -30.219 1 94.5 360 GLN A N 1
ATOM 2905 C CA . GLN A 1 360 ? -2.084 -20.797 -31.391 1 94.5 360 GLN A CA 1
ATOM 2906 C C . GLN A 1 360 ? -2.598 -22.219 -31.516 1 94.5 360 GLN A C 1
ATOM 2908 O O . GLN A 1 360 ? -1.819 -23.156 -31.734 1 94.5 360 GLN A O 1
ATOM 2913 N N . VAL A 1 361 ? -3.82 -22.344 -31.219 1 93.62 361 VAL A N 1
ATOM 2914 C CA . VAL A 1 361 ? -4.52 -23.625 -31.391 1 93.62 361 VAL A CA 1
ATOM 2915 C C . VAL A 1 361 ? -5.414 -23.547 -32.625 1 93.62 361 VAL A C 1
ATOM 2917 O O . VAL A 1 361 ? -6.055 -22.531 -32.875 1 93.62 361 VAL A O 1
ATOM 2920 N N . SER A 1 362 ? -5.477 -24.625 -33.375 1 92.62 362 SER A N 1
ATOM 2921 C CA . SER A 1 362 ? -6.219 -24.656 -34.656 1 92.62 362 SER A CA 1
ATOM 2922 C C . SER A 1 362 ? -7.727 -24.672 -34.406 1 92.62 362 SER A C 1
ATOM 2924 O O . SER A 1 362 ? -8.203 -25.281 -33.438 1 92.62 362 SER A O 1
ATOM 2926 N N . ASP A 1 363 ? -8.453 -24.109 -35.312 1 92.31 363 ASP A N 1
ATOM 2927 C CA . ASP A 1 363 ? -9.906 -24.094 -35.281 1 92.31 363 ASP A CA 1
ATOM 2928 C C . ASP A 1 363 ? -10.477 -25.516 -35.406 1 92.31 363 ASP A C 1
ATOM 2930 O O . ASP A 1 363 ? -11.641 -25.734 -35.062 1 92.31 363 ASP A O 1
ATOM 2934 N N . LEU A 1 364 ? -9.719 -26.359 -35.812 1 92 364 LEU A N 1
ATOM 2935 C CA . LEU A 1 364 ? -10.148 -27.734 -36 1 92 364 LEU A CA 1
ATOM 2936 C C . LEU A 1 364 ? -10.477 -28.375 -34.625 1 92 364 LEU A C 1
ATOM 2938 O O . LEU A 1 364 ? -11.125 -29.422 -34.594 1 92 364 LEU A O 1
ATOM 2942 N N . ALA A 1 365 ? -10.062 -27.703 -33.594 1 93.19 365 ALA A N 1
ATOM 2943 C CA . ALA A 1 365 ? -10.266 -28.25 -32.25 1 93.19 365 ALA A CA 1
ATOM 2944 C C . ALA A 1 365 ? -11.609 -27.812 -31.672 1 93.19 365 ALA A C 1
ATOM 2946 O O . ALA A 1 365 ? -12.016 -28.281 -30.609 1 93.19 365 ALA A O 1
ATOM 2947 N N . ILE A 1 366 ? -12.375 -26.984 -32.312 1 93.62 366 ILE A N 1
ATOM 2948 C CA . ILE A 1 366 ? -13.594 -26.359 -31.812 1 93.62 366 ILE A CA 1
ATOM 2949 C C . ILE A 1 366 ? -14.633 -27.438 -31.5 1 93.62 366 ILE A C 1
ATOM 2951 O O . ILE A 1 366 ? -15.32 -27.375 -30.484 1 93.62 366 ILE A O 1
ATOM 2955 N N . PRO A 1 367 ? -14.797 -28.469 -32.344 1 93.56 367 PRO A N 1
ATOM 2956 C CA . PRO A 1 367 ? -15.773 -29.516 -32 1 93.56 367 PRO A CA 1
ATOM 2957 C C . PRO A 1 367 ? -15.492 -30.172 -30.672 1 93.56 367 PRO A C 1
ATOM 2959 O O . PRO A 1 367 ? -16.422 -30.531 -29.938 1 93.56 367 PRO A O 1
ATOM 2962 N N . GLU A 1 368 ? -14.273 -30.297 -30.312 1 92.81 368 GLU A N 1
ATOM 2963 C CA . GLU A 1 368 ? -13.922 -30.891 -29.016 1 92.81 368 GLU A CA 1
ATOM 2964 C C . GLU A 1 368 ? -14.391 -30 -27.859 1 92.81 368 GLU A C 1
ATOM 2966 O O . GLU A 1 368 ? -14.859 -30.5 -26.844 1 92.81 368 GLU A O 1
ATOM 2971 N N . CYS A 1 369 ? -14.242 -28.766 -28.062 1 91.5 369 CYS A N 1
ATOM 2972 C CA . CYS A 1 369 ? -14.688 -27.812 -27.062 1 91.5 369 CYS A CA 1
ATOM 2973 C C . CYS A 1 369 ? -16.188 -27.875 -26.859 1 91.5 369 CYS A C 1
ATOM 2975 O O . CYS A 1 369 ? -16.688 -27.828 -25.734 1 91.5 369 CYS A O 1
ATOM 2977 N N . ILE A 1 370 ? -16.844 -27.969 -27.938 1 92.69 370 ILE A N 1
ATOM 2978 C CA . ILE A 1 370 ? -18.297 -28.031 -27.906 1 92.69 370 ILE A CA 1
ATOM 2979 C C . ILE A 1 370 ? -18.734 -29.328 -27.219 1 92.69 370 ILE A C 1
ATOM 2981 O O . ILE A 1 370 ? -19.703 -29.344 -26.453 1 92.69 370 ILE A O 1
ATOM 2985 N N . GLU A 1 371 ? -18.078 -30.391 -27.516 1 93.5 371 GLU A N 1
ATOM 2986 C CA . GLU A 1 371 ? -18.391 -31.672 -26.891 1 93.5 371 GLU A CA 1
ATOM 2987 C C . GLU A 1 371 ? -18.188 -31.594 -25.375 1 93.5 371 GLU A C 1
ATOM 2989 O O . GLU A 1 371 ? -19 -32.125 -24.609 1 93.5 371 GLU A O 1
ATOM 2994 N N . TRP A 1 372 ? -17.141 -31.031 -24.953 1 93.38 372 TRP A N 1
ATOM 2995 C CA . TRP A 1 372 ? -16.906 -30.859 -23.516 1 93.38 372 TRP A CA 1
ATOM 2996 C C . TRP A 1 372 ? -18.016 -30.047 -22.875 1 93.38 372 TRP A C 1
ATOM 2998 O O . TRP A 1 372 ? -18.516 -30.406 -21.797 1 93.38 372 TRP A O 1
ATOM 3008 N N . LYS A 1 373 ? -18.406 -28.922 -23.5 1 92.44 373 LYS A N 1
ATOM 3009 C CA . LYS A 1 373 ? -19.484 -28.078 -23 1 92.44 373 LYS A CA 1
ATOM 3010 C C . LYS A 1 373 ? -20.766 -28.891 -22.781 1 92.44 373 LYS A C 1
ATOM 3012 O O . LYS A 1 373 ? -21.438 -28.719 -21.75 1 92.44 373 LYS A O 1
ATOM 3017 N N . ARG A 1 374 ? -21.031 -29.75 -23.672 1 91.12 374 ARG A N 1
ATOM 3018 C CA . ARG A 1 374 ? -22.219 -30.578 -23.562 1 91.12 374 ARG A CA 1
ATOM 3019 C C . ARG A 1 374 ? -22.125 -31.562 -22.406 1 91.12 374 ARG A C 1
ATOM 3021 O O . ARG A 1 374 ? -23.109 -31.812 -21.703 1 91.12 374 ARG A O 1
ATOM 3028 N N . SER A 1 375 ? -21 -31.984 -22.203 1 91.06 375 SER A N 1
ATOM 3029 C CA . SER A 1 375 ? -20.781 -32.969 -21.156 1 91.06 375 SER A CA 1
ATOM 3030 C C . SER A 1 375 ? -20.734 -32.312 -19.781 1 91.06 375 SER A C 1
ATOM 3032 O O . SER A 1 375 ? -20.984 -32.969 -18.766 1 91.06 375 SER A O 1
ATOM 3034 N N . ALA A 1 376 ? -20.406 -31.094 -19.703 1 88.69 376 ALA A N 1
ATOM 3035 C CA . ALA A 1 376 ? -20.219 -30.375 -18.453 1 88.69 376 ALA A CA 1
ATOM 3036 C C . ALA A 1 376 ? -21.469 -29.547 -18.109 1 88.69 376 ALA A C 1
ATOM 3038 O O . ALA A 1 376 ? -21.375 -28.578 -17.359 1 88.69 376 ALA A O 1
ATOM 3039 N N . GLU A 1 377 ? -22.531 -29.859 -18.594 1 85.5 377 GLU A N 1
ATOM 3040 C CA . GLU A 1 377 ? -23.766 -29.078 -18.453 1 85.5 377 GLU A CA 1
ATOM 3041 C C . GLU A 1 377 ? -24.125 -28.875 -16.984 1 85.5 377 GLU A C 1
ATOM 3043 O O . GLU A 1 377 ? -24.547 -27.781 -16.594 1 85.5 377 GLU A O 1
ATOM 3048 N N . ASP A 1 378 ? -23.922 -29.812 -16.172 1 83.12 378 ASP A N 1
ATOM 3049 C CA . ASP A 1 378 ? -24.266 -29.719 -14.766 1 83.12 378 ASP A CA 1
ATOM 3050 C C . ASP A 1 378 ? -23.359 -28.703 -14.047 1 83.12 378 ASP A C 1
ATOM 3052 O O . ASP A 1 378 ? -23.828 -27.906 -13.242 1 83.12 378 ASP A O 1
ATOM 3056 N N . ILE A 1 379 ? -22.141 -28.828 -14.383 1 78.94 379 ILE A N 1
ATOM 3057 C CA . ILE A 1 379 ? -21.156 -27.922 -13.781 1 78.94 379 ILE A CA 1
ATOM 3058 C C . ILE A 1 379 ? -21.469 -26.484 -14.211 1 78.94 379 ILE A C 1
ATOM 3060 O O . ILE A 1 379 ? -21.406 -25.562 -13.398 1 78.94 379 ILE A O 1
ATOM 3064 N N . LEU A 1 380 ? -21.844 -26.344 -15.422 1 85.12 380 LEU A N 1
ATOM 3065 C CA . LEU A 1 380 ? -22.125 -25.016 -15.969 1 85.12 380 LEU A CA 1
ATOM 3066 C C . LEU A 1 380 ? -23.375 -24.422 -15.336 1 85.12 380 LEU A C 1
ATOM 3068 O O . LEU A 1 380 ? -23.406 -23.219 -15.047 1 85.12 380 LEU A O 1
ATOM 3072 N N . GLN A 1 381 ? -24.312 -25.203 -15.047 1 81 381 GLN A N 1
ATOM 3073 C CA . GLN A 1 381 ? -25.531 -24.719 -14.406 1 81 381 GLN A CA 1
ATOM 3074 C C . GLN A 1 381 ? -25.234 -24.219 -12.992 1 81 381 GLN A C 1
ATOM 3076 O O . GLN A 1 381 ? -25.797 -23.203 -12.57 1 81 381 GLN A O 1
ATOM 3081 N N . SER A 1 382 ? -24.391 -24.812 -12.383 1 76.19 382 SER A N 1
ATOM 3082 C CA . SER A 1 382 ? -24.047 -24.422 -11.023 1 76.19 382 SER A CA 1
ATOM 3083 C C . SER A 1 382 ? -23.266 -23.109 -11 1 76.19 382 SER A C 1
ATOM 3085 O O . SER A 1 382 ? -23.484 -22.266 -10.133 1 76.19 382 SER A O 1
ATOM 3087 N N . VAL A 1 383 ? -22.391 -23 -11.953 1 76.25 383 VAL A N 1
ATOM 3088 C CA . VAL A 1 383 ? -21.516 -21.828 -12.016 1 76.25 383 VAL A CA 1
ATOM 3089 C C . VAL A 1 383 ? -22.328 -20.609 -12.469 1 76.25 383 VAL A C 1
ATOM 3091 O O . VAL A 1 383 ? -22.047 -19.484 -12.055 1 76.25 383 VAL A O 1
ATOM 3094 N N . PHE A 1 384 ? -23.391 -20.859 -13.156 1 79.75 384 PHE A N 1
ATOM 3095 C CA . PHE A 1 384 ? -24.078 -19.719 -13.758 1 79.75 384 PHE A CA 1
ATOM 3096 C C . PHE A 1 384 ? -25.422 -19.469 -13.062 1 79.75 384 PHE A C 1
ATOM 3098 O O . PHE A 1 384 ? -26.188 -18.609 -13.484 1 79.75 384 PHE A O 1
ATOM 3105 N N . GLN A 1 385 ? -25.531 -20.234 -11.922 1 80.94 385 GLN A N 1
ATOM 3106 C CA . GLN A 1 385 ? -26.688 -19.938 -11.094 1 80.94 385 GLN A CA 1
ATOM 3107 C C . GLN A 1 385 ? -26.562 -18.562 -10.438 1 80.94 385 GLN A C 1
ATOM 3109 O O . GLN A 1 385 ? -25.5 -18.219 -9.906 1 80.94 385 GLN A O 1
ATOM 3114 N N . THR A 1 386 ? -27.594 -17.844 -10.57 1 79.88 386 THR A N 1
ATOM 3115 C CA . THR A 1 386 ? -27.578 -16.484 -10.055 1 79.88 386 THR A CA 1
ATOM 3116 C C . THR A 1 386 ? -27.938 -16.453 -8.57 1 79.88 386 THR A C 1
ATOM 3118 O O . THR A 1 386 ? -28.906 -17.078 -8.156 1 79.88 386 THR A O 1
ATOM 3121 N N . VAL A 1 387 ? -27.109 -15.914 -7.824 1 84.75 387 VAL A N 1
ATOM 3122 C CA . VAL A 1 387 ? -27.375 -15.625 -6.418 1 84.75 387 VAL A CA 1
ATOM 3123 C C . VAL A 1 387 ? -27.422 -14.109 -6.199 1 84.75 387 VAL A C 1
ATOM 3125 O O . VAL A 1 387 ? -26.391 -13.445 -6.262 1 84.75 387 VAL A O 1
ATOM 3128 N N . LYS A 1 388 ? -28.578 -13.633 -5.82 1 89.25 388 LYS A N 1
ATOM 3129 C CA . LYS A 1 388 ? -28.75 -12.188 -5.707 1 89.25 388 LYS A CA 1
ATOM 3130 C C . LYS A 1 388 ? -28.359 -11.688 -4.32 1 89.25 388 LYS A C 1
ATOM 3132 O O . LYS A 1 388 ? -28.594 -12.367 -3.318 1 89.25 388 LYS A O 1
ATOM 3137 N N . LEU A 1 389 ? -27.75 -10.57 -4.363 1 93.31 389 LEU A N 1
ATOM 3138 C CA . LEU A 1 389 ? -27.484 -9.867 -3.113 1 93.31 389 LEU A CA 1
ATOM 3139 C C . LEU A 1 389 ? -28.781 -9.258 -2.553 1 93.31 389 LEU A C 1
ATOM 3141 O O . LEU A 1 389 ? -29.719 -9 -3.297 1 93.31 389 LEU A O 1
ATOM 3145 N N . THR A 1 390 ? -28.766 -9.062 -1.266 1 94.5 390 THR A N 1
ATOM 3146 C CA . THR A 1 390 ? -29.875 -8.297 -0.692 1 94.5 390 THR A CA 1
ATOM 3147 C C . THR A 1 390 ? -29.859 -6.863 -1.225 1 94.5 390 THR A C 1
ATOM 3149 O O . THR A 1 390 ? -28.828 -6.367 -1.675 1 94.5 390 THR A O 1
ATOM 3152 N N . GLU A 1 391 ? -30.969 -6.238 -1.219 1 94.81 391 GLU A N 1
ATOM 3153 C CA . GLU A 1 391 ? -31.078 -4.871 -1.717 1 94.81 391 GLU A CA 1
ATOM 3154 C C . GLU A 1 391 ? -30.141 -3.934 -0.964 1 94.81 391 GLU A C 1
ATOM 3156 O O . GLU A 1 391 ? -29.531 -3.037 -1.561 1 94.81 391 GLU A O 1
ATOM 3161 N N . GLU A 1 392 ? -30 -4.137 0.297 1 95.62 392 GLU A N 1
ATOM 3162 C CA . GLU A 1 392 ? -29.109 -3.316 1.114 1 95.62 392 GLU A CA 1
ATOM 3163 C C . GLU A 1 392 ? -27.656 -3.504 0.705 1 95.62 392 GLU A C 1
ATOM 3165 O O . GLU A 1 392 ? -26.922 -2.529 0.55 1 95.62 392 GLU A O 1
ATOM 3170 N N . ASP A 1 393 ? -27.344 -4.746 0.476 1 96.31 393 ASP A N 1
ATOM 3171 C CA . ASP A 1 393 ? -25.984 -5.051 0.074 1 96.31 393 ASP A CA 1
ATOM 3172 C C . ASP A 1 393 ? -25.688 -4.516 -1.327 1 96.31 393 ASP A C 1
ATOM 3174 O O . ASP A 1 393 ? -24.594 -4.008 -1.589 1 96.31 393 ASP A O 1
ATOM 3178 N N . ALA A 1 394 ? -26.641 -4.66 -2.174 1 96.5 394 ALA A N 1
ATOM 3179 C CA . ALA A 1 394 ? -26.469 -4.176 -3.541 1 96.5 394 ALA A CA 1
ATOM 3180 C C . ALA A 1 394 ? -26.25 -2.666 -3.568 1 96.5 394 ALA A C 1
ATOM 3182 O O . ALA A 1 394 ? -25.391 -2.168 -4.289 1 96.5 394 ALA A O 1
ATOM 3183 N N . SER A 1 395 ? -27.016 -1.976 -2.785 1 96.88 395 SER A N 1
ATOM 3184 C CA . SER A 1 395 ? -26.891 -0.524 -2.705 1 96.88 395 SER A CA 1
ATOM 3185 C C . SER A 1 395 ? -25.531 -0.124 -2.117 1 96.88 395 SER A C 1
ATOM 3187 O O . SER A 1 395 ? -24.906 0.825 -2.588 1 96.88 395 SER A O 1
ATOM 3189 N N . ARG A 1 396 ? -25.125 -0.824 -1.133 1 97.25 396 ARG A N 1
ATOM 3190 C CA . ARG A 1 396 ? -23.844 -0.56 -0.5 1 97.25 396 ARG A CA 1
ATOM 3191 C C . ARG A 1 396 ? -22.688 -0.781 -1.479 1 97.25 396 ARG A C 1
ATOM 3193 O O . ARG A 1 396 ? -21.766 0.031 -1.556 1 97.25 396 ARG A O 1
ATOM 3200 N N . VAL A 1 397 ? -22.781 -1.822 -2.207 1 96.75 397 VAL A N 1
ATOM 3201 C CA . VAL A 1 397 ? -21.75 -2.139 -3.195 1 96.75 397 VAL A CA 1
ATOM 3202 C C . VAL A 1 397 ? -21.703 -1.041 -4.258 1 96.75 397 VAL A C 1
ATOM 3204 O O . VAL A 1 397 ? -20.625 -0.564 -4.617 1 96.75 397 VAL A O 1
ATOM 3207 N N . GLU A 1 398 ? -22.828 -0.677 -4.695 1 95.81 398 GLU A N 1
ATOM 3208 C CA . GLU A 1 398 ? -22.891 0.379 -5.699 1 95.81 398 GLU A CA 1
ATOM 3209 C C . GLU A 1 398 ? -22.25 1.669 -5.188 1 95.81 398 GLU A C 1
ATOM 3211 O O . GLU A 1 398 ? -21.516 2.334 -5.918 1 95.81 398 GLU A O 1
ATOM 3216 N N . HIS A 1 399 ? -22.531 1.945 -3.975 1 95.81 399 HIS A N 1
ATOM 3217 C CA . HIS A 1 399 ? -21.984 3.15 -3.365 1 95.81 399 HIS A CA 1
ATOM 3218 C C . HIS A 1 399 ? -20.453 3.074 -3.281 1 95.81 399 HIS A C 1
ATOM 3220 O O . HIS A 1 399 ? -19.766 4.027 -3.645 1 95.81 399 HIS A O 1
ATOM 3226 N N . LEU A 1 400 ? -19.953 2.023 -2.855 1 95.62 400 LEU A N 1
ATOM 3227 C CA . LEU A 1 400 ? -18.516 1.853 -2.691 1 95.62 400 LEU A CA 1
ATOM 3228 C C . LEU A 1 400 ? -17.812 1.856 -4.047 1 95.62 400 LEU A C 1
ATOM 3230 O O . LEU A 1 400 ? -16.703 2.404 -4.176 1 95.62 400 LEU A O 1
ATOM 3234 N N . VAL A 1 401 ? -18.438 1.239 -4.996 1 93.94 401 VAL A N 1
ATOM 3235 C CA . VAL A 1 401 ? -17.875 1.213 -6.336 1 93.94 401 VAL A CA 1
ATOM 3236 C C . VAL A 1 401 ? -17.781 2.635 -6.887 1 93.94 401 VAL A C 1
ATOM 3238 O O . VAL A 1 401 ? -16.781 3.004 -7.512 1 93.94 401 VAL A O 1
ATOM 3241 N N . ASP A 1 402 ? -18.734 3.4 -6.598 1 92 402 ASP A N 1
ATOM 3242 C CA . ASP A 1 402 ? -18.734 4.793 -7.027 1 92 402 ASP A CA 1
ATOM 3243 C C . ASP A 1 402 ? -17.594 5.57 -6.359 1 92 402 ASP A C 1
ATOM 3245 O O . ASP A 1 402 ? -16.938 6.387 -7 1 92 402 ASP A O 1
ATOM 3249 N N . LEU A 1 403 ? -17.406 5.281 -5.141 1 90.62 403 LEU A N 1
ATOM 3250 C CA . LEU A 1 403 ? -16.328 5.941 -4.406 1 90.62 403 LEU A CA 1
ATOM 3251 C C . LEU A 1 403 ? -14.969 5.574 -4.98 1 90.62 403 LEU A C 1
ATOM 3253 O O . LEU A 1 403 ? -14.109 6.441 -5.137 1 90.62 403 LEU A O 1
ATOM 3257 N N . ILE A 1 404 ? -14.812 4.34 -5.262 1 89.81 404 ILE A N 1
ATOM 3258 C CA . ILE A 1 404 ? -13.555 3.838 -5.785 1 89.81 404 ILE A CA 1
ATOM 3259 C C . ILE A 1 404 ? -13.273 4.457 -7.156 1 89.81 404 ILE A C 1
ATOM 3261 O O . ILE A 1 404 ? -12.148 4.875 -7.441 1 89.81 404 ILE A O 1
ATOM 3265 N N . ASN A 1 405 ? -14.266 4.543 -7.891 1 84.88 405 ASN A N 1
ATOM 3266 C CA . ASN A 1 405 ? -14.102 5.09 -9.234 1 84.88 405 ASN A CA 1
ATOM 3267 C C . ASN A 1 405 ? -13.734 6.574 -9.188 1 84.88 405 ASN A C 1
ATOM 3269 O O . ASN A 1 405 ? -12.969 7.051 -10.031 1 84.88 405 ASN A O 1
ATOM 3273 N N . ARG A 1 406 ? -14.219 7.281 -8.227 1 77.88 406 ARG A N 1
ATOM 3274 C CA . ARG A 1 406 ? -13.914 8.703 -8.086 1 77.88 406 ARG A CA 1
ATOM 3275 C C . ARG A 1 406 ? -12.492 8.914 -7.57 1 77.88 406 ARG A C 1
ATOM 3277 O O . ARG A 1 406 ? -11.828 9.875 -7.949 1 77.88 406 ARG A O 1
ATOM 3284 N N . ASP A 1 407 ? -12.125 8.039 -6.66 1 70.56 407 ASP A N 1
ATOM 3285 C CA . ASP A 1 407 ? -10.82 8.188 -6.027 1 70.56 407 ASP A CA 1
ATOM 3286 C C . ASP A 1 407 ? -9.711 7.68 -6.945 1 70.56 407 ASP A C 1
ATOM 3288 O O . ASP A 1 407 ? -8.633 8.273 -7.012 1 70.56 407 ASP A O 1
ATOM 3292 N N . LEU A 1 408 ? -10.055 6.469 -7.359 1 62.91 408 LEU A N 1
ATOM 3293 C CA . LEU A 1 408 ? -9.008 5.863 -8.18 1 62.91 408 LEU A CA 1
ATOM 3294 C C . LEU A 1 408 ? -9.117 6.32 -9.625 1 62.91 408 LEU A C 1
ATOM 3296 O O . LEU A 1 408 ? -8.359 5.859 -10.484 1 62.91 408 LEU A O 1
ATOM 3300 N N . TYR A 1 409 ? -10.438 7.012 -10.062 1 52.81 409 TYR A N 1
ATOM 3301 C CA . TYR A 1 409 ? -10.797 7.355 -11.43 1 52.81 409 TYR A CA 1
ATOM 3302 C C . TYR A 1 409 ? -9.578 7.832 -12.211 1 52.81 409 TYR A C 1
ATOM 3304 O O . TYR A 1 409 ? -9.031 8.906 -11.938 1 52.81 409 TYR A O 1
ATOM 3312 N N . MET A 1 410 ? -8.961 6.867 -12.672 1 47.59 410 MET A N 1
ATOM 3313 C CA . MET A 1 410 ? -8.398 6.57 -13.984 1 47.59 410 MET A CA 1
ATOM 3314 C C . MET A 1 410 ? -9.164 7.312 -15.078 1 47.59 410 MET A C 1
ATOM 3316 O O . MET A 1 410 ? -10.344 7.621 -14.914 1 47.59 410 MET A O 1
ATOM 3320 N N . PRO A 1 411 ? -8.664 7.824 -15.922 1 40 411 PRO A N 1
ATOM 3321 C CA . PRO A 1 411 ? -9.43 8.461 -17 1 40 411 PRO A CA 1
ATOM 3322 C C . PRO A 1 411 ? -10.711 7.699 -17.328 1 40 411 PRO A C 1
ATOM 3324 O O . PRO A 1 411 ? -10.789 6.484 -17.125 1 40 411 PRO A O 1
ATOM 3327 N N . SER A 1 412 ? -11.977 8.398 -17.328 1 31.86 412 SER A N 1
ATOM 3328 C CA . SER A 1 412 ? -13.289 7.902 -17.734 1 31.86 412 SER A CA 1
ATOM 3329 C C . SER A 1 412 ? -13.164 6.699 -18.672 1 31.86 412 SER A C 1
ATOM 3331 O O . SER A 1 412 ? -12.281 6.668 -19.531 1 31.86 412 SER A O 1
ATOM 3333 N N . PRO A 1 413 ? -13.883 5.555 -18.344 1 28.31 413 PRO A N 1
ATOM 3334 C CA . PRO A 1 413 ? -14.07 4.539 -19.375 1 28.31 413 PRO A CA 1
ATOM 3335 C C . PRO A 1 413 ? -14.297 5.145 -20.766 1 28.31 413 PRO A C 1
ATOM 3337 O O . PRO A 1 413 ? -15.031 6.125 -20.891 1 28.31 413 PRO A O 1
ATOM 3340 N N . LEU A 1 414 ? -13.375 4.902 -21.766 1 21.3 414 LEU A N 1
ATOM 3341 C CA . LEU A 1 414 ? -13.859 5.098 -23.125 1 21.3 414 LEU A CA 1
ATOM 3342 C C . LEU A 1 414 ? -15.211 4.422 -23.328 1 21.3 414 LEU A C 1
ATOM 3344 O O . LEU A 1 414 ? -15.414 3.291 -22.891 1 21.3 414 LEU A O 1
ATOM 3348 N N . MET B 1 1 ? 29.359 2.184 13.727 1 51.19 1 MET B N 1
ATOM 3349 C CA . MET B 1 1 ? 28.219 3.021 14.078 1 51.19 1 MET B CA 1
ATOM 3350 C C . MET B 1 1 ? 28.609 4.055 15.133 1 51.19 1 MET B C 1
ATOM 3352 O O . MET B 1 1 ? 29.234 3.713 16.141 1 51.19 1 MET B O 1
ATOM 3356 N N . ASN B 1 2 ? 28.609 5.309 14.758 1 66.06 2 ASN B N 1
ATOM 3357 C CA . ASN B 1 2 ? 29.031 6.438 15.578 1 66.06 2 ASN B CA 1
ATOM 3358 C C . ASN B 1 2 ? 28.359 6.41 16.953 1 66.06 2 ASN B C 1
ATOM 3360 O O . ASN B 1 2 ? 27.188 6.043 17.078 1 66.06 2 ASN B O 1
ATOM 3364 N N . ASN B 1 3 ? 29.219 6.324 17.984 1 71.06 3 ASN B N 1
ATOM 3365 C CA . ASN B 1 3 ? 28.812 6.285 19.391 1 71.06 3 ASN B CA 1
ATOM 3366 C C . ASN B 1 3 ? 27.656 7.238 19.656 1 71.06 3 ASN B C 1
ATOM 3368 O O . ASN B 1 3 ? 26.766 6.93 20.469 1 71.06 3 ASN B O 1
ATOM 3372 N N . GLN B 1 4 ? 27.641 8.305 18.984 1 75.75 4 GLN B N 1
ATOM 3373 C CA . GLN B 1 4 ? 26.578 9.289 19.188 1 75.75 4 GLN B CA 1
ATOM 3374 C C . GLN B 1 4 ? 25.234 8.758 18.656 1 75.75 4 GLN B C 1
ATOM 3376 O O . GLN B 1 4 ? 24.203 8.961 19.297 1 75.75 4 GLN B O 1
ATOM 3381 N N . ILE B 1 5 ? 25.359 8 17.703 1 76.44 5 ILE B N 1
ATOM 3382 C CA . ILE B 1 5 ? 24.156 7.434 17.109 1 76.44 5 ILE B CA 1
ATOM 3383 C C . ILE B 1 5 ? 23.594 6.34 18.016 1 76.44 5 ILE B C 1
ATOM 3385 O O . ILE B 1 5 ? 22.391 6.273 18.25 1 76.44 5 ILE B O 1
ATOM 3389 N N . VAL B 1 6 ? 24.453 5.641 18.594 1 80.5 6 VAL B N 1
ATOM 3390 C CA . VAL B 1 6 ? 24.047 4.543 19.469 1 80.5 6 VAL B CA 1
ATOM 3391 C C . VAL B 1 6 ? 23.406 5.102 20.734 1 80.5 6 VAL B C 1
ATOM 3393 O O . VAL B 1 6 ? 22.391 4.594 21.203 1 80.5 6 VAL B O 1
ATOM 3396 N N . SER B 1 7 ? 24.016 6.16 21.156 1 85.56 7 SER B N 1
ATOM 3397 C CA . SER B 1 7 ? 23.453 6.777 22.359 1 85.56 7 SER B CA 1
ATOM 3398 C C . SER B 1 7 ? 22.078 7.383 22.094 1 85.56 7 SER B C 1
ATOM 3400 O O . SER B 1 7 ? 21.172 7.254 22.906 1 85.56 7 SER B O 1
ATOM 3402 N N . ARG B 1 8 ? 21.938 8.016 21.047 1 85.56 8 ARG B N 1
ATOM 3403 C CA . ARG B 1 8 ? 20.672 8.633 20.703 1 85.56 8 ARG B CA 1
ATOM 3404 C C . ARG B 1 8 ? 19.578 7.586 20.516 1 85.56 8 ARG B C 1
ATOM 3406 O O . ARG B 1 8 ? 18.438 7.781 20.953 1 85.56 8 ARG B O 1
ATOM 3413 N N . ILE B 1 9 ? 19.938 6.492 20 1 85.06 9 ILE B N 1
ATOM 3414 C CA . ILE B 1 9 ? 19 5.395 19.797 1 85.06 9 ILE B CA 1
ATOM 3415 C C . ILE B 1 9 ? 18.625 4.789 21.156 1 85.06 9 ILE B C 1
ATOM 3417 O O . ILE B 1 9 ? 17.469 4.438 21.391 1 85.06 9 ILE B O 1
ATOM 3421 N N . GLY B 1 10 ? 19.641 4.695 21.938 1 89.12 10 GLY B N 1
ATOM 3422 C CA . GLY B 1 10 ? 19.359 4.207 23.281 1 89.12 10 GLY B CA 1
ATOM 3423 C C . GLY B 1 10 ? 18.391 5.082 24.047 1 89.12 10 GLY B C 1
ATOM 3424 O O . GLY B 1 10 ? 17.453 4.574 24.672 1 89.12 10 GLY B O 1
ATOM 3425 N N . ILE B 1 11 ? 18.547 6.367 23.953 1 91.62 11 ILE B N 1
ATOM 3426 C CA . ILE B 1 11 ? 17.656 7.312 24.609 1 91.62 11 ILE B CA 1
ATOM 3427 C C . ILE B 1 11 ? 16.266 7.211 24.016 1 91.62 11 ILE B C 1
ATOM 3429 O O . ILE B 1 11 ? 15.266 7.25 24.734 1 91.62 11 ILE B O 1
ATOM 3433 N N . PHE B 1 12 ? 16.297 7.117 22.766 1 91.75 12 PHE B N 1
ATOM 3434 C CA . PHE B 1 12 ? 15.016 6.992 22.062 1 91.75 12 PHE B CA 1
ATOM 3435 C C . PHE B 1 12 ? 14.25 5.77 22.562 1 91.75 12 PHE B C 1
ATOM 3437 O O . PHE B 1 12 ? 13.055 5.855 22.844 1 91.75 12 PHE B O 1
ATOM 3444 N N . LEU B 1 13 ? 14.898 4.641 22.688 1 91.25 13 LEU B N 1
ATOM 3445 C CA . LEU B 1 13 ? 14.258 3.402 23.109 1 91.25 13 LEU B CA 1
ATOM 3446 C C . LEU B 1 13 ? 13.781 3.508 24.562 1 91.25 13 LEU B C 1
ATOM 3448 O O . LEU B 1 13 ? 12.68 3.059 24.891 1 91.25 13 LEU B O 1
ATOM 3452 N N . LEU B 1 14 ? 14.617 4.109 25.344 1 94.19 14 LEU B N 1
ATOM 3453 C CA . LEU B 1 14 ? 14.234 4.324 26.734 1 94.19 14 LEU B CA 1
ATOM 3454 C C . LEU B 1 14 ? 13.023 5.238 26.828 1 94.19 14 LEU B C 1
ATOM 3456 O O . LEU B 1 14 ? 12.086 4.965 27.594 1 94.19 14 LEU B O 1
ATOM 3460 N N . PHE B 1 15 ? 13.055 6.258 26.094 1 95.56 15 PHE B N 1
ATOM 3461 C CA . PHE B 1 15 ? 11.961 7.219 26.109 1 95.56 15 PHE B CA 1
ATOM 3462 C C . PHE B 1 15 ? 10.664 6.566 25.656 1 95.56 15 PHE B C 1
ATOM 3464 O O . PHE B 1 15 ? 9.609 6.797 26.266 1 95.56 15 PHE B O 1
ATOM 3471 N N . ARG B 1 16 ? 10.75 5.738 24.641 1 93.88 16 ARG B N 1
ATOM 3472 C CA . ARG B 1 16 ? 9.562 5.051 24.141 1 93.88 16 ARG B CA 1
ATOM 3473 C C . ARG B 1 16 ? 9.023 4.066 25.172 1 93.88 16 ARG B C 1
ATOM 3475 O O . ARG B 1 16 ? 7.805 3.912 25.312 1 93.88 16 ARG B O 1
ATOM 3482 N N . PHE B 1 17 ? 9.922 3.445 25.812 1 94.81 17 PHE B N 1
ATOM 3483 C CA . PHE B 1 17 ? 9.516 2.531 26.875 1 94.81 17 PHE B CA 1
ATOM 3484 C C . PHE B 1 17 ? 8.812 3.283 28 1 94.81 17 PHE B C 1
ATOM 3486 O O . PHE B 1 17 ? 7.742 2.867 28.453 1 94.81 17 PHE B O 1
ATOM 3493 N N . LEU B 1 18 ? 9.359 4.34 28.406 1 95.5 18 LEU B N 1
ATOM 3494 C CA . LEU B 1 18 ? 8.766 5.16 29.469 1 95.5 18 LEU B CA 1
ATOM 3495 C C . LEU B 1 18 ? 7.414 5.711 29.031 1 95.5 18 LEU B C 1
ATOM 3497 O O . LEU B 1 18 ? 6.488 5.809 29.828 1 95.5 18 LEU B O 1
ATOM 3501 N N . HIS B 1 19 ? 7.348 6.098 27.781 1 95.94 19 HIS B N 1
ATOM 3502 C CA . HIS B 1 19 ? 6.082 6.59 27.25 1 95.94 19 HIS B CA 1
ATOM 3503 C C . HIS B 1 19 ? 4.977 5.555 27.406 1 95.94 19 HIS B C 1
ATOM 3505 O O . HIS B 1 19 ? 3.869 5.879 27.844 1 95.94 19 HIS B O 1
ATOM 3511 N N . LEU B 1 20 ? 5.281 4.34 27.047 1 93.25 20 LEU B N 1
ATOM 3512 C CA . LEU B 1 20 ? 4.301 3.264 27.141 1 93.25 20 LEU B CA 1
ATOM 3513 C C . LEU B 1 20 ? 3.92 3.018 28.609 1 93.25 20 LEU B C 1
ATOM 3515 O O . LEU B 1 20 ? 2.744 2.811 28.922 1 93.25 20 LEU B O 1
ATOM 3519 N N . LEU B 1 21 ? 4.887 3.066 29.453 1 94.06 21 LEU B N 1
ATOM 3520 C CA . LEU B 1 21 ? 4.652 2.859 30.875 1 94.06 21 LEU B CA 1
ATOM 3521 C C . LEU B 1 21 ? 3.77 3.965 31.438 1 94.06 21 LEU B C 1
ATOM 3523 O O . LEU B 1 21 ? 2.783 3.686 32.125 1 94.06 21 LEU B O 1
ATOM 3527 N N . PHE B 1 22 ? 4.078 5.18 31.141 1 93.62 22 PHE B N 1
ATOM 3528 C CA . PHE B 1 22 ? 3.318 6.32 31.641 1 93.62 22 PHE B CA 1
ATOM 3529 C C . PHE B 1 22 ? 1.894 6.301 31.109 1 93.62 22 PHE B C 1
ATOM 3531 O O . PHE B 1 22 ? 0.944 6.598 31.828 1 93.62 22 PHE B O 1
ATOM 3538 N N . LEU B 1 23 ? 1.814 6 29.828 1 92.25 23 LEU B N 1
ATOM 3539 C CA . LEU B 1 23 ? 0.487 5.965 29.234 1 92.25 23 LEU B CA 1
ATOM 3540 C C . LEU B 1 23 ? -0.375 4.887 29.875 1 92.25 23 LEU B C 1
ATOM 3542 O O . LEU B 1 23 ? -1.562 5.105 30.125 1 92.25 23 LEU B O 1
ATOM 3546 N N . PHE B 1 24 ? 0.25 3.766 30.125 1 92.75 24 PHE B N 1
ATOM 3547 C CA . PHE B 1 24 ? -0.467 2.67 30.766 1 92.75 24 PHE B CA 1
ATOM 3548 C C . PHE B 1 24 ? -0.93 3.066 32.156 1 92.75 24 PHE B C 1
ATOM 3550 O O . PHE B 1 24 ? -2.1 2.883 32.5 1 92.75 24 PHE B O 1
ATOM 3557 N N . GLU B 1 25 ? -0.088 3.607 32.938 1 92.19 25 GLU B N 1
ATOM 3558 C CA . GLU B 1 25 ? -0.425 4.055 34.281 1 92.19 25 GLU B CA 1
ATOM 3559 C C . GLU B 1 25 ? -1.463 5.176 34.25 1 92.19 25 GLU B C 1
ATOM 3561 O O . GLU B 1 25 ? -2.375 5.207 35.094 1 92.19 25 GLU B O 1
ATOM 3566 N N . SER B 1 26 ? -1.259 6.023 33.344 1 92.88 26 SER B N 1
ATOM 3567 C CA . SER B 1 26 ? -2.18 7.141 33.188 1 92.88 26 SER B CA 1
ATOM 3568 C C . SER B 1 26 ? -3.584 6.656 32.844 1 92.88 26 SER B C 1
ATOM 3570 O O . SER B 1 26 ? -4.57 7.16 33.375 1 92.88 26 SER B O 1
ATOM 3572 N N . ASP B 1 27 ? -3.68 5.715 31.953 1 91.62 27 ASP B N 1
ATOM 3573 C CA . ASP B 1 27 ? -4.977 5.172 31.562 1 91.62 27 ASP B CA 1
ATOM 3574 C C . ASP B 1 27 ? -5.66 4.48 32.719 1 91.62 27 ASP B C 1
ATOM 3576 O O . ASP B 1 27 ? -6.879 4.594 32.906 1 91.62 27 ASP B O 1
ATOM 3580 N N . ILE B 1 28 ? -4.883 3.787 33.531 1 91.56 28 ILE B N 1
ATOM 3581 C CA . ILE B 1 28 ? -5.422 3.135 34.719 1 91.56 28 ILE B CA 1
ATOM 3582 C C . ILE B 1 28 ? -5.926 4.188 35.719 1 91.56 28 ILE B C 1
ATOM 3584 O O . ILE B 1 28 ? -7.016 4.055 36.281 1 91.56 28 ILE B O 1
ATOM 3588 N N . TYR B 1 29 ? -5.145 5.141 35.906 1 91.31 29 TYR B N 1
ATOM 3589 C CA . TYR B 1 29 ? -5.516 6.23 36.781 1 91.31 29 TYR B CA 1
ATOM 3590 C C . TYR B 1 29 ? -6.809 6.895 36.344 1 91.31 29 TYR B C 1
ATOM 3592 O O . TYR B 1 29 ? -7.711 7.133 37.125 1 91.31 29 TYR B O 1
ATOM 3600 N N . ALA B 1 30 ? -6.891 7.195 35.062 1 89.31 30 ALA B N 1
ATOM 3601 C CA . ALA B 1 30 ? -8.086 7.82 34.5 1 89.31 30 ALA B CA 1
ATOM 3602 C C . ALA B 1 30 ? -9.305 6.922 34.688 1 89.31 30 ALA B C 1
ATOM 3604 O O . ALA B 1 30 ? -10.406 7.406 34.969 1 89.31 30 ALA B O 1
ATOM 3605 N N . LEU B 1 31 ? -9.094 5.637 34.469 1 88 31 LEU B N 1
ATOM 3606 C CA . LEU B 1 31 ? -10.172 4.676 34.625 1 88 31 LEU B CA 1
ATOM 3607 C C . LEU B 1 31 ? -10.656 4.652 36.062 1 88 31 LEU B C 1
ATOM 3609 O O . LEU B 1 31 ? -11.859 4.633 36.344 1 88 31 LEU B O 1
ATOM 3613 N N . VAL B 1 32 ? -9.75 4.688 37 1 89.06 32 VAL B N 1
ATOM 3614 C CA . VAL B 1 32 ? -10.078 4.68 38.406 1 89.06 32 VAL B CA 1
ATOM 3615 C C . VAL B 1 32 ? -10.844 5.945 38.781 1 89.06 32 VAL B C 1
ATOM 3617 O O . VAL B 1 32 ? -11.836 5.891 39.5 1 89.06 32 VAL B O 1
ATOM 3620 N N . LEU B 1 33 ? -10.422 7.074 38.25 1 87.06 33 LEU B N 1
ATOM 3621 C CA . LEU B 1 33 ? -11.102 8.336 38.5 1 87.06 33 LEU B CA 1
ATOM 3622 C C . LEU B 1 33 ? -12.531 8.312 37.969 1 87.06 33 LEU B C 1
ATOM 3624 O O . LEU B 1 33 ? -13.445 8.828 38.625 1 87.06 33 LEU B O 1
ATOM 3628 N N . ARG B 1 34 ? -12.766 7.727 36.844 1 84.56 34 ARG B N 1
ATOM 3629 C CA . ARG B 1 34 ? -14.086 7.648 36.219 1 84.56 34 ARG B CA 1
ATOM 3630 C C . ARG B 1 34 ? -15.008 6.734 37.031 1 84.56 34 ARG B C 1
ATOM 3632 O O . ARG B 1 34 ? -16.219 6.957 37.062 1 84.56 34 ARG B O 1
ATOM 3639 N N . LEU B 1 35 ? -14.43 5.758 37.531 1 83.31 35 LEU B N 1
ATOM 3640 C CA . LEU B 1 35 ? -15.227 4.828 38.312 1 83.31 35 LEU B CA 1
ATOM 3641 C C . LEU B 1 35 ? -15.719 5.488 39.594 1 83.31 35 LEU B C 1
ATOM 3643 O O . LEU B 1 35 ? -16.812 5.191 40.094 1 83.31 35 LEU B O 1
ATOM 3647 N N . PHE B 1 36 ? -15.008 6.383 40.094 1 82.75 36 PHE B N 1
ATOM 3648 C CA . PHE B 1 36 ? -15.352 6.996 41.375 1 82.75 36 PHE B CA 1
ATOM 3649 C C . PHE B 1 36 ? -16.109 8.305 41.156 1 82.75 36 PHE B C 1
ATOM 3651 O O . PHE B 1 36 ? -16.719 8.836 42.094 1 82.75 36 PHE B O 1
ATOM 3658 N N . ASP B 1 37 ? -15.961 8.914 40.062 1 74.94 37 ASP B N 1
ATOM 3659 C CA . ASP B 1 37 ? -16.625 10.188 39.812 1 74.94 37 ASP B CA 1
ATOM 3660 C C . ASP B 1 37 ? -17.594 10.07 38.656 1 74.94 37 ASP B C 1
ATOM 3662 O O . ASP B 1 37 ? -17.188 10.164 37.469 1 74.94 37 ASP B O 1
ATOM 3666 N N . SER B 1 38 ? -18.875 9.781 38.875 1 68.19 38 SER B N 1
ATOM 3667 C CA . SER B 1 38 ? -19.922 9.578 37.906 1 68.19 38 SER B CA 1
ATOM 3668 C C . SER B 1 38 ? -20.297 10.883 37.219 1 68.19 38 SER B C 1
ATOM 3670 O O . SER B 1 38 ? -20.984 10.883 36.188 1 68.19 38 SER B O 1
ATOM 3672 N N . SER B 1 39 ? -19.875 12.078 37.781 1 66.94 39 SER B N 1
ATOM 3673 C CA . SER B 1 39 ? -20.312 13.352 37.188 1 66.94 39 SER B CA 1
ATOM 3674 C C . SER B 1 39 ? -19.625 13.633 35.875 1 66.94 39 SER B C 1
ATOM 3676 O O . SER B 1 39 ? -20.031 14.531 35.125 1 66.94 39 SER B O 1
ATOM 3678 N N . LYS B 1 40 ? -18.766 12.938 35.562 1 66.06 40 LYS B N 1
ATOM 3679 C CA . LYS B 1 40 ? -17.953 13.297 34.406 1 66.06 40 LYS B CA 1
ATOM 3680 C C . LYS B 1 40 ? -18.281 12.422 33.188 1 66.06 40 LYS B C 1
ATOM 3682 O O . LYS B 1 40 ? -17.438 12.219 32.312 1 66.06 40 LYS B O 1
ATOM 3687 N N . LYS B 1 41 ? -19.422 12.055 33.281 1 65.25 41 LYS B N 1
ATOM 3688 C CA . LYS B 1 41 ? -19.859 11.117 32.25 1 65.25 41 LYS B CA 1
ATOM 3689 C C . LYS B 1 41 ? -19.906 11.789 30.891 1 65.25 41 LYS B C 1
ATOM 3691 O O . LYS B 1 41 ? -19.766 11.133 29.859 1 65.25 41 LYS B O 1
ATOM 3696 N N . ASN B 1 42 ? -19.953 13.062 30.891 1 73.06 42 ASN B N 1
ATOM 3697 C CA . ASN B 1 42 ? -20.109 13.766 29.625 1 73.06 42 ASN B CA 1
ATOM 3698 C C . ASN B 1 42 ? -18.766 14.281 29.094 1 73.06 42 ASN B C 1
ATOM 3700 O O . ASN B 1 42 ? -18.703 14.922 28.047 1 73.06 42 ASN B O 1
ATOM 3704 N N . GLU B 1 43 ? -17.812 14.047 29.812 1 82.88 43 GLU B N 1
ATOM 3705 C CA . GLU B 1 43 ? -16.5 14.531 29.391 1 82.88 43 GLU B CA 1
ATOM 3706 C C . GLU B 1 43 ? -15.82 13.547 28.453 1 82.88 43 GLU B C 1
ATOM 3708 O O . GLU B 1 43 ? -15.523 12.414 28.828 1 82.88 43 GLU B O 1
ATOM 3713 N N . GLU B 1 44 ? -15.609 14.102 27.188 1 90.25 44 GLU B N 1
ATOM 3714 C CA . GLU B 1 44 ? -15.172 13.203 26.125 1 90.25 44 GLU B CA 1
ATOM 3715 C C . GLU B 1 44 ? -13.711 13.453 25.766 1 90.25 44 GLU B C 1
ATOM 3717 O O . GLU B 1 44 ? -13.133 12.727 24.938 1 90.25 44 GLU B O 1
ATOM 3722 N N . VAL B 1 45 ? -13.117 14.477 26.406 1 96.62 45 VAL B N 1
ATOM 3723 C CA . VAL B 1 45 ? -11.734 14.828 26.078 1 96.62 45 VAL B CA 1
ATOM 3724 C C . VAL B 1 45 ? -10.852 14.633 27.312 1 96.62 45 VAL B C 1
ATOM 3726 O O . VAL B 1 45 ? -11.211 15.039 28.422 1 96.62 45 VAL B O 1
ATOM 3729 N N . GLU B 1 46 ? -9.789 14.031 27.172 1 96.31 46 GLU B N 1
ATOM 3730 C CA . GLU B 1 46 ? -8.82 13.867 28.234 1 96.31 46 GLU B CA 1
ATOM 3731 C C . GLU B 1 46 ? -7.652 14.844 28.078 1 96.31 46 GLU B C 1
ATOM 3733 O O . GLU B 1 46 ? -7.086 14.977 26.984 1 96.31 46 GLU B O 1
ATOM 3738 N N . VAL B 1 47 ? -7.277 15.461 29.141 1 97.25 47 VAL B N 1
ATOM 3739 C CA . VAL B 1 47 ? -6.168 16.406 29.125 1 97.25 47 VAL B CA 1
ATOM 3740 C C . VAL B 1 47 ? -5.012 15.859 29.953 1 97.25 47 VAL B C 1
ATOM 3742 O O . VAL B 1 47 ? -5.223 15.297 31.031 1 97.25 47 VAL B O 1
ATOM 3745 N N . PHE B 1 48 ? -3.818 16.062 29.438 1 97.75 48 PHE B N 1
ATOM 3746 C CA . PHE B 1 48 ? -2.617 15.523 30.062 1 97.75 48 PHE B CA 1
ATOM 3747 C C . PHE B 1 48 ? -1.61 16.625 30.359 1 97.75 48 PHE B C 1
ATOM 3749 O O . PHE B 1 48 ? -1.512 17.594 29.594 1 97.75 48 PHE B O 1
ATOM 3756 N N . ASN B 1 49 ? -0.822 16.406 31.406 1 97.31 49 ASN B N 1
ATOM 3757 C CA . ASN B 1 49 ? 0.382 17.203 31.641 1 97.31 49 ASN B CA 1
ATOM 3758 C C . ASN B 1 49 ? 1.591 16.609 30.922 1 97.31 49 ASN B C 1
ATOM 3760 O O . ASN B 1 49 ? 1.743 15.391 30.859 1 97.31 49 ASN B O 1
ATOM 3764 N N . ILE B 1 50 ? 2.373 17.5 30.391 1 97.31 50 ILE B N 1
ATOM 3765 C CA . ILE B 1 50 ? 3.584 17.047 29.703 1 97.31 50 ILE B CA 1
ATOM 3766 C C . ILE B 1 50 ? 4.777 17.156 30.656 1 97.31 50 ILE B C 1
ATOM 3768 O O . ILE B 1 50 ? 5.051 18.234 31.203 1 97.31 50 ILE B O 1
ATOM 3772 N N . PHE B 1 51 ? 5.594 16.047 30.781 1 96.25 51 PHE B N 1
ATOM 3773 C CA . PHE B 1 51 ? 6.738 16.031 31.688 1 96.25 51 PHE B CA 1
ATOM 3774 C C . PHE B 1 51 ? 8.047 16.094 30.906 1 96.25 51 PHE B C 1
ATOM 3776 O O . PHE B 1 51 ? 9.055 16.578 31.422 1 96.25 51 PHE B O 1
ATOM 3783 N N . ALA B 1 52 ? 8.016 15.531 29.828 1 97.06 52 ALA B N 1
ATOM 3784 C CA . ALA B 1 52 ? 9.219 15.492 29.016 1 97.06 52 ALA B CA 1
ATOM 3785 C C . ALA B 1 52 ? 8.875 15.344 27.531 1 97.06 52 ALA B C 1
ATOM 3787 O O . ALA B 1 52 ? 7.762 14.953 27.188 1 97.06 52 ALA B O 1
ATOM 3788 N N . ARG B 1 53 ? 9.75 15.727 26.703 1 97 53 ARG B N 1
ATOM 3789 C CA . ARG B 1 53 ? 9.594 15.609 25.25 1 97 53 ARG B CA 1
ATOM 3790 C C . ARG B 1 53 ? 10.898 15.164 24.594 1 97 53 ARG B C 1
ATOM 3792 O O . ARG B 1 53 ? 11.984 15.484 25.078 1 97 53 ARG B O 1
ATOM 3799 N N . PHE B 1 54 ? 10.742 14.352 23.578 1 96.25 54 PHE B N 1
ATOM 3800 C CA . PHE B 1 54 ? 11.906 13.867 22.859 1 96.25 54 PHE B CA 1
ATOM 3801 C C . PHE B 1 54 ? 11.523 13.383 21.469 1 96.25 54 PHE B C 1
ATOM 3803 O O . PHE B 1 54 ? 10.492 12.719 21.297 1 96.25 54 PHE B O 1
ATOM 3810 N N . ARG B 1 55 ? 12.336 13.789 20.453 1 92.25 55 ARG B N 1
ATOM 3811 C CA . ARG B 1 55 ? 12.234 13.281 19.094 1 92.25 55 ARG B CA 1
ATOM 3812 C C . ARG B 1 55 ? 13.594 12.812 18.578 1 92.25 55 ARG B C 1
ATOM 3814 O O . ARG B 1 55 ? 14.609 13.492 18.781 1 92.25 55 ARG B O 1
ATOM 3821 N N . LEU B 1 56 ? 13.547 11.68 17.984 1 89.12 56 LEU B N 1
ATOM 3822 C CA . LEU B 1 56 ? 14.781 11.164 17.422 1 89.12 56 LEU B CA 1
ATOM 3823 C C . LEU B 1 56 ? 15.25 12.031 16.25 1 89.12 56 LEU B C 1
ATOM 3825 O O . LEU B 1 56 ? 16.453 12.281 16.109 1 89.12 56 LEU B O 1
ATOM 3829 N N . ASP B 1 57 ? 14.32 12.391 15.438 1 89.06 57 ASP B N 1
ATOM 3830 C CA . ASP B 1 57 ? 14.555 13.219 14.258 1 89.06 57 ASP B CA 1
ATOM 3831 C C . ASP B 1 57 ? 13.477 14.281 14.109 1 89.06 57 ASP B C 1
ATOM 3833 O O . ASP B 1 57 ? 12.289 13.961 14.039 1 89.06 57 ASP B O 1
ATOM 3837 N N . SER B 1 58 ? 13.914 15.523 14.016 1 89 58 SER B N 1
ATOM 3838 C CA . SER B 1 58 ? 12.977 16.641 13.961 1 89 58 SER B CA 1
ATOM 3839 C C . SER B 1 58 ? 12.234 16.672 12.625 1 89 58 SER B C 1
ATOM 3841 O O . SER B 1 58 ? 11.195 17.328 12.508 1 89 58 SER B O 1
ATOM 3843 N N . THR B 1 59 ? 12.766 15.977 11.641 1 90.19 59 THR B N 1
ATOM 3844 C CA . THR B 1 59 ? 12.148 16.016 10.32 1 90.19 59 THR B CA 1
ATOM 3845 C C . THR B 1 59 ? 11.07 14.93 10.195 1 90.19 59 THR B C 1
ATOM 3847 O O . THR B 1 59 ? 10.32 14.898 9.219 1 90.19 59 THR B O 1
ATOM 3850 N N . ASP B 1 60 ? 10.953 14.133 11.188 1 93.19 60 ASP B N 1
ATOM 3851 C CA . ASP B 1 60 ? 9.93 13.086 11.188 1 93.19 60 ASP B CA 1
ATOM 3852 C C . ASP B 1 60 ? 8.555 13.664 11.508 1 93.19 60 ASP B C 1
ATOM 3854 O O . ASP B 1 60 ? 8.445 14.805 11.969 1 93.19 60 ASP B O 1
ATOM 3858 N N . ALA B 1 61 ? 7.559 12.961 11.188 1 96.38 61 ALA B N 1
ATOM 3859 C CA . ALA B 1 61 ? 6.199 13.391 11.508 1 96.38 61 ALA B CA 1
ATOM 3860 C C . ALA B 1 61 ? 5.969 13.391 13.016 1 96.38 61 ALA B C 1
ATOM 3862 O O . ALA B 1 61 ? 6.656 12.68 13.758 1 96.38 61 ALA B O 1
ATOM 3863 N N . THR B 1 62 ? 5.066 14.203 13.43 1 97.5 62 THR B N 1
ATOM 3864 C CA . THR B 1 62 ? 4.73 14.289 14.844 1 97.5 62 THR B CA 1
ATOM 3865 C C . THR B 1 62 ? 4.008 13.023 15.305 1 97.5 62 THR B C 1
ATOM 3867 O O . THR B 1 62 ? 3.268 12.406 14.531 1 97.5 62 THR B O 1
ATOM 3870 N N . ARG B 1 63 ? 4.246 12.672 16.562 1 96.06 63 ARG B N 1
ATOM 3871 C CA . ARG B 1 63 ? 3.609 11.531 17.203 1 96.06 63 ARG B CA 1
ATOM 3872 C C . ARG B 1 63 ? 3.252 11.852 18.656 1 96.06 63 ARG B C 1
ATOM 3874 O O . ARG B 1 63 ? 3.908 12.68 19.297 1 96.06 63 ARG B O 1
ATOM 3881 N N . GLU B 1 64 ? 2.262 11.203 19.062 1 94.44 64 GLU B N 1
ATOM 3882 C CA . GLU B 1 64 ? 1.892 11.398 20.453 1 94.44 64 GLU B CA 1
ATOM 3883 C C . GLU B 1 64 ? 2.994 10.914 21.391 1 94.44 64 GLU B C 1
ATOM 3885 O O . GLU B 1 64 ? 3.129 11.414 22.516 1 94.44 64 GLU B O 1
ATOM 3890 N N . SER B 1 65 ? 3.811 9.984 20.938 1 95.19 65 SER B N 1
ATOM 3891 C CA . SER B 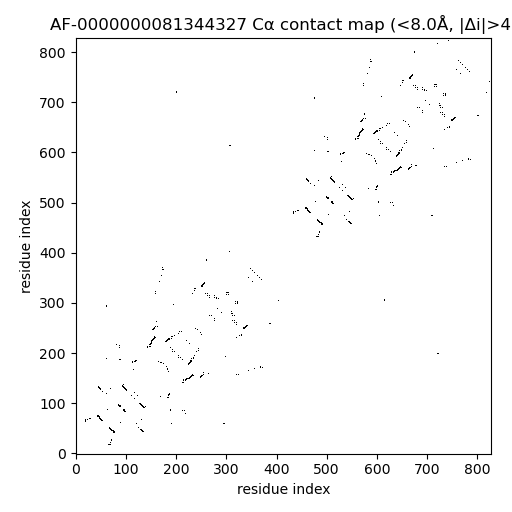1 65 ? 4.887 9.414 21.734 1 95.19 65 SER B CA 1
ATOM 3892 C C . SER B 1 65 ? 6.059 10.383 21.859 1 95.19 65 SER B C 1
ATOM 3894 O O . SER B 1 65 ? 7.059 10.07 22.516 1 95.19 65 SER B O 1
ATOM 3896 N N . ASP B 1 66 ? 5.941 11.547 21.266 1 97.38 66 ASP B N 1
ATOM 3897 C CA . ASP B 1 66 ? 6.965 12.578 21.406 1 97.38 66 ASP B CA 1
ATOM 3898 C C . ASP B 1 66 ? 6.965 13.164 22.812 1 97.38 66 ASP B C 1
ATOM 3900 O O . ASP B 1 66 ? 7.906 13.859 23.203 1 97.38 66 ASP B O 1
ATOM 3904 N N . PHE B 1 67 ? 5.867 12.82 23.562 1 97.81 67 PHE B N 1
ATOM 3905 C CA . PHE B 1 67 ? 5.707 13.406 24.891 1 97.81 67 PHE B CA 1
ATOM 3906 C C . PHE B 1 67 ? 5.539 12.328 25.938 1 97.81 67 PHE B C 1
ATOM 3908 O O . PHE B 1 67 ? 4.895 11.305 25.703 1 97.81 67 PHE B O 1
ATOM 3915 N N . LEU B 1 68 ? 6.18 12.555 27.062 1 97.62 68 LEU B N 1
ATOM 3916 C CA . LEU B 1 68 ? 5.773 11.859 28.266 1 97.62 68 LEU B CA 1
ATOM 3917 C C . LEU B 1 68 ? 4.668 12.625 29 1 97.62 68 LEU B C 1
ATOM 3919 O O . LEU B 1 68 ? 4.875 13.758 29.422 1 97.62 68 LEU B O 1
ATOM 3923 N N . SER B 1 69 ? 3.541 12.008 29.047 1 96.75 69 SER B N 1
ATOM 3924 C CA . SER B 1 69 ? 2.395 12.742 29.578 1 96.75 69 SER B CA 1
ATOM 3925 C C . SER B 1 69 ? 1.606 11.883 30.562 1 96.75 69 SER B C 1
ATOM 3927 O O . SER B 1 69 ? 1.709 10.656 30.547 1 96.75 69 SER B O 1
ATOM 3929 N N . PHE B 1 70 ? 0.893 12.547 31.391 1 97.12 70 PHE B N 1
ATOM 3930 C CA . PHE B 1 70 ? 0.073 11.883 32.406 1 97.12 70 PHE B CA 1
ATOM 3931 C C . PHE B 1 70 ? -1.272 12.578 32.562 1 97.12 70 PHE B C 1
ATOM 3933 O O . PHE B 1 70 ? -1.344 13.812 32.531 1 97.12 70 PHE B O 1
ATOM 3940 N N . HIS B 1 71 ? -2.232 11.781 32.781 1 96.19 71 HIS B N 1
ATOM 3941 C CA . HIS B 1 71 ? -3.604 12.273 32.844 1 96.19 71 HIS B CA 1
ATOM 3942 C C . HIS B 1 71 ? -3.764 13.32 33.938 1 96.19 71 HIS B C 1
ATOM 3944 O O . HIS B 1 71 ? -3.352 13.094 35.094 1 96.19 71 HIS B O 1
ATOM 3950 N N . GLU B 1 72 ? -4.367 14.445 33.594 1 94.62 72 GLU B N 1
ATOM 3951 C CA . GLU B 1 72 ? -4.676 15.492 34.562 1 94.62 72 GLU B CA 1
ATOM 3952 C C . GLU B 1 72 ? -6.176 15.547 34.844 1 94.62 72 GLU B C 1
ATOM 3954 O O . GLU B 1 72 ? -6.59 15.422 36 1 94.62 72 GLU B O 1
ATOM 3959 N N . LYS B 1 73 ? -6.953 15.734 33.719 1 92.69 73 LYS B N 1
ATOM 3960 C CA . LYS B 1 73 ? -8.398 15.859 33.875 1 92.69 73 LYS B CA 1
ATOM 3961 C C . LYS B 1 73 ? -9.125 15.5 32.594 1 92.69 73 LYS B C 1
ATOM 3963 O O . LYS B 1 73 ? -8.492 15.359 31.547 1 92.69 73 LYS B O 1
ATOM 3968 N N . SER B 1 74 ? -10.414 15.336 32.75 1 92.88 74 SER B N 1
ATOM 3969 C CA . SER B 1 74 ? -11.305 15.234 31.609 1 92.88 74 SER B CA 1
ATOM 3970 C C . SER B 1 74 ? -12.086 16.531 31.391 1 92.88 74 SER B C 1
ATOM 3972 O O . SER B 1 74 ? -12.359 17.25 32.344 1 92.88 74 SER B O 1
ATOM 3974 N N . THR B 1 75 ? -12.328 16.844 30.188 1 93.81 75 THR B N 1
ATOM 3975 C CA . THR B 1 75 ? -13.055 18.062 29.891 1 93.81 75 THR B CA 1
ATOM 3976 C C . THR B 1 75 ? -13.977 17.875 28.688 1 93.81 75 THR B C 1
ATOM 3978 O O . THR B 1 75 ? -14.141 16.75 28.203 1 93.81 75 THR B O 1
ATOM 3981 N N . ILE B 1 76 ? -14.617 18.984 28.25 1 94.25 76 ILE B N 1
ATOM 3982 C CA . ILE B 1 76 ? -15.57 18.922 27.156 1 94.25 76 ILE B CA 1
ATOM 3983 C C . ILE B 1 76 ? -14.906 19.391 25.875 1 94.25 76 ILE B C 1
ATOM 3985 O O . ILE B 1 76 ? -13.836 20.016 25.906 1 94.25 76 ILE B O 1
ATOM 3989 N N . PHE B 1 77 ? -15.523 19.172 24.75 1 96.12 77 PHE B N 1
ATOM 3990 C CA . PHE B 1 77 ? -14.992 19.484 23.422 1 96.12 77 PHE B CA 1
ATOM 3991 C C . PHE B 1 77 ? -14.828 20.984 23.25 1 96.12 77 PHE B C 1
ATOM 3993 O O . PHE B 1 77 ? -13.859 21.438 22.641 1 96.12 77 PHE B O 1
ATOM 4000 N N . GLU B 1 78 ? -15.68 21.766 23.812 1 94.19 78 GLU B N 1
ATOM 4001 C CA . GLU B 1 78 ? -15.672 23.219 23.656 1 94.19 78 GLU B CA 1
ATOM 4002 C C . GLU B 1 78 ? -14.406 23.828 24.234 1 94.19 78 GLU B C 1
ATOM 4004 O O . GLU B 1 78 ? -13.914 24.844 23.75 1 94.19 78 GLU B O 1
ATOM 4009 N N . GLU B 1 79 ? -13.875 23.172 25.172 1 94.62 79 GLU B N 1
ATOM 4010 C CA . GLU B 1 79 ? -12.656 23.688 25.781 1 94.62 79 GLU B CA 1
ATOM 4011 C C . GLU B 1 79 ? -11.477 23.625 24.812 1 94.62 79 GLU B C 1
ATOM 4013 O O . GLU B 1 79 ? -10.641 24.516 24.781 1 94.62 79 GLU B O 1
ATOM 4018 N N . ILE B 1 80 ? -11.445 22.562 24.078 1 95.69 80 ILE B N 1
ATOM 4019 C CA . ILE B 1 80 ? -10.305 22.422 23.172 1 95.69 80 ILE B CA 1
ATOM 4020 C C . ILE B 1 80 ? -10.547 23.219 21.891 1 95.69 80 ILE B C 1
ATOM 4022 O O . ILE B 1 80 ? -9.703 23.234 21 1 95.69 80 ILE B O 1
ATOM 4026 N N . CYS B 1 81 ? -11.672 23.812 21.781 1 95.12 81 CYS B N 1
ATOM 4027 C CA . CYS B 1 81 ? -11.969 24.703 20.656 1 95.12 81 CYS B CA 1
ATOM 4028 C C . CYS B 1 81 ? -11.438 26.109 20.922 1 95.12 81 CYS B C 1
ATOM 4030 O O . CYS B 1 81 ? -11.461 26.953 20.031 1 95.12 81 CYS B O 1
ATOM 4032 N N . GLU B 1 82 ? -10.914 26.281 22.062 1 92.19 82 GLU B N 1
ATOM 4033 C CA . GLU B 1 82 ? -10.328 27.578 22.375 1 92.19 82 GLU B CA 1
ATOM 4034 C C . GLU B 1 82 ? -9.031 27.797 21.609 1 92.19 82 GLU B C 1
ATOM 4036 O O . GLU B 1 82 ? -8.391 26.844 21.172 1 92.19 82 GLU B O 1
ATOM 4041 N N . GLU B 1 83 ? -8.703 29.078 21.406 1 89.81 83 GLU B N 1
ATOM 4042 C CA . GLU B 1 83 ? -7.453 29.406 20.734 1 89.81 83 GLU B CA 1
ATOM 4043 C C . GLU B 1 83 ? -6.254 28.828 21.484 1 89.81 83 GLU B C 1
ATOM 4045 O O . GLU B 1 83 ? -6.242 28.797 22.719 1 89.81 83 GLU B O 1
ATOM 4050 N N . GLY B 1 84 ? -5.355 28.312 20.688 1 92.12 84 GLY B N 1
ATOM 4051 C CA . GLY B 1 84 ? -4.145 27.781 21.281 1 92.12 84 GLY B CA 1
ATOM 4052 C C . GLY B 1 84 ? -4.035 26.266 21.172 1 92.12 84 GLY B C 1
ATOM 4053 O O . GLY B 1 84 ? -2.957 25.703 21.359 1 92.12 84 GLY B O 1
ATOM 4054 N N . TRP B 1 85 ? -5.172 25.703 20.984 1 95.94 85 TRP B N 1
ATOM 4055 C CA . TRP B 1 85 ? -5.164 24.25 20.781 1 95.94 85 TRP B CA 1
ATOM 4056 C C . TRP B 1 85 ? -4.969 23.906 19.312 1 95.94 85 TRP B C 1
ATOM 4058 O O . TRP B 1 85 ? -5.609 24.5 18.438 1 95.94 85 TRP B O 1
ATOM 4068 N N . PHE B 1 86 ? -4.066 22.984 19.016 1 97.12 86 PHE B N 1
ATOM 4069 C CA . PHE B 1 86 ? -3.766 22.531 17.672 1 97.12 86 PHE B CA 1
ATOM 4070 C C . PHE B 1 86 ? -3.754 21.016 17.578 1 97.12 86 PHE B C 1
ATOM 4072 O O . PHE B 1 86 ? -3.305 20.344 18.516 1 97.12 86 PHE B O 1
ATOM 4079 N N . ILE B 1 87 ? -4.238 20.469 16.531 1 98.5 87 ILE B N 1
ATOM 4080 C CA . ILE B 1 87 ? -4.082 19.031 16.312 1 98.5 87 ILE B CA 1
ATOM 4081 C C . ILE B 1 87 ? -2.613 18.703 16.062 1 98.5 87 ILE B C 1
ATOM 4083 O O . ILE B 1 87 ? -1.995 19.266 15.156 1 98.5 87 ILE B O 1
ATOM 4087 N N . TYR B 1 88 ? -2.062 17.844 16.875 1 98.5 88 TYR B N 1
ATOM 4088 C CA . TYR B 1 88 ? -0.646 17.5 16.828 1 98.5 88 TYR B CA 1
ATOM 4089 C C . TYR B 1 88 ? -0.427 16.203 16.062 1 98.5 88 TYR B C 1
ATOM 4091 O O . TYR B 1 88 ? 0.548 16.062 15.312 1 98.5 88 TYR B O 1
ATOM 4099 N N . ASN B 1 89 ? -1.345 15.266 16.281 1 98.38 89 ASN B N 1
ATOM 4100 C CA . ASN B 1 89 ? -1.26 13.945 15.672 1 98.38 89 ASN B CA 1
ATOM 4101 C C . ASN B 1 89 ? -2.619 13.25 15.633 1 98.38 89 ASN B C 1
ATOM 4103 O O . ASN B 1 89 ? -3.465 13.492 16.5 1 98.38 89 ASN B O 1
ATOM 4107 N N . ILE B 1 90 ? -2.789 12.516 14.586 1 98.31 90 ILE B N 1
ATOM 4108 C CA . ILE B 1 90 ? -3.992 11.695 14.469 1 98.31 90 ILE B CA 1
ATOM 4109 C C . ILE B 1 90 ? -3.604 10.234 14.281 1 98.31 90 ILE B C 1
ATOM 4111 O O . ILE B 1 90 ? -2.824 9.898 13.391 1 98.31 90 ILE B O 1
ATOM 4115 N N . THR B 1 91 ? -4.09 9.391 15.164 1 94.88 91 THR B N 1
ATOM 4116 C CA . THR B 1 91 ? -3.908 7.949 15.023 1 94.88 91 THR B CA 1
ATOM 4117 C C . THR B 1 91 ? -5.195 7.285 14.547 1 94.88 91 THR B C 1
ATOM 4119 O O . THR B 1 91 ? -6.18 7.965 14.258 1 94.88 91 THR B O 1
ATOM 4122 N N . SER B 1 92 ? -5.16 6.016 14.461 1 89.75 92 SER B N 1
ATOM 4123 C CA . SER B 1 92 ? -6.332 5.285 13.984 1 89.75 92 SER B CA 1
ATOM 4124 C C . SER B 1 92 ? -7.488 5.391 14.977 1 89.75 92 SER B C 1
ATOM 4126 O O . SER B 1 92 ? -8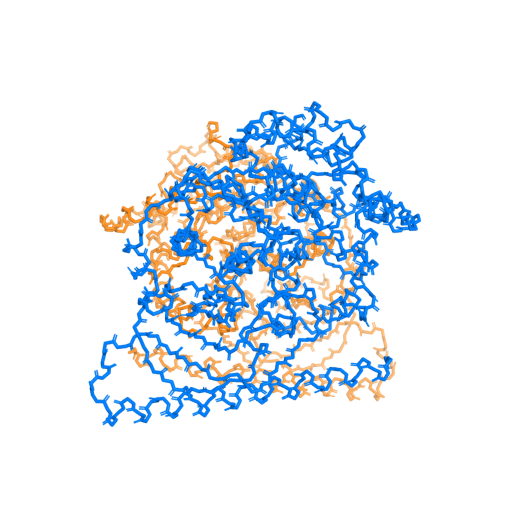.648 5.219 14.602 1 89.75 92 SER B O 1
ATOM 4128 N N . ASN B 1 93 ? -7.176 5.801 16.203 1 92.19 93 ASN B N 1
ATOM 4129 C CA . ASN B 1 93 ? -8.227 5.746 17.219 1 92.19 93 ASN B CA 1
ATOM 4130 C C . ASN B 1 93 ? -8.469 7.113 17.844 1 92.19 93 ASN B C 1
ATOM 4132 O O . ASN B 1 93 ? -9.555 7.383 18.359 1 92.19 93 ASN B O 1
ATOM 4136 N N . TYR B 1 94 ? -7.383 7.926 17.812 1 96.88 94 TYR B N 1
ATOM 4137 C CA . TYR B 1 94 ? -7.484 9.148 18.594 1 96.88 94 TYR B CA 1
ATOM 4138 C C . TYR B 1 94 ? -6.977 10.352 17.797 1 96.88 94 TYR B C 1
ATOM 4140 O O . TYR B 1 94 ? -6.188 10.195 16.859 1 96.88 94 TYR B O 1
ATOM 4148 N N . VAL B 1 95 ? -7.484 11.461 18.172 1 98.5 95 VAL B N 1
ATOM 4149 C CA . VAL B 1 95 ? -6.926 12.75 17.781 1 98.5 95 VAL B CA 1
ATOM 4150 C C . VAL B 1 95 ? -6.199 13.383 18.953 1 98.5 95 VAL B C 1
ATOM 4152 O O . VAL B 1 95 ? -6.781 13.562 20.031 1 98.5 95 VAL B O 1
ATOM 4155 N N . TYR B 1 96 ? -4.984 13.641 18.797 1 98.75 96 TYR B N 1
ATOM 4156 C CA . TYR B 1 96 ? -4.168 14.258 19.828 1 98.75 96 TYR B CA 1
ATOM 4157 C C . TYR B 1 96 ? -3.971 15.75 19.547 1 98.75 96 TYR B C 1
ATOM 4159 O O . TYR B 1 96 ? -3.609 16.141 18.438 1 98.75 96 TYR B O 1
ATOM 4167 N N . LEU B 1 97 ? -4.184 16.562 20.531 1 98.62 97 LEU B N 1
ATOM 4168 C CA . LEU B 1 97 ? -4.02 18 20.453 1 98.62 97 LEU B CA 1
ATOM 4169 C C . LEU B 1 97 ? -2.994 18.5 21.469 1 98.62 97 LEU B C 1
ATOM 4171 O O . LEU B 1 97 ? -2.748 17.844 22.469 1 98.62 97 LEU B O 1
ATOM 4175 N N . VAL B 1 98 ? -2.41 19.594 21.156 1 98.31 98 VAL B N 1
ATOM 4176 C CA . VAL B 1 98 ? -1.523 20.25 22.109 1 98.31 98 VAL B CA 1
ATOM 4177 C C . VAL B 1 98 ? -1.945 21.719 22.281 1 98.31 98 VAL B C 1
ATOM 4179 O O . VAL B 1 98 ? -2.496 22.328 21.375 1 98.31 98 VAL B O 1
ATOM 4182 N N . ARG B 1 99 ? -1.676 22.203 23.438 1 97 99 ARG B N 1
ATOM 4183 C CA . ARG B 1 99 ? -1.937 23.609 23.719 1 97 99 ARG B CA 1
ATOM 4184 C C . ARG B 1 99 ? -0.638 24.406 23.781 1 97 99 ARG B C 1
ATOM 4186 O O . ARG B 1 99 ? 0.307 24.016 24.469 1 97 99 ARG B O 1
ATOM 4193 N N . VAL B 1 100 ? -0.588 25.438 23 1 94 100 VAL B N 1
ATOM 4194 C CA . VAL B 1 100 ? 0.547 26.359 23.047 1 94 100 VAL B CA 1
ATOM 4195 C C . VAL B 1 100 ? 0.102 27.703 23.609 1 94 100 VAL B C 1
ATOM 4197 O O . VAL B 1 100 ? -0.953 28.219 23.25 1 94 100 VAL B O 1
ATOM 4200 N N . PRO B 1 101 ? 0.879 28.078 24.625 1 83.06 101 PRO B N 1
ATOM 4201 C CA . PRO B 1 101 ? 0.483 29.359 25.219 1 83.06 101 PRO B CA 1
ATOM 4202 C C . PRO B 1 101 ? 0.605 30.531 24.234 1 83.06 101 PRO B C 1
ATOM 4204 O O . PRO B 1 101 ? 1.482 30.531 23.359 1 83.06 101 PRO B O 1
ATOM 4207 N N . SER B 1 102 ? -0.449 31.297 24.172 1 70.25 102 SER B N 1
ATOM 4208 C CA . SER B 1 102 ? -0.335 32.5 23.375 1 70.25 102 SER B CA 1
ATOM 4209 C C . SER B 1 102 ? 0.617 33.5 24.016 1 70.25 102 SER B C 1
ATOM 4211 O O . SER B 1 102 ? 0.51 33.812 25.203 1 70.25 102 SER B O 1
ATOM 4213 N N . ILE B 1 103 ? 1.764 33.688 23.516 1 61.12 103 ILE B N 1
ATOM 4214 C CA . ILE B 1 103 ? 2.625 34.719 24.109 1 61.12 103 ILE B CA 1
ATOM 4215 C C . ILE B 1 103 ? 1.862 36.031 24.234 1 61.12 103 ILE B C 1
ATOM 4217 O O . ILE B 1 103 ? 1.841 36.656 25.297 1 61.12 103 ILE B O 1
ATOM 4221 N N . ASP B 1 104 ? 1.328 36.5 23.078 1 66.94 104 ASP B N 1
ATOM 4222 C CA . ASP B 1 104 ? 0.525 37.719 23 1 66.94 104 ASP B CA 1
ATOM 4223 C C . ASP B 1 104 ? -0.656 37.531 22.047 1 66.94 104 ASP B C 1
ATOM 4225 O O . ASP B 1 104 ? -0.466 37.281 20.844 1 66.94 104 ASP B O 1
ATOM 4229 N N . PRO B 1 105 ? -1.805 37.531 22.641 1 64.69 105 PRO B N 1
ATOM 4230 C CA . PRO B 1 105 ? -2.998 37.344 21.797 1 64.69 105 PRO B CA 1
ATOM 4231 C C . PRO B 1 105 ? -2.992 38.25 20.562 1 64.69 105 PRO B C 1
ATOM 4233 O O . PRO B 1 105 ? -3.527 37.875 19.516 1 64.69 105 PRO B O 1
ATOM 4236 N N . GLU B 1 106 ? -2.379 39.344 20.75 1 64.25 106 GLU B N 1
ATOM 4237 C CA . GLU B 1 106 ? -2.338 40.281 19.641 1 64.25 106 GLU B CA 1
ATOM 4238 C C . GLU B 1 106 ? -1.401 39.812 18.531 1 64.25 106 GLU B C 1
ATOM 4240 O O . GLU B 1 106 ? -1.549 40.188 17.375 1 64.25 106 GLU B O 1
ATOM 4245 N N . PHE B 1 107 ? -0.685 38.844 18.953 1 70.94 107 PHE B N 1
ATOM 4246 C CA . PHE B 1 107 ? 0.333 38.438 17.984 1 70.94 107 PHE B CA 1
ATOM 4247 C C . PHE B 1 107 ? 0.28 36.938 17.734 1 70.94 107 PHE B C 1
ATOM 4249 O O . PHE B 1 107 ? 1.262 36.344 17.281 1 70.94 107 PHE B O 1
ATOM 4256 N N . TYR B 1 108 ? -0.804 36.438 18 1 78 108 TYR B N 1
ATOM 4257 C CA . TYR B 1 108 ? -0.929 34.969 17.891 1 78 108 TYR B CA 1
ATOM 4258 C C . TYR B 1 108 ? -0.707 34.5 16.453 1 78 108 TYR B C 1
ATOM 4260 O O . TYR B 1 108 ? 0.122 33.625 16.203 1 78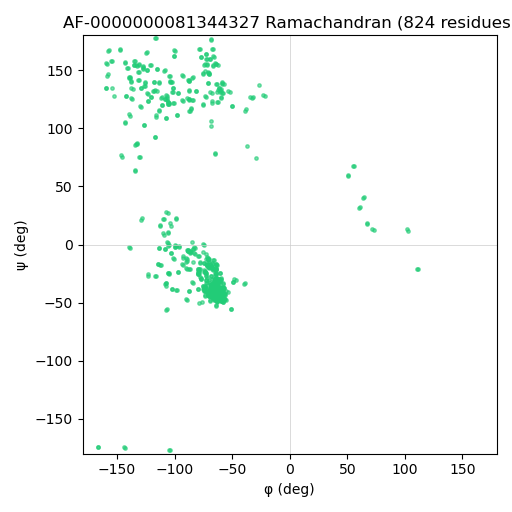 108 TYR B O 1
ATOM 4268 N N . GLU B 1 109 ? -1.35 35.219 15.562 1 82.44 109 GLU B N 1
ATOM 4269 C CA . GLU B 1 109 ? -1.239 34.875 14.156 1 82.44 109 GLU B CA 1
ATOM 4270 C C . GLU B 1 109 ? 0.188 35.031 13.648 1 82.44 109 GLU B C 1
ATOM 4272 O O . GLU B 1 109 ? 0.65 34.281 12.797 1 82.44 109 GLU B O 1
ATOM 4277 N N . SER B 1 110 ? 0.769 35.906 14.219 1 82.81 110 SER B N 1
ATOM 4278 C CA . SER B 1 110 ? 2.148 36.188 13.812 1 82.81 110 SER B CA 1
ATOM 4279 C C . SER B 1 110 ? 3.074 35.062 14.281 1 82.81 110 SER B C 1
ATOM 4281 O O . SER B 1 110 ? 4.062 34.75 13.609 1 82.81 110 SER B O 1
ATOM 4283 N N . SER B 1 111 ? 2.705 34.469 15.312 1 84.75 111 SER B N 1
ATOM 4284 C CA . SER B 1 111 ? 3.559 33.438 15.875 1 84.75 111 SER B CA 1
ATOM 4285 C C . SER B 1 111 ? 3.445 32.125 15.078 1 84.75 111 SER B C 1
ATOM 4287 O O . SER B 1 111 ? 4.414 31.375 14.977 1 84.75 111 SER B O 1
ATOM 4289 N N . ILE B 1 112 ? 2.33 31.984 14.508 1 90.56 112 ILE B N 1
ATOM 4290 C CA . ILE B 1 112 ? 2.129 30.688 13.859 1 90.56 112 ILE B CA 1
ATOM 4291 C C . ILE B 1 112 ? 2.291 30.828 12.352 1 90.56 112 ILE B C 1
ATOM 4293 O O . ILE B 1 112 ? 2.295 29.844 11.617 1 90.56 112 ILE B O 1
ATOM 4297 N N . SER B 1 113 ? 2.416 32.031 11.891 1 94.38 113 SER B N 1
ATOM 4298 C CA . SER B 1 113 ? 2.59 32.281 10.461 1 94.38 113 SER B CA 1
ATOM 4299 C C . SER B 1 113 ? 3.898 31.688 9.953 1 94.38 113 SER B C 1
ATOM 4301 O O . SER B 1 113 ? 4.863 31.562 10.703 1 94.38 113 SER B O 1
ATOM 4303 N N . VAL B 1 114 ? 3.98 31.406 8.734 1 95.62 114 VAL B N 1
ATOM 4304 C CA . VAL B 1 114 ? 5.125 30.75 8.094 1 95.62 114 VAL B CA 1
ATOM 4305 C C . VAL B 1 114 ? 6.352 31.656 8.188 1 95.62 114 VAL B C 1
ATOM 4307 O O . VAL B 1 114 ? 7.484 31.188 8.109 1 95.62 114 VAL B O 1
ATOM 4310 N N . GLU B 1 115 ? 6.086 32.938 8.398 1 90.31 115 GLU B N 1
ATOM 4311 C CA . GLU B 1 115 ? 7.176 33.906 8.539 1 90.31 115 GLU B CA 1
ATOM 4312 C C . GLU B 1 115 ? 8.062 33.562 9.734 1 90.31 115 GLU B C 1
ATOM 4314 O O . GLU B 1 115 ? 9.289 33.656 9.641 1 90.31 115 GLU B O 1
ATOM 4319 N N . ASN B 1 116 ? 7.445 33.125 10.758 1 87.44 116 ASN B N 1
ATOM 4320 C CA . ASN B 1 116 ? 8.172 32.844 11.992 1 87.44 116 ASN B CA 1
ATOM 4321 C C . ASN B 1 116 ? 8.156 31.359 12.328 1 87.44 116 ASN B C 1
ATOM 4323 O O . ASN B 1 116 ? 8.961 30.891 13.141 1 87.44 116 ASN B O 1
ATOM 4327 N N . CYS B 1 117 ? 7.234 30.688 11.672 1 90.75 117 CYS B N 1
ATOM 4328 C CA . CYS B 1 117 ? 7.051 29.25 11.914 1 90.75 117 CYS B CA 1
ATOM 4329 C C . CYS B 1 117 ? 6.965 28.484 10.602 1 90.75 117 CYS B C 1
ATOM 4331 O O . CYS B 1 117 ? 5.871 28.156 10.141 1 90.75 117 CYS B O 1
ATOM 4333 N N . SER B 1 118 ? 8.133 28.125 10.141 1 89.38 118 SER B N 1
ATOM 4334 C CA . SER B 1 118 ? 8.156 27.469 8.844 1 89.38 118 SER B CA 1
ATOM 4335 C C . SER B 1 118 ? 7.621 26.047 8.945 1 89.38 118 SER B C 1
ATOM 4337 O O . SER B 1 118 ? 7.062 25.516 7.977 1 89.38 118 SER B O 1
ATOM 4339 N N . LYS B 1 119 ? 7.863 25.484 10.141 1 93.19 119 LYS B N 1
ATOM 4340 C CA . LYS B 1 119 ? 7.363 24.141 10.422 1 93.19 119 LYS B CA 1
ATOM 4341 C C . LYS B 1 119 ? 6.551 24.109 11.719 1 93.19 119 LYS B C 1
ATOM 4343 O O . LYS B 1 119 ? 7.117 24.047 12.805 1 93.19 119 LYS B O 1
ATOM 4348 N N . MET B 1 120 ? 5.328 24.078 11.539 1 95.25 120 MET B N 1
ATOM 4349 C CA . MET B 1 120 ? 4.434 24.125 12.688 1 95.25 120 MET B CA 1
ATOM 4350 C C . MET B 1 120 ? 4.652 22.922 13.602 1 95.25 120 MET B C 1
ATOM 4352 O O . MET B 1 120 ? 4.492 23.031 14.82 1 95.25 120 MET B O 1
ATOM 4356 N N . SER B 1 121 ? 5.062 21.797 13.016 1 95.44 121 SER B N 1
ATOM 4357 C CA . SER B 1 121 ? 5.32 20.594 13.805 1 95.44 121 SER B CA 1
ATOM 4358 C C . SER B 1 121 ? 6.391 20.844 14.859 1 95.44 121 SER B C 1
ATOM 4360 O O . SER B 1 121 ? 6.223 20.484 16.016 1 95.44 121 SER B O 1
ATOM 4362 N N . ASN B 1 122 ? 7.449 21.5 14.477 1 94.31 122 ASN B N 1
ATOM 4363 C CA . ASN B 1 122 ? 8.539 21.781 15.398 1 94.31 122 ASN B CA 1
ATOM 4364 C C . ASN B 1 122 ? 8.125 22.812 16.453 1 94.31 122 ASN B C 1
ATOM 4366 O O . ASN B 1 122 ? 8.477 22.688 17.625 1 94.31 122 ASN B O 1
ATOM 4370 N N . TYR B 1 123 ? 7.422 23.781 16 1 94.44 123 TYR B N 1
ATOM 4371 C CA . TYR B 1 123 ? 6.953 24.828 16.906 1 94.44 123 TYR B CA 1
ATOM 4372 C C . TYR B 1 123 ? 6.066 24.234 18 1 94.44 123 TYR B C 1
ATOM 4374 O O . TYR B 1 123 ? 6.25 24.531 19.188 1 94.44 123 TYR B O 1
ATOM 4382 N N . LEU B 1 124 ? 5.117 23.422 17.594 1 96.38 124 LEU B N 1
ATOM 4383 C CA . LEU B 1 124 ? 4.203 22.812 18.547 1 96.38 124 LEU B CA 1
ATOM 4384 C C . LEU B 1 124 ? 4.949 21.875 19.5 1 96.38 124 LEU B C 1
ATOM 4386 O O . LEU B 1 124 ? 4.672 21.859 20.703 1 96.38 124 LEU B O 1
ATOM 4390 N N . PHE B 1 125 ? 5.895 21.141 18.984 1 96.94 125 PHE B N 1
ATOM 4391 C CA . PHE B 1 125 ? 6.695 20.234 19.797 1 96.94 125 PHE B CA 1
ATOM 4392 C C . PHE B 1 125 ? 7.438 21 20.891 1 96.94 125 PHE B C 1
ATOM 4394 O O . PHE B 1 125 ? 7.438 20.594 22.047 1 96.94 125 PHE B O 1
ATOM 4401 N N . GLU B 1 126 ? 7.988 22.125 20.531 1 95.31 126 GLU B N 1
ATOM 4402 C CA . GLU B 1 126 ? 8.852 22.891 21.438 1 95.31 126 GLU B CA 1
ATOM 4403 C C . GLU B 1 126 ? 8.023 23.656 22.469 1 95.31 126 GLU B C 1
ATOM 4405 O O . GLU B 1 126 ? 8.469 23.844 23.609 1 95.31 126 GLU B O 1
ATOM 4410 N N . ASN B 1 127 ? 6.836 24.031 22.109 1 94.56 127 ASN B N 1
ATOM 4411 C CA . ASN B 1 127 ? 6.141 24.984 22.953 1 94.56 127 ASN B CA 1
ATOM 4412 C C . ASN B 1 127 ? 4.91 24.375 23.609 1 94.56 127 ASN B C 1
ATOM 4414 O O . ASN B 1 127 ? 4.234 25.016 24.406 1 94.56 127 ASN B O 1
ATOM 4418 N N . ALA B 1 128 ? 4.617 23.141 23.297 1 96.88 128 ALA B N 1
ATOM 4419 C CA . ALA B 1 128 ? 3.424 22.5 23.859 1 96.88 128 ALA B CA 1
ATOM 4420 C C . ALA B 1 128 ? 3.484 22.469 25.375 1 96.88 128 ALA B C 1
ATOM 4422 O O . ALA B 1 128 ? 4.492 22.062 25.953 1 96.88 128 ALA B O 1
ATOM 4423 N N . GLU B 1 129 ? 2.361 22.844 26.047 1 96.5 129 GLU B N 1
ATOM 4424 C CA . GLU B 1 129 ? 2.285 22.828 27.5 1 96.5 129 GLU B CA 1
ATOM 4425 C C . GLU B 1 129 ? 1.388 21.703 28 1 96.5 129 GLU B C 1
ATOM 4427 O O . GLU B 1 129 ? 1.589 21.172 29.094 1 96.5 129 GLU B O 1
ATOM 4432 N N . ARG B 1 130 ? 0.381 21.438 27.234 1 97.44 130 ARG B N 1
ATOM 4433 C CA . ARG B 1 130 ? -0.572 20.375 27.547 1 97.44 130 ARG B CA 1
ATOM 4434 C C . ARG B 1 130 ? -0.866 19.516 26.328 1 97.44 130 ARG B C 1
ATOM 4436 O O . ARG B 1 130 ? -0.678 19.938 25.188 1 97.44 130 ARG B O 1
ATOM 4443 N N . LEU B 1 131 ? -1.231 18.344 26.625 1 98.19 131 LEU B N 1
ATOM 4444 C CA . LEU B 1 131 ? -1.677 17.391 25.609 1 98.19 131 LEU B CA 1
ATOM 4445 C C . LEU B 1 131 ? -3.127 16.984 25.844 1 98.19 131 LEU B C 1
ATOM 4447 O O . LEU B 1 131 ? -3.566 16.875 27 1 98.19 131 LEU B O 1
ATOM 4451 N N . ALA B 1 132 ? -3.893 16.859 24.828 1 98.31 132 ALA B N 1
ATOM 4452 C CA . ALA B 1 132 ? -5.262 16.359 24.938 1 98.31 132 ALA B CA 1
ATOM 4453 C C . ALA B 1 132 ? -5.5 15.203 23.969 1 98.31 132 ALA B C 1
ATOM 4455 O O . ALA B 1 132 ? -4.832 15.102 22.938 1 98.31 132 ALA B O 1
ATOM 4456 N N . ARG B 1 133 ? -6.387 14.391 24.297 1 97.88 133 ARG B N 1
ATOM 4457 C CA . ARG B 1 133 ? -6.738 13.234 23.484 1 97.88 133 ARG B CA 1
ATOM 4458 C C . ARG B 1 133 ? -8.25 13.055 23.422 1 97.88 133 ARG B C 1
ATOM 4460 O O . ARG B 1 133 ? -8.945 13.219 24.422 1 97.88 133 ARG B O 1
ATOM 4467 N N . ILE B 1 134 ? -8.766 12.812 22.281 1 97.75 134 ILE B N 1
ATOM 4468 C CA . ILE B 1 134 ? -10.188 12.562 22.062 1 97.75 134 ILE B CA 1
ATOM 4469 C C . ILE B 1 134 ? -10.367 11.406 21.078 1 97.75 134 ILE B C 1
ATOM 4471 O O . ILE B 1 134 ? -9.617 11.289 20.109 1 97.75 134 ILE B O 1
ATOM 4475 N N . ASP B 1 135 ? -11.328 10.602 21.375 1 96.44 135 ASP B N 1
ATOM 4476 C CA . ASP B 1 135 ? -11.648 9.516 20.453 1 96.44 135 ASP B CA 1
ATOM 4477 C C . ASP B 1 135 ? -12.023 10.062 19.062 1 96.44 135 ASP B C 1
ATOM 4479 O O . ASP B 1 135 ? -12.734 11.062 18.969 1 96.44 135 ASP B O 1
ATOM 4483 N N . MET B 1 136 ? -11.555 9.406 18.094 1 96.19 136 MET B N 1
ATOM 4484 C CA . MET B 1 136 ? -11.695 9.891 16.719 1 96.19 136 MET B CA 1
ATOM 4485 C C . MET B 1 136 ? -13.164 10.039 16.344 1 96.19 136 MET B C 1
ATOM 4487 O O . MET B 1 136 ? -13.555 11.031 15.727 1 96.19 136 MET B O 1
ATOM 4491 N N . GLU B 1 137 ? -13.992 9.031 16.625 1 94.31 137 GLU B N 1
ATOM 4492 C CA . GLU B 1 137 ? -15.406 9.078 16.281 1 94.31 137 GLU B CA 1
ATOM 4493 C C . GLU B 1 137 ? -16.109 10.219 17.016 1 94.31 137 GLU B C 1
ATOM 4495 O O . GLU B 1 137 ? -16.938 10.922 16.422 1 94.31 137 GLU B O 1
ATOM 4500 N N . THR B 1 138 ? -15.75 10.32 18.25 1 96.31 138 THR B N 1
ATOM 4501 C CA . THR B 1 138 ? -16.312 11.414 19.031 1 96.31 138 THR B CA 1
ATOM 4502 C C . THR B 1 138 ? -15.883 12.758 18.469 1 96.31 138 THR B C 1
ATOM 4504 O O . THR B 1 138 ? -16.688 13.695 18.406 1 96.31 138 THR B O 1
ATOM 4507 N N . PHE B 1 139 ? -14.703 12.852 18.109 1 97.88 139 PHE B N 1
ATOM 4508 C CA . PHE B 1 139 ? -14.18 14.078 17.516 1 97.88 139 PHE B CA 1
ATOM 4509 C C . PHE B 1 139 ? -14.953 14.445 16.25 1 97.88 139 PHE B C 1
ATOM 4511 O O . PHE B 1 139 ? -15.352 15.594 16.078 1 97.88 139 PHE B O 1
ATOM 4518 N N . GLU B 1 140 ? -15.141 13.516 15.375 1 96.44 140 GLU B N 1
ATOM 4519 C CA . GLU B 1 140 ? -15.852 13.75 14.125 1 96.44 140 GLU B CA 1
ATOM 4520 C C . GLU B 1 140 ? -17.281 14.219 14.383 1 96.44 140 GLU B C 1
ATOM 4522 O O . GLU B 1 140 ? -17.781 15.117 13.703 1 96.44 140 GLU B O 1
ATOM 4527 N N . ARG B 1 141 ? -17.891 13.586 15.32 1 95.38 141 ARG B N 1
ATOM 4528 C CA . ARG B 1 141 ? -19.266 13.969 15.68 1 95.38 141 ARG B CA 1
ATOM 4529 C C . ARG B 1 141 ? -19.297 15.398 16.219 1 95.38 141 ARG B C 1
ATOM 4531 O O . ARG B 1 141 ? -20.156 16.188 15.805 1 95.38 141 ARG B O 1
ATOM 4538 N N . ALA B 1 142 ? -18.406 15.68 17.078 1 95.62 142 ALA B N 1
ATOM 4539 C CA . ALA B 1 142 ? -18.375 17 17.688 1 95.62 142 ALA B CA 1
ATOM 4540 C C . ALA B 1 142 ? -18.016 18.078 16.672 1 95.62 142 ALA B C 1
ATOM 4542 O O . ALA B 1 142 ? -18.547 19.188 16.719 1 95.62 142 ALA B O 1
ATOM 4543 N N . ALA B 1 143 ? -17.172 17.75 15.766 1 95.44 143 ALA B N 1
ATOM 4544 C CA . ALA B 1 143 ? -16.672 18.703 14.781 1 95.44 143 ALA B CA 1
ATOM 4545 C C . ALA B 1 143 ? -17.781 19.109 13.805 1 95.44 143 ALA B C 1
ATOM 4547 O O . ALA B 1 143 ? -17.656 20.125 13.109 1 95.44 143 ALA B O 1
ATOM 4548 N N . LYS B 1 144 ? -18.844 18.375 13.727 1 92.19 144 LYS B N 1
ATOM 4549 C CA . LYS B 1 144 ? -19.969 18.703 12.859 1 92.19 144 LYS B CA 1
ATOM 4550 C C . LYS B 1 144 ? -20.641 20 13.297 1 92.19 144 LYS B C 1
ATOM 4552 O O . LYS B 1 144 ? -21.297 20.672 12.492 1 92.19 144 LYS B O 1
ATOM 4557 N N . SER B 1 145 ? -20.469 20.281 14.508 1 91.88 145 SER B N 1
ATOM 4558 C CA . SER B 1 145 ? -21.125 21.469 15.047 1 91.88 145 SER B CA 1
ATOM 4559 C C . SER B 1 145 ? -20.297 22.719 14.758 1 91.88 145 SER B C 1
ATOM 4561 O O . SER B 1 145 ? -20.781 23.844 14.938 1 91.88 145 SER B O 1
ATOM 4563 N N . LEU B 1 146 ? -19.156 22.453 14.242 1 93.06 146 LEU B N 1
ATOM 4564 C CA . LEU B 1 146 ? -18.312 23.609 13.961 1 93.06 146 LEU B CA 1
ATOM 4565 C C . LEU B 1 146 ? -18.797 24.359 12.727 1 93.06 146 LEU B C 1
ATOM 4567 O O . LEU B 1 146 ? -19.391 23.766 11.828 1 93.06 146 LEU B O 1
ATOM 4571 N N . GLY B 1 147 ? -18.656 25.594 12.695 1 84.56 147 GLY B N 1
ATOM 4572 C CA . GLY B 1 147 ? -19.172 26.453 11.641 1 84.56 147 GLY B CA 1
ATOM 4573 C C . GLY B 1 147 ? -18.469 26.25 10.312 1 84.56 147 GLY B C 1
ATOM 4574 O O . GLY B 1 147 ? -17.547 25.438 10.211 1 84.56 147 GLY B O 1
ATOM 4575 N N . LYS B 1 148 ? -18.922 26.938 9.312 1 88.56 148 LYS B N 1
ATOM 4576 C CA . LYS B 1 148 ? -18.344 26.922 7.969 1 88.56 148 LYS B CA 1
ATOM 4577 C C . LYS B 1 148 ? -17.094 27.797 7.898 1 88.56 148 LYS B C 1
ATOM 4579 O O . LYS B 1 148 ? -16.781 28.516 8.852 1 88.56 148 LYS B O 1
ATOM 4584 N N . PHE B 1 149 ? -16.406 27.625 6.805 1 93.38 149 PHE B N 1
ATOM 4585 C CA . PHE B 1 149 ? -15.242 28.484 6.582 1 93.38 149 PHE B CA 1
ATOM 4586 C C . PHE B 1 149 ? -15.648 29.953 6.496 1 93.38 149 PHE B C 1
ATOM 4588 O O . PHE B 1 149 ? -16.656 30.281 5.863 1 93.38 149 PHE B O 1
ATOM 4595 N N . GLN B 1 150 ? -14.953 30.797 7.141 1 94.5 150 GLN B N 1
ATOM 4596 C CA . GLN B 1 150 ? -15.266 32.219 7.148 1 94.5 150 GLN B CA 1
ATOM 4597 C C . GLN B 1 150 ? -14.586 32.938 5.996 1 94.5 150 GLN B C 1
ATOM 4599 O O . GLN B 1 150 ? -14.758 34.156 5.824 1 94.5 150 GLN B O 1
ATOM 4604 N N . GLY B 1 151 ? -13.789 32.281 5.25 1 95.38 151 GLY B N 1
ATOM 4605 C CA . GLY B 1 151 ? -13.062 32.75 4.086 1 95.38 151 GLY B CA 1
ATOM 4606 C C . GLY B 1 151 ? -12.469 31.625 3.256 1 95.38 151 GLY B C 1
ATOM 4607 O O . GLY B 1 151 ? -12.734 30.453 3.52 1 95.38 151 GLY B O 1
ATOM 4608 N N . PRO B 1 152 ? -11.711 32.031 2.266 1 97.19 152 PRO B N 1
ATOM 4609 C CA . PRO B 1 152 ? -11.109 30.984 1.418 1 97.19 152 PRO B CA 1
ATOM 4610 C C . PRO B 1 152 ? -10.008 30.203 2.135 1 97.19 152 PRO B C 1
ATOM 4612 O O . PRO B 1 152 ? -9.32 30.75 3.002 1 97.19 152 PRO B O 1
ATOM 4615 N N . VAL B 1 153 ? -9.906 28.984 1.789 1 98.25 153 VAL B N 1
ATOM 4616 C CA . VAL B 1 153 ? -8.828 28.109 2.25 1 98.25 153 VAL B CA 1
ATOM 4617 C C . VAL B 1 153 ? -8.078 27.531 1.05 1 98.25 153 VAL B C 1
ATOM 4619 O O . VAL B 1 153 ? -8.695 27.062 0.093 1 98.25 153 VAL B O 1
ATOM 4622 N N . VAL B 1 154 ? -6.785 27.641 1.074 1 98.44 154 VAL B N 1
ATOM 4623 C CA . VAL B 1 154 ? -5.945 27.172 -0.024 1 98.44 154 VAL B CA 1
ATOM 4624 C C . VAL B 1 154 ? -4.875 26.219 0.513 1 98.44 154 VAL B C 1
ATOM 4626 O O . VAL B 1 154 ? -4.305 26.453 1.58 1 98.44 154 VAL B O 1
ATOM 4629 N N . MET B 1 155 ? -4.66 25.156 -0.145 1 98.44 155 MET B N 1
ATOM 4630 C CA . MET B 1 155 ? -3.58 24.234 0.185 1 98.44 155 MET B CA 1
ATOM 4631 C C . MET B 1 155 ? -2.455 24.312 -0.84 1 98.44 155 MET B C 1
ATOM 4633 O O . MET B 1 155 ? -2.701 24.266 -2.045 1 98.44 155 MET B O 1
ATOM 4637 N N . MET B 1 156 ? -1.296 24.484 -0.325 1 98.25 156 MET B N 1
ATOM 4638 C CA . MET B 1 156 ? -0.109 24.594 -1.169 1 98.25 156 MET B CA 1
ATOM 4639 C C . MET B 1 156 ? 0.791 23.375 -1.006 1 98.25 156 MET B C 1
ATOM 4641 O O . MET B 1 156 ? 1.259 23.078 0.097 1 98.25 156 MET B O 1
ATOM 4645 N N . TYR B 1 157 ? 0.995 22.703 -2.1 1 98.38 157 TYR B N 1
ATOM 4646 C CA . TYR B 1 157 ? 1.813 21.5 -2.109 1 98.38 157 TYR B CA 1
ATOM 4647 C C . TYR B 1 157 ? 3.143 21.734 -2.814 1 98.38 157 TYR B C 1
ATOM 4649 O O . TYR B 1 157 ? 3.234 22.594 -3.697 1 98.38 157 TYR B O 1
ATOM 4657 N N . SER B 1 158 ? 4.164 21.031 -2.398 1 97.31 158 SER B N 1
ATOM 4658 C CA . SER B 1 158 ? 5.473 21.078 -3.045 1 97.31 158 SER B CA 1
ATOM 4659 C C . SER B 1 158 ? 6.301 19.844 -2.725 1 97.31 158 SER B C 1
ATOM 4661 O O . SER B 1 158 ? 6.039 19.156 -1.734 1 97.31 158 SER B O 1
ATOM 4663 N N . THR B 1 159 ? 7.25 19.516 -3.6 1 95.69 159 THR B N 1
ATOM 4664 C CA . THR B 1 159 ? 8.219 18.484 -3.246 1 95.69 159 THR B CA 1
ATOM 4665 C C . THR B 1 159 ? 9.109 18.938 -2.096 1 95.69 159 THR B C 1
ATOM 4667 O O . THR B 1 159 ? 9.172 20.141 -1.793 1 95.69 159 THR B O 1
ATOM 4670 N N . PRO B 1 160 ? 9.742 17.984 -1.464 1 93.88 160 PRO B N 1
ATOM 4671 C CA . PRO B 1 160 ? 10.656 18.391 -0.4 1 93.88 160 PRO B CA 1
ATOM 4672 C C . PRO B 1 160 ? 11.828 19.234 -0.92 1 93.88 160 PRO B C 1
ATOM 4674 O O . PRO B 1 160 ? 12.359 18.953 -2 1 93.88 160 PRO B O 1
ATOM 4677 N N . CYS B 1 161 ? 12.164 20.266 -0.187 1 90.38 161 CYS B N 1
ATOM 4678 C CA . CYS B 1 161 ? 13.344 21.078 -0.452 1 90.38 161 CYS B CA 1
ATOM 4679 C C . CYS B 1 161 ? 13.273 21.703 -1.835 1 90.38 161 CYS B C 1
ATOM 4681 O O . CYS B 1 161 ? 14.289 21.828 -2.523 1 90.38 161 CYS B O 1
ATOM 4683 N N . SER B 1 162 ? 12.078 22 -2.283 1 90 162 SER B N 1
ATOM 4684 C CA . SER B 1 162 ? 11.938 22.562 -3.623 1 90 162 SER B CA 1
ATOM 4685 C C . SER B 1 162 ? 11.625 24.062 -3.572 1 90 162 SER B C 1
ATOM 4687 O O . SER B 1 162 ? 11.359 24.672 -4.602 1 90 162 SER B O 1
ATOM 4689 N N . GLY B 1 163 ? 11.562 24.594 -2.396 1 89.81 163 GLY B N 1
ATOM 4690 C CA . GLY B 1 163 ? 11.32 26.016 -2.287 1 89.81 163 GLY B CA 1
ATOM 4691 C C . GLY B 1 163 ? 9.898 26.359 -1.897 1 89.81 163 GLY B C 1
ATOM 4692 O O . GLY B 1 163 ? 9.477 27.516 -1.992 1 89.81 163 GLY B O 1
ATOM 4693 N N . GLY B 1 164 ? 9.188 25.375 -1.494 1 92.94 164 GLY B N 1
ATOM 4694 C CA . GLY B 1 164 ? 7.82 25.625 -1.054 1 92.94 164 GLY B CA 1
ATOM 4695 C C . GLY B 1 164 ? 7.723 26.625 0.073 1 92.94 164 GLY B C 1
ATOM 4696 O O . GLY B 1 164 ? 6.816 27.469 0.089 1 92.94 164 GLY B O 1
ATOM 4697 N N . THR B 1 165 ? 8.703 26.562 0.99 1 93.44 165 THR B N 1
ATOM 4698 C CA . THR B 1 165 ? 8.719 27.484 2.113 1 93.44 165 THR B CA 1
ATOM 4699 C C . THR B 1 165 ? 9.008 28.906 1.636 1 93.44 165 THR B C 1
ATOM 4701 O O . THR B 1 165 ? 8.438 29.875 2.154 1 93.44 165 THR B O 1
ATOM 4704 N N . VAL B 1 166 ? 9.805 29.031 0.656 1 93 166 VAL B N 1
ATOM 4705 C CA . VAL B 1 166 ? 10.125 30.344 0.087 1 93 166 VAL B CA 1
ATOM 4706 C C . VAL B 1 166 ? 8.875 30.953 -0.549 1 93 166 VAL B C 1
ATOM 4708 O O . VAL B 1 166 ? 8.555 32.125 -0.321 1 93 166 VAL B O 1
ATOM 4711 N N . ALA B 1 167 ? 8.227 30.141 -1.318 1 94.5 167 ALA B N 1
ATOM 4712 C CA . ALA B 1 167 ? 6.992 30.609 -1.953 1 94.5 167 ALA B CA 1
ATOM 4713 C C . ALA B 1 167 ? 5.961 31.016 -0.909 1 94.5 167 ALA B C 1
ATOM 4715 O O . ALA B 1 167 ? 5.27 32.031 -1.077 1 94.5 167 ALA B O 1
ATOM 4716 N N . ALA B 1 168 ? 5.871 30.281 0.153 1 96.44 168 ALA B N 1
ATOM 4717 C CA . ALA B 1 168 ? 4.918 30.547 1.225 1 96.44 168 ALA B CA 1
ATOM 4718 C C . ALA B 1 168 ? 5.246 31.859 1.927 1 96.44 168 ALA B C 1
ATOM 4720 O O . ALA B 1 168 ? 4.352 32.656 2.217 1 96.44 168 ALA B O 1
ATOM 4721 N N . LYS B 1 169 ? 6.492 32.062 2.197 1 94.75 169 LYS B N 1
ATOM 4722 C CA . LYS B 1 169 ? 6.918 33.281 2.85 1 94.75 169 LYS B CA 1
ATOM 4723 C C . LYS B 1 169 ? 6.715 34.5 1.935 1 94.75 169 LYS B C 1
ATOM 4725 O O . LYS B 1 169 ? 6.316 35.562 2.391 1 94.75 169 LYS B O 1
ATOM 4730 N N . LEU B 1 170 ? 7.027 34.312 0.685 1 94 170 LEU B N 1
ATOM 4731 C CA . LEU B 1 170 ? 6.785 35.344 -0.304 1 94 170 LEU B CA 1
ATOM 4732 C C . LEU B 1 170 ? 5.316 35.75 -0.319 1 94 170 LEU B C 1
ATOM 4734 O O . LEU B 1 170 ? 4.996 36.938 -0.35 1 94 170 LEU B O 1
ATOM 4738 N N . LEU B 1 171 ? 4.48 34.812 -0.259 1 95.5 171 LEU B N 1
ATOM 4739 C CA . LEU B 1 171 ? 3.039 35.031 -0.267 1 95.5 171 LEU B CA 1
ATOM 4740 C C . LEU B 1 171 ? 2.596 35.75 1.013 1 95.5 171 LEU B C 1
ATOM 4742 O O . LEU B 1 171 ? 1.806 36.688 0.964 1 95.5 171 LEU B O 1
ATOM 4746 N N . GLN B 1 172 ? 3.115 35.25 2.16 1 95.94 172 GLN B N 1
ATOM 4747 C CA . GLN B 1 172 ? 2.744 35.875 3.434 1 95.94 172 GLN B CA 1
ATOM 4748 C C . GLN B 1 172 ? 3.148 37.344 3.482 1 95.94 172 GLN B C 1
ATOM 4750 O O . GLN B 1 172 ? 2.473 38.156 4.113 1 95.94 172 GLN B O 1
ATOM 4755 N N . ALA B 1 173 ? 4.195 37.688 2.82 1 94.31 173 ALA B N 1
ATOM 4756 C CA . ALA B 1 173 ? 4.715 39.031 2.824 1 94.31 173 ALA B CA 1
ATOM 4757 C C . ALA B 1 173 ? 3.715 40 2.201 1 94.31 173 ALA B C 1
ATOM 4759 O O . ALA B 1 173 ? 3.797 41.219 2.42 1 94.31 173 ALA B O 1
ATOM 4760 N N . CYS B 1 174 ? 2.789 39.5 1.489 1 93.88 174 CYS B N 1
ATOM 4761 C CA . CYS B 1 174 ? 1.787 40.344 0.834 1 93.88 174 CYS B CA 1
ATOM 4762 C C . CYS B 1 174 ? 0.816 40.906 1.852 1 93.88 174 CYS B C 1
ATOM 4764 O O . CYS B 1 174 ? 0.088 41.875 1.546 1 93.88 174 CYS B O 1
ATOM 4766 N N . ASP B 1 175 ? 0.766 40.344 3.039 1 93.44 175 ASP B N 1
ATOM 4767 C CA . ASP B 1 175 ? -0.044 40.875 4.129 1 93.44 175 ASP B CA 1
ATOM 4768 C C . ASP B 1 175 ? 0.662 40.719 5.473 1 93.44 175 ASP B C 1
ATOM 4770 O O . ASP B 1 175 ? 0.527 39.688 6.125 1 93.44 175 ASP B O 1
ATOM 4774 N N . ASN B 1 176 ? 1.141 41.719 5.953 1 88.94 176 ASN B N 1
ATOM 4775 C CA . ASN B 1 176 ? 1.893 41.688 7.203 1 88.94 176 ASN B CA 1
ATOM 4776 C C . ASN B 1 176 ? 0.965 41.625 8.414 1 88.94 176 ASN B C 1
ATOM 4778 O O . ASN B 1 176 ? 1.365 41.188 9.484 1 88.94 176 ASN B O 1
ATOM 4782 N N . SER B 1 177 ? -0.206 42.094 8.273 1 89.06 177 SER B N 1
ATOM 4783 C CA . SER B 1 177 ? -1.136 42.156 9.391 1 89.06 177 SER B CA 1
ATOM 4784 C C . SER B 1 177 ? -1.771 40.781 9.664 1 89.06 177 SER B C 1
ATOM 4786 O O . SER B 1 177 ? -2.312 40.562 10.742 1 89.06 177 SER B O 1
ATOM 4788 N N . LYS B 1 178 ? -1.756 39.969 8.656 1 91.44 178 LYS B N 1
ATOM 4789 C CA . LYS B 1 178 ? -2.361 38.625 8.703 1 91.44 178 LYS B CA 1
ATOM 4790 C C . LYS B 1 178 ? -3.881 38.719 8.82 1 91.44 178 LYS B C 1
ATOM 4792 O O . LYS B 1 178 ? -4.535 37.75 9.242 1 91.44 178 LYS B O 1
ATOM 4797 N N . MET B 1 179 ? -4.422 39.812 8.508 1 91.44 179 MET B N 1
ATOM 4798 C CA . MET B 1 179 ? -5.867 40 8.625 1 91.44 179 MET B CA 1
ATOM 4799 C C . MET B 1 179 ? -6.582 39.469 7.379 1 91.44 179 MET B C 1
ATOM 4801 O O . MET B 1 179 ? -7.676 38.906 7.477 1 91.44 179 MET B O 1
ATOM 4805 N N . SER B 1 180 ? -5.871 39.625 6.281 1 93.56 180 SER B N 1
ATOM 4806 C CA . SER B 1 180 ? -6.492 39.188 5.035 1 93.56 180 SER B CA 1
ATOM 4807 C C . SER B 1 180 ? -5.895 37.875 4.539 1 93.56 180 SER B C 1
ATOM 4809 O O . SER B 1 180 ? -6.516 37.188 3.746 1 93.56 180 SER B O 1
ATOM 4811 N N . LEU B 1 181 ? -4.668 37.688 4.988 1 96.44 181 LEU B N 1
ATOM 4812 C CA . LEU B 1 181 ? -3.961 36.5 4.527 1 96.44 181 LEU B CA 1
ATOM 4813 C C . LEU B 1 181 ? -3.113 35.906 5.645 1 96.44 181 LEU B C 1
ATOM 4815 O O . LEU B 1 181 ? -2.318 36.594 6.273 1 96.44 181 LEU B O 1
ATOM 4819 N N . LEU B 1 182 ? -3.291 34.656 5.883 1 97 182 LEU B N 1
ATOM 4820 C CA . LEU B 1 182 ? -2.477 33.906 6.836 1 97 182 LEU B CA 1
ATOM 4821 C C . LEU B 1 182 ? -1.947 32.625 6.207 1 97 182 LEU B C 1
ATOM 4823 O O . LEU B 1 182 ? -2.727 31.781 5.754 1 97 182 LEU B O 1
ATOM 4827 N N . VAL B 1 183 ? -0.65 32.531 6.137 1 98 183 VAL B N 1
ATOM 4828 C CA . VAL B 1 183 ? -0.023 31.312 5.59 1 98 183 VAL B CA 1
ATOM 4829 C C . VAL B 1 183 ? 0.574 30.484 6.719 1 98 183 VAL B C 1
ATOM 4831 O O . VAL B 1 183 ? 1.396 30.984 7.496 1 98 183 VAL B O 1
ATOM 4834 N N . LEU B 1 184 ? 0.119 29.219 6.809 1 97.44 184 LEU B N 1
ATOM 4835 C CA . LEU B 1 184 ? 0.597 28.297 7.824 1 97.44 184 LEU B CA 1
ATOM 4836 C C . LEU B 1 184 ? 1.59 27.297 7.227 1 97.44 184 LEU B C 1
ATOM 4838 O O . LEU B 1 184 ? 1.391 26.812 6.113 1 97.44 184 LEU B O 1
ATOM 4842 N N . GLY B 1 185 ? 2.615 27.047 8.039 1 97.31 185 GLY B N 1
ATOM 4843 C CA . GLY B 1 185 ? 3.643 26.141 7.559 1 97.31 185 GLY B CA 1
ATOM 4844 C C . GLY B 1 185 ? 3.467 24.719 8.07 1 97.31 185 GLY B C 1
ATOM 4845 O O . GLY B 1 185 ? 3.623 24.469 9.258 1 97.31 185 GLY B O 1
ATOM 4846 N N . GLU B 1 186 ? 3.152 23.812 7.281 1 96.5 186 GLU B N 1
ATOM 4847 C CA . GLU B 1 186 ? 3.127 22.359 7.473 1 96.5 186 GLU B CA 1
ATOM 4848 C C . GLU B 1 186 ? 2.354 21.984 8.734 1 96.5 186 GLU B C 1
ATOM 4850 O O . GLU B 1 186 ? 2.893 21.328 9.625 1 96.5 186 GLU B O 1
ATOM 4855 N N . PRO B 1 187 ? 1.115 22.375 8.773 1 97.31 187 PRO B N 1
ATOM 4856 C CA . PRO B 1 187 ? 0.314 21.891 9.898 1 97.31 187 PRO B CA 1
ATOM 4857 C C . PRO B 1 187 ? 0.383 20.359 10.062 1 97.31 187 PRO B C 1
ATOM 4859 O O . PRO B 1 187 ? 0.144 19.625 9.109 1 97.31 187 PRO B O 1
ATOM 4862 N N . PRO B 1 188 ? 0.629 19.875 11.242 1 98 188 PRO B N 1
ATOM 4863 C CA . PRO B 1 188 ? 0.917 18.453 11.43 1 98 188 PRO B CA 1
ATOM 4864 C C . PRO B 1 188 ? -0.293 17.562 11.156 1 98 188 PRO B C 1
ATOM 4866 O O . PRO B 1 188 ? -0.136 16.406 10.766 1 98 188 PRO B O 1
ATOM 4869 N N . PHE B 1 189 ? -1.494 18.094 11.336 1 98.25 189 PHE B N 1
ATOM 4870 C CA . PHE B 1 189 ? -2.664 17.234 11.164 1 98.25 189 PHE B CA 1
ATOM 4871 C C . PHE B 1 189 ? -2.768 16.75 9.727 1 98.25 189 PHE B C 1
ATOM 4873 O O . PHE B 1 189 ? -3.227 15.633 9.477 1 98.25 189 PHE B O 1
ATOM 4880 N N . LEU B 1 190 ? -2.32 17.547 8.773 1 98.56 190 LEU B N 1
ATOM 4881 C CA . LEU B 1 190 ? -2.365 17.141 7.375 1 98.56 190 LEU B CA 1
ATOM 4882 C C . LEU B 1 190 ? -1.404 15.984 7.113 1 98.56 190 LEU B C 1
ATOM 4884 O O . LEU B 1 190 ? -1.733 15.055 6.375 1 98.56 190 LEU B O 1
ATOM 4888 N N . THR B 1 191 ? -0.236 16.062 7.746 1 98.44 191 THR B N 1
ATOM 4889 C CA . THR B 1 191 ? 0.728 14.984 7.625 1 98.44 191 THR B CA 1
ATOM 4890 C C . THR B 1 191 ? 0.172 13.695 8.234 1 98.44 191 THR B C 1
ATOM 4892 O O . THR B 1 191 ? 0.352 12.609 7.676 1 98.44 191 THR B O 1
ATOM 4895 N N . SER B 1 192 ? -0.514 13.859 9.344 1 98.31 192 SER B N 1
ATOM 4896 C CA . SER B 1 192 ? -1.138 12.703 9.977 1 98.31 192 SER B CA 1
ATOM 4897 C C . SER B 1 192 ? -2.166 12.055 9.055 1 98.31 192 SER B C 1
ATOM 4899 O O . SER B 1 192 ? -2.234 10.828 8.945 1 98.31 192 SER B O 1
ATOM 4901 N N . LEU B 1 193 ? -2.908 12.891 8.414 1 98.31 193 LEU B N 1
ATOM 4902 C CA . LEU B 1 193 ? -3.91 12.391 7.48 1 98.31 193 LEU B CA 1
ATOM 4903 C C . LEU B 1 193 ? -3.248 11.641 6.328 1 98.31 193 LEU B C 1
ATOM 4905 O O . LEU B 1 193 ? -3.73 10.586 5.906 1 98.31 193 LEU B O 1
ATOM 4909 N N . SER B 1 194 ? -2.141 12.188 5.844 1 98.19 194 SER B N 1
ATOM 4910 C CA . SER B 1 194 ? -1.422 11.539 4.75 1 98.19 194 SER B CA 1
ATOM 4911 C C . SER B 1 194 ? -0.902 10.172 5.16 1 98.19 194 SER B C 1
ATOM 4913 O O . SER B 1 194 ? -0.862 9.242 4.348 1 98.19 194 SER B O 1
ATOM 4915 N N . LEU B 1 195 ? -0.509 10.039 6.395 1 97.69 195 LEU B N 1
ATOM 4916 C CA . LEU B 1 195 ? -0.02 8.758 6.891 1 97.69 195 LEU B CA 1
ATOM 4917 C C . LEU B 1 195 ? -1.166 7.762 7.047 1 97.69 195 LEU B C 1
ATOM 4919 O O . LEU B 1 195 ? -1 6.566 6.785 1 97.69 195 LEU B O 1
ATOM 4923 N N . LEU B 1 196 ? -2.305 8.266 7.391 1 96.81 196 LEU B N 1
ATOM 4924 C CA . LEU B 1 196 ? -3.473 7.41 7.582 1 96.81 196 LEU B CA 1
ATOM 4925 C C . LEU B 1 196 ? -4.027 6.941 6.242 1 96.81 196 LEU B C 1
ATOM 4927 O O . LEU B 1 196 ? -4.812 5.988 6.188 1 96.81 196 LEU B O 1
ATOM 4931 N N . TYR B 1 197 ? -3.627 7.582 5.176 1 95.44 197 TYR B N 1
ATOM 4932 C CA . TYR B 1 197 ? -3.969 7.195 3.811 1 95.44 197 TYR B CA 1
ATOM 4933 C C . TYR B 1 197 ? -3.711 5.711 3.584 1 95.44 197 TYR B C 1
ATOM 4935 O O . TYR B 1 197 ? -4.453 5.047 2.855 1 95.44 197 TYR B O 1
ATOM 4943 N N . ASN B 1 198 ? -2.729 5.176 4.242 1 89 198 ASN B N 1
ATOM 4944 C CA . ASN B 1 198 ? -2.27 3.812 4.012 1 89 198 ASN B CA 1
ATOM 4945 C C . ASN B 1 198 ? -3.076 2.805 4.824 1 89 198 ASN B C 1
ATOM 4947 O O . ASN B 1 198 ? -2.945 1.595 4.629 1 89 198 ASN B O 1
ATOM 4951 N N . SER B 1 199 ? -3.947 3.287 5.684 1 91.25 199 SER B N 1
ATOM 4952 C CA . SER B 1 199 ? -4.562 2.324 6.59 1 91.25 199 SER B CA 1
ATOM 4953 C C . SER B 1 199 ? -6.051 2.609 6.773 1 91.25 199 SER B C 1
ATOM 4955 O O . SER B 1 199 ? -6.754 1.863 7.457 1 91.25 199 SER B O 1
ATOM 4957 N N . MET B 1 200 ? -6.52 3.707 6.129 1 93.81 200 MET B N 1
ATOM 4958 C CA . MET B 1 200 ? -7.914 4.074 6.348 1 93.81 200 MET B CA 1
ATOM 4959 C C . MET B 1 200 ? -8.711 3.953 5.055 1 93.81 200 MET B C 1
ATOM 4961 O O . MET B 1 200 ? -8.18 4.16 3.963 1 93.81 200 MET B O 1
ATOM 4965 N N . SER B 1 201 ? -9.992 3.674 5.258 1 94.75 201 SER B N 1
ATOM 4966 C CA . SER B 1 201 ? -10.891 3.59 4.117 1 94.75 201 SER B CA 1
ATOM 4967 C C . SER B 1 201 ? -11.18 4.973 3.535 1 94.75 201 SER B C 1
ATOM 4969 O O . SER B 1 201 ? -10.953 5.988 4.195 1 94.75 201 SER B O 1
ATOM 4971 N N . ILE B 1 202 ? -11.688 5.02 2.375 1 95 202 ILE B N 1
ATOM 4972 C CA . ILE B 1 202 ? -12.023 6.258 1.681 1 95 202 ILE B CA 1
ATOM 4973 C C . ILE B 1 202 ? -13.047 7.043 2.496 1 95 202 ILE B C 1
ATOM 4975 O O . ILE B 1 202 ? -12.891 8.242 2.717 1 95 202 ILE B O 1
ATOM 4979 N N . GLU B 1 203 ? -14.039 6.328 2.977 1 95.12 203 GLU B N 1
ATOM 4980 C CA . GLU B 1 203 ? -15.117 6.988 3.699 1 95.12 203 GLU B CA 1
ATOM 4981 C C . GLU B 1 203 ? -14.617 7.613 4.996 1 95.12 203 GLU B C 1
ATOM 4983 O O . GLU B 1 203 ? -14.938 8.766 5.301 1 95.12 203 GLU B O 1
ATOM 4988 N N . LYS B 1 204 ? -13.82 6.898 5.68 1 95 204 LYS B N 1
ATOM 4989 C CA . LYS B 1 204 ? -13.312 7.379 6.961 1 95 204 LYS B CA 1
ATOM 4990 C C . LYS B 1 204 ? -12.344 8.539 6.766 1 95 204 LYS B C 1
ATOM 4992 O O . LYS B 1 204 ? -12.398 9.531 7.492 1 95 204 LYS B O 1
ATOM 4997 N N . LEU B 1 205 ? -11.484 8.43 5.809 1 96.56 205 LEU B N 1
ATOM 4998 C CA . LEU B 1 205 ? -10.492 9.469 5.562 1 96.56 205 LEU B CA 1
ATOM 4999 C C . LEU B 1 205 ? -11.172 10.758 5.094 1 96.56 205 LEU B C 1
ATOM 5001 O O . LEU B 1 205 ? -10.773 11.852 5.5 1 96.56 205 LEU B O 1
ATOM 5005 N N . ARG B 1 206 ? -12.156 10.656 4.238 1 95.94 206 ARG B N 1
ATOM 5006 C CA . ARG B 1 206 ? -12.914 11.82 3.785 1 95.94 206 ARG B CA 1
ATOM 5007 C C . ARG B 1 206 ? -13.578 12.531 4.957 1 95.94 206 ARG B C 1
ATOM 5009 O O . ARG B 1 206 ? -13.5 13.758 5.07 1 95.94 206 ARG B O 1
ATOM 5016 N N . SER B 1 207 ? -14.148 11.734 5.793 1 95.75 207 SER B N 1
ATOM 5017 C CA . SER B 1 207 ? -14.812 12.305 6.961 1 95.75 207 SER B CA 1
ATOM 5018 C C . SER B 1 207 ? -13.805 12.984 7.887 1 95.75 207 SER B C 1
ATOM 5020 O O . SER B 1 207 ? -14.055 14.094 8.367 1 95.75 207 SER B O 1
ATOM 5022 N N . LEU B 1 208 ? -12.742 12.359 8.094 1 97.38 208 LEU B N 1
ATOM 5023 C CA . LEU B 1 208 ? -11.711 12.891 8.984 1 97.38 208 LEU B CA 1
ATOM 5024 C C . LEU B 1 208 ? -11.102 14.164 8.406 1 97.38 208 LEU B C 1
ATOM 5026 O O . LEU B 1 208 ? -10.797 15.102 9.148 1 97.38 208 LEU B O 1
ATOM 5030 N N . CYS B 1 209 ? -10.867 14.195 7.086 1 97.31 209 CYS B N 1
ATOM 5031 C CA . CYS B 1 209 ? -10.359 15.391 6.438 1 97.31 209 CYS B CA 1
ATOM 5032 C C . CYS B 1 209 ? -11.258 16.594 6.707 1 97.31 209 CYS B C 1
ATOM 5034 O O . CYS B 1 209 ? -10.789 17.641 7.141 1 97.31 209 CYS B O 1
ATOM 5036 N N . ARG B 1 210 ? -12.492 16.406 6.543 1 96.62 210 ARG B N 1
ATOM 5037 C CA . ARG B 1 210 ? -13.445 17.5 6.746 1 96.62 210 ARG B CA 1
ATOM 5038 C C . ARG B 1 210 ? -13.422 17.984 8.188 1 96.62 210 ARG B C 1
ATOM 5040 O O . ARG B 1 210 ? -13.312 19.172 8.445 1 96.62 210 ARG B O 1
ATOM 5047 N N . SER B 1 211 ? -13.484 17 9.086 1 97.62 211 SER B N 1
ATOM 5048 C CA . SER B 1 211 ? -13.57 17.344 10.508 1 97.62 211 SER B CA 1
ATOM 5049 C C . SER B 1 211 ? -12.305 18.047 10.984 1 97.62 211 SER B C 1
ATOM 5051 O O . SER B 1 211 ? -12.375 19.031 11.719 1 97.62 211 SER B O 1
ATOM 5053 N N . THR B 1 212 ? -11.18 17.578 10.578 1 98.12 212 THR B N 1
ATOM 5054 C CA . THR B 1 212 ? -9.922 18.125 11.062 1 98.12 212 THR B CA 1
ATOM 5055 C C . THR B 1 212 ? -9.648 19.484 10.438 1 98.12 212 THR B C 1
ATOM 5057 O O . THR B 1 212 ? -9.117 20.391 11.102 1 98.12 212 THR B O 1
ATOM 5060 N N . ILE B 1 213 ? -10.008 19.703 9.156 1 97.69 213 ILE B N 1
ATOM 5061 C CA . ILE B 1 213 ? -9.82 21 8.516 1 97.69 213 ILE B CA 1
ATOM 5062 C C . ILE B 1 213 ? -10.75 22.031 9.148 1 97.69 213 ILE B C 1
ATOM 5064 O O . ILE B 1 213 ? -10.32 23.141 9.477 1 97.69 213 ILE B O 1
ATOM 5068 N N . ARG B 1 214 ? -11.969 21.625 9.398 1 96.5 214 ARG B N 1
ATOM 5069 C CA . ARG B 1 214 ? -12.922 22.531 10.055 1 96.5 214 ARG B CA 1
ATOM 5070 C C . ARG B 1 214 ? -12.414 22.953 11.422 1 96.5 214 ARG B C 1
ATOM 5072 O O . ARG B 1 214 ? -12.492 24.141 11.781 1 96.5 214 ARG B O 1
ATOM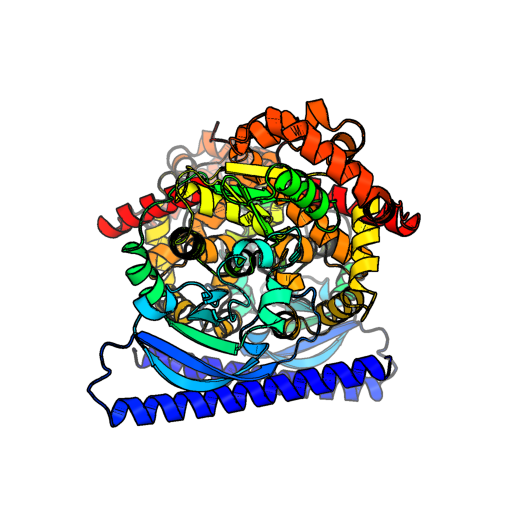 5079 N N . PHE B 1 215 ? -11.922 22.016 12.102 1 97.81 215 PHE B N 1
ATOM 5080 C CA . PHE B 1 215 ? -11.383 22.312 13.422 1 97.81 215 PHE B CA 1
ATOM 5081 C C . PHE B 1 215 ? -10.195 23.266 13.32 1 97.81 215 PHE B C 1
ATOM 5083 O O . PHE B 1 215 ? -10.07 24.203 14.117 1 97.81 215 PHE B O 1
ATOM 5090 N N . SER B 1 216 ? -9.344 23.062 12.359 1 96.81 216 SER B N 1
ATOM 5091 C CA . SER B 1 216 ? -8.07 23.766 12.258 1 96.81 216 SER B CA 1
ATOM 5092 C C . SER B 1 216 ? -8.289 25.219 11.805 1 96.81 216 SER B C 1
ATOM 5094 O O . SER B 1 216 ? -7.445 26.078 12.055 1 96.81 216 SER B O 1
ATOM 5096 N N . VAL B 1 217 ? -9.422 25.5 11.141 1 95.81 217 VAL B N 1
ATOM 5097 C CA . VAL B 1 217 ? -9.641 26.859 10.641 1 95.81 217 VAL B CA 1
ATOM 5098 C C . VAL B 1 217 ? -10.797 27.516 11.391 1 95.81 217 VAL B C 1
ATOM 5100 O O . VAL B 1 217 ? -11.367 28.5 10.922 1 95.81 217 VAL B O 1
ATOM 5103 N N . GLN B 1 218 ? -11.148 26.953 12.508 1 94.56 218 GLN B N 1
ATOM 5104 C CA . GLN B 1 218 ? -12.344 27.406 13.219 1 94.56 218 GLN B CA 1
ATOM 5105 C C . GLN B 1 218 ? -12.188 28.844 13.688 1 94.56 218 GLN B C 1
ATOM 5107 O O . GLN B 1 218 ? -13.188 29.547 13.906 1 94.56 218 GLN B O 1
ATOM 5112 N N . HIS B 1 219 ? -10.969 29.344 13.797 1 92.62 219 HIS B N 1
ATOM 5113 C CA . HIS B 1 219 ? -10.742 30.703 14.266 1 92.62 219 HIS B CA 1
ATOM 5114 C C . HIS B 1 219 ? -10.391 31.625 13.109 1 92.62 219 HIS B C 1
ATOM 5116 O O . HIS B 1 219 ? -9.828 32.719 13.328 1 92.62 219 HIS B O 1
ATOM 5122 N N . GLN B 1 220 ? -10.672 31.25 11.938 1 95.19 220 GLN B N 1
ATOM 5123 C CA . GLN B 1 220 ? -10.453 32.094 10.758 1 95.19 220 GLN B CA 1
ATOM 5124 C C . GLN B 1 220 ? -11.227 33.375 10.859 1 95.19 220 GLN B C 1
ATOM 5126 O O . GLN B 1 220 ? -12.414 33.406 11.203 1 95.19 220 GLN B O 1
ATOM 5131 N N . LYS B 1 221 ? -10.555 34.406 10.594 1 93.56 221 LYS B N 1
ATOM 5132 C CA . LYS B 1 221 ? -11.203 35.719 10.586 1 93.56 221 LYS B CA 1
ATOM 5133 C C . LYS B 1 221 ? -12.094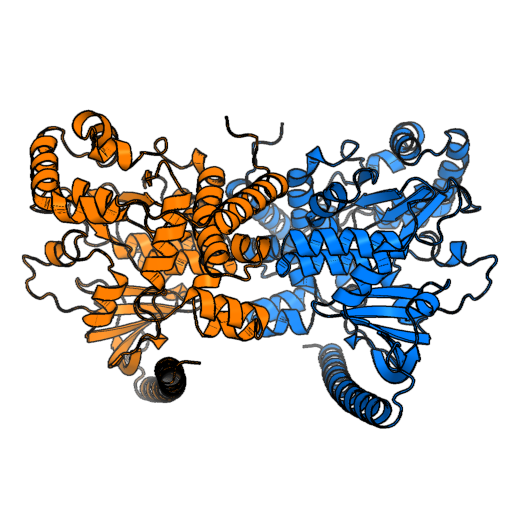 35.875 9.359 1 93.56 221 LYS B C 1
ATOM 5135 O O . LYS B 1 221 ? -11.891 35.188 8.344 1 93.56 221 LYS B O 1
ATOM 5140 N N . GLN B 1 222 ? -13 36.781 9.461 1 94.12 222 GLN B N 1
ATOM 5141 C CA . GLN B 1 222 ? -13.906 37.031 8.344 1 94.12 222 GLN B CA 1
ATOM 5142 C C . GLN B 1 222 ? -13.141 37.531 7.117 1 94.12 222 GLN B C 1
ATOM 5144 O O . GLN B 1 222 ? -12.344 38.469 7.207 1 94.12 222 GLN B O 1
ATOM 5149 N N . ASN B 1 223 ? -13.227 36.875 6.008 1 92.69 223 ASN B N 1
ATOM 5150 C CA . ASN B 1 223 ? -12.656 37.219 4.703 1 92.69 223 ASN B CA 1
ATOM 5151 C C . ASN B 1 223 ? -11.148 37 4.684 1 92.69 223 ASN B C 1
ATOM 5153 O O . ASN B 1 223 ? -10.453 37.5 3.809 1 92.69 223 ASN B O 1
ATOM 5157 N N . GLN B 1 224 ? -10.664 36.344 5.656 1 96 224 GLN B N 1
ATOM 5158 C CA . GLN B 1 224 ? -9.25 35.969 5.668 1 96 224 GLN B CA 1
ATOM 5159 C C . GLN B 1 224 ? -9.008 34.719 4.832 1 96 224 GLN B C 1
ATOM 5161 O O . GLN B 1 224 ? -9.75 33.75 4.941 1 96 224 GLN B O 1
ATOM 5166 N N . THR B 1 225 ? -8.031 34.812 4.016 1 97.81 225 THR B N 1
ATOM 5167 C CA . THR B 1 225 ? -7.594 33.625 3.316 1 97.81 225 THR B CA 1
ATOM 5168 C C . THR B 1 225 ? -6.551 32.844 4.137 1 97.81 225 THR B C 1
ATOM 5170 O O . THR B 1 225 ? -5.555 33.438 4.566 1 97.81 225 THR B O 1
ATOM 5173 N N . ILE B 1 226 ? -6.793 31.641 4.379 1 98.06 226 ILE B N 1
ATOM 5174 C CA . ILE B 1 226 ? -5.809 30.797 5.047 1 98.06 226 ILE B CA 1
ATOM 5175 C C . ILE B 1 226 ? -5.152 29.859 4.035 1 98.06 226 ILE B C 1
ATOM 5177 O O . ILE B 1 226 ? -5.844 29.125 3.32 1 98.06 226 ILE B O 1
ATOM 5181 N N . VAL B 1 227 ? -3.865 29.969 3.939 1 98.38 227 VAL B N 1
ATOM 5182 C CA . VAL B 1 227 ? -3.088 29.078 3.086 1 98.38 227 VAL B CA 1
ATOM 5183 C C . VAL B 1 227 ? -2.293 28.109 3.947 1 98.38 227 VAL B C 1
ATOM 5185 O O . VAL B 1 227 ? -1.571 28.516 4.859 1 98.38 227 VAL B O 1
ATOM 5188 N N . MET B 1 228 ? -2.455 26.875 3.717 1 98.19 228 MET B N 1
ATOM 5189 C CA . MET B 1 228 ? -1.683 25.859 4.422 1 98.19 228 MET B CA 1
ATOM 5190 C C . MET B 1 228 ? -0.644 25.234 3.502 1 98.19 228 MET B C 1
ATOM 5192 O O . MET B 1 228 ? -0.992 24.484 2.588 1 98.19 228 MET B O 1
ATOM 5196 N N . LYS B 1 229 ? 0.558 25.531 3.73 1 98.12 229 LYS B N 1
ATOM 5197 C CA . LYS B 1 229 ? 1.633 24.812 3.053 1 98.12 229 LYS B CA 1
ATOM 5198 C C . LYS B 1 229 ? 1.821 23.422 3.643 1 98.12 229 LYS B C 1
ATOM 5200 O O . LYS B 1 229 ? 2.15 23.281 4.824 1 98.12 229 LYS B O 1
ATOM 5205 N N . THR B 1 230 ? 1.668 22.438 2.836 1 97.94 230 THR B N 1
ATOM 5206 C CA . THR B 1 230 ? 1.639 21.078 3.338 1 97.94 230 THR B CA 1
ATOM 5207 C C . THR B 1 230 ? 2.988 20.391 3.129 1 97.94 230 THR B C 1
ATOM 5209 O O . THR B 1 230 ? 3.832 20.891 2.379 1 97.94 230 THR B O 1
ATOM 5212 N N . ARG B 1 231 ? 3.182 19.344 3.838 1 97 231 ARG B N 1
ATOM 5213 C CA . ARG B 1 231 ? 4.297 18.469 3.521 1 97 231 ARG B CA 1
ATOM 5214 C C . ARG B 1 231 ? 4.062 17.734 2.201 1 97 231 ARG B C 1
ATOM 5216 O O . ARG B 1 231 ? 2.926 17.625 1.739 1 97 231 ARG B O 1
ATOM 5223 N N . SER B 1 232 ? 5.113 17.297 1.666 1 97 232 SER B N 1
ATOM 5224 C CA . SER B 1 232 ? 5.082 16.75 0.317 1 97 232 SER B CA 1
ATOM 5225 C C . SER B 1 232 ? 4.156 15.539 0.24 1 97 232 SER B C 1
ATOM 5227 O O . SER B 1 232 ? 3.484 15.328 -0.771 1 97 232 SER B O 1
ATOM 5229 N N . SER B 1 233 ? 4.031 14.758 1.289 1 97.94 233 SER B N 1
ATOM 5230 C CA . SER B 1 233 ? 3.271 13.516 1.262 1 97.94 233 SER B CA 1
ATOM 5231 C C . SER B 1 233 ? 1.773 13.781 1.167 1 97.94 233 SER B C 1
ATOM 5233 O O . SER B 1 233 ? 0.994 12.867 0.875 1 97.94 233 SER B O 1
ATOM 5235 N N . CYS B 1 234 ? 1.331 14.992 1.343 1 98.38 234 CYS B N 1
ATOM 5236 C CA . CYS B 1 234 ? -0.087 15.328 1.428 1 98.38 234 CYS B CA 1
ATOM 5237 C C . CYS B 1 234 ? -0.719 15.375 0.042 1 98.38 234 CYS B C 1
ATOM 5239 O O . CYS B 1 234 ? -1.944 15.422 -0.084 1 98.38 234 CYS B O 1
ATOM 5241 N N . THR B 1 235 ? 0.076 15.32 -0.994 1 97.25 235 THR B N 1
ATOM 5242 C CA . THR B 1 235 ? -0.464 15.336 -2.35 1 97.25 235 THR B CA 1
ATOM 5243 C C . THR B 1 235 ? -1.38 14.133 -2.576 1 97.25 235 THR B C 1
ATOM 5245 O O . THR B 1 235 ? -2.301 14.195 -3.395 1 97.25 235 THR B O 1
ATOM 5248 N N . LYS B 1 236 ? -1.174 13.078 -1.83 1 94.94 236 LYS B N 1
ATOM 5249 C CA . LYS B 1 236 ? -1.936 11.859 -2.066 1 94.94 236 LYS B CA 1
ATOM 5250 C C . LYS B 1 236 ? -3.346 11.969 -1.493 1 94.94 236 LYS B C 1
ATOM 5252 O O . LYS B 1 236 ? -4.234 11.203 -1.865 1 94.94 236 LYS B O 1
ATOM 5257 N N . ILE B 1 237 ? -3.641 12.992 -0.584 1 96.81 237 ILE B N 1
ATOM 5258 C CA . ILE B 1 237 ? -4.953 13.031 0.053 1 96.81 237 ILE B CA 1
ATOM 5259 C C . ILE B 1 237 ? -5.789 14.156 -0.56 1 96.81 237 ILE B C 1
ATOM 5261 O O . ILE B 1 237 ? -6.883 14.453 -0.078 1 96.81 237 ILE B O 1
ATOM 5265 N N . VAL B 1 238 ? -5.352 14.773 -1.671 1 96.81 238 VAL B N 1
ATOM 5266 C CA . VAL B 1 238 ? -6.031 15.883 -2.332 1 96.81 238 VAL B CA 1
ATOM 5267 C C . VAL B 1 238 ? -7.453 15.469 -2.709 1 96.81 238 VAL B C 1
ATOM 5269 O O . VAL B 1 238 ? -8.414 16.188 -2.412 1 96.81 238 VAL B O 1
ATOM 5272 N N . PRO B 1 239 ? -7.641 14.258 -3.318 1 94.62 239 PRO B N 1
ATOM 5273 C CA . PRO B 1 239 ? -9.008 13.875 -3.693 1 94.62 239 PRO B CA 1
ATOM 5274 C C . PRO B 1 239 ? -9.93 13.742 -2.486 1 94.62 239 PRO B C 1
ATOM 5276 O O . PRO B 1 239 ? -11.133 14.023 -2.592 1 94.62 239 PRO B O 1
ATOM 5279 N N . PHE B 1 240 ? -9.383 13.383 -1.376 1 95.69 240 PHE B N 1
ATOM 5280 C CA . PHE B 1 240 ? -10.188 13.188 -0.173 1 95.69 240 PHE B CA 1
ATOM 5281 C C . PHE B 1 240 ? -10.633 14.531 0.398 1 95.69 240 PHE B C 1
ATOM 5283 O O . PHE B 1 240 ? -11.773 14.68 0.826 1 95.69 240 PHE B O 1
ATOM 5290 N N . ILE B 1 241 ? -9.734 15.461 0.363 1 97.06 241 ILE B N 1
ATOM 5291 C CA . ILE B 1 241 ? -10.055 16.812 0.82 1 97.06 241 ILE B CA 1
ATOM 5292 C C . ILE B 1 241 ? -11.07 17.453 -0.127 1 97.06 241 ILE B C 1
ATOM 5294 O O . ILE B 1 241 ? -12.078 18 0.316 1 97.06 241 ILE B O 1
ATOM 5298 N N . HIS B 1 242 ? -10.852 17.312 -1.396 1 95.38 242 HIS B N 1
ATOM 5299 C CA . HIS B 1 242 ? -11.688 17.953 -2.406 1 95.38 242 HIS B CA 1
ATOM 5300 C C . HIS B 1 242 ? -13.109 17.406 -2.369 1 95.38 242 HIS B C 1
ATOM 5302 O O . HIS B 1 242 ? -14.07 18.141 -2.605 1 95.38 242 HIS B O 1
ATOM 5308 N N . SER B 1 243 ? -13.242 16.188 -2.088 1 92.5 243 SER B N 1
ATOM 5309 C CA . SER B 1 243 ? -14.547 15.531 -2.09 1 92.5 243 SER B CA 1
ATOM 5310 C C . SER B 1 243 ? -15.453 16.109 -1.009 1 92.5 243 SER B C 1
ATOM 5312 O O . SER B 1 243 ? -16.672 16.234 -1.201 1 92.5 243 SER B O 1
ATOM 5314 N N . ARG B 1 244 ? -14.859 16.5 0.068 1 92.62 244 ARG B N 1
ATOM 5315 C CA . ARG B 1 244 ? -15.672 16.953 1.192 1 92.62 244 ARG B CA 1
ATOM 5316 C C . ARG B 1 244 ? -15.617 18.469 1.332 1 92.62 244 ARG B C 1
ATOM 5318 O O . ARG B 1 244 ? -16.531 19.078 1.895 1 92.62 244 ARG B O 1
ATOM 5325 N N . CYS B 1 245 ? -14.547 19.031 0.833 1 95.62 245 CYS B N 1
ATOM 5326 C CA . CYS B 1 245 ? -14.375 20.469 0.859 1 95.62 245 CYS B CA 1
ATOM 5327 C C . CYS B 1 245 ? -13.977 21 -0.515 1 95.62 245 CYS B C 1
ATOM 5329 O O . CYS B 1 245 ? -12.867 21.5 -0.698 1 95.62 245 CYS B O 1
ATOM 5331 N N . PRO B 1 246 ? -14.891 21.062 -1.391 1 94.38 246 PRO B N 1
ATOM 5332 C CA . PRO B 1 246 ? -14.562 21.438 -2.768 1 94.38 246 PRO B CA 1
ATOM 5333 C C . PRO B 1 246 ? -14.164 22.906 -2.902 1 94.38 246 PRO B C 1
ATOM 5335 O O . PRO B 1 246 ? -13.562 23.297 -3.904 1 94.38 246 PRO B O 1
ATOM 5338 N N . SER B 1 247 ? -14.531 23.672 -1.939 1 95.69 247 SER B N 1
ATOM 5339 C CA . SER B 1 247 ? -14.188 25.078 -1.991 1 95.69 247 SER B CA 1
ATOM 5340 C C . SER B 1 247 ? -12.703 25.297 -1.759 1 95.69 247 SER B C 1
ATOM 5342 O O . SER B 1 247 ? -12.172 26.375 -2.053 1 95.69 247 SER B O 1
ATOM 5344 N N . ILE B 1 248 ? -12.062 24.312 -1.226 1 97.81 248 ILE B N 1
ATOM 5345 C CA . ILE B 1 248 ? -10.633 24.438 -0.97 1 97.81 248 ILE B CA 1
ATOM 5346 C C . ILE B 1 248 ? -9.867 24.344 -2.285 1 97.81 248 ILE B C 1
ATOM 5348 O O . ILE B 1 248 ? -10.055 23.406 -3.057 1 97.81 248 ILE B O 1
ATOM 5352 N N . GLN B 1 249 ? -9.062 25.297 -2.49 1 97.94 249 GLN B N 1
ATOM 5353 C CA . GLN B 1 249 ? -8.242 25.312 -3.697 1 97.94 249 GLN B CA 1
ATOM 5354 C C . GLN B 1 249 ? -6.883 24.672 -3.449 1 97.94 249 GLN B C 1
ATOM 5356 O O . GLN B 1 249 ? -6.332 24.766 -2.352 1 97.94 249 GLN B O 1
ATOM 5361 N N . HIS B 1 250 ? -6.406 24 -4.469 1 98.25 250 HIS B N 1
ATOM 5362 C CA . HIS B 1 250 ? -5.121 23.312 -4.391 1 98.25 250 HIS B CA 1
ATOM 5363 C C . HIS B 1 250 ? -4.129 23.891 -5.398 1 98.25 250 HIS B C 1
ATOM 5365 O O . HIS B 1 250 ? -4.473 24.094 -6.562 1 98.25 250 HIS B O 1
ATOM 5371 N N . ILE B 1 251 ? -2.928 24.172 -4.957 1 98 251 ILE B N 1
ATOM 5372 C CA . ILE B 1 251 ? -1.876 24.656 -5.848 1 98 251 ILE B CA 1
ATOM 5373 C C . ILE B 1 251 ? -0.598 23.859 -5.613 1 98 251 ILE B C 1
ATOM 5375 O O . ILE B 1 251 ? -0.359 23.359 -4.512 1 98 251 ILE B O 1
ATOM 5379 N N . PHE B 1 252 ? 0.195 23.688 -6.684 1 98 252 PHE B N 1
ATOM 5380 C CA . PHE B 1 252 ? 1.447 22.938 -6.586 1 98 252 PHE B CA 1
ATOM 5381 C C . PHE B 1 252 ? 2.627 23.828 -6.984 1 98 252 PHE B C 1
ATOM 5383 O O . PHE B 1 252 ? 2.607 24.453 -8.039 1 98 252 PHE B O 1
ATOM 5390 N N . ILE B 1 253 ? 3.6 23.875 -6.105 1 96.75 253 ILE B N 1
ATOM 5391 C CA . ILE B 1 253 ? 4.844 24.594 -6.363 1 96.75 253 ILE B CA 1
ATOM 5392 C C . ILE B 1 253 ? 5.934 23.609 -6.77 1 96.75 253 ILE B C 1
ATOM 5394 O O . ILE B 1 253 ? 6.242 22.672 -6.027 1 96.75 253 ILE B O 1
ATOM 5398 N N . GLY B 1 254 ? 6.488 23.797 -7.918 1 94.38 254 GLY B N 1
ATOM 5399 C CA . GLY B 1 254 ? 7.516 22.906 -8.43 1 94.38 254 GLY B CA 1
ATOM 5400 C C . GLY B 1 254 ? 8.859 23.594 -8.609 1 94.38 254 GLY B C 1
ATOM 5401 O O . GLY B 1 254 ? 9.023 24.75 -8.242 1 94.38 254 GLY B O 1
ATOM 5402 N N . LYS B 1 255 ? 9.828 22.781 -9.023 1 93.56 255 LYS B N 1
ATOM 5403 C CA . LYS B 1 255 ? 11.18 23.219 -9.352 1 93.56 255 LYS B CA 1
ATOM 5404 C C . LYS B 1 255 ? 11.625 22.672 -10.703 1 93.56 255 LYS B C 1
ATOM 5406 O O . LYS B 1 255 ? 11.102 21.641 -11.164 1 93.56 255 LYS B O 1
ATOM 5411 N N . HIS B 1 256 ? 12.516 23.328 -11.344 1 90 256 HIS B N 1
ATOM 5412 C CA . HIS B 1 256 ? 12.938 22.906 -12.68 1 90 256 HIS B CA 1
ATOM 5413 C C . HIS B 1 256 ? 13.844 21.688 -12.609 1 90 256 HIS B C 1
ATOM 5415 O O . HIS B 1 256 ? 13.766 20.812 -13.477 1 90 256 HIS B O 1
ATOM 5421 N N . ASN B 1 257 ? 14.688 21.641 -11.656 1 90.75 257 ASN B N 1
ATOM 5422 C CA . ASN B 1 257 ? 15.664 20.547 -11.562 1 90.75 257 ASN B CA 1
ATOM 5423 C C . ASN B 1 257 ? 15.445 19.719 -10.305 1 90.75 257 ASN B C 1
ATOM 5425 O O . ASN B 1 257 ? 15.906 20.078 -9.219 1 90.75 257 ASN B O 1
ATOM 5429 N N . TYR B 1 258 ? 15.016 18.531 -10.523 1 92.56 258 TYR B N 1
ATOM 5430 C CA . TYR B 1 258 ? 14.68 17.719 -9.367 1 92.56 258 TYR B CA 1
ATOM 5431 C C . TYR B 1 258 ? 15.883 16.922 -8.891 1 92.56 258 TYR B C 1
ATOM 5433 O O . TYR B 1 258 ? 15.891 16.391 -7.781 1 92.56 258 TYR B O 1
ATOM 5441 N N . GLU B 1 259 ? 16.906 16.812 -9.68 1 92.88 259 GLU B N 1
ATOM 5442 C CA . GLU B 1 259 ? 18.141 16.219 -9.188 1 92.88 259 GLU B CA 1
ATOM 5443 C C . GLU B 1 259 ? 18.75 17.031 -8.055 1 92.88 259 GLU B C 1
ATOM 5445 O O . GLU B 1 259 ? 19.25 16.469 -7.074 1 92.88 259 GLU B O 1
ATOM 5450 N N . ASN B 1 260 ? 18.656 18.312 -8.289 1 92.62 260 ASN B N 1
ATOM 5451 C CA . ASN B 1 260 ? 19.125 19.203 -7.238 1 92.62 260 ASN B CA 1
ATOM 5452 C C . ASN B 1 260 ? 18.297 19.062 -5.965 1 92.62 260 ASN B C 1
ATOM 5454 O O . ASN B 1 260 ? 18.828 19.141 -4.855 1 92.62 260 ASN B O 1
ATOM 5458 N N . VAL B 1 261 ? 17.016 18.906 -6.117 1 94.06 261 VAL B N 1
ATOM 5459 C CA . VAL B 1 261 ? 16.109 18.75 -4.992 1 94.06 261 VAL B CA 1
ATOM 5460 C C . VAL B 1 261 ? 16.453 17.5 -4.199 1 94.06 261 VAL B C 1
ATOM 5462 O O . VAL B 1 261 ? 16.5 17.516 -2.967 1 94.06 261 VAL B O 1
ATOM 5465 N N . ILE B 1 262 ? 16.766 16.422 -4.906 1 96.44 262 ILE B N 1
ATOM 5466 C CA . ILE B 1 262 ? 17.109 15.156 -4.285 1 96.44 262 ILE B CA 1
ATOM 5467 C C . ILE B 1 262 ? 18.391 15.32 -3.467 1 96.44 262 ILE B C 1
ATOM 5469 O O . ILE B 1 262 ? 18.453 14.891 -2.312 1 96.44 262 ILE B O 1
ATOM 5473 N N . SER B 1 263 ? 19.344 15.961 -4.059 1 94.31 263 SER B N 1
ATOM 5474 C CA . SER B 1 263 ? 20.609 16.172 -3.371 1 94.31 263 SER B CA 1
ATOM 5475 C C . SER B 1 263 ? 20.422 17.031 -2.121 1 94.31 263 SER B C 1
ATOM 5477 O O . SER B 1 263 ? 21 16.734 -1.071 1 94.31 263 SER B O 1
ATOM 5479 N N . ARG B 1 264 ? 19.656 18.016 -2.195 1 92.38 264 ARG B N 1
ATOM 5480 C CA . ARG B 1 264 ? 19.406 18.922 -1.066 1 92.38 264 ARG B CA 1
ATOM 5481 C C . ARG B 1 264 ? 18.672 18.188 0.06 1 92.38 264 ARG B C 1
ATOM 5483 O O . ARG B 1 264 ? 18.953 18.438 1.238 1 92.38 264 ARG B O 1
ATOM 5490 N N . LEU B 1 265 ? 17.781 17.391 -0.326 1 93.81 265 LEU B N 1
ATOM 5491 C CA . LEU B 1 265 ? 17.047 16.641 0.682 1 93.81 265 LEU B CA 1
ATOM 5492 C C . LEU B 1 265 ? 17.969 15.719 1.463 1 93.81 265 LEU B C 1
ATOM 5494 O O . LEU B 1 265 ? 17.875 15.609 2.688 1 93.81 265 LEU B O 1
ATOM 5498 N N . VAL B 1 266 ? 18.906 15.078 0.751 1 93.88 266 VAL B N 1
ATOM 5499 C CA . VAL B 1 266 ? 19.859 14.195 1.404 1 93.88 266 VAL B CA 1
ATOM 5500 C C . VAL B 1 266 ? 20.703 15 2.389 1 93.88 266 VAL B C 1
ATOM 5502 O O . VAL B 1 266 ? 20.906 14.586 3.533 1 93.88 266 VAL B O 1
ATOM 5505 N N . ILE B 1 267 ? 21.078 16.141 1.982 1 89.44 267 ILE B N 1
ATOM 5506 C CA . ILE B 1 267 ? 21.953 16.984 2.803 1 89.44 267 ILE B CA 1
ATOM 5507 C C . ILE B 1 267 ? 21.172 17.516 4.004 1 89.44 267 ILE B C 1
ATOM 5509 O O . ILE B 1 267 ? 21.672 17.484 5.133 1 89.44 267 ILE B O 1
ATOM 5513 N N . SER B 1 268 ? 20 17.938 3.77 1 87.06 268 SER B N 1
ATOM 5514 C CA . SER B 1 268 ? 19.188 18.531 4.828 1 87.06 268 SER B CA 1
ATOM 5515 C C . SER B 1 268 ? 18.844 17.516 5.906 1 87.06 268 SER B C 1
ATOM 5517 O O . SER B 1 268 ? 18.641 17.875 7.066 1 87.06 268 SER B O 1
ATOM 5519 N N . THR B 1 269 ? 18.75 16.297 5.562 1 86.06 269 THR B N 1
ATOM 5520 C CA . THR B 1 269 ? 18.344 15.266 6.52 1 86.06 269 THR B CA 1
ATOM 5521 C C . THR B 1 269 ? 19.562 14.578 7.121 1 86.06 269 THR B C 1
ATOM 5523 O O . THR B 1 269 ? 19.438 13.664 7.941 1 86.06 269 THR B O 1
ATOM 5526 N N . SER B 1 270 ? 20.734 14.953 6.715 1 79.75 270 SER B N 1
ATOM 5527 C CA . SER B 1 270 ? 21.938 14.312 7.207 1 79.75 270 SER B CA 1
ATOM 5528 C C . SER B 1 270 ? 22.672 15.203 8.203 1 79.75 270 SER B C 1
ATOM 5530 O O . SER B 1 270 ? 23.734 14.836 8.711 1 79.75 270 SER B O 1
ATOM 5532 N N . SER B 1 271 ? 22.172 16.344 8.43 1 74.62 271 SER B N 1
ATOM 5533 C CA . SER B 1 271 ? 22.891 17.312 9.258 1 74.62 271 SER B CA 1
ATOM 5534 C C . SER B 1 271 ? 23.062 16.797 10.68 1 74.62 271 SER B C 1
ATOM 5536 O O . SER B 1 271 ? 24.156 16.891 11.25 1 74.62 271 SER B O 1
ATOM 5538 N N . GLU B 1 272 ? 22.094 16.344 11.258 1 67.81 272 GLU B N 1
ATOM 5539 C CA . GLU B 1 272 ? 22.172 15.852 12.633 1 67.81 272 GLU B CA 1
ATOM 5540 C C . GLU B 1 272 ? 22.547 14.375 12.664 1 67.81 272 GLU B C 1
ATOM 5542 O O . GLU B 1 272 ? 23.422 13.969 13.43 1 67.81 272 GLU B O 1
ATOM 5547 N N . PHE B 1 273 ? 21.922 13.703 11.922 1 77.69 273 PHE B N 1
ATOM 5548 C CA . PHE B 1 273 ? 22.062 12.258 11.82 1 77.69 273 PHE B CA 1
ATOM 5549 C C . PHE B 1 273 ? 21.641 11.766 10.438 1 77.69 273 PHE B C 1
ATOM 5551 O O . PHE B 1 273 ? 20.75 12.336 9.812 1 77.69 273 PHE B O 1
ATOM 5558 N N . ALA B 1 274 ? 22.5 10.867 9.875 1 84.69 274 ALA B N 1
ATOM 5559 C CA . ALA B 1 274 ? 22.203 10.344 8.539 1 84.69 274 ALA B CA 1
ATOM 5560 C C . ALA B 1 274 ? 20.922 9.508 8.555 1 84.69 274 ALA B C 1
ATOM 5562 O O . ALA B 1 274 ? 20.969 8.281 8.414 1 84.69 274 ALA B O 1
ATOM 5563 N N . VAL B 1 275 ? 19.875 10.203 8.562 1 87.69 275 VAL B N 1
ATOM 5564 C CA . VAL B 1 275 ? 18.562 9.609 8.797 1 87.69 275 VAL B CA 1
ATOM 5565 C C . VAL B 1 275 ? 18.219 8.648 7.656 1 87.69 275 VAL B C 1
ATOM 5567 O O . VAL B 1 275 ? 17.828 7.508 7.898 1 87.69 275 VAL B O 1
ATOM 5570 N N . PHE B 1 276 ? 18.484 9.031 6.43 1 93.12 276 PHE B N 1
ATOM 5571 C CA . PHE B 1 276 ? 18.062 8.227 5.289 1 93.12 276 PHE B CA 1
ATOM 5572 C C . PHE B 1 276 ? 18.922 6.969 5.164 1 93.12 276 PHE B C 1
ATOM 5574 O O . PHE B 1 276 ? 18.422 5.902 4.809 1 93.12 276 PHE B O 1
ATOM 5581 N N . SER B 1 277 ? 20.172 7.129 5.484 1 91.06 277 SER B N 1
ATOM 5582 C CA . SER B 1 277 ? 21.016 5.949 5.48 1 91.06 277 SER B CA 1
ATOM 5583 C C . SER B 1 277 ? 20.578 4.941 6.535 1 91.06 277 SER B C 1
ATOM 5585 O O . SER B 1 277 ? 20.562 3.734 6.281 1 91.06 277 SER B O 1
ATOM 5587 N N . TRP B 1 278 ? 20.266 5.488 7.566 1 89.19 278 TRP B N 1
ATOM 5588 C CA . TRP B 1 278 ? 19.812 4.641 8.664 1 89.19 278 TRP B CA 1
ATOM 5589 C C . TRP B 1 278 ? 18.5 3.959 8.312 1 89.19 278 TRP B C 1
ATOM 5591 O O . TRP B 1 278 ? 18.312 2.773 8.602 1 89.19 278 TRP B O 1
ATOM 5601 N N . ILE B 1 279 ? 17.625 4.66 7.711 1 92.5 279 ILE B N 1
ATOM 5602 C CA . ILE B 1 279 ? 16.328 4.113 7.316 1 92.5 279 ILE B CA 1
ATOM 5603 C C . ILE B 1 279 ? 16.531 3.004 6.285 1 92.5 279 ILE B C 1
ATOM 5605 O O . ILE B 1 279 ? 15.891 1.955 6.359 1 92.5 279 ILE B O 1
ATOM 5609 N N . CYS B 1 280 ? 17.375 3.246 5.359 1 93.75 280 CYS B N 1
ATOM 5610 C CA . CYS B 1 280 ? 17.672 2.223 4.359 1 93.75 280 CYS B CA 1
ATOM 5611 C C . CYS B 1 280 ? 18.203 0.954 5.02 1 93.75 280 CYS B C 1
ATOM 5613 O O . CYS B 1 280 ? 17.828 -0.155 4.637 1 93.75 280 CYS B O 1
ATOM 5615 N N . TRP B 1 281 ? 19.031 1.173 6.016 1 90.69 281 TRP B N 1
ATOM 5616 C CA . TRP B 1 281 ? 19.562 0.031 6.758 1 90.69 281 TRP B CA 1
ATOM 5617 C C . TRP B 1 281 ? 18.438 -0.721 7.465 1 90.69 281 TRP B C 1
ATOM 5619 O O . TRP B 1 281 ? 18.375 -1.952 7.43 1 90.69 281 TRP B O 1
ATOM 5629 N N . LEU B 1 282 ? 17.516 -0.014 8.031 1 89.88 282 LEU B N 1
ATOM 5630 C CA . LEU B 1 282 ? 16.391 -0.615 8.727 1 89.88 282 LEU B CA 1
ATOM 5631 C C . LEU B 1 282 ? 15.477 -1.353 7.754 1 89.88 282 LEU B C 1
ATOM 5633 O O . LEU B 1 282 ? 15 -2.449 8.047 1 89.88 282 LEU B O 1
ATOM 5637 N N . LEU B 1 283 ? 15.25 -0.793 6.609 1 91.06 283 LEU B N 1
ATOM 5638 C CA . LEU B 1 283 ? 14.383 -1.384 5.602 1 91.06 283 LEU B CA 1
ATOM 5639 C C . LEU B 1 283 ? 14.93 -2.723 5.121 1 91.06 283 LEU B C 1
ATOM 5641 O O . LEU B 1 283 ? 14.172 -3.654 4.855 1 91.06 283 LEU B O 1
ATOM 5645 N N . ASN B 1 284 ? 16.172 -2.842 5.094 1 86 284 ASN B N 1
ATOM 5646 C CA . ASN B 1 284 ? 16.797 -4.039 4.547 1 86 284 ASN B CA 1
ATOM 5647 C C . ASN B 1 284 ? 17 -5.102 5.617 1 86 284 ASN B C 1
ATOM 5649 O O . ASN B 1 284 ? 17.109 -6.293 5.309 1 86 284 ASN B O 1
ATOM 5653 N N . ASN B 1 285 ? 17.016 -4.668 6.887 1 82.5 285 ASN B N 1
ATOM 5654 C CA . ASN B 1 285 ? 17.391 -5.621 7.93 1 82.5 285 ASN B CA 1
ATOM 5655 C C . ASN B 1 285 ? 16.234 -5.871 8.891 1 82.5 285 ASN B C 1
ATOM 5657 O O . ASN B 1 285 ? 16.172 -6.91 9.555 1 82.5 285 ASN B O 1
ATOM 5661 N N . SER B 1 286 ? 15.398 -4.965 9.031 1 80.06 286 SER B N 1
ATOM 5662 C CA . SER B 1 286 ? 14.297 -5.086 9.984 1 80.06 286 SER B CA 1
ATOM 5663 C C . SER B 1 286 ? 13.047 -4.379 9.477 1 80.06 286 SER B C 1
ATOM 5665 O O . SER B 1 286 ? 12.602 -3.387 10.055 1 80.06 286 SER B O 1
ATOM 5667 N N . LYS B 1 287 ? 12.367 -4.891 8.633 1 74.94 287 LYS B N 1
ATOM 5668 C CA . LYS B 1 287 ? 11.25 -4.246 7.949 1 74.94 287 LYS B CA 1
ATOM 5669 C C . LYS B 1 287 ? 10.094 -3.977 8.914 1 74.94 287 LYS B C 1
ATOM 5671 O O . LYS B 1 287 ? 9.398 -2.967 8.789 1 74.94 287 LYS B O 1
ATOM 5676 N N . TYR B 1 288 ? 10.016 -4.68 10 1 73.56 288 TYR B N 1
ATOM 5677 C CA . TYR B 1 288 ? 8.859 -4.578 10.875 1 73.56 288 TYR B CA 1
ATOM 5678 C C . TYR B 1 288 ? 9.055 -3.475 11.914 1 73.56 288 TYR B C 1
ATOM 5680 O O . TYR B 1 288 ? 8.094 -3.014 12.531 1 73.56 288 TYR B O 1
ATOM 5688 N N . LEU B 1 289 ? 10.297 -3.021 11.977 1 82.25 289 LEU B N 1
ATOM 5689 C CA . LEU B 1 289 ? 10.586 -2.037 13.016 1 82.25 289 LEU B CA 1
ATOM 5690 C C . LEU B 1 289 ? 10.602 -0.626 12.438 1 82.25 289 LEU B C 1
ATOM 5692 O O . LEU B 1 289 ? 10.539 0.354 13.188 1 82.25 289 LEU B O 1
ATOM 5696 N N . VAL B 1 290 ? 10.617 -0.529 11.18 1 88.19 290 VAL B N 1
ATOM 5697 C CA . VAL B 1 290 ? 10.844 0.768 10.555 1 88.19 290 VAL B CA 1
ATOM 5698 C C . VAL B 1 290 ? 9.688 1.713 10.883 1 88.19 290 VAL B C 1
ATOM 5700 O O . VAL B 1 290 ? 9.914 2.857 11.289 1 88.19 290 VAL B O 1
ATOM 5703 N N . ASP B 1 291 ? 8.484 1.236 10.891 1 87.44 291 ASP B N 1
ATOM 5704 C CA . ASP B 1 291 ? 7.309 2.08 11.086 1 87.44 291 ASP B CA 1
ATOM 5705 C C . ASP B 1 291 ? 7.188 2.523 12.539 1 87.44 291 ASP B C 1
ATOM 5707 O O . ASP B 1 291 ? 6.57 3.551 12.836 1 87.44 291 ASP B O 1
ATOM 5711 N N . SER B 1 292 ? 7.797 1.72 13.398 1 86.5 292 SER B N 1
ATOM 5712 C CA . SER B 1 292 ? 7.754 2.064 14.812 1 86.5 292 SER B CA 1
ATOM 5713 C C . SER B 1 292 ? 8.766 3.16 15.148 1 86.5 292 SER B C 1
ATOM 5715 O O . SER B 1 292 ? 8.562 3.926 16.094 1 86.5 292 SER B O 1
ATOM 5717 N N . VAL B 1 293 ? 9.727 3.273 14.305 1 88.94 293 VAL B N 1
ATOM 5718 C CA . VAL B 1 293 ? 10.828 4.176 14.641 1 88.94 293 VAL B CA 1
ATOM 5719 C C . VAL B 1 293 ? 10.672 5.484 13.875 1 88.94 293 VAL B C 1
ATOM 5721 O O . VAL B 1 293 ? 10.953 6.562 14.406 1 88.94 293 VAL B O 1
ATOM 5724 N N . THR B 1 294 ? 10.242 5.387 12.664 1 92.75 294 THR B N 1
ATOM 5725 C CA . THR B 1 294 ? 10.156 6.586 11.836 1 92.75 294 THR B CA 1
ATOM 5726 C C . THR B 1 294 ? 8.922 6.543 10.945 1 92.75 294 THR B C 1
ATOM 5728 O O . THR B 1 294 ? 8.398 5.465 10.648 1 92.75 294 THR B O 1
ATOM 5731 N N . SER B 1 295 ? 8.484 7.715 10.539 1 94.62 295 SER B N 1
ATOM 5732 C CA . SER B 1 295 ? 7.324 7.82 9.664 1 94.62 295 SER B CA 1
ATOM 5733 C C . SER B 1 295 ? 7.738 8.016 8.211 1 94.62 295 SER B C 1
ATOM 5735 O O . SER B 1 295 ? 6.891 8.047 7.316 1 94.62 295 SER B O 1
ATOM 5737 N N . TRP B 1 296 ? 9 8.102 7.949 1 95.19 296 TRP B N 1
ATOM 5738 C CA . TRP B 1 296 ? 9.5 8.477 6.629 1 95.19 296 TRP B CA 1
ATOM 5739 C C . TRP B 1 296 ? 9.055 7.465 5.574 1 95.19 296 TRP B C 1
ATOM 5741 O O . TRP B 1 296 ? 8.664 7.848 4.469 1 95.19 296 TRP B O 1
ATOM 5751 N N . LYS B 1 297 ? 9.062 6.25 5.887 1 95.62 297 LYS B N 1
ATOM 5752 C CA . LYS B 1 297 ? 8.609 5.25 4.926 1 95.62 297 LYS B CA 1
ATOM 5753 C C . LYS B 1 297 ? 7.141 5.457 4.566 1 95.62 297 LYS B C 1
ATOM 5755 O O . LYS B 1 297 ? 6.77 5.391 3.393 1 95.62 297 LYS B O 1
ATOM 5760 N N . GLY B 1 298 ? 6.371 5.746 5.602 1 95.75 298 GLY B N 1
ATOM 5761 C CA . GLY B 1 298 ? 4.934 5.883 5.422 1 95.75 298 GLY B CA 1
ATOM 5762 C C . GLY B 1 298 ? 4.543 7.133 4.652 1 95.75 298 GLY B C 1
ATOM 5763 O O . GLY B 1 298 ? 3.439 7.211 4.109 1 95.75 298 GLY B O 1
ATOM 5764 N N . LEU B 1 299 ? 5.414 8.102 4.586 1 97.69 299 LEU B N 1
ATOM 5765 C CA . LEU B 1 299 ? 5.105 9.344 3.885 1 97.69 299 LEU B CA 1
ATOM 5766 C C . LEU B 1 299 ? 4.953 9.094 2.389 1 97.69 299 LEU B C 1
ATOM 5768 O O . LEU B 1 299 ? 4.066 9.672 1.748 1 97.69 299 LEU B O 1
ATOM 5772 N N . GLU B 1 300 ? 5.812 8.258 1.902 1 97 300 GLU B N 1
ATOM 5773 C CA . GLU B 1 300 ? 5.699 7.824 0.514 1 97 300 GLU B CA 1
ATOM 5774 C C . GLU B 1 300 ? 5.875 6.312 0.394 1 97 300 GLU B C 1
ATOM 5776 O O . GLU B 1 300 ? 6.734 5.844 -0.354 1 97 300 GLU B O 1
ATOM 5781 N N . GLU B 1 301 ? 4.984 5.656 0.983 1 95.25 301 GLU B N 1
ATOM 5782 C CA . GLU B 1 301 ? 5.109 4.211 1.136 1 95.25 301 GLU B CA 1
ATOM 5783 C C . GLU B 1 301 ? 5.133 3.512 -0.221 1 95.25 301 GLU B C 1
ATOM 5785 O O . GLU B 1 301 ? 5.953 2.621 -0.453 1 95.25 301 GLU B O 1
ATOM 5790 N N . GLU B 1 302 ? 4.262 3.834 -1.149 1 93.56 302 GLU B N 1
ATOM 5791 C CA . GLU B 1 302 ? 4.176 3.182 -2.453 1 93.56 302 GLU B CA 1
ATOM 5792 C C . GLU B 1 302 ? 5.496 3.289 -3.211 1 93.56 302 GLU B C 1
ATOM 5794 O O . GLU B 1 302 ? 6.051 2.279 -3.652 1 93.56 302 GLU B O 1
ATOM 5799 N N . LEU B 1 303 ? 6.047 4.496 -3.291 1 95.94 303 LEU B N 1
ATOM 5800 C CA . LEU B 1 303 ? 7.25 4.684 -4.094 1 95.94 303 LEU B CA 1
ATOM 5801 C C . LEU B 1 303 ? 8.469 4.113 -3.381 1 95.94 303 LEU B C 1
ATOM 5803 O O . LEU B 1 303 ? 9.398 3.615 -4.027 1 95.94 303 LEU B O 1
ATOM 5807 N N . VAL B 1 304 ? 8.484 4.242 -2.053 1 96.88 304 VAL B N 1
ATOM 5808 C CA . VAL B 1 304 ? 9.594 3.643 -1.31 1 96.88 304 VAL B CA 1
ATOM 5809 C C . VAL B 1 304 ? 9.625 2.137 -1.561 1 96.88 304 VAL B C 1
ATOM 5811 O O . VAL B 1 304 ? 10.695 1.56 -1.762 1 96.88 304 VAL B O 1
ATOM 5814 N N . THR B 1 305 ? 8.484 1.556 -1.628 1 94.06 305 THR B N 1
ATOM 5815 C CA . THR B 1 305 ? 8.414 0.121 -1.883 1 94.06 305 THR B CA 1
ATOM 5816 C C . THR B 1 305 ? 8.828 -0.195 -3.316 1 94.06 305 THR B C 1
ATOM 5818 O O . THR B 1 305 ? 9.602 -1.127 -3.553 1 94.06 305 THR B O 1
ATOM 5821 N N . ARG B 1 306 ? 8.352 0.564 -4.293 1 95 306 ARG B N 1
ATOM 5822 C CA . ARG B 1 306 ? 8.633 0.317 -5.699 1 95 306 ARG B CA 1
ATOM 5823 C C . ARG B 1 306 ? 10.117 0.507 -6 1 95 306 ARG B C 1
ATOM 5825 O O . ARG B 1 306 ? 10.695 -0.218 -6.816 1 95 306 ARG B O 1
ATOM 5832 N N . VAL B 1 307 ? 10.688 1.461 -5.336 1 96.56 307 VAL B N 1
ATOM 5833 C CA . VAL B 1 307 ? 12.094 1.751 -5.566 1 96.56 307 VAL B CA 1
ATOM 5834 C C . VAL B 1 307 ? 12.961 0.75 -4.809 1 96.56 307 VAL B C 1
ATOM 5836 O O . VAL B 1 307 ? 13.977 0.273 -5.328 1 96.56 307 VAL B O 1
ATOM 5839 N N . GLY B 1 308 ? 12.562 0.371 -3.598 1 95.44 308 GLY B N 1
ATOM 5840 C CA . GLY B 1 308 ? 13.422 -0.448 -2.764 1 95.44 308 GLY B CA 1
ATOM 5841 C C . GLY B 1 308 ? 14.797 0.164 -2.543 1 95.44 308 GLY B C 1
ATOM 5842 O O . GLY B 1 308 ? 15.812 -0.424 -2.922 1 95.44 308 GLY B O 1
ATOM 5843 N N . PRO B 1 309 ? 14.805 1.244 -1.839 1 96.88 309 PRO B N 1
ATOM 5844 C CA . PRO B 1 309 ? 16.047 2.021 -1.767 1 96.88 309 PRO B CA 1
ATOM 5845 C C . PRO B 1 309 ? 17.125 1.327 -0.951 1 96.88 309 PRO B C 1
ATOM 5847 O O . PRO B 1 309 ? 16.844 0.767 0.111 1 96.88 309 PRO B O 1
ATOM 5850 N N . ASN B 1 310 ? 18.344 1.424 -1.47 1 94.75 310 ASN B N 1
ATOM 5851 C CA . ASN B 1 310 ? 19.516 0.916 -0.775 1 94.75 310 ASN B CA 1
ATOM 5852 C C . ASN B 1 310 ? 20.438 2.049 -0.325 1 94.75 310 ASN B C 1
ATOM 5854 O O . ASN B 1 310 ? 21.312 1.848 0.521 1 94.75 310 ASN B O 1
ATOM 5858 N N . THR B 1 311 ? 20.25 3.191 -0.911 1 95.88 311 THR B N 1
ATOM 5859 C CA . THR B 1 311 ? 21.078 4.352 -0.592 1 95.88 311 THR B CA 1
ATOM 5860 C C . THR B 1 311 ? 20.219 5.531 -0.164 1 95.88 311 THR B C 1
ATOM 5862 O O . THR B 1 311 ? 19 5.527 -0.37 1 95.88 311 THR B O 1
ATOM 5865 N N . ASP B 1 312 ? 20.859 6.492 0.423 1 95.94 312 ASP B N 1
ATOM 5866 C CA . ASP B 1 312 ? 20.156 7.699 0.845 1 95.94 312 ASP B CA 1
ATOM 5867 C C . ASP B 1 312 ? 19.594 8.461 -0.357 1 95.94 312 ASP B C 1
ATOM 5869 O O . ASP B 1 312 ? 18.5 9.016 -0.298 1 95.94 312 ASP B O 1
ATOM 5873 N N . VAL B 1 313 ? 20.297 8.422 -1.488 1 97.25 313 VAL B N 1
ATOM 5874 C CA . VAL B 1 313 ? 19.875 9.117 -2.699 1 97.25 313 VAL B CA 1
ATOM 5875 C C . VAL B 1 313 ? 18.625 8.453 -3.26 1 97.25 313 VAL B C 1
ATOM 5877 O O . VAL B 1 313 ? 17.672 9.141 -3.65 1 97.25 313 VAL B O 1
ATOM 5880 N N . GLU B 1 314 ? 18.594 7.152 -3.246 1 97.94 314 GLU B N 1
ATOM 5881 C CA . GLU B 1 314 ? 17.406 6.434 -3.732 1 97.94 314 GLU B CA 1
ATOM 5882 C C . GLU B 1 314 ? 16.188 6.711 -2.855 1 97.94 314 GLU B C 1
ATOM 5884 O O . GLU B 1 314 ? 15.078 6.855 -3.359 1 97.94 314 GLU B O 1
ATOM 5889 N N . PHE B 1 315 ? 16.453 6.746 -1.584 1 97.94 315 PHE B N 1
ATOM 5890 C CA . PHE B 1 315 ? 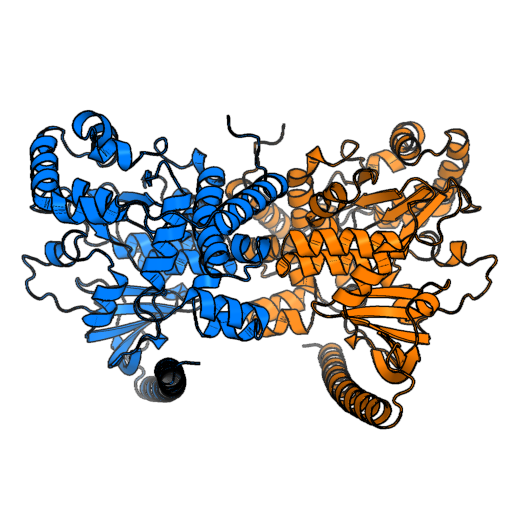15.359 7.023 -0.656 1 97.94 315 PHE B CA 1
ATOM 5891 C C . PHE B 1 315 ? 14.82 8.438 -0.859 1 97.94 315 PHE B C 1
ATOM 5893 O O . PHE B 1 315 ? 13.609 8.648 -0.873 1 97.94 315 PHE B O 1
ATOM 5900 N N . ALA B 1 316 ? 15.734 9.375 -1.006 1 97.75 316 ALA B N 1
ATOM 5901 C CA . ALA B 1 316 ? 15.336 10.758 -1.263 1 97.75 316 ALA B CA 1
ATOM 5902 C C . ALA B 1 316 ? 14.555 10.867 -2.568 1 97.75 316 ALA B C 1
ATOM 5904 O O . ALA B 1 316 ? 13.555 11.578 -2.639 1 97.75 316 ALA B O 1
ATOM 5905 N N . MET B 1 317 ? 15.047 10.188 -3.541 1 97.94 317 MET B N 1
ATOM 5906 C CA . MET B 1 317 ? 14.359 10.203 -4.828 1 97.94 317 MET B CA 1
ATOM 5907 C C . MET B 1 317 ? 12.93 9.68 -4.691 1 97.94 317 MET B C 1
ATOM 5909 O O . MET B 1 317 ? 12 10.234 -5.277 1 97.94 317 MET B O 1
ATOM 5913 N N . ALA B 1 318 ? 12.773 8.609 -3.912 1 97.94 318 ALA B N 1
ATOM 5914 C CA . ALA B 1 318 ? 11.438 8.047 -3.699 1 97.94 318 ALA B CA 1
ATOM 5915 C C . ALA B 1 318 ? 10.508 9.062 -3.051 1 97.94 318 ALA B C 1
ATOM 5917 O O . ALA B 1 318 ? 9.32 9.125 -3.379 1 97.94 318 ALA B O 1
ATOM 5918 N N . GLN B 1 319 ? 11.016 9.852 -2.158 1 97.94 319 GLN B N 1
ATOM 5919 C CA . GLN B 1 319 ? 10.219 10.891 -1.506 1 97.94 319 GLN B CA 1
ATOM 5920 C C . GLN B 1 319 ? 9.812 11.977 -2.494 1 97.94 319 GLN B C 1
ATOM 5922 O O . GLN B 1 319 ? 8.648 12.391 -2.525 1 97.94 319 GLN B O 1
ATOM 5927 N N . VAL B 1 320 ? 10.742 12.391 -3.299 1 97.75 320 VAL B N 1
ATOM 5928 C CA . VAL B 1 320 ? 10.516 13.484 -4.238 1 97.75 320 VAL B CA 1
ATOM 5929 C C . VAL B 1 320 ? 9.547 13.039 -5.328 1 97.75 320 VAL B C 1
ATOM 5931 O O . VAL B 1 320 ? 8.523 13.688 -5.566 1 97.75 320 VAL B O 1
ATOM 5934 N N . TYR B 1 321 ? 9.797 11.93 -5.875 1 96.5 321 TYR B N 1
ATOM 5935 C CA . TYR B 1 321 ? 8.984 11.484 -7.004 1 96.5 321 TYR B CA 1
ATOM 5936 C C . TYR B 1 321 ? 7.66 10.906 -6.527 1 96.5 321 TYR B C 1
ATOM 5938 O O . TYR B 1 321 ? 6.691 10.859 -7.289 1 96.5 321 TYR B O 1
ATOM 5946 N N . GLY B 1 322 ? 7.645 10.406 -5.262 1 95.94 322 GLY B N 1
ATOM 5947 C CA . GLY B 1 322 ? 6.344 10.039 -4.723 1 95.94 322 GLY B CA 1
ATOM 5948 C C . GLY B 1 322 ? 5.355 11.195 -4.734 1 95.94 322 GLY B C 1
ATOM 5949 O O . GLY B 1 322 ? 4.199 11.023 -5.137 1 95.94 322 GLY B O 1
ATOM 5950 N N . CYS B 1 323 ? 5.812 12.312 -4.379 1 96.94 323 CYS B N 1
ATOM 5951 C CA . CYS B 1 323 ? 5.004 13.523 -4.395 1 96.94 323 CYS B CA 1
ATOM 5952 C C . CYS B 1 323 ? 4.602 13.891 -5.82 1 96.94 323 CYS B C 1
ATOM 5954 O O . CYS B 1 323 ? 3.441 14.211 -6.082 1 96.94 323 CYS B O 1
ATOM 5956 N N . LEU B 1 324 ? 5.52 13.797 -6.762 1 95.5 324 LEU B N 1
ATOM 5957 C CA . LEU B 1 324 ? 5.277 14.195 -8.148 1 95.5 324 LEU B CA 1
ATOM 5958 C C . LEU B 1 324 ? 4.285 13.25 -8.812 1 95.5 324 LEU B C 1
ATOM 5960 O O . LEU B 1 324 ? 3.42 13.688 -9.578 1 95.5 324 LEU B O 1
ATOM 5964 N N . VAL B 1 325 ? 4.414 11.992 -8.539 1 93.31 325 VAL B N 1
ATOM 5965 C CA . VAL B 1 325 ? 3.496 11.008 -9.102 1 93.31 325 VAL B CA 1
ATOM 5966 C C . VAL B 1 325 ? 2.078 11.281 -8.602 1 93.31 325 VAL B C 1
ATOM 5968 O O . VAL B 1 325 ? 1.127 11.266 -9.391 1 93.31 325 VAL B O 1
ATOM 5971 N N . ASN B 1 326 ? 1.957 11.508 -7.367 1 93.62 326 ASN B N 1
ATOM 5972 C CA . ASN B 1 326 ? 0.64 11.797 -6.809 1 93.62 326 ASN B CA 1
ATOM 5973 C C . ASN B 1 326 ? 0.077 13.109 -7.355 1 93.62 326 ASN B C 1
ATOM 5975 O O . ASN B 1 326 ? -1.133 13.234 -7.551 1 93.62 326 ASN B O 1
ATOM 5979 N N . PHE B 1 327 ? 0.955 14.102 -7.574 1 95.31 327 PHE B N 1
ATOM 5980 C CA . PHE B 1 327 ? 0.511 15.344 -8.203 1 95.31 327 PHE B CA 1
ATOM 5981 C C . PHE B 1 327 ? -0.06 15.07 -9.586 1 95.31 327 PHE B C 1
ATOM 5983 O O . PHE B 1 327 ? -1.133 15.57 -9.93 1 95.31 327 PHE B O 1
ATOM 5990 N N . ARG B 1 328 ? 0.593 14.297 -10.297 1 90.75 328 ARG B N 1
ATOM 5991 C CA . ARG B 1 328 ? 0.141 13.977 -11.648 1 90.75 328 ARG B CA 1
ATOM 5992 C C . ARG B 1 328 ? -1.18 13.219 -11.617 1 90.75 328 ARG B C 1
ATOM 5994 O O . ARG B 1 328 ? -2.076 13.484 -12.422 1 90.75 328 ARG B O 1
ATOM 6001 N N . ARG B 1 329 ? -1.25 12.289 -10.719 1 87.38 329 ARG B N 1
ATOM 6002 C CA . ARG B 1 329 ? -2.469 11.5 -10.586 1 87.38 329 ARG B CA 1
ATOM 6003 C C . ARG B 1 329 ? -3.656 12.375 -10.219 1 87.38 329 ARG B C 1
ATOM 6005 O O . ARG B 1 329 ? -4.789 12.109 -10.633 1 87.38 329 ARG B O 1
ATOM 6012 N N . ASN B 1 330 ? -3.385 13.445 -9.461 1 91.75 330 ASN B N 1
ATOM 6013 C CA . ASN B 1 330 ? -4.457 14.273 -8.922 1 91.75 330 ASN B CA 1
ATOM 6014 C C . ASN B 1 330 ? -4.516 15.633 -9.609 1 91.75 330 ASN B C 1
ATOM 6016 O O . ASN B 1 330 ? -5.062 16.594 -9.055 1 91.75 330 ASN B O 1
ATOM 6020 N N . GLN B 1 331 ? -4 15.766 -10.789 1 91.81 331 GLN B N 1
ATOM 6021 C CA . GLN B 1 331 ? -3.848 17.031 -11.484 1 91.81 331 GLN B CA 1
ATOM 6022 C C . GLN B 1 331 ? -5.199 17.703 -11.695 1 91.81 331 GLN B C 1
ATOM 6024 O O . GLN B 1 331 ? -5.301 18.938 -11.656 1 91.81 331 GLN B O 1
ATOM 6029 N N . GLN B 1 332 ? -6.242 16.984 -11.82 1 90.31 332 GLN B N 1
ATOM 6030 C CA . GLN B 1 332 ? -7.57 17.5 -12.125 1 90.31 332 GLN B CA 1
ATOM 6031 C C . GLN B 1 332 ? -8.109 18.328 -10.961 1 90.31 332 GLN B C 1
ATOM 6033 O O . GLN B 1 332 ? -8.992 19.172 -11.156 1 90.31 332 GLN B O 1
ATOM 6038 N N . PHE B 1 333 ? -7.582 18.125 -9.805 1 94 333 PHE B N 1
ATOM 6039 C CA . PHE B 1 333 ? -8.117 18.812 -8.633 1 94 333 PHE B CA 1
ATOM 6040 C C . PHE B 1 333 ? -7.375 20.125 -8.383 1 94 333 PHE B C 1
ATOM 6042 O O . PHE B 1 333 ? -7.793 20.922 -7.547 1 94 333 PHE B O 1
ATOM 6049 N N . PHE B 1 334 ? -6.289 20.359 -9.062 1 96.19 334 PHE B N 1
ATOM 6050 C CA . PHE B 1 334 ? -5.488 21.547 -8.836 1 96.19 334 PHE B CA 1
ATOM 6051 C C . PHE B 1 334 ? -6.039 22.734 -9.633 1 96.19 334 PHE B C 1
ATOM 6053 O O . PHE B 1 334 ? -6.492 22.562 -10.766 1 96.19 334 PHE B O 1
ATOM 6060 N N . SER B 1 335 ? -5.969 23.859 -9.062 1 95.44 335 SER B N 1
ATOM 6061 C CA . SER B 1 335 ? -6.59 25.062 -9.602 1 95.44 335 SER B CA 1
ATOM 6062 C C . SER B 1 335 ? -5.738 25.672 -10.711 1 95.44 335 SER B C 1
ATOM 6064 O O . SER B 1 335 ? -6.223 26.5 -11.484 1 95.44 335 SER B O 1
ATOM 6066 N N . SER B 1 336 ? -4.523 25.359 -10.734 1 92.12 336 SER B N 1
ATOM 6067 C CA . SER B 1 336 ? -3.6 25.875 -11.734 1 92.12 336 SER B CA 1
ATOM 6068 C C . SER B 1 336 ? -2.521 24.859 -12.078 1 92.12 336 SER B C 1
ATOM 6070 O O . SER B 1 336 ? -2.383 23.828 -11.398 1 92.12 336 SER B O 1
ATOM 6072 N N . GLU B 1 337 ? -1.863 25.203 -13.133 1 91.88 337 GLU B N 1
ATOM 6073 C CA . GLU B 1 337 ? -0.666 24.438 -13.445 1 91.88 337 GLU B CA 1
ATOM 6074 C C . GLU B 1 337 ? 0.423 24.656 -12.398 1 91.88 337 GLU B C 1
ATOM 6076 O O . GLU B 1 337 ? 0.302 25.531 -11.547 1 91.88 337 GLU B O 1
ATOM 6081 N N . MET B 1 338 ? 1.334 23.828 -12.539 1 93.5 338 MET B N 1
ATOM 6082 C CA . MET B 1 338 ? 2.455 23.891 -11.602 1 93.5 338 MET B CA 1
ATOM 6083 C C . MET B 1 338 ? 3.143 25.25 -11.68 1 93.5 338 MET B C 1
ATOM 6085 O O . MET B 1 338 ? 3.443 25.75 -12.766 1 93.5 338 MET B O 1
ATOM 6089 N N . ILE B 1 339 ? 3.299 25.938 -10.562 1 94.56 339 ILE B N 1
ATOM 6090 C CA . ILE B 1 339 ? 4.023 27.188 -10.469 1 94.56 339 ILE B CA 1
ATOM 6091 C C . ILE B 1 339 ? 5.48 26.922 -10.094 1 94.56 339 ILE B C 1
ATOM 6093 O O . ILE B 1 339 ? 5.762 26.312 -9.062 1 94.56 339 ILE B O 1
ATOM 6097 N N . MET B 1 340 ? 6.363 27.391 -10.922 1 94.75 340 MET B N 1
ATOM 6098 C CA . MET B 1 340 ? 7.781 27.125 -10.695 1 94.75 340 MET B CA 1
ATOM 6099 C C . MET B 1 340 ? 8.391 28.188 -9.781 1 94.75 340 MET B C 1
ATOM 6101 O O . MET B 1 340 ? 8.336 29.391 -10.078 1 94.75 340 MET B O 1
ATOM 6105 N N . VAL B 1 341 ? 9 27.703 -8.719 1 94.38 341 VAL B N 1
ATOM 6106 C CA . VAL B 1 341 ? 9.57 28.641 -7.742 1 94.38 341 VAL B CA 1
ATOM 6107 C C . VAL B 1 341 ? 10.727 29.406 -8.375 1 94.38 341 VAL B C 1
ATOM 6109 O O . VAL B 1 341 ? 10.938 30.578 -8.07 1 94.38 341 VAL B O 1
ATOM 6112 N N . ASP B 1 342 ? 11.438 28.766 -9.273 1 92.62 342 ASP B N 1
ATOM 6113 C CA . ASP B 1 342 ? 12.523 29.422 -9.984 1 92.62 342 ASP B CA 1
ATOM 6114 C C . ASP B 1 342 ? 12.016 30.656 -10.742 1 92.62 342 ASP B C 1
ATOM 6116 O O . ASP B 1 342 ? 12.648 31.719 -10.703 1 92.62 342 ASP B O 1
ATOM 6120 N N . ASP B 1 343 ? 10.914 30.531 -11.32 1 93.62 343 ASP B N 1
ATOM 6121 C CA . ASP B 1 343 ? 10.305 31.625 -12.07 1 93.62 343 ASP B CA 1
ATOM 6122 C C . ASP B 1 343 ? 9.75 32.688 -11.125 1 93.62 343 ASP B C 1
ATOM 6124 O O . ASP B 1 343 ? 9.836 33.875 -11.406 1 93.62 343 ASP B O 1
ATOM 6128 N N . LEU B 1 344 ? 9.211 32.25 -10.016 1 92.38 344 LEU B N 1
ATOM 6129 C CA . LEU B 1 344 ? 8.672 33.156 -9.008 1 92.38 344 LEU B CA 1
ATOM 6130 C C . LEU B 1 344 ? 9.758 34.094 -8.477 1 92.38 344 LEU B C 1
ATOM 6132 O O . LEU B 1 344 ? 9.492 35.25 -8.18 1 92.38 344 LEU B O 1
ATOM 6136 N N . ILE B 1 345 ? 10.938 33.562 -8.359 1 91.19 345 ILE B N 1
ATOM 6137 C CA . ILE B 1 345 ? 12.023 34.344 -7.781 1 91.19 345 ILE B CA 1
ATOM 6138 C C . ILE B 1 345 ? 12.711 35.156 -8.875 1 91.19 345 ILE B C 1
ATOM 6140 O O . ILE B 1 345 ? 13.07 36.312 -8.656 1 91.19 345 ILE B O 1
ATOM 6144 N N . SER B 1 346 ? 12.914 34.594 -10.055 1 91.38 346 SER B N 1
ATOM 6145 C CA . SER B 1 346 ? 13.602 35.281 -11.141 1 91.38 346 SER B CA 1
ATOM 6146 C C . SER B 1 346 ? 12.742 36.406 -11.711 1 91.38 346 SER B C 1
ATOM 6148 O O . SER B 1 346 ? 13.242 37.5 -12.008 1 91.38 346 SER B O 1
ATOM 6150 N N . ASP B 1 347 ? 11.469 36.125 -11.898 1 93.69 347 ASP B N 1
ATOM 6151 C CA . ASP B 1 347 ? 10.477 37.094 -12.406 1 93.69 347 ASP B CA 1
ATOM 6152 C C . ASP B 1 347 ? 9.203 37.062 -11.555 1 93.69 347 ASP B C 1
ATOM 6154 O O . ASP B 1 347 ? 8.203 36.438 -11.953 1 93.69 347 ASP B O 1
ATOM 6158 N N . THR B 1 348 ? 9.203 37.812 -10.5 1 92.94 348 THR B N 1
ATOM 6159 C CA . THR B 1 348 ? 8.242 37.688 -9.414 1 92.94 348 THR B CA 1
ATOM 6160 C C . THR B 1 348 ? 6.875 38.219 -9.836 1 92.94 348 THR B C 1
ATOM 6162 O O . THR B 1 348 ? 5.852 37.562 -9.648 1 92.94 348 THR B O 1
ATOM 6165 N N . VAL B 1 349 ? 6.738 39.344 -10.5 1 92.31 349 VAL B N 1
ATOM 6166 C CA . VAL B 1 349 ? 5.504 40.094 -10.703 1 92.31 349 VAL B CA 1
ATOM 6167 C C . VAL B 1 349 ? 4.527 39.25 -11.531 1 92.31 349 VAL B C 1
ATOM 6169 O O . VAL B 1 349 ? 3.42 38.938 -11.078 1 92.31 349 VAL B O 1
ATOM 6172 N N . PRO B 1 350 ? 4.934 38.75 -12.664 1 93.12 350 PRO B N 1
ATOM 6173 C CA . PRO B 1 350 ? 3.961 38 -13.453 1 93.12 350 PRO B CA 1
ATOM 6174 C C . PRO B 1 350 ? 3.664 36.625 -12.859 1 93.12 350 PRO B C 1
ATOM 6176 O O . PRO B 1 350 ? 2.561 36.094 -13.031 1 93.12 350 PRO B O 1
ATOM 6179 N N . ASN B 1 351 ? 4.57 36.125 -12.109 1 93.19 351 ASN B N 1
ATOM 6180 C CA . ASN B 1 351 ? 4.422 34.719 -11.68 1 93.19 351 ASN B CA 1
ATOM 6181 C C . ASN B 1 351 ? 3.715 34.625 -10.328 1 93.19 351 ASN B C 1
ATOM 6183 O O . ASN B 1 351 ? 3.227 33.562 -9.953 1 93.19 351 ASN B O 1
ATOM 6187 N N . ILE B 1 352 ? 3.68 35.719 -9.602 1 93.75 352 ILE B N 1
ATOM 6188 C CA . ILE B 1 352 ? 3.004 35.688 -8.312 1 93.75 352 ILE B CA 1
ATOM 6189 C C . ILE B 1 352 ? 1.517 35.969 -8.492 1 93.75 352 ILE B C 1
ATOM 6191 O O . ILE B 1 352 ? 0.704 35.656 -7.621 1 93.75 352 ILE B O 1
ATOM 6195 N N . ARG B 1 353 ? 1.134 36.594 -9.578 1 93.62 353 ARG B N 1
ATOM 6196 C CA . ARG B 1 353 ? -0.23 37.031 -9.812 1 93.62 353 ARG B CA 1
ATOM 6197 C C . ARG B 1 353 ? -1.221 35.875 -9.758 1 93.62 353 ARG B C 1
ATOM 6199 O O . ARG B 1 353 ? -2.264 36 -9.109 1 93.62 353 ARG B O 1
ATOM 6206 N N . PRO B 1 354 ? -0.889 34.781 -10.438 1 93.38 354 PRO B N 1
ATOM 6207 C CA . PRO B 1 354 ? -1.832 33.656 -10.344 1 93.38 354 PRO B CA 1
ATOM 6208 C C . PRO B 1 354 ? -2.043 33.188 -8.906 1 93.38 354 PRO B C 1
ATOM 6210 O O . PRO B 1 354 ? -3.16 32.812 -8.531 1 93.38 354 PRO B O 1
ATOM 6213 N N . LEU B 1 355 ? -1.059 33.188 -8.18 1 94.56 355 LEU B N 1
ATOM 6214 C CA . LEU B 1 355 ? -1.144 32.781 -6.785 1 94.56 355 LEU B CA 1
ATOM 6215 C C . LEU B 1 355 ? -2 33.75 -5.977 1 94.56 355 LEU B C 1
ATOM 6217 O O . LEU B 1 355 ? -2.822 33.312 -5.16 1 94.56 355 LEU B O 1
ATOM 6221 N N . LEU B 1 356 ? -1.778 35 -6.18 1 95.5 356 LEU B N 1
ATOM 6222 C CA . LEU B 1 356 ? -2.559 36.031 -5.492 1 95.5 356 LEU B CA 1
ATOM 6223 C C . LEU B 1 356 ? -4.035 35.938 -5.867 1 95.5 356 LEU B C 1
ATOM 6225 O O . LEU B 1 356 ? -4.906 36.094 -5.008 1 95.5 356 LEU B O 1
ATOM 6229 N N . ASN B 1 357 ? -4.254 35.656 -7.102 1 95.31 357 ASN B N 1
ATOM 6230 C CA . ASN B 1 357 ? -5.633 35.531 -7.559 1 95.31 357 ASN B CA 1
ATOM 6231 C C . ASN B 1 357 ? -6.344 34.375 -6.867 1 95.31 357 ASN B C 1
ATOM 6233 O O . ASN B 1 357 ? -7.48 34.5 -6.422 1 95.31 357 ASN B O 1
ATOM 6237 N N . ILE B 1 358 ? -5.656 33.25 -6.766 1 95.94 358 ILE B N 1
ATOM 6238 C CA . ILE B 1 358 ? -6.234 32.062 -6.133 1 95.94 358 ILE B CA 1
ATOM 6239 C C . ILE B 1 358 ? -6.477 32.344 -4.652 1 95.94 358 ILE B C 1
ATOM 6241 O O . ILE B 1 358 ? -7.48 31.906 -4.086 1 95.94 358 ILE B O 1
ATOM 6245 N N . CYS B 1 359 ? -5.625 33.094 -4.07 1 95.81 359 CYS B N 1
ATOM 6246 C CA . CYS B 1 359 ? -5.719 33.406 -2.646 1 95.81 359 CYS B CA 1
ATOM 6247 C C . CYS B 1 359 ? -6.617 34.625 -2.404 1 95.81 359 CYS B C 1
ATOM 6249 O O . CYS B 1 359 ? -6.789 35.062 -1.264 1 95.81 359 CYS B O 1
ATOM 6251 N N . GLN B 1 360 ? -7.039 35.281 -3.445 1 94.38 360 GLN B N 1
ATOM 6252 C CA . GLN B 1 360 ? -7.91 36.438 -3.367 1 94.38 360 GLN B CA 1
ATOM 6253 C C . GLN B 1 360 ? -7.215 37.594 -2.654 1 94.38 360 GLN B C 1
ATOM 6255 O O . GLN B 1 360 ? -7.797 38.219 -1.764 1 94.38 360 GLN B O 1
ATOM 6260 N N . VAL B 1 361 ? -6 37.719 -2.979 1 93.5 361 VAL B N 1
ATOM 6261 C CA . VAL B 1 361 ? -5.207 38.844 -2.496 1 93.5 361 VAL B CA 1
ATOM 6262 C C . VAL B 1 361 ? -5.023 39.875 -3.617 1 93.5 361 VAL B C 1
ATOM 6264 O O . VAL B 1 361 ? -4.809 39.5 -4.773 1 93.5 361 VAL B O 1
ATOM 6267 N N . SER B 1 362 ? -5.109 41.156 -3.285 1 92.56 362 SER B N 1
ATOM 6268 C CA . SER B 1 362 ? -5.035 42.219 -4.27 1 92.56 362 SER B CA 1
ATOM 6269 C C . SER B 1 362 ? -3.625 42.375 -4.828 1 92.56 362 SER B C 1
ATOM 6271 O O . SER B 1 362 ? -2.645 42.219 -4.098 1 92.56 362 SER B O 1
ATOM 6273 N N . ASP B 1 363 ? -3.537 42.781 -6.047 1 92.31 363 ASP B N 1
ATOM 6274 C CA . ASP B 1 363 ? -2.266 43.062 -6.711 1 92.31 363 ASP B CA 1
ATOM 6275 C C . ASP B 1 363 ? -1.526 44.219 -6.039 1 92.31 363 ASP B C 1
ATOM 6277 O O . ASP B 1 363 ? -0.321 44.375 -6.238 1 92.31 363 ASP B O 1
ATOM 6281 N N . LEU B 1 364 ? -2.201 44.906 -5.332 1 91.81 364 LEU B N 1
ATOM 6282 C CA . LEU B 1 364 ? -1.612 46.062 -4.656 1 91.81 364 LEU B CA 1
ATOM 6283 C C . LEU B 1 364 ? -0.577 45.625 -3.629 1 91.81 364 LEU B C 1
ATOM 6285 O O . LEU B 1 364 ? 0.23 46.438 -3.164 1 91.81 364 LEU B O 1
ATOM 6289 N N . ALA B 1 365 ? -0.592 44.344 -3.336 1 93.19 365 ALA B N 1
ATOM 6290 C CA . ALA B 1 365 ? 0.314 43.812 -2.318 1 93.19 365 ALA B CA 1
ATOM 6291 C C . ALA B 1 365 ? 1.646 43.406 -2.936 1 93.19 365 ALA B C 1
ATOM 6293 O O . ALA B 1 365 ? 2.59 43.062 -2.219 1 93.19 365 ALA B O 1
ATOM 6294 N N . ILE B 1 366 ? 1.83 43.438 -4.219 1 93.62 366 ILE B N 1
ATOM 6295 C CA . ILE B 1 366 ? 2.98 42.938 -4.945 1 93.62 366 ILE B CA 1
ATOM 6296 C C . ILE B 1 366 ? 4.246 43.656 -4.5 1 93.62 366 ILE B C 1
ATOM 6298 O O . ILE B 1 366 ? 5.293 43.031 -4.309 1 93.62 366 ILE B O 1
ATOM 6302 N N . PRO B 1 367 ? 4.23 45 -4.301 1 93.69 367 PRO B N 1
ATOM 6303 C CA . PRO B 1 367 ? 5.445 45.656 -3.84 1 93.69 367 PRO B CA 1
ATOM 6304 C C . PRO B 1 367 ? 5.965 45.094 -2.52 1 93.69 367 PRO B C 1
ATOM 6306 O O . PRO B 1 367 ? 7.18 45.031 -2.307 1 93.69 367 PRO B O 1
ATOM 6309 N N . GLU B 1 368 ? 5.105 44.688 -1.676 1 93 368 GLU B N 1
ATOM 6310 C CA . GLU B 1 368 ? 5.516 44.094 -0.406 1 93 368 GLU B CA 1
ATOM 6311 C C . GLU B 1 368 ? 6.262 42.781 -0.623 1 93 368 GLU B C 1
ATOM 6313 O O . GLU B 1 368 ? 7.246 42.5 0.065 1 93 368 GLU B O 1
ATOM 6318 N N . CYS B 1 369 ? 5.781 42.062 -1.534 1 91.62 369 CYS B N 1
ATOM 6319 C CA . CYS B 1 369 ? 6.422 40.781 -1.879 1 91.62 369 CYS B CA 1
ATOM 6320 C C . CYS B 1 369 ? 7.824 41 -2.422 1 91.62 369 CYS B C 1
ATOM 6322 O O . CYS B 1 369 ? 8.758 40.281 -2.082 1 91.62 369 CYS B O 1
ATOM 6324 N N . ILE B 1 370 ? 7.918 41.969 -3.238 1 92.81 370 ILE B N 1
ATOM 6325 C CA . ILE B 1 370 ? 9.203 42.312 -3.84 1 92.81 370 ILE B CA 1
ATOM 6326 C C . ILE B 1 370 ? 10.172 42.781 -2.76 1 92.81 370 ILE B C 1
ATOM 6328 O O . ILE B 1 370 ? 11.359 42.438 -2.787 1 92.81 370 ILE B O 1
ATOM 6332 N N . GLU B 1 371 ? 9.703 43.562 -1.865 1 93.56 371 GLU B N 1
ATOM 6333 C CA . GLU B 1 371 ? 10.523 44.062 -0.758 1 93.56 371 GLU B CA 1
ATOM 6334 C C . GLU B 1 371 ? 11.031 42.875 0.089 1 93.56 371 GLU B C 1
ATOM 6336 O O . GLU B 1 371 ? 12.195 42.875 0.498 1 93.56 371 GLU B O 1
ATOM 6341 N N . TRP B 1 372 ? 10.195 41.969 0.401 1 93.56 372 TRP B N 1
ATOM 6342 C CA . TRP B 1 372 ? 10.609 40.812 1.159 1 93.56 372 TRP B CA 1
ATOM 6343 C C . TRP B 1 372 ? 11.703 40.031 0.42 1 93.56 372 TRP B C 1
ATOM 6345 O O . TRP B 1 372 ? 12.695 39.625 1.023 1 93.56 372 TRP B O 1
ATOM 6355 N N . LYS B 1 373 ? 11.508 39.812 -0.9 1 92.62 373 LYS B N 1
ATOM 6356 C CA . LYS B 1 373 ? 12.492 39.094 -1.723 1 92.62 373 LYS B CA 1
ATOM 6357 C C . LYS B 1 373 ? 13.867 39.75 -1.617 1 92.62 373 LYS B C 1
ATOM 6359 O O . LYS B 1 373 ? 14.883 39.062 -1.498 1 92.62 373 LYS B O 1
ATOM 6364 N N . ARG B 1 374 ? 13.859 41.031 -1.602 1 91.25 374 ARG B N 1
ATOM 6365 C CA . ARG B 1 374 ? 15.117 41.781 -1.514 1 91.25 374 ARG B CA 1
ATOM 6366 C C . ARG B 1 374 ? 15.766 41.594 -0.148 1 91.25 374 ARG B C 1
ATOM 6368 O O . ARG B 1 374 ? 17 41.5 -0.049 1 91.25 374 ARG B O 1
ATOM 6375 N N . SER B 1 375 ? 14.977 41.5 0.786 1 91.12 375 SER B N 1
ATOM 6376 C CA . SER B 1 375 ? 15.5 41.375 2.145 1 91.12 375 SER B CA 1
ATOM 6377 C C . SER B 1 375 ? 15.945 39.938 2.432 1 91.12 375 SER B C 1
ATOM 6379 O O . SER B 1 375 ? 16.766 39.719 3.328 1 91.12 375 SER B O 1
ATOM 6381 N N . ALA B 1 376 ? 15.43 39 1.76 1 89 376 ALA B N 1
ATOM 6382 C CA . ALA B 1 376 ? 15.703 37.594 2.012 1 89 376 ALA B CA 1
ATOM 6383 C C . ALA B 1 376 ? 16.75 37.062 1.044 1 89 376 ALA B C 1
ATOM 6385 O O . ALA B 1 376 ? 16.812 35.844 0.782 1 89 376 ALA B O 1
ATOM 6386 N N . GLU B 1 377 ? 17.516 37.844 0.506 1 85.81 377 GLU B N 1
ATOM 6387 C CA . GLU B 1 377 ? 18.469 37.469 -0.538 1 85.81 377 GLU B CA 1
ATOM 6388 C C . GLU B 1 377 ? 19.422 36.375 -0.065 1 85.81 377 GLU B C 1
ATOM 6390 O O . GLU B 1 377 ? 19.719 35.438 -0.817 1 85.81 377 GLU B O 1
ATOM 6395 N N . ASP B 1 378 ? 19.812 36.406 1.121 1 83.19 378 ASP B N 1
ATOM 6396 C CA . ASP B 1 378 ? 20.734 35.406 1.652 1 83.19 378 ASP B CA 1
ATOM 6397 C C . ASP B 1 378 ? 20.078 34.031 1.74 1 83.19 378 ASP B C 1
ATOM 6399 O O . ASP B 1 378 ? 20.688 33 1.383 1 83.19 378 ASP B O 1
ATOM 6403 N N . ILE B 1 379 ? 18.906 34.062 2.209 1 79.38 379 ILE B N 1
ATOM 6404 C CA . ILE B 1 379 ? 18.141 32.844 2.334 1 79.38 379 ILE B CA 1
ATOM 6405 C C . ILE B 1 379 ? 17.906 32.219 0.951 1 79.38 379 ILE B C 1
ATOM 6407 O O . ILE B 1 379 ? 18.031 31.016 0.763 1 79.38 379 ILE B O 1
ATOM 6411 N N . LEU B 1 380 ? 17.641 33.062 0.038 1 85.31 380 LEU B N 1
ATOM 6412 C CA . LEU B 1 380 ? 17.344 32.625 -1.32 1 85.31 380 LEU B CA 1
ATOM 6413 C C . LEU B 1 380 ? 18.578 32.031 -1.983 1 85.31 380 LEU B C 1
ATOM 6415 O O . LEU B 1 380 ? 18.484 31.031 -2.689 1 85.31 380 LEU B O 1
ATOM 6419 N N . GLN B 1 381 ? 19.688 32.562 -1.708 1 81.25 381 GLN B N 1
ATOM 6420 C CA . GLN B 1 381 ? 20.922 32.062 -2.266 1 81.25 381 GLN B CA 1
ATOM 6421 C C . GLN B 1 381 ? 21.219 30.656 -1.731 1 81.25 381 GLN B C 1
ATOM 6423 O O . GLN B 1 381 ? 21.688 29.781 -2.475 1 81.25 381 GLN B O 1
ATOM 6428 N N . SER B 1 382 ? 20.906 30.453 -0.587 1 76.75 382 SER B N 1
ATOM 6429 C CA . SER B 1 382 ? 21.156 29.141 0.024 1 76.75 382 SER B CA 1
ATOM 6430 C C . SER B 1 382 ? 20.203 28.078 -0.536 1 76.75 382 SER B C 1
ATOM 6432 O O . SER B 1 382 ? 20.625 26.953 -0.776 1 76.75 382 SER B O 1
ATOM 6434 N N . VAL B 1 383 ? 19 28.469 -0.72 1 77 383 VAL B N 1
ATOM 6435 C CA . VAL B 1 383 ? 17.969 27.547 -1.187 1 77 383 VAL B CA 1
ATOM 6436 C C . VAL B 1 383 ? 18.203 27.219 -2.662 1 77 383 VAL B C 1
ATOM 6438 O O . VAL B 1 383 ? 17.906 26.109 -3.111 1 77 383 VAL B O 1
ATOM 6441 N N . PHE B 1 384 ? 18.828 28.094 -3.338 1 79.81 384 PHE B N 1
ATOM 6442 C CA . PHE B 1 384 ? 18.906 27.906 -4.781 1 79.81 384 PHE B CA 1
ATOM 6443 C C . PHE B 1 384 ? 20.312 27.531 -5.199 1 79.81 384 PHE B C 1
ATOM 6445 O O . PHE B 1 384 ? 20.609 27.422 -6.391 1 79.81 384 PHE B O 1
ATOM 6452 N N . GLN B 1 385 ? 21.109 27.281 -4.117 1 81.5 385 GLN B N 1
ATOM 6453 C CA . GLN B 1 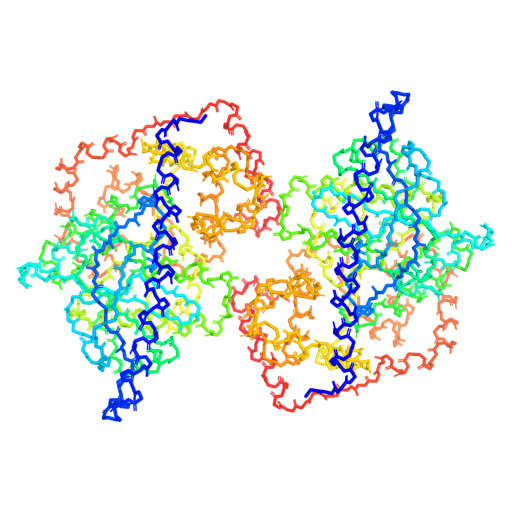385 ? 22.438 26.734 -4.418 1 81.5 385 GLN B CA 1
ATOM 6454 C C . GLN B 1 385 ? 22.344 25.328 -4.984 1 81.5 385 GLN B C 1
ATOM 6456 O O . GLN B 1 385 ? 21.609 24.484 -4.457 1 81.5 385 GLN B O 1
ATOM 6461 N N . THR B 1 386 ? 23.016 25.156 -6.043 1 80.25 386 THR B N 1
ATOM 6462 C CA . THR B 1 386 ? 22.953 23.859 -6.719 1 80.25 386 THR B CA 1
ATOM 6463 C C . THR B 1 386 ? 23.938 22.875 -6.098 1 80.25 386 THR B C 1
ATOM 6465 O O . THR B 1 386 ? 25.109 23.203 -5.871 1 80.25 386 THR B O 1
ATOM 6468 N N . VAL B 1 387 ? 23.453 21.812 -5.699 1 84.81 387 VAL B N 1
ATOM 6469 C CA . VAL B 1 387 ? 24.266 20.672 -5.258 1 84.81 387 VAL B CA 1
ATOM 6470 C C . VAL B 1 387 ? 24.094 19.516 -6.223 1 84.81 387 VAL B C 1
ATOM 6472 O O . VAL B 1 387 ? 23.031 18.891 -6.27 1 84.81 387 VAL B O 1
ATOM 6475 N N . LYS B 1 388 ? 25.172 19.172 -6.902 1 89.44 388 LYS B N 1
ATOM 6476 C CA . LYS B 1 388 ? 25.078 18.141 -7.945 1 89.44 388 LYS B CA 1
ATOM 6477 C C . LYS B 1 388 ? 25.266 16.75 -7.363 1 89.44 388 LYS B C 1
ATOM 6479 O O . LYS B 1 388 ? 26.078 16.547 -6.457 1 89.44 388 LYS B O 1
ATOM 6484 N N . LEU B 1 389 ? 24.5 15.883 -7.895 1 93.5 389 LEU B N 1
ATOM 6485 C CA . LEU B 1 389 ? 24.688 14.469 -7.602 1 93.5 389 LEU B CA 1
ATOM 6486 C C . LEU B 1 389 ? 25.922 13.93 -8.328 1 93.5 389 LEU B C 1
ATOM 6488 O O . LEU B 1 389 ? 26.344 14.492 -9.344 1 93.5 389 LEU B O 1
ATOM 6492 N N . THR B 1 390 ? 26.484 12.891 -7.77 1 94.5 390 THR B N 1
ATOM 6493 C CA . THR B 1 390 ? 27.516 12.195 -8.516 1 94.5 390 THR B CA 1
ATOM 6494 C C . THR B 1 390 ? 26.969 11.609 -9.812 1 94.5 390 THR B C 1
ATOM 6496 O O . THR B 1 390 ? 25.766 11.383 -9.93 1 94.5 390 THR B O 1
ATOM 6499 N N . GLU B 1 391 ? 27.781 11.414 -10.773 1 95 391 GLU B N 1
ATOM 6500 C CA . GLU B 1 391 ? 27.359 10.867 -12.055 1 95 391 GLU B CA 1
ATOM 6501 C C . GLU B 1 391 ? 26.703 9.508 -11.883 1 95 391 GLU B C 1
ATOM 6503 O O . GLU B 1 391 ? 25.719 9.195 -12.555 1 95 391 GLU B O 1
ATOM 6508 N N . GLU B 1 392 ? 27.203 8.719 -10.992 1 95.75 392 GLU B N 1
ATOM 6509 C CA . GLU B 1 392 ? 26.641 7.398 -10.719 1 95.75 392 GLU B CA 1
ATOM 6510 C C . GLU B 1 392 ? 25.234 7.508 -10.133 1 95.75 392 GLU B C 1
ATOM 6512 O O . GLU B 1 392 ? 24.312 6.805 -10.562 1 95.75 392 GLU B O 1
ATOM 6517 N N . ASP B 1 393 ? 25.125 8.445 -9.242 1 96.44 393 ASP B N 1
ATOM 6518 C CA . ASP B 1 393 ? 23.828 8.641 -8.609 1 96.44 393 ASP B CA 1
ATOM 6519 C C . ASP B 1 393 ? 22.812 9.219 -9.602 1 96.44 393 ASP B C 1
ATOM 6521 O O . ASP B 1 393 ? 21.641 8.828 -9.594 1 96.44 393 ASP B O 1
ATOM 6525 N N . ALA B 1 394 ? 23.266 10.109 -10.391 1 96.56 394 ALA B N 1
ATOM 6526 C CA . ALA B 1 394 ? 22.391 10.719 -11.383 1 96.56 394 ALA B CA 1
ATOM 6527 C C . ALA B 1 394 ? 21.875 9.672 -12.367 1 96.56 394 ALA B C 1
ATOM 6529 O O . ALA B 1 394 ? 20.688 9.664 -12.695 1 96.56 394 ALA B O 1
ATOM 6530 N N . SER B 1 395 ? 22.734 8.82 -12.797 1 96.94 395 SER B N 1
ATOM 6531 C CA . SER B 1 395 ? 22.344 7.754 -13.719 1 96.94 395 SER B CA 1
ATOM 6532 C C . SER B 1 395 ? 21.375 6.781 -13.062 1 96.94 395 SER B C 1
ATOM 6534 O O . SER B 1 395 ? 20.406 6.336 -13.695 1 96.94 395 SER B O 1
ATOM 6536 N N . ARG B 1 396 ? 21.641 6.473 -11.852 1 97.31 396 ARG B N 1
ATOM 6537 C CA . ARG B 1 396 ? 20.766 5.574 -11.102 1 97.31 396 ARG B CA 1
ATOM 6538 C C . ARG B 1 396 ? 19.375 6.176 -10.938 1 97.31 396 ARG B C 1
ATOM 6540 O O . ARG B 1 396 ? 18.359 5.484 -11.117 1 97.31 396 ARG B O 1
ATOM 6547 N N . VAL B 1 397 ? 19.328 7.402 -10.625 1 96.88 397 VAL B N 1
ATOM 6548 C CA . VAL B 1 397 ? 18.047 8.102 -10.461 1 96.88 397 VAL B CA 1
ATOM 6549 C C . VAL B 1 397 ? 17.281 8.102 -11.781 1 96.88 397 VAL B C 1
ATOM 6551 O O . VAL B 1 397 ? 16.094 7.801 -11.812 1 96.88 397 VAL B O 1
ATOM 6554 N N . GLU B 1 398 ? 17.984 8.398 -12.789 1 95.94 398 GLU B N 1
ATOM 6555 C CA . GLU B 1 398 ? 17.344 8.414 -14.102 1 95.94 398 GLU B CA 1
ATOM 6556 C C . GLU B 1 398 ? 16.75 7.047 -14.445 1 95.94 398 GLU B C 1
ATOM 6558 O O . GLU B 1 398 ? 15.641 6.957 -14.969 1 95.94 398 GLU B O 1
ATOM 6563 N N . HIS B 1 399 ? 17.484 6.059 -14.125 1 95.94 399 HIS B N 1
ATOM 6564 C CA . HIS B 1 399 ? 17.031 4.699 -14.391 1 95.94 399 HIS B CA 1
ATOM 6565 C C . HIS B 1 399 ? 15.781 4.367 -13.586 1 95.94 399 HIS B C 1
ATOM 6567 O O . HIS B 1 399 ? 14.812 3.836 -14.133 1 95.94 399 HIS B O 1
ATOM 6573 N N . LEU B 1 400 ? 15.773 4.668 -12.375 1 95.88 400 LEU B N 1
ATOM 6574 C CA . LEU B 1 400 ? 14.648 4.363 -11.5 1 95.88 400 LEU B CA 1
ATOM 6575 C C . LEU B 1 400 ? 13.414 5.164 -11.898 1 95.88 400 LEU B C 1
ATOM 6577 O O . LEU B 1 400 ? 12.297 4.656 -11.852 1 95.88 400 LEU B O 1
ATOM 6581 N N . VAL B 1 401 ? 13.648 6.387 -12.266 1 94.12 401 VAL B N 1
ATOM 6582 C CA . VAL B 1 401 ? 12.539 7.23 -12.703 1 94.12 401 VAL B CA 1
ATOM 6583 C C . VAL B 1 401 ? 11.906 6.641 -13.961 1 94.12 401 VAL B C 1
ATOM 6585 O O . VAL B 1 401 ? 10.68 6.617 -14.086 1 94.12 401 VAL B O 1
ATOM 6588 N N . ASP B 1 402 ? 12.703 6.129 -14.797 1 92.19 402 ASP B N 1
ATOM 6589 C CA . ASP B 1 402 ? 12.195 5.488 -16 1 92.19 402 ASP B CA 1
ATOM 6590 C C . ASP B 1 402 ? 11.367 4.25 -15.664 1 92.19 402 ASP B C 1
ATOM 6592 O O . ASP B 1 402 ? 10.32 4.012 -16.281 1 92.19 402 ASP B O 1
ATOM 6596 N N . LEU B 1 403 ? 11.828 3.543 -14.727 1 91 403 LEU B N 1
ATOM 6597 C CA . LEU B 1 403 ? 11.109 2.346 -14.305 1 91 403 LEU B CA 1
ATOM 6598 C C . LEU B 1 403 ? 9.75 2.709 -13.719 1 91 403 LEU B C 1
ATOM 6600 O O . LEU B 1 403 ? 8.75 2.047 -14.008 1 91 403 LEU B O 1
ATOM 6604 N N . ILE B 1 404 ? 9.758 3.703 -12.922 1 90.19 404 ILE B N 1
ATOM 6605 C CA . ILE B 1 404 ? 8.531 4.141 -12.258 1 90.19 404 ILE B CA 1
ATOM 6606 C C . ILE B 1 404 ? 7.527 4.629 -13.297 1 90.19 404 ILE B C 1
ATOM 6608 O O . ILE B 1 404 ? 6.34 4.312 -13.227 1 90.19 404 ILE B O 1
ATOM 6612 N N . ASN B 1 405 ? 8.008 5.301 -14.219 1 85.12 405 ASN B N 1
ATOM 6613 C CA . ASN B 1 405 ? 7.125 5.844 -15.25 1 85.12 405 ASN B CA 1
ATOM 6614 C C . ASN B 1 405 ? 6.516 4.734 -16.094 1 85.12 405 ASN B C 1
ATOM 6616 O O . ASN B 1 405 ? 5.367 4.84 -16.531 1 85.12 405 ASN B O 1
ATOM 6620 N N . ARG B 1 406 ? 7.219 3.672 -16.312 1 78.06 406 ARG B N 1
ATOM 6621 C CA . ARG B 1 406 ? 6.723 2.547 -17.094 1 78.06 406 ARG B CA 1
ATOM 6622 C C . ARG B 1 406 ? 5.703 1.733 -16.297 1 78.06 406 ARG B C 1
ATOM 6624 O O . ARG B 1 406 ? 4.742 1.208 -16.875 1 78.06 406 ARG B O 1
ATOM 6631 N N . ASP B 1 407 ? 5.992 1.572 -15.047 1 70.69 407 ASP B N 1
ATOM 6632 C CA . ASP B 1 407 ? 5.133 0.75 -14.195 1 70.69 407 ASP B CA 1
ATOM 6633 C C . ASP B 1 407 ? 3.855 1.497 -13.82 1 70.69 407 ASP B C 1
ATOM 6635 O O . ASP B 1 407 ? 2.777 0.904 -13.773 1 70.69 407 ASP B O 1
ATOM 6639 N N . LEU B 1 408 ? 4.188 2.66 -13.383 1 63.25 408 LEU B N 1
ATOM 6640 C CA . LEU B 1 408 ? 3.027 3.42 -12.93 1 63.25 408 LEU B CA 1
ATOM 6641 C C . LEU B 1 408 ? 2.367 4.148 -14.094 1 63.25 408 LEU B C 1
ATOM 6643 O O . LEU B 1 408 ? 1.488 4.992 -13.883 1 63.25 408 LEU B O 1
ATOM 6647 N N . TYR B 1 409 ? 2.945 3.957 -15.469 1 53.56 409 TYR B N 1
ATOM 6648 C CA . TYR B 1 409 ? 2.637 4.672 -16.703 1 53.56 409 TYR B CA 1
ATOM 6649 C C . TYR B 1 409 ? 1.196 5.172 -16.703 1 53.56 409 TYR B C 1
ATOM 6651 O O . TYR B 1 409 ? 0.262 4.395 -16.906 1 53.56 409 TYR B O 1
ATOM 6659 N N . MET B 1 410 ? 1.053 6.148 -15.953 1 48.22 410 MET B N 1
ATOM 6660 C CA . MET B 1 410 ? 0.238 7.348 -16.125 1 48.22 410 MET B CA 1
ATOM 6661 C C . MET B 1 410 ? 0.138 7.742 -17.594 1 48.22 410 MET B C 1
ATOM 6663 O O . MET B 1 410 ? 1.072 7.516 -18.359 1 48.22 410 MET B O 1
ATOM 6667 N N . PRO B 1 411 ? -0.84 7.895 -18.109 1 39.97 411 PRO B N 1
ATOM 6668 C CA . PRO B 1 411 ? -0.88 8.391 -19.484 1 39.97 411 PRO B CA 1
ATOM 6669 C C . PRO B 1 411 ? 0.275 9.336 -19.812 1 39.97 411 PRO B C 1
ATOM 6671 O O . PRO B 1 411 ? 0.812 9.984 -18.906 1 39.97 411 PRO B O 1
ATOM 6674 N N . SER B 1 412 ? 1.086 9.086 -20.922 1 32.19 412 SER B N 1
ATOM 6675 C CA . SER B 1 412 ? 2.158 9.93 -21.438 1 32.19 412 SER B CA 1
ATOM 6676 C C . SER B 1 412 ? 1.972 11.383 -21 1 32.19 412 SER B C 1
ATOM 6678 O O . SER B 1 412 ? 0.85 11.891 -21 1 32.19 412 SER B O 1
ATOM 6680 N N . PRO B 1 413 ? 3.053 12.016 -20.391 1 28.8 413 PRO B N 1
ATOM 6681 C CA . PRO B 1 413 ? 3.016 13.477 -20.266 1 28.8 413 PRO B CA 1
ATOM 6682 C C . PRO B 1 413 ? 2.416 14.156 -21.5 1 28.8 413 PRO B C 1
ATOM 6684 O O . PRO B 1 413 ? 2.707 13.758 -22.625 1 28.8 413 PRO B O 1
ATOM 6687 N N . LEU B 1 414 ? 1.228 14.836 -21.359 1 22.3 414 LEU B N 1
ATOM 6688 C CA . LEU B 1 414 ? 0.993 15.836 -22.406 1 22.3 414 LEU B CA 1
ATOM 6689 C C . LEU B 1 414 ? 2.246 16.672 -22.641 1 22.3 414 LEU B C 1
ATOM 6691 O O . LEU B 1 414 ? 2.92 17.078 -21.688 1 22.3 414 LEU B O 1
#

pLDDT: mean 91.2, std 9.87, range [21.3, 98.75]

Sequence (828 aa):
MNNQIVSRIGIFLLFRFLHLLFLFESDIYALVLRLFDSSKKNEEVEVFNIFARFRLDSTDATRESDFLSFHEKSTIFEEICEEGWFIYNITSNYVYLVRVPSIDPEFYESSISVENCSKMSNYLFENAERLARIDMETFERAAKSLGKFQGPVVMMYSTPCSGGTVAAKLLQACDNSKMSLLVLGEPPFLTSLSLLYNSMSIEKLRSLCRSTIRFSVQHQKQNQTIVMKTRSSCTKIVPFIHSRCPSIQHIFIGKHNYENVISRLVISTSSEFAVFSWICWLLNNSKYLVDSVTSWKGLEEELVTRVGPNTDVEFAMAQVYGCLVNFRRNQQFFSSEMIMVDDLISDTVPNIRPLLNICQVSDLAIPECIEWKRSAEDILQSVFQTVKLTEEDASRVEHLVDLINRDLYMPSPLMNNQIVSRIGIFLLFRFLHLLFLFESDIYALVLRLFDSSKKNEEVEVFNIFARFRLDSTDATRESDFLSFHEKSTIFEEICEEGWFIYNITSNYVYLVRVPSIDPEFYESSISVENCSKMSNYLFENAERLARIDMETFERAAKSLGKFQGPVVMMYSTPCSGGTVAAKLLQACDNSKMSLLVLGEPPFLTSLSLLYNSMSIEKLRSLCRSTIRFSVQHQKQNQTIVMKTRSSCTKIVPFIHSRCPSIQHIFIGKHNYENVISRLVISTSSEFAVFSWICWLLNNSKYLVDSVTSWKGLEEELVTRVGPNTDVEFAMAQVYGCLVNFRRNQQFFSSEMIMVDDLISDTVPNIRPLLNICQVSDLAIPECIEWKRSAEDILQSVFQTVKLTEEDASRVEHLVDLINRDLYMPSPL

Secondary structure (DSSP, 8-state):
--HHHHHHHHHHHHHHHHHHHHHHHHHHHHHHHHHH-GGGGG--EEEEEEEEE--S-TTSPP-GGGEEEEEEEEE-HHHHTSTTEEEEEE-SSEEEEEE---S-GGGHHHHHBTTT-S-HHHHHHHH--EEEEEEHHHHHHHHTTS---SS-EEEEEE-TTSSHHHHHHHHHTT-TTSSSEEEEE--HHHHHHHHHTTTS-HHHHHHHHHHHHHHHTTTPPTT-EEEEEPPGGGGGGHHHHHHH-TT-EEEEEE-S-HHHHHHHHHHHTSSSS-HHHHHHHHHHH-TTTHHHH-SHHHHTHHHHHHH---SHHHHHHHHHHHHHHHHHHTGGG-SSSPEEHHHHHHSHHHHHHHHHHHTT--GGGHHHHHHHHHHTHHHHHHHT---PPPHHHHHHHHHHHHHHHHHH--S---/--HHHHHHHHHHHHHHHHHHHHHHHHHHHHHHHHHH-GGGGG--EEEEEEEEE--S-TTSPP-GGGEEEEEEEEE-HHHHTSTTEEEEEE-SSEEEEEE---S-GGGHHHHHBTTT-S-HHHHHHHH--EEEEEEHHHHHHHHTTS---SS-EEEEEE-TTSSHHHHHHHHHTT-TTSSSEEEEE--HHHHHHHHHTTTS-HHHHHHHHHHHHHHHTTTPPTT-EEEEEPPGGGGGGHHHHHHH-TT-EEEEEE-S-HHHHHHHHHHHTSSSS-HHHHHHHHHHH-HHHHHHH-SHHHHTHHHHHHH---SHHHHHHHHHHHHHHHHHHTGGG-SSSPEEHHHHHHSHHHHHHHHHHHTT--GGGHHHHHHHHHHTHHHHHHHT---PPPHHHHHHHHHHHHHHHHHS--S---

Solvent-accessible surface area (backbone atoms only — not comparable to full-atom values): 43367 Å² total; per-residue (Å²): 129,59,67,66,55,54,50,52,50,50,50,46,51,50,49,50,50,47,28,53,50,37,45,52,52,24,51,51,50,51,50,52,49,49,72,71,40,72,84,53,73,74,41,63,26,39,32,23,44,60,79,45,74,58,71,91,53,84,87,46,71,67,52,74,73,35,38,34,43,38,69,72,47,69,36,51,68,71,66,62,68,37,89,44,50,41,60,42,21,49,59,98,57,32,36,31,30,30,31,35,78,66,88,44,78,90,41,42,68,58,56,52,19,30,83,69,18,61,44,36,49,57,52,49,66,74,49,46,59,33,38,33,42,27,43,40,70,59,46,45,60,57,38,65,73,52,72,75,77,48,39,56,41,35,39,36,36,22,41,60,72,39,46,47,67,55,54,46,37,43,56,34,40,42,33,85,81,46,57,54,33,40,33,34,15,28,54,30,43,53,53,27,51,30,47,41,58,78,70,36,18,52,69,57,47,25,50,48,41,45,28,53,52,44,62,74,46,65,80,51,47,77,63,17,21,38,33,39,34,46,52,30,42,37,42,70,43,48,68,39,40,39,73,66,38,64,80,48,42,32,43,41,38,35,57,91,55,62,62,38,22,31,38,45,42,45,51,68,46,38,70,88,44,57,48,51,49,50,48,27,51,31,57,75,72,37,62,84,50,40,71,78,73,40,46,66,58,52,48,27,42,71,34,40,30,42,62,49,41,77,43,37,64,48,44,32,40,21,50,38,48,32,24,52,51,30,42,62,72,44,48,86,68,36,75,53,72,74,42,45,42,64,47,36,69,76,46,37,73,79,54,44,46,62,55,29,56,75,54,71,45,66,76,84,26,50,64,43,25,52,51,47,52,65,72,39,45,68,62,49,51,62,72,66,53,82,42,83,62,52,70,68,55,47,52,50,50,53,52,51,51,52,50,47,46,66,72,65,52,54,81,75,84,128,129,60,67,68,56,54,50,52,50,50,50,46,53,51,49,49,50,49,29,53,52,37,44,51,52,23,51,50,50,52,51,53,51,48,72,74,41,72,85,52,72,76,41,63,25,41,33,24,44,60,78,46,73,58,72,93,52,86,86,45,71,66,50,75,72,34,38,34,44,38,68,71,48,68,36,49,69,71,64,61,66,39,90,43,49,43,60,43,22,50,60,98,56,33,38,30,30,29,30,34,77,65,88,42,79,91,41,42,68,58,57,52,19,31,83,70,17,62,45,35,47,57,53,49,67,74,48,44,59,33,38,33,41,28,44,40,69,59,45,47,59,59,39,65,73,52,72,76,78,47,37,57,42,36,40,37,36,21,42,60,72,39,44,46,66,57,56,47,38,43,56,34,41,44,33,84,82,46,58,55,33,39,33,31,15,28,55,29,43,52,53,26,51,29,45,40,60,79,70,37,18,53,70,57,48,24,51,49,42,46,28,52,50,44,61,73,46,66,80,52,44,77,64,16,19,39,33,38,34,44,52,30,44,37,42,70,43,46,66,38,40,39,73,66,39,63,79,46,41,32,42,40,38,36,55,91,56,62,62,38,22,30,39,45,42,46,54,68,47,36,69,89,46,56,47,49,49,50,48,28,50,32,58,75,73,36,63,84,51,40,71,78,74,40,46,67,58,53,47,26,41,72,36,39,29,41,62,49,41,79,41,36,63,48,44,32,40,22,51,39,48,33,24,50,52,29,40,62,73,47,48,87,67,37,76,52,72,74,42,44,43,64,46,35,70,76,47,38,73,80,53,43,46,64,56,30,57,78,55,71,46,65,76,84,26,49,66,42,25,52,52,48,54,65,72,40,47,68,62,49,51,62,72,67,52,82,42,82,62,54,72,69,55,47,52,49,49,52,51,51,51,51,50,47,48,65,70,65,52,55,77,74,83,126

Organism: NCBI:txid860376

Nearest PDB structures (foldseek):
  8a8h-assembly2_D  TM=5.414E-01  e=9.103E-02  Methanothermococcus thermolithotrophicus DSM 2095
  1ko8-assembly1_B  TM=5.049E-01  e=5.377E-02  Escherichia coli
  1ko1-assembly1_A  TM=5.062E-01  e=8.636E-02  Escherichia coli
  1ko4-assembly1_B  TM=5.545E-01  e=1.805E-01  Escherichia coli
  3uie-assembly2_C  TM=4.380E-01  e=8.757E-01  Arabidopsis thaliana

Foldseek 3Di:
DPPVLVVLVVVVVVLLVLQVVQVVVQVVVVVVVCVVDVVCVQFFKWKWFFDDADASALPFAFDPSRTRIHTDDTHHPVVCLDPQKAFQADDPWKTKIFGFDDPDPQCNLVCQFCLNPQDNNNVCRVGTGMMMMGTLVVLLVVLVPFDDFLAAEEEEAEFALQCLSVLRNLVCLLDPSQLAEGEGHARSHLLNLLLCVVPDDLVSSLSSLVSNVSSRCSVPHHNHYYYYYHYLLSLQCLVSNCVNPVRYAYAYAYADDCQQVLVVVQVVRPPVHSVLQVLLVCVVPPVPCSVVRGCLCSSQVPLCVLQSDNDSSSSSLSRRVSSVLSCVVCVVSHPDPHQYVVCCLVPPLVRCVVVCVSRVHDSVSSVSSVVVSVVCVVVVCVSPDGDHDDPVSVVSSVVSVVVCCVVVVDDPDD/DPPVLVVLVVVVVVLLVLQVVQVVVQVVVVVVVCVVDVVCVQFFKWKWFFDDADASALPFAFDPSRTRIHTDDTHHPVVCLDPQKAFQADDPWKTKIFGFDQPDPQCNLVCQFCLNPQDNNNVCRVGTGMMMMGTLVVLLVVLVPFDDFLAAEEEEAEFALQCLSVLRNLVCLLDPSQLAEGEGHARRHLLNLLLCVVPDDLVSSLSSLVSNVSSRCSVPHHNHYYYYYHYLLSLLCLVSNCVNPVRYAYAYAYADDCQQVLVVVQVVRPPVHSVLQVLLVCVVPPVPCSVVRGCLCSSQVPLCVLQSDNDSSSSSLSRRVSSVLSCLVCVVSHPDPHQYVVCCLVPVLVRCVVVCVSRVHDSVSSVSSVVVSVVCVVVVCVSPDGDHDDPVSVVSSVVSVVVCCVVVVDDPDD

Radius of gyration: 29.43 Å; Cα contacts (8 Å, |Δi|>4): 1378; chains: 2; bounding box: 64×88×77 Å